Protein 6NYR (pdb70)

InterPro domains:
  IPR008615 FNIP [PF05725] (94-128)
  IPR008615 FNIP [PF05725] (130-173)
  IPR008615 FNIP [PF05725] (174-215)
  IPR008615 FNIP [PF05725] (218-260)
  IPR008615 FNIP [PF05725] (262-304)
  IPR008615 FNIP [PF05725] (306-349)
  IPR008615 FNIP [PF05725] (350-392)
  IPR008615 FNIP [PF05725] (394-437)
  IPR008615 FNIP [PF05725] (438-479)
  IPR008615 FNIP [PF05725] (482-524)
  IPR008615 FNIP [PF05725] (526-567)
  IPR008615 FNIP [PF05725] (570-611)
  IPR008615 FNIP [PF05725] (614-654)
  IPR032675 Leucine-rich repeat domain superfamily [G3DSA:3.80.10.10] (125-375)
  IPR032675 Leucine-rich repeat domain superfamily [G3DSA:3.80.10.10] (483-680)
  IPR051251 Ser/Thr-Protein Kinase & FNIP Repeat-Containing Protein [PTHR32134] (271-545)

Organism: NCBI:txid1513235

Structure (mmCIF, N/CA/C/O backbone):
data_6NYR
#
_entry.id   6NYR
#
_cell.length_a   65.403
_cell.length_b   172.620
_cell.length_c   92.333
_cell.angle_alpha   90.00
_cell.angle_beta   94.79
_cell.angle_gamma   90.00
#
_symmetry.space_group_name_H-M   'P 1 21 1'
#
loop_
_entity.id
_entity.type
_entity.pdbx_description
1 polymer Crov588
2 non-polymer GLYCEROL
3 water water
#
loop_
_atom_site.group_PDB
_atom_site.id
_atom_site.type_symbol
_atom_site.label_atom_id
_atom_site.label_alt_id
_atom_site.label_comp_id
_atom_site.label_asym_id
_atom_site.label_entity_id
_atom_site.label_seq_id
_atom_site.pdbx_PDB_ins_code
_atom_site.Cartn_x
_atom_site.Cartn_y
_atom_site.Cartn_z
_atom_site.occupancy
_atom_site.B_iso_or_equiv
_atom_site.auth_seq_id
_atom_site.auth_comp_id
_atom_site.auth_asym_id
_atom_site.auth_atom_id
_atom_site.pdbx_PDB_model_num
ATOM 1 N N . MET A 1 1 ? -1.170 -13.372 45.525 1.00 70.32 1 MET A N 1
ATOM 2 C CA . MET A 1 1 ? -2.660 -13.453 45.573 1.00 75.43 1 MET A CA 1
ATOM 3 C C . MET A 1 1 ? -3.151 -13.663 47.006 1.00 78.67 1 MET A C 1
ATOM 4 O O . MET A 1 1 ? -4.342 -13.520 47.283 1.00 79.08 1 MET A O 1
ATOM 20 N N . GLU A 1 2 ? -2.229 -14.016 47.919 1.00 79.61 2 GLU A N 1
ATOM 21 C CA . GLU A 1 2 ? -2.519 -14.038 49.360 1.00 80.98 2 GLU A CA 1
ATOM 22 C C . GLU A 1 2 ? -1.188 -13.769 50.074 1.00 88.26 2 GLU A C 1
ATOM 23 O O . GLU A 1 2 ? -0.496 -14.680 50.536 1.00 96.10 2 GLU A O 1
ATOM 35 N N . LYS A 1 3 ? -0.829 -12.485 50.170 1.00 87.49 3 LYS A N 1
ATOM 36 C CA . LYS A 1 3 ? 0.471 -12.083 50.706 1.00 89.62 3 LYS A CA 1
ATOM 37 C C . LYS A 1 3 ? 0.605 -10.570 50.810 1.00 88.42 3 LYS A C 1
ATOM 38 O O . LYS A 1 3 ? -0.325 -9.842 50.459 1.00 87.91 3 LYS A O 1
ATOM 57 N N . TYR A 1 4 ? 1.746 -10.084 51.301 1.00 88.66 4 TYR A N 1
ATOM 58 C CA . TYR A 1 4 ? 2.168 -8.700 51.097 1.00 86.09 4 TYR A CA 1
ATOM 59 C C . TYR A 1 4 ? 3.366 -8.744 50.143 1.00 86.99 4 TYR A C 1
ATOM 60 O O . TYR A 1 4 ? 3.997 -9.793 49.961 1.00 91.08 4 TYR A O 1
ATOM 78 N N . THR A 1 5 ? 3.696 -7.599 49.538 1.00 81.79 5 THR A N 1
ATOM 79 C CA . THR A 1 5 ? 4.797 -7.535 48.585 1.00 78.90 5 THR A CA 1
ATOM 80 C C . THR A 1 5 ? 5.623 -6.261 48.711 1.00 77.01 5 THR A C 1
ATOM 81 O O . THR A 1 5 ? 5.076 -5.175 48.901 1.00 74.20 5 THR A O 1
ATOM 92 N N . ILE A 1 6 ? 6.944 -6.406 48.577 1.00 77.37 6 ILE A N 1
ATOM 93 C CA . ILE A 1 6 ? 7.893 -5.297 48.692 1.00 76.07 6 ILE A CA 1
ATOM 94 C C . ILE A 1 6 ? 8.472 -5.000 47.312 1.00 79.44 6 ILE A C 1
ATOM 95 O O . ILE A 1 6 ? 8.925 -5.914 46.609 1.00 83.82 6 ILE A O 1
ATOM 111 N N . LYS A 1 7 ? 8.431 -3.720 46.916 1.00 80.42 7 LYS A N 1
ATOM 112 C CA . LYS A 1 7 ? 9.002 -3.258 45.642 1.00 85.06 7 LYS A CA 1
ATOM 113 C C . LYS A 1 7 ? 9.771 -1.967 45.884 1.00 90.56 7 LYS A C 1
ATOM 114 O O . LYS A 1 7 ? 9.161 -0.973 46.285 1.00 95.57 7 LYS A O 1
ATOM 133 N N . GLU A 1 8 ? 11.082 -1.949 45.598 1.00 88.70 8 GLU A N 1
ATOM 134 C CA . GLU A 1 8 ? 11.888 -0.753 45.858 1.00 85.28 8 GLU A CA 1
ATOM 135 C C . GLU A 1 8 ? 11.779 -0.334 47.314 1.00 81.75 8 GLU A C 1
ATOM 136 O O . GLU A 1 8 ? 12.257 -1.053 48.196 1.00 79.02 8 GLU A O 1
ATOM 148 N N . THR A 1 9 ? 11.200 0.822 47.572 1.00 81.35 9 THR A N 1
ATOM 149 C CA . THR A 1 9 ? 10.974 1.284 48.935 1.00 81.91 9 THR A CA 1
ATOM 150 C C . THR A 1 9 ? 9.559 1.051 49.449 1.00 79.40 9 THR A C 1
ATOM 151 O O . THR A 1 9 ? 9.312 1.170 50.655 1.00 78.58 9 THR A O 1
ATOM 162 N N . ILE A 1 10 ? 8.634 0.735 48.558 1.00 76.49 10 ILE A N 1
ATOM 163 C CA . ILE A 1 10 ? 7.217 0.655 48.884 1.00 72.69 10 ILE A CA 1
ATOM 164 C C . ILE A 1 10 ? 6.865 -0.782 49.253 1.00 73.76 10 ILE A C 1
ATOM 165 O O . ILE A 1 10 ? 7.048 -1.710 48.457 1.00 75.19 10 ILE A O 1
ATOM 181 N N . LEU A 1 11 ? 6.363 -0.964 50.468 1.00 71.12 11 LEU A N 1
ATOM 182 C CA . LEU A 1 11 ? 5.703 -2.194 50.885 1.00 70.16 11 LEU A CA 1
ATOM 183 C C . LEU A 1 11 ? 4.197 -2.048 50.685 1.00 73.10 11 LEU A C 1
ATOM 184 O O . LEU A 1 11 ? 3.592 -1.084 51.169 1.00 75.83 11 LEU A O 1
ATOM 200 N N . THR A 1 12 ? 3.594 -3.004 49.980 1.00 71.11 12 THR A N 1
ATOM 201 C CA . THR A 1 12 ? 2.165 -3.011 49.701 1.00 68.09 12 THR A CA 1
ATOM 202 C C . THR A 1 12 ? 1.558 -4.259 50.325 1.00 70.61 12 THR A C 1
ATOM 203 O O . THR A 1 12 ? 1.939 -5.378 49.967 1.00 73.18 12 THR A O 1
ATOM 214 N N . PHE A 1 13 ? 0.615 -4.073 51.245 1.00 71.17 13 PHE A N 1
ATOM 215 C CA . PHE A 1 13 ? -0.126 -5.203 51.778 1.00 72.37 13 PHE A CA 1
ATOM 216 C C . PHE A 1 13 ? -1.131 -5.712 50.741 1.00 72.96 13 PHE A C 1
ATOM 217 O O . PHE A 1 13 ? -1.391 -5.071 49.719 1.00 72.14 13 PHE A O 1
ATOM 234 N N . ASN A 1 14 ? -1.696 -6.887 51.012 1.00 76.69 14 ASN A N 1
ATOM 235 C CA . ASN A 1 14 ? -2.702 -7.455 50.123 1.00 77.55 14 ASN A CA 1
ATOM 236 C C . ASN A 1 14 ? -3.909 -6.532 50.070 1.00 80.22 14 ASN A C 1
ATOM 237 O O . ASN A 1 14 ? -4.181 -5.785 51.012 1.00 85.49 14 ASN A O 1
ATOM 248 N N . ASN A 1 15 ? -4.638 -6.579 48.956 1.00 77.39 15 ASN A N 1
ATOM 249 C CA . ASN A 1 15 ? -5.869 -5.804 48.886 1.00 74.89 15 ASN A CA 1
ATOM 250 C C . ASN A 1 15 ? -6.952 -6.403 49.766 1.00 74.97 15 ASN A C 1
ATOM 251 O O . ASN A 1 15 ? -7.968 -5.745 50.022 1.00 75.52 15 ASN A O 1
ATOM 262 N N . GLU A 1 16 ? -6.742 -7.630 50.245 1.00 75.24 16 GLU A N 1
ATOM 263 C CA . GLU A 1 16 ? -7.667 -8.301 51.147 1.00 74.21 16 GLU A CA 1
ATOM 264 C C . GLU A 1 16 ? -7.097 -8.397 52.557 1.00 71.48 16 GLU A C 1
ATOM 265 O O . GLU A 1 16 ? -7.725 -9.003 53.440 1.00 67.88 16 GLU A O 1
ATOM 277 N N . PHE A 1 17 ? -5.937 -7.778 52.794 1.00 73.43 17 PHE A N 1
ATOM 278 C CA . PHE A 1 17 ? -5.220 -7.931 54.053 1.00 76.77 17 PHE A CA 1
ATOM 279 C C . PHE A 1 17 ? -5.910 -7.102 55.129 1.00 79.74 17 PHE A C 1
ATOM 280 O O . PHE A 1 17 ? -6.041 -5.881 54.997 1.00 82.06 17 PHE A O 1
ATOM 297 N N . ASN A 1 18 ? -6.363 -7.768 56.187 1.00 78.15 18 ASN A N 1
ATOM 298 C CA . ASN A 1 18 ? -7.032 -7.130 57.312 1.00 77.12 18 ASN A CA 1
ATOM 299 C C . ASN A 1 18 ? -6.641 -7.931 58.558 1.00 77.34 18 ASN A C 1
ATOM 300 O O . ASN A 1 18 ? -7.439 -8.650 59.156 1.00 77.31 18 ASN A O 1
ATOM 311 N N . ASP A 1 19 ? -5.380 -7.802 58.962 1.00 77.24 19 ASP A N 1
ATOM 312 C CA . ASP A 1 19 ? -4.867 -8.454 60.154 1.00 76.61 19 ASP A CA 1
ATOM 313 C C . ASP A 1 19 ? -4.178 -7.442 61.057 1.00 74.37 19 ASP A C 1
ATOM 314 O O . ASP A 1 19 ? -3.535 -6.505 60.566 1.00 72.74 19 ASP A O 1
ATOM 323 N N . PRO A 1 20 ? -4.287 -7.606 62.376 1.00 74.17 20 PRO A N 1
ATOM 324 C CA . PRO A 1 20 ? -3.572 -6.701 63.286 1.00 74.87 20 PRO A CA 1
ATOM 325 C C . PRO A 1 20 ? -2.078 -6.696 63.003 1.00 78.87 20 PRO A C 1
ATOM 326 O O . PRO A 1 20 ? -1.501 -7.691 62.558 1.00 80.86 20 PRO A O 1
ATOM 337 N N . LEU A 1 21 ? -1.452 -5.553 63.271 1.00 80.41 21 LEU A N 1
ATOM 338 C CA . LEU A 1 21 ? -0.057 -5.333 62.917 1.00 82.52 21 LEU A CA 1
ATOM 339 C C . LEU A 1 21 ? 0.919 -5.655 64.041 1.00 85.30 21 LEU A C 1
ATOM 340 O O . LEU A 1 21 ? 2.127 -5.459 63.864 1.00 85.14 21 LEU A O 1
ATOM 356 N N . ASP A 1 22 ? 0.435 -6.150 65.182 1.00 87.25 22 AS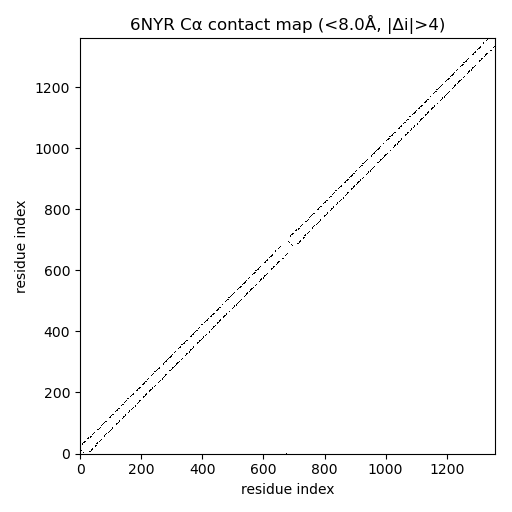P A N 1
ATOM 357 C CA . ASP A 1 22 ? 1.294 -6.294 66.352 1.00 88.69 22 ASP A CA 1
ATOM 358 C C . ASP A 1 22 ? 2.553 -7.095 66.049 1.00 91.95 22 ASP A C 1
ATOM 359 O O . ASP A 1 22 ? 3.605 -6.851 66.652 1.00 93.55 22 ASP A O 1
ATOM 368 N N . LYS A 1 23 ? 2.476 -8.042 65.120 1.00 92.87 23 LYS A N 1
ATOM 369 C CA . LYS A 1 23 ? 3.588 -8.941 64.844 1.00 96.30 23 LYS A CA 1
ATOM 370 C C . LYS A 1 23 ? 4.418 -8.526 63.636 1.00 96.49 23 LYS A C 1
ATOM 371 O O . LYS A 1 23 ? 5.407 -9.198 63.324 1.00 99.24 23 LYS A O 1
ATOM 390 N N . TYR A 1 24 ? 4.050 -7.444 62.954 1.00 90.72 24 TYR A N 1
ATOM 391 C CA . TYR A 1 24 ? 4.735 -7.017 61.742 1.00 86.01 24 TYR A CA 1
ATOM 392 C C . TYR A 1 24 ? 5.800 -5.958 61.993 1.00 85.34 24 TYR A C 1
ATOM 393 O O . TYR A 1 24 ? 6.456 -5.526 61.040 1.00 83.97 24 TYR A O 1
ATOM 411 N N . TYR A 1 25 ? 5.989 -5.534 63.245 1.00 85.90 25 TYR A N 1
ATOM 412 C CA . TYR A 1 25 ? 6.969 -4.493 63.540 1.00 86.95 25 TYR A CA 1
ATOM 413 C C . TYR A 1 25 ? 8.322 -4.821 62.921 1.00 87.58 25 TYR A C 1
ATOM 414 O O . TYR A 1 25 ? 8.954 -3.968 62.285 1.00 86.61 25 TYR A O 1
ATOM 432 N N . LYS A 1 26 ? 8.778 -6.064 63.092 1.00 89.13 26 LYS A N 1
ATOM 433 C CA . LYS A 1 26 ? 10.033 -6.488 62.483 1.00 90.70 26 LYS A CA 1
ATOM 434 C C . LYS A 1 26 ? 10.000 -6.295 60.972 1.00 88.44 26 LYS A C 1
ATOM 435 O O . LYS A 1 26 ? 10.919 -5.708 60.389 1.00 86.41 26 LYS A O 1
ATOM 454 N N . ILE A 1 27 ? 8.938 -6.773 60.318 1.00 88.85 27 ILE A N 1
ATOM 455 C CA . ILE A 1 27 ? 8.846 -6.647 58.867 1.00 88.11 27 ILE A CA 1
ATOM 456 C C . ILE A 1 27 ? 8.860 -5.179 58.462 1.00 88.28 27 ILE A C 1
ATOM 457 O O . ILE A 1 27 ? 9.504 -4.795 57.477 1.00 88.79 27 ILE A O 1
ATOM 473 N N . LEU A 1 28 ? 8.151 -4.336 59.213 1.00 88.26 28 LEU A N 1
ATOM 474 C CA . LEU A 1 28 ? 7.993 -2.938 58.839 1.00 88.54 28 LEU A CA 1
ATOM 475 C C . LEU A 1 28 ? 9.200 -2.083 59.197 1.00 92.74 28 LEU A C 1
ATOM 476 O O . LEU A 1 28 ? 9.278 -0.934 58.748 1.00 94.94 28 LEU A O 1
ATOM 492 N N . SER A 1 29 ? 10.137 -2.607 59.984 1.00 92.48 29 SER A N 1
ATOM 493 C CA . SER A 1 29 ? 11.344 -1.869 60.337 1.00 91.06 29 SER A CA 1
ATOM 494 C C . SER A 1 29 ? 12.471 -2.034 59.319 1.00 89.98 29 SER A C 1
ATOM 495 O O . SER A 1 29 ? 13.567 -1.509 59.542 1.00 92.26 29 SER A O 1
ATOM 503 N N . ASN A 1 30 ? 12.235 -2.736 58.215 1.00 87.74 30 ASN A N 1
ATOM 504 C CA . ASN A 1 30 ? 13.254 -2.941 57.187 1.00 89.66 30 ASN A CA 1
ATOM 505 C C . ASN A 1 30 ? 13.738 -1.594 56.664 1.00 91.30 30 ASN A C 1
ATOM 506 O O . ASN A 1 30 ? 12.943 -0.843 56.082 1.00 87.18 30 ASN A O 1
ATOM 517 N N . PRO A 1 31 ? 15.019 -1.252 56.834 1.00 97.95 31 PRO A N 1
ATOM 518 C CA . PRO A 1 31 ? 15.450 0.127 56.556 1.00 99.58 31 PRO A CA 1
ATOM 519 C C . PRO A 1 31 ? 15.402 0.565 55.099 1.00 102.69 31 PRO A C 1
ATOM 520 O O . PRO A 1 31 ? 15.735 1.726 54.828 1.00 103.90 31 PRO A O 1
ATOM 531 N N . LYS A 1 32 ? 15.032 -0.284 54.143 1.00 103.75 32 LYS A N 1
ATOM 532 C CA . LYS A 1 32 ? 14.970 0.147 52.750 1.00 102.50 32 LYS A CA 1
ATOM 533 C C . LYS A 1 32 ? 13.559 0.515 52.296 1.00 96.60 32 LYS A C 1
ATOM 534 O O . LYS A 1 32 ? 13.380 0.876 51.130 1.00 93.91 32 LYS A O 1
ATOM 553 N N . ILE A 1 33 ? 12.553 0.428 53.168 1.00 94.20 33 ILE A N 1
ATOM 554 C CA . ILE A 1 33 ? 11.181 0.772 52.800 1.00 92.49 33 ILE A CA 1
ATOM 555 C C . ILE A 1 33 ? 10.857 2.147 53.365 1.00 89.51 33 ILE A C 1
ATOM 556 O O . ILE A 1 33 ? 11.078 2.414 54.555 1.00 90.73 33 ILE A O 1
ATOM 572 N N . ASP A 1 34 ? 10.343 3.024 52.502 1.00 85.25 34 ASP A N 1
ATOM 573 C CA . ASP A 1 34 ? 9.931 4.363 52.890 1.00 81.38 34 ASP A CA 1
ATOM 574 C C . ASP A 1 34 ? 8.440 4.484 53.149 1.00 77.96 34 ASP A C 1
ATOM 575 O O . ASP A 1 34 ? 8.023 5.322 53.957 1.00 75.37 34 ASP A O 1
ATOM 584 N N . THR A 1 35 ? 7.635 3.668 52.479 1.00 76.81 35 THR A N 1
ATOM 585 C CA . THR A 1 35 ? 6.197 3.852 52.458 1.00 74.57 35 THR A CA 1
ATOM 586 C C . THR A 1 35 ? 5.490 2.543 52.768 1.00 70.57 35 THR A C 1
ATOM 587 O O . THR A 1 35 ? 6.030 1.453 52.565 1.00 69.55 35 THR A O 1
ATOM 598 N N . ILE A 1 36 ? 4.265 2.674 53.264 1.00 69.48 36 ILE A N 1
ATOM 599 C CA . ILE A 1 36 ? 3.344 1.555 53.402 1.00 68.70 36 ILE A CA 1
ATOM 600 C C . ILE A 1 36 ? 2.123 1.870 52.551 1.00 68.02 36 ILE A C 1
ATOM 601 O O . ILE A 1 36 ? 1.586 2.982 52.616 1.00 67.34 36 ILE A O 1
ATOM 617 N N . GLU A 1 37 ? 1.687 0.899 51.757 1.00 67.77 37 GLU A N 1
ATOM 618 C CA . GLU A 1 37 ? 0.447 1.001 50.999 1.00 65.90 37 GLU A CA 1
ATOM 619 C C . GLU A 1 37 ? -0.553 0.007 51.573 1.00 68.44 37 GLU A C 1
ATOM 620 O O . GLU A 1 37 ? -0.313 -1.205 51.548 1.00 71.96 37 GLU A O 1
ATOM 632 N N . PHE A 1 38 ? -1.652 0.521 52.106 1.00 66.98 38 PHE A N 1
ATOM 633 C CA . PHE A 1 38 ? -2.755 -0.302 52.573 1.00 66.05 38 PHE A CA 1
ATOM 634 C C . PHE A 1 38 ? -3.822 -0.397 51.488 1.00 63.79 38 PHE A C 1
ATOM 635 O O . PHE A 1 38 ? -3.883 0.421 50.565 1.00 64.77 38 PHE A O 1
ATOM 652 N N . GLY A 1 39 ? -4.663 -1.421 51.605 1.00 65.11 39 GLY A N 1
ATOM 653 C CA . GLY A 1 39 ? -5.631 -1.718 50.570 1.00 66.87 39 GLY A CA 1
ATOM 654 C C . GLY A 1 39 ? -7.073 -1.504 50.975 1.00 69.62 39 GLY A C 1
ATOM 655 O O . GLY A 1 39 ? -7.368 -0.713 51.876 1.00 70.96 39 GLY A O 1
ATOM 659 N N . GLU A 1 40 ? -7.984 -2.220 50.312 1.00 69.26 40 GLU A N 1
ATOM 660 C CA . GLU A 1 40 ? -9.406 -2.006 50.541 1.00 67.02 40 GLU A CA 1
ATOM 661 C C . GLU A 1 40 ? -9.817 -2.472 51.931 1.00 65.73 40 GLU A C 1
ATOM 662 O O . GLU A 1 40 ? -10.476 -1.738 52.675 1.00 64.90 40 GLU A O 1
ATOM 674 N N . LYS A 1 41 ? -9.420 -3.684 52.308 1.00 65.93 41 LYS A N 1
ATOM 675 C CA . LYS A 1 41 ? -10.011 -4.345 53.462 1.00 67.77 41 LYS A CA 1
ATOM 676 C C . LYS A 1 41 ? -9.351 -3.997 54.788 1.00 69.17 41 LYS A C 1
ATOM 677 O O . LYS A 1 41 ? -9.941 -4.276 55.839 1.00 71.82 41 LYS A O 1
ATOM 696 N N . PHE A 1 42 ? -8.154 -3.413 54.780 1.00 70.11 42 PHE A N 1
ATOM 697 C CA . PHE A 1 42 ? -7.456 -3.168 56.035 1.00 71.45 42 PHE A CA 1
ATOM 698 C C . PHE A 1 42 ? -8.238 -2.189 56.904 1.00 68.81 42 PHE A C 1
ATOM 699 O O . PHE A 1 42 ? -8.583 -1.085 56.474 1.00 68.56 42 PHE A O 1
ATOM 716 N N . ASN A 1 43 ? -8.509 -2.600 58.147 1.00 68.04 43 ASN A N 1
ATOM 717 C CA . ASN A 1 43 ? -9.221 -1.771 59.114 1.00 65.92 43 ASN A CA 1
ATOM 718 C C . ASN A 1 43 ? -8.784 -2.197 60.519 1.00 67.60 43 ASN A C 1
ATOM 719 O O . ASN A 1 43 ? -9.520 -2.828 61.277 1.00 68.46 43 ASN A O 1
ATOM 730 N N . GLN A 1 44 ? -7.554 -1.836 60.881 1.00 68.38 44 GLN A N 1
ATOM 731 C CA . GLN A 1 44 ? -6.993 -2.163 62.185 1.00 72.21 44 GLN A CA 1
ATOM 732 C C . GLN A 1 44 ? -6.232 -0.951 62.710 1.00 70.13 44 GLN A C 1
ATOM 733 O O . GLN A 1 44 ? -5.814 -0.078 61.943 1.00 69.86 44 GLN A O 1
ATOM 747 N N . GLU A 1 45 ? -6.054 -0.904 64.031 1.00 68.05 45 GLU A N 1
ATOM 748 C CA . GLU A 1 45 ? -5.293 0.172 64.653 1.00 70.20 45 GLU A CA 1
ATOM 749 C C . GLU A 1 45 ? -3.908 0.279 64.027 1.00 68.53 45 GLU A C 1
ATOM 750 O O . GLU A 1 45 ? -3.313 -0.719 63.610 1.00 69.83 45 GLU A O 1
ATOM 762 N N . ILE A 1 46 ? -3.400 1.507 63.943 1.00 67.09 46 ILE A N 1
ATOM 763 C CA . ILE A 1 46 ? -2.047 1.735 63.451 1.00 67.64 46 ILE A CA 1
ATOM 764 C C . ILE A 1 46 ? -1.314 2.738 64.332 1.00 69.92 46 ILE A C 1
ATOM 765 O O . ILE A 1 46 ? -0.215 3.196 63.991 1.00 70.35 46 ILE A O 1
ATOM 781 N N . ASP A 1 47 ? -1.902 3.067 65.481 1.00 72.22 47 ASP A N 1
ATOM 782 C CA . ASP A 1 47 ? -1.359 4.110 66.344 1.00 76.77 47 ASP A CA 1
ATOM 783 C C . ASP A 1 47 ? 0.101 3.856 66.707 1.00 80.61 47 ASP A C 1
ATOM 784 O O . ASP A 1 47 ? 0.998 4.529 66.189 1.00 85.64 47 ASP A O 1
ATOM 793 N N . HIS A 1 48 ? 0.354 2.893 67.592 1.00 78.61 48 HIS A N 1
ATOM 794 C CA . HIS A 1 48 ? 1.695 2.640 68.099 1.00 81.31 48 HIS A CA 1
ATOM 795 C C . HIS A 1 48 ? 2.379 1.473 67.401 1.00 86.08 48 HIS A C 1
ATOM 796 O O . HIS A 1 48 ? 3.325 0.897 67.950 1.00 93.64 48 HIS A O 1
ATOM 810 N N . LEU A 1 49 ? 1.932 1.124 66.197 1.00 82.67 49 LEU A N 1
ATOM 811 C CA . LEU A 1 49 ? 2.367 -0.096 65.529 1.00 81.08 49 LEU A CA 1
ATOM 812 C C . LEU A 1 49 ? 3.138 0.197 64.250 1.00 80.26 49 LEU A C 1
ATOM 813 O O . LEU A 1 49 ? 3.205 -0.657 63.359 1.00 79.80 49 LEU A O 1
ATOM 829 N N . ILE A 1 50 ? 3.725 1.384 64.146 1.00 80.88 50 ILE A N 1
ATOM 830 C CA . ILE A 1 50 ? 4.424 1.793 62.933 1.00 79.88 50 ILE A CA 1
ATOM 831 C C . ILE A 1 50 ? 5.827 2.272 63.284 1.00 79.37 50 ILE A C 1
ATOM 832 O O . ILE A 1 50 ? 5.971 3.299 63.966 1.00 78.06 50 ILE A O 1
ATOM 848 N N . PRO A 1 51 ? 6.883 1.571 62.873 1.00 80.81 51 PRO A N 1
ATOM 849 C CA . PRO A 1 51 ? 8.237 2.066 63.150 1.00 81.84 51 PRO A CA 1
ATOM 850 C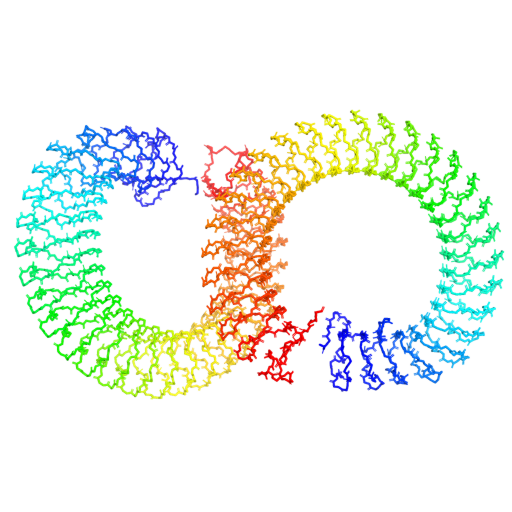 C . PRO A 1 51 ? 8.469 3.381 62.415 1.00 83.96 51 PRO A C 1
ATOM 851 O O . PRO A 1 51 ? 7.733 3.761 61.501 1.00 85.00 51 PRO A O 1
ATOM 862 N N . SER A 1 52 ? 9.528 4.075 62.819 1.00 83.44 52 SER A N 1
ATOM 863 C CA . SER A 1 52 ? 9.768 5.434 62.354 1.00 81.65 52 SER A CA 1
ATOM 864 C C . SER A 1 52 ? 10.571 5.495 61.064 1.00 81.81 52 SER A C 1
ATOM 865 O O . SER A 1 52 ? 10.905 6.595 60.614 1.00 81.69 52 SER A O 1
ATOM 873 N N . ASN A 1 53 ? 10.893 4.350 60.460 1.00 82.58 53 ASN A N 1
ATOM 874 C CA . ASN A 1 53 ? 11.545 4.372 59.157 1.00 82.91 53 ASN A CA 1
ATOM 875 C C . ASN A 1 53 ? 10.579 4.697 58.021 1.00 79.19 53 ASN A C 1
ATOM 876 O O . ASN A 1 53 ? 11.011 5.209 56.981 1.00 76.86 53 ASN A O 1
ATOM 887 N N . ILE A 1 54 ? 9.286 4.422 58.184 1.00 79.49 54 ILE A N 1
ATOM 888 C CA . ILE A 1 54 ? 8.316 4.655 57.116 1.00 79.99 54 ILE A CA 1
ATOM 889 C C . ILE A 1 54 ? 7.793 6.075 57.263 1.00 75.80 54 ILE A C 1
ATOM 890 O O . ILE A 1 54 ? 7.365 6.488 58.347 1.00 73.93 54 ILE A O 1
ATOM 906 N N . LYS A 1 55 ? 7.865 6.831 56.172 1.00 76.53 55 LYS A N 1
ATOM 907 C CA . LYS A 1 55 ? 7.512 8.243 56.150 1.00 79.09 55 LYS A CA 1
ATOM 908 C C . LYS A 1 55 ? 6.256 8.532 55.348 1.00 74.76 55 LYS A C 1
ATOM 909 O O . LYS A 1 55 ? 5.777 9.672 55.369 1.00 74.05 55 LYS A O 1
ATOM 928 N N . VAL A 1 56 ? 5.706 7.532 54.664 1.00 72.50 56 VAL A N 1
ATOM 929 C CA . VAL A 1 56 ? 4.554 7.694 53.789 1.00 69.11 56 VAL A CA 1
ATOM 930 C C . VAL A 1 56 ? 3.586 6.556 54.075 1.00 69.51 56 VAL A C 1
ATOM 931 O O . VAL A 1 56 ? 3.981 5.384 54.065 1.00 69.67 56 VAL A O 1
ATOM 944 N N . ILE A 1 57 ? 2.324 6.895 54.323 1.00 67.19 57 ILE A N 1
ATOM 945 C CA . ILE A 1 57 ? 1.267 5.909 54.535 1.00 66.83 57 ILE A CA 1
ATOM 946 C C . ILE A 1 57 ? 0.161 6.220 53.535 1.00 66.28 57 ILE A C 1
ATOM 947 O O . ILE A 1 57 ? -0.574 7.203 53.695 1.00 65.16 57 ILE A O 1
ATOM 963 N N . LYS A 1 58 ? 0.041 5.383 52.510 1.00 66.65 58 LYS A N 1
ATOM 964 C CA . LYS A 1 58 ? -0.943 5.544 51.447 1.00 67.69 58 LYS A CA 1
ATOM 965 C C . LYS A 1 58 ? -2.016 4.479 51.617 1.00 65.70 58 LYS A C 1
ATOM 966 O O . LYS A 1 58 ? -1.704 3.287 51.687 1.00 64.80 58 LYS A O 1
ATOM 985 N N . PHE A 1 59 ? -3.276 4.907 51.706 1.00 64.25 59 PHE A N 1
ATOM 986 C CA . PHE A 1 59 ? -4.358 3.988 52.042 1.00 63.91 59 PHE A CA 1
ATOM 987 C C . PHE A 1 59 ? -5.131 3.460 50.840 1.00 67.44 59 PHE A C 1
ATOM 988 O O . PHE A 1 59 ? -5.692 2.364 50.923 1.00 74.87 59 PHE A O 1
ATOM 1005 N N . GLY A 1 60 ? -5.182 4.183 49.729 1.00 63.41 60 GLY A N 1
ATOM 1006 C CA . GLY A 1 60 ? -5.953 3.708 48.594 1.00 65.12 60 GLY A CA 1
ATOM 1007 C C . GLY A 1 60 ? -7.413 4.092 48.699 1.00 65.22 60 GLY A C 1
ATOM 1008 O O . GLY A 1 60 ? -8.052 3.848 49.727 1.00 63.58 60 GLY A O 1
ATOM 1012 N N . TRP A 1 61 ? -7.960 4.657 47.620 1.00 67.10 61 TRP A N 1
ATOM 1013 C CA . TRP A 1 61 ? -9.163 5.472 47.742 1.00 70.42 61 TRP A CA 1
ATOM 1014 C C . TRP A 1 61 ? -10.390 4.701 48.215 1.00 66.36 61 TRP A C 1
ATOM 1015 O O . TRP A 1 61 ? -11.310 5.323 48.755 1.00 63.84 61 TRP A O 1
ATOM 1036 N N . THR A 1 62 ? -10.432 3.380 48.052 1.00 64.76 62 THR A N 1
ATOM 1037 C CA . THR A 1 62 ? -11.594 2.608 48.480 1.00 63.90 62 THR A CA 1
ATOM 1038 C C . THR A 1 62 ? -11.401 1.968 49.853 1.00 61.66 62 THR A C 1
ATOM 1039 O O . THR A 1 62 ? -12.223 1.139 50.261 1.00 63.74 62 THR A O 1
ATOM 1050 N N . SER A 1 63 ? -10.353 2.348 50.580 1.00 60.59 63 SER A N 1
ATOM 1051 C CA . SER A 1 63 ? -10.035 1.703 51.848 1.00 58.79 63 SER A CA 1
ATOM 1052 C C . SER A 1 63 ? -11.195 1.768 52.835 1.00 59.64 63 SER A C 1
ATOM 1053 O O . SER A 1 63 ? -11.903 2.774 52.931 1.00 62.64 63 SER A O 1
ATOM 1061 N N . GLU A 1 64 ? -11.372 0.680 53.583 1.00 61.30 64 GLU A N 1
ATOM 1062 C CA . GLU A 1 64 ? -12.409 0.562 54.603 1.00 60.76 64 GLU A CA 1
ATOM 1063 C C . GLU A 1 64 ? -11.925 0.991 55.988 1.00 61.86 64 GLU A C 1
ATOM 1064 O O . GLU A 1 64 ? -12.605 0.723 56.984 1.00 62.14 64 GLU A O 1
ATOM 1076 N N . PHE A 1 65 ? -10.779 1.662 56.065 1.00 61.67 65 PHE A N 1
ATOM 1077 C CA . PHE A 1 65 ? -10.203 2.080 57.336 1.00 62.09 65 PHE A CA 1
ATOM 1078 C C . PHE A 1 65 ? -10.977 3.249 57.934 1.00 63.17 65 PHE A C 1
ATOM 1079 O O . PHE A 1 65 ? -11.177 4.276 57.278 1.00 58.03 65 PHE A O 1
ATOM 1096 N N . ASN A 1 66 ? -11.420 3.084 59.190 1.00 67.50 66 ASN A N 1
ATOM 1097 C CA . ASN A 1 66 ? -11.927 4.204 59.986 1.00 71.44 66 ASN A CA 1
ATOM 1098 C C . ASN A 1 66 ? -11.634 3.923 61.464 1.00 69.70 66 ASN A C 1
ATOM 1099 O O . ASN A 1 66 ? -12.513 3.592 62.261 1.00 71.55 66 ASN A O 1
ATOM 1110 N N . LYS A 1 67 ? -10.366 4.053 61.839 1.00 66.69 67 LYS A N 1
ATOM 1111 C CA . LYS A 1 67 ? -9.949 3.984 63.230 1.00 67.72 67 LYS A CA 1
ATOM 1112 C C . LYS A 1 67 ? -9.476 5.359 63.687 1.00 66.94 67 LYS A C 1
ATOM 1113 O O . LYS A 1 67 ? -8.918 6.130 62.900 1.00 64.54 67 LYS A O 1
ATOM 1132 N N . ASP A 1 68 ? -9.696 5.666 64.965 1.00 67.19 68 ASP A N 1
ATOM 1133 C CA . ASP A 1 68 ? -9.112 6.874 65.536 1.00 67.92 68 ASP A CA 1
ATOM 1134 C C . ASP A 1 68 ? -7.594 6.779 65.464 1.00 69.49 68 ASP A C 1
ATOM 1135 O O . ASP A 1 68 ? -7.008 5.744 65.790 1.00 68.59 68 ASP A O 1
ATOM 1144 N N . VAL A 1 69 ? -6.963 7.854 65.004 1.00 71.23 69 VAL A N 1
ATOM 1145 C CA . VAL A 1 69 ? -5.527 7.894 64.756 1.00 71.42 69 VAL A CA 1
ATOM 1146 C C . VAL A 1 69 ? -4.989 9.157 65.413 1.00 68.73 69 VAL A C 1
ATOM 1147 O O . VAL A 1 69 ? -5.252 10.267 64.935 1.00 67.01 69 VAL A O 1
ATOM 1160 N N . ASN A 1 70 ? -4.247 8.996 66.508 1.00 71.31 70 ASN A N 1
ATOM 1161 C CA . ASN A 1 70 ? -3.754 10.142 67.253 1.00 73.64 70 ASN A CA 1
ATOM 1162 C C . ASN A 1 70 ? -2.270 10.102 67.588 1.00 78.24 70 ASN A C 1
ATOM 1163 O O . ASN A 1 70 ? -1.774 11.048 68.212 1.00 82.35 70 ASN A O 1
ATOM 1174 N N . PHE A 1 71 ? -1.547 9.049 67.209 1.00 77.59 71 PHE A N 1
ATOM 1175 C CA . PHE A 1 71 ? -0.145 8.916 67.579 1.00 76.56 71 PHE A CA 1
ATOM 1176 C C . PHE A 1 71 ? 0.695 8.463 66.387 1.00 78.63 71 PHE A C 1
ATOM 1177 O O . PHE A 1 71 ? 1.384 7.446 66.420 1.00 82.75 71 PHE A O 1
ATOM 1194 N N . LEU A 1 72 ? 0.655 9.244 65.311 1.00 74.77 72 LEU A N 1
ATOM 1195 C CA . LEU A 1 72 ? 1.533 8.962 64.190 1.00 73.52 72 LEU A CA 1
ATOM 1196 C C . LEU A 1 72 ? 2.981 9.265 64.562 1.00 74.13 72 LEU A C 1
ATOM 1197 O O . LEU A 1 72 ? 3.267 10.141 65.386 1.00 72.62 72 LEU A O 1
ATOM 1213 N N . THR A 1 73 ? 3.900 8.540 63.929 1.00 76.16 73 THR A N 1
ATOM 1214 C CA . THR A 1 73 ? 5.322 8.788 64.115 1.00 78.54 73 THR A CA 1
ATOM 1215 C C . THR A 1 73 ? 5.638 10.251 63.825 1.00 74.48 73 THR A C 1
ATOM 1216 O O . THR A 1 73 ? 5.052 10.866 62.928 1.00 72.50 73 THR A O 1
ATOM 1227 N N . GLU A 1 74 ? 6.562 10.811 64.596 1.00 74.51 74 GLU A N 1
ATOM 1228 C CA . GLU A 1 74 ? 7.000 12.183 64.377 1.00 74.70 74 GLU A CA 1
ATOM 1229 C C . GLU A 1 74 ? 8.058 12.256 63.266 1.00 73.33 74 GLU A C 1
ATOM 1230 O O . GLU A 1 74 ? 8.772 13.257 63.131 1.00 74.28 74 GLU A O 1
ATOM 1242 N N . SER A 1 75 ? 8.167 11.174 62.489 1.00 72.18 75 SER A N 1
ATOM 1243 C CA . SER A 1 75 ? 8.939 11.161 61.253 1.00 72.95 75 SER A CA 1
ATOM 1244 C C . SER A 1 75 ? 8.064 10.969 60.024 1.00 71.15 75 SER A C 1
ATOM 1245 O O . SER A 1 75 ? 8.576 11.011 58.899 1.00 69.42 75 SER A O 1
ATOM 1253 N N . LEU A 1 76 ? 6.758 10.758 60.202 1.00 70.42 76 LEU A N 1
ATOM 1254 C CA . LEU A 1 76 ? 5.845 10.767 59.063 1.00 68.49 76 LEU A CA 1
ATOM 1255 C C . LEU A 1 76 ? 5.903 12.115 58.353 1.00 66.76 76 LEU A C 1
ATOM 1256 O O . LEU A 1 76 ? 5.883 13.171 58.996 1.00 67.53 76 LEU A O 1
ATOM 1272 N N . THR A 1 77 ? 5.969 12.079 57.025 1.00 63.59 77 THR A N 1
ATOM 1273 C CA . THR A 1 77 ? 5.859 13.275 56.205 1.00 64.34 77 THR A CA 1
ATOM 1274 C C . THR A 1 77 ? 4.649 13.274 55.287 1.00 66.39 77 THR A C 1
ATOM 1275 O O . THR A 1 77 ? 4.265 14.345 54.803 1.00 69.61 77 THR A O 1
ATOM 1286 N N . GLU A 1 78 ? 4.037 12.119 55.041 1.00 62.08 78 GLU A N 1
ATOM 1287 C CA . GLU A 1 78 ? 2.920 12.015 54.116 1.00 58.30 78 GLU A CA 1
ATOM 1288 C C . GLU A 1 78 ? 1.944 10.971 54.626 1.00 58.02 78 GLU A C 1
ATOM 1289 O O . GLU A 1 78 ? 2.356 9.916 55.115 1.00 58.23 78 GLU A O 1
ATOM 1301 N N . ILE A 1 79 ? 0.653 11.272 54.527 1.00 58.57 79 ILE A N 1
ATOM 1302 C CA . ILE A 1 79 ? -0.379 10.273 54.772 1.00 58.61 79 ILE A CA 1
ATOM 1303 C C . ILE A 1 79 ? -1.612 10.647 53.963 1.00 57.57 79 ILE A C 1
ATOM 1304 O O . ILE A 1 79 ? -2.031 11.809 53.932 1.00 56.36 79 ILE A O 1
ATOM 1320 N N . TYR A 1 80 ? -2.197 9.643 53.313 1.00 58.98 80 TYR A N 1
ATOM 1321 C CA . TYR A 1 80 ? -3.346 9.822 52.434 1.00 56.94 80 TYR A CA 1
ATOM 1322 C C . TYR A 1 80 ? -4.441 8.861 52.868 1.00 56.23 80 TYR A C 1
ATOM 1323 O O . TYR A 1 80 ? -4.235 7.643 52.867 1.00 56.22 80 TYR A O 1
ATOM 1341 N N . TYR A 1 81 ? -5.594 9.406 53.245 1.00 56.19 81 TYR A N 1
ATOM 1342 C CA . TYR A 1 81 ? -6.701 8.607 53.746 1.00 55.88 81 TYR A CA 1
ATOM 1343 C C . TYR A 1 81 ? -7.733 8.354 52.648 1.00 55.94 81 TYR A C 1
ATOM 1344 O O . TYR A 1 81 ? -7.751 9.012 51.603 1.00 53.73 81 TYR A O 1
ATOM 1362 N N . GLY A 1 82 ? -8.627 7.397 52.924 1.00 54.72 82 GLY A N 1
ATOM 1363 C CA . GLY A 1 82 ? -9.536 6.869 51.943 1.00 55.48 82 GLY A CA 1
ATOM 1364 C C . GLY A 1 82 ? -10.981 7.257 52.179 1.00 54.51 82 GLY A C 1
ATOM 1365 O O . GLY A 1 82 ? -11.291 8.234 52.874 1.00 53.02 82 GLY A O 1
ATOM 1369 N N . ILE A 1 83 ? -11.885 6.447 51.625 1.00 57.29 83 ILE A N 1
ATOM 1370 C CA . ILE A 1 83 ? -13.272 6.862 51.454 1.00 59.15 83 ILE A CA 1
ATOM 1371 C C . ILE A 1 83 ? -14.065 6.807 52.750 1.00 57.77 83 ILE A C 1
ATOM 1372 O O . ILE A 1 83 ? -15.010 7.586 52.931 1.00 58.32 83 ILE A O 1
ATOM 1388 N N . TYR A 1 84 ? -13.723 5.904 53.660 1.00 59.79 84 TYR A N 1
ATOM 1389 C CA . TYR A 1 84 ? -14.517 5.691 54.861 1.00 62.35 84 TYR A CA 1
ATOM 1390 C C . TYR A 1 84 ? -13.938 6.372 56.097 1.00 60.16 84 TYR A C 1
ATOM 1391 O O . TYR A 1 84 ? -14.537 6.281 57.174 1.00 61.23 84 TYR A O 1
ATOM 1409 N N . LYS A 1 85 ? -12.811 7.068 55.969 1.00 58.06 85 LYS A N 1
ATOM 1410 C CA . LYS A 1 85 ? -12.136 7.645 57.124 1.00 57.12 85 LYS A CA 1
ATOM 1411 C C . LYS A 1 85 ? -12.730 9.000 57.490 1.00 55.93 85 LYS A C 1
ATOM 1412 O O . LYS A 1 85 ? -12.889 9.874 56.633 1.00 54.24 85 LYS A O 1
ATOM 1431 N N . ASN A 1 86 ? -13.055 9.165 58.768 1.00 54.66 86 ASN A N 1
ATOM 1432 C CA . ASN A 1 86 ? -13.487 10.430 59.343 1.00 54.00 86 ASN A CA 1
ATOM 1433 C C . ASN A 1 86 ? -12.365 11.011 60.196 1.00 53.79 86 ASN A C 1
ATOM 1434 O O . ASN A 1 86 ? -11.358 10.354 60.472 1.00 55.36 86 ASN A O 1
ATOM 1445 N N . HIS A 1 87 ? -12.545 12.263 60.614 1.00 55.38 87 HIS A N 1
ATOM 1446 C CA . HIS A 1 87 ? -11.622 12.888 61.546 1.00 58.77 87 HIS A CA 1
ATOM 1447 C C . HIS A 1 87 ? -12.395 13.740 62.545 1.00 58.27 87 HIS A C 1
ATOM 1448 O O . HIS A 1 87 ? -13.410 14.358 62.215 1.00 59.89 87 HIS A O 1
ATOM 1462 N N . SER A 1 88 ? -11.890 13.776 63.777 1.00 56.53 88 SER A N 1
ATOM 1463 C CA . SER A 1 88 ? -12.207 14.839 64.720 1.00 55.98 88 SER A CA 1
ATOM 1464 C C . SER A 1 88 ? -11.121 15.908 64.618 1.00 56.99 88 SER A C 1
ATOM 1465 O O . SER A 1 88 ? -10.009 15.645 64.150 1.00 58.05 88 SER A O 1
ATOM 1473 N N . LEU A 1 89 ? -11.455 17.130 65.039 1.00 55.45 89 LEU A N 1
ATOM 1474 C CA . LEU A 1 89 ? -10.456 18.193 65.014 1.00 58.43 89 LEU A CA 1
ATOM 1475 C C . LEU A 1 89 ? -9.300 17.900 65.959 1.00 63.06 89 LEU A C 1
ATOM 1476 O O . LEU A 1 89 ? -8.161 18.280 65.663 1.00 65.33 89 LEU A O 1
ATOM 1492 N N . GLU A 1 90 ? -9.573 17.255 67.095 1.00 63.14 90 GLU A N 1
ATOM 1493 C CA . GLU A 1 90 ? -8.501 16.750 67.942 1.00 64.00 90 GLU A CA 1
ATOM 1494 C C . GLU A 1 90 ? -7.528 15.891 67.144 1.00 57.66 90 GLU A C 1
ATOM 1495 O O . GLU A 1 90 ? -6.310 16.086 67.213 1.00 51.24 90 GLU A O 1
ATOM 1507 N N . GLU A 1 91 ? -8.049 14.920 66.389 1.00 57.82 91 GLU A N 1
ATOM 1508 C CA . GLU A 1 91 ? -7.187 14.071 65.573 1.00 60.53 91 GLU A CA 1
ATOM 1509 C C . GLU A 1 91 ? -6.261 14.904 64.692 1.00 58.78 91 GLU A C 1
ATOM 1510 O O . GLU A 1 91 ? -5.057 14.634 64.602 1.00 58.06 91 GLU A O 1
ATOM 1522 N N . LEU A 1 92 ? -6.811 15.917 64.017 1.00 56.61 92 LEU A N 1
ATOM 1523 C CA . LEU A 1 92 ? -5.997 16.727 63.117 1.00 58.44 92 LEU A CA 1
ATOM 1524 C C . LEU A 1 92 ? -4.955 17.522 63.893 1.00 56.69 92 LEU A C 1
ATOM 1525 O O . LEU A 1 92 ? -3.820 17.696 63.433 1.00 54.51 92 LEU A O 1
ATOM 1541 N N . GLN A 1 93 ? -5.334 18.019 65.070 1.00 59.94 93 GLN A N 1
ATOM 1542 C CA . GLN A 1 93 ? -4.406 18.741 65.929 1.00 63.00 93 GLN A CA 1
ATOM 1543 C C . GLN A 1 93 ? -3.300 17.830 66.442 1.00 64.14 93 GLN A C 1
ATOM 1544 O O . GLN A 1 93 ? -2.205 18.306 66.767 1.00 64.69 93 GLN A O 1
ATOM 1558 N N . ASN A 1 94 ? -3.557 16.527 66.501 1.00 64.04 94 ASN A N 1
ATOM 1559 C CA . ASN A 1 94 ? -2.564 15.556 66.933 1.00 66.38 94 ASN A CA 1
ATOM 1560 C C . ASN A 1 94 ? -1.711 15.017 65.794 1.00 66.21 94 ASN A C 1
ATOM 1561 O O . ASN A 1 94 ? -0.813 14.211 66.050 1.00 67.92 94 ASN A O 1
ATOM 1572 N N . LEU A 1 95 ? -1.962 15.432 64.554 1.00 65.36 95 LEU A N 1
ATOM 1573 C CA . LEU A 1 95 ? -1.067 15.077 63.463 1.00 66.08 95 LEU A CA 1
ATOM 1574 C C . LEU A 1 95 ? 0.348 15.567 63.775 1.00 66.26 95 LEU A C 1
ATOM 1575 O O . LEU A 1 95 ? 0.528 16.625 64.388 1.00 64.41 95 LEU A O 1
ATOM 1591 N N . PRO A 1 96 ? 1.369 14.811 63.378 1.00 67.03 96 PRO A N 1
ATOM 1592 C CA . PRO A 1 96 ? 2.742 15.201 63.716 1.00 66.57 96 PRO A CA 1
ATOM 1593 C C . PRO A 1 96 ? 3.202 16.420 62.931 1.00 65.34 96 PRO A C 1
ATOM 1594 O O . PRO A 1 96 ? 2.846 16.623 61.766 1.00 63.75 96 PRO A O 1
ATOM 1605 N N . LYS A 1 97 ? 4.017 17.243 63.599 1.00 66.20 97 LYS A N 1
ATOM 1606 C CA . LYS A 1 97 ? 4.526 18.469 62.996 1.00 65.08 97 LYS A CA 1
ATOM 1607 C C . LYS A 1 97 ? 5.518 18.204 61.868 1.00 62.33 97 LYS A C 1
ATOM 1608 O O . LYS A 1 97 ? 5.950 19.159 61.211 1.00 63.85 97 LYS A O 1
ATOM 1627 N N . SER A 1 98 ? 5.921 16.951 61.656 1.00 61.26 98 SER A N 1
ATOM 1628 C CA . SER A 1 98 ? 6.748 16.621 60.504 1.00 63.43 98 SER A CA 1
ATOM 1629 C C . SER A 1 98 ? 5.949 16.537 59.209 1.00 64.07 98 SER A C 1
ATOM 1630 O O . SER A 1 98 ? 6.551 16.515 58.130 1.00 63.05 98 SER A O 1
ATOM 1638 N N . LEU A 1 99 ? 4.620 16.502 59.286 1.00 64.20 99 LEU A N 1
ATOM 1639 C CA . LEU A 1 99 ? 3.815 16.187 58.114 1.00 62.20 99 LEU A CA 1
ATOM 1640 C C . LEU A 1 99 ? 3.941 17.276 57.059 1.00 61.02 99 LEU A C 1
ATOM 1641 O O . LEU A 1 99 ? 3.820 18.469 57.356 1.00 60.52 99 LEU A O 1
ATOM 1657 N N . LEU A 1 100 ? 4.172 16.854 55.818 1.00 61.64 100 LEU A N 1
ATOM 1658 C CA . LEU A 1 100 ? 4.255 17.753 54.678 1.00 61.72 100 LEU A CA 1
ATOM 1659 C C . LEU A 1 100 ? 3.114 17.586 53.688 1.00 62.23 100 LEU A C 1
ATOM 1660 O O . LEU A 1 100 ? 2.718 18.563 53.049 1.00 63.97 100 LEU A O 1
ATOM 1676 N N . LYS A 1 101 ? 2.575 16.377 53.554 1.00 58.38 101 LYS A N 1
ATOM 1677 C CA . LYS A 1 101 ? 1.579 16.061 52.541 1.00 58.06 101 LYS A CA 1
ATOM 1678 C C . LYS A 1 101 ? 0.446 15.289 53.194 1.00 58.47 101 LYS A C 1
ATOM 1679 O O . LYS A 1 101 ? 0.685 14.322 53.924 1.00 60.41 101 LYS A O 1
ATOM 1698 N N . LEU A 1 102 ? -0.782 15.719 52.929 1.00 54.03 102 LEU A N 1
ATOM 1699 C CA . LEU A 1 102 ? -1.937 15.167 53.618 1.00 54.78 102 LEU A CA 1
ATOM 1700 C C . LEU A 1 102 ? -3.141 15.158 52.698 1.00 50.86 102 LEU A C 1
ATOM 1701 O O . LEU A 1 102 ? -3.465 16.180 52.086 1.00 49.23 102 LEU A O 1
ATOM 1717 N N . LYS A 1 103 ? -3.796 14.006 52.609 1.00 49.05 103 LYS A N 1
ATOM 1718 C CA . LYS A 1 103 ? -5.151 13.920 52.085 1.00 51.14 103 LYS A CA 1
ATOM 1719 C C . LYS A 1 103 ? -6.071 13.485 53.221 1.00 51.45 103 LYS A C 1
ATOM 1720 O O . LYS A 1 103 ? -5.863 12.424 53.823 1.00 52.29 103 LYS A O 1
ATOM 1739 N N . LEU A 1 104 ? -7.073 14.306 53.515 1.00 51.85 104 LEU A N 1
ATOM 1740 C CA . LEU A 1 104 ? -8.041 13.993 54.552 1.00 52.74 104 LEU A CA 1
ATOM 1741 C C . LEU A 1 104 ? -8.988 12.886 54.095 1.00 48.66 104 LEU A C 1
ATOM 1742 O O . LEU A 1 104 ? -9.194 12.658 52.899 1.00 48.57 104 LEU A O 1
ATOM 1758 N N . GLY A 1 105 ? -9.551 12.179 55.073 1.00 48.84 105 GLY A N 1
ATOM 1759 C CA . GLY A 1 105 ? -10.586 11.210 54.769 1.00 51.50 105 GLY A CA 1
ATOM 1760 C C . GLY A 1 105 ? -11.800 11.864 54.135 1.00 49.45 105 GLY A C 1
ATOM 1761 O O . GLY A 1 105 ? -12.064 13.053 54.320 1.00 47.42 105 GLY A O 1
ATOM 1765 N N . ASP A 1 106 ? -12.549 11.069 53.374 1.00 49.85 106 ASP A N 1
ATOM 1766 C CA . ASP A 1 106 ? -13.662 11.604 52.603 1.00 51.93 106 ASP A CA 1
ATOM 1767 C C . ASP A 1 106 ? -14.906 11.863 53.440 1.00 49.58 106 ASP A C 1
ATOM 1768 O O . ASP A 1 106 ? -15.788 12.601 52.989 1.00 48.68 106 ASP A O 1
ATOM 1777 N N . VAL A 1 107 ? -15.007 11.280 54.634 1.00 52.77 107 VAL A N 1
ATOM 1778 C CA . VAL A 1 107 ? -16.150 11.585 55.485 1.00 56.05 107 VAL A CA 1
ATOM 1779 C C . VAL A 1 107 ? -15.999 12.956 56.143 1.00 54.09 107 VAL A C 1
ATOM 1780 O O . VAL A 1 107 ? -16.998 13.649 56.369 1.00 49.45 107 VAL A O 1
ATOM 1793 N N . PHE A 1 108 ? -14.771 13.365 56.451 1.00 52.31 108 PHE A N 1
ATOM 1794 C CA . PHE A 1 108 ? -14.559 14.572 57.232 1.00 51.75 108 PHE A CA 1
ATOM 1795 C C . PHE A 1 108 ? -15.297 15.752 56.618 1.00 51.37 108 PHE A C 1
ATOM 1796 O O . PHE A 1 108 ? -15.181 16.025 55.422 1.00 51.82 108 PHE A O 1
ATOM 1813 N N . ASN A 1 109 ? -16.040 16.466 57.455 1.00 50.40 109 ASN A N 1
ATOM 1814 C CA . ASN A 1 109 ? -16.837 17.590 56.990 1.00 50.24 109 ASN A CA 1
ATOM 1815 C C . ASN A 1 109 ? -17.167 18.504 58.162 1.00 46.61 109 ASN A C 1
ATOM 1816 O O . ASN A 1 109 ? -18.341 18.764 58.443 1.00 46.62 109 ASN A O 1
ATOM 1827 N N . GLN A 1 110 ? -16.134 18.991 58.844 1.00 47.39 110 GLN A N 1
ATOM 1828 C CA . GLN A 1 110 ? -16.282 19.931 59.945 1.00 49.28 110 GLN A CA 1
ATOM 1829 C C . GLN A 1 110 ? -15.383 21.131 59.690 1.00 44.35 110 GLN A C 1
ATOM 1830 O O . GLN A 1 110 ? -14.329 21.014 59.059 1.00 42.93 110 GLN A O 1
ATOM 1844 N N . GLU A 1 111 ? -15.797 22.285 60.199 1.00 45.19 111 GLU A N 1
ATOM 1845 C CA . GLU A 1 111 ? -15.056 23.517 59.963 1.00 46.31 111 GLU A CA 1
ATOM 1846 C C . GLU A 1 111 ? -13.691 23.437 60.635 1.00 45.67 111 GLU A C 1
ATOM 1847 O O . GLU A 1 111 ? -13.598 23.230 61.849 1.00 46.81 111 GLU A O 1
ATOM 1859 N N . ILE A 1 112 ? -12.635 23.573 59.840 1.00 45.57 112 ILE A N 1
ATOM 1860 C CA . ILE A 1 112 ? -11.271 23.639 60.356 1.00 47.55 112 ILE A CA 1
ATOM 1861 C C . ILE A 1 112 ? -10.965 25.095 60.688 1.00 46.48 112 ILE A C 1
ATOM 1862 O O . ILE A 1 112 ? -11.069 25.970 59.823 1.00 48.29 112 ILE A O 1
ATOM 1878 N N . VAL A 1 113 ? -10.563 25.352 61.931 1.00 49.92 113 VAL A N 1
ATOM 1879 C CA . VAL A 1 113 ? -10.227 26.704 62.357 1.00 52.01 113 VAL A CA 1
ATOM 1880 C C . VAL A 1 113 ? -8.719 26.879 62.481 1.00 53.30 113 VAL A C 1
ATOM 1881 O O . VAL A 1 113 ? -7.947 25.977 62.144 1.00 50.89 113 VAL A O 1
ATOM 1894 N N . GLU A 1 114 ? -8.300 28.055 62.943 1.00 56.42 114 GLU A N 1
ATOM 1895 C CA . GLU A 1 114 ? -6.887 28.395 63.018 1.00 59.59 114 GLU A CA 1
ATOM 1896 C C . GLU A 1 114 ? -6.123 27.423 63.908 1.00 59.26 114 GLU A C 1
ATOM 1897 O O . GLU A 1 114 ? -6.644 26.903 64.898 1.00 57.40 114 GLU A O 1
ATOM 1909 N N . ASN A 1 115 ? -4.868 27.178 63.530 1.00 61.73 115 ASN A N 1
ATOM 1910 C CA . ASN A 1 115 ? -3.931 26.398 64.337 1.00 64.77 115 ASN A CA 1
ATOM 1911 C C . ASN A 1 115 ? -4.417 24.969 64.554 1.00 65.63 115 ASN A C 1
ATOM 1912 O O . ASN A 1 115 ? -4.339 24.428 65.660 1.00 70.23 115 ASN A O 1
ATOM 1923 N N . VAL A 1 116 ? -4.918 24.347 63.494 1.00 61.86 116 VAL A N 1
ATOM 1924 C CA . VAL A 1 116 ? -5.290 22.935 63.514 1.00 58.89 116 VAL A CA 1
ATOM 1925 C C . VAL A 1 116 ? -4.409 22.120 62.567 1.00 59.67 116 VAL A C 1
ATOM 1926 O O . VAL A 1 116 ? -3.703 21.205 62.995 1.00 59.48 116 VAL A O 1
ATOM 1939 N N . LEU A 1 117 ? -4.424 22.449 61.274 1.00 60.06 117 LEU A N 1
ATOM 1940 C CA . LEU A 1 117 ? -3.610 21.721 60.310 1.00 60.07 117 LEU A CA 1
ATOM 1941 C C . LEU A 1 117 ? -2.123 21.925 60.612 1.00 61.58 117 LEU A C 1
ATOM 1942 O O . LEU A 1 117 ? -1.715 23.015 61.038 1.00 61.82 117 LEU A O 1
ATOM 1958 N N . PRO A 1 118 ? -1.291 20.909 60.384 1.00 60.30 118 PRO A N 1
ATOM 1959 C CA . PRO A 1 118 ? 0.153 21.062 60.621 1.00 58.47 118 PRO A CA 1
ATOM 1960 C C . PRO A 1 118 ? 0.718 22.293 59.929 1.00 58.24 118 PRO A C 1
ATOM 1961 O O . PRO A 1 118 ? 0.459 22.543 58.750 1.00 61.48 118 PRO A O 1
ATOM 1972 N N . GLY A 1 119 ? 1.512 23.063 60.676 1.00 57.60 119 GLY A N 1
ATOM 1973 C CA . GLY A 1 119 ? 1.980 24.343 60.177 1.00 57.65 119 GLY A CA 1
ATOM 1974 C C . GLY A 1 119 ? 2.934 24.241 59.007 1.00 60.76 119 GLY A C 1
ATOM 1975 O O . GLY A 1 119 ? 2.933 25.106 58.124 1.00 59.63 119 GLY A O 1
ATOM 1979 N N . GLY A 1 120 ? 3.750 23.195 58.972 1.00 62.19 120 GLY A N 1
ATOM 1980 C CA . GLY A 1 120 ? 4.716 23.026 57.911 1.00 64.11 120 GLY A CA 1
ATOM 1981 C C . GLY A 1 120 ? 4.207 22.335 56.672 1.00 63.48 120 GLY A C 1
ATOM 1982 O O . GLY A 1 120 ? 4.973 22.123 55.727 1.00 62.56 120 GLY A O 1
ATOM 1986 N N . LEU A 1 121 ? 2.921 22.000 56.645 1.00 62.28 121 LEU A N 1
ATOM 1987 C CA . LEU A 1 121 ? 2.344 21.260 55.532 1.00 59.10 121 LEU A CA 1
ATOM 1988 C C . LEU A 1 121 ? 2.519 22.002 54.216 1.00 58.25 121 LEU A C 1
ATOM 1989 O O . LEU A 1 121 ? 2.388 23.227 54.147 1.00 59.62 121 LEU A O 1
ATOM 2005 N N . THR A 1 122 ? 2.798 21.241 53.160 1.00 57.53 122 THR A N 1
ATOM 2006 C CA . THR A 1 122 ? 2.947 21.794 51.823 1.00 56.42 122 THR A CA 1
ATOM 2007 C C . THR A 1 122 ? 1.901 21.295 50.835 1.00 56.27 122 THR A C 1
ATOM 2008 O O . THR A 1 122 ? 1.607 21.995 49.863 1.00 55.12 122 THR A O 1
ATOM 2019 N N . HIS A 1 123 ? 1.335 20.110 51.057 1.00 57.37 123 HIS A N 1
ATOM 2020 C CA . HIS A 1 123 ? 0.386 19.499 50.137 1.00 56.03 123 HIS A CA 1
ATOM 2021 C C . HIS A 1 123 ? -0.856 19.099 50.911 1.00 53.03 123 HIS A C 1
ATOM 2022 O O . HIS A 1 123 ? -0.783 18.246 51.802 1.00 49.46 123 HIS A O 1
ATOM 2036 N N . LEU A 1 124 ? -1.985 19.723 50.584 1.00 56.33 124 LEU A N 1
ATOM 2037 C CA . LEU A 1 124 ? -3.260 19.440 51.230 1.00 55.33 124 LEU A CA 1
ATOM 2038 C C . LEU A 1 124 ? -4.298 19.069 50.182 1.00 53.31 124 LEU A C 1
ATOM 2039 O O . LEU A 1 124 ? -4.448 19.769 49.175 1.00 55.10 124 LEU A O 1
ATOM 2055 N N . THR A 1 125 ? -5.004 17.969 50.418 1.00 52.54 125 THR A N 1
ATOM 2056 C CA . THR A 1 125 ? -6.105 17.529 49.574 1.00 50.94 125 THR A CA 1
ATOM 2057 C C . THR A 1 125 ? -7.300 17.217 50.463 1.00 50.40 125 THR A C 1
ATOM 2058 O O . THR A 1 125 ? -7.188 16.414 51.395 1.00 51.35 125 THR A O 1
ATOM 2069 N N . PHE A 1 126 ? -8.435 17.853 50.178 1.00 48.94 126 PHE A N 1
ATOM 2070 C CA . PHE A 1 126 ? -9.639 17.627 50.964 1.00 46.96 126 PHE A CA 1
ATOM 2071 C C . PHE A 1 126 ? -10.383 16.384 50.484 1.00 45.57 126 PHE A C 1
ATOM 2072 O O . PHE A 1 126 ? -10.304 15.993 49.315 1.00 44.60 126 PHE A O 1
ATOM 2089 N N . GLY A 1 127 ? -11.112 15.767 51.408 1.00 49.20 127 GLY A N 1
ATOM 2090 C CA . GLY A 1 127 ? -11.913 14.603 51.090 1.00 50.03 127 GLY A CA 1
ATOM 2091 C C . GLY A 1 127 ? -13.152 14.946 50.288 1.00 47.32 127 GLY A C 1
ATOM 2092 O O . GLY A 1 127 ? -13.512 16.106 50.087 1.00 47.10 127 GLY A O 1
ATOM 2096 N N . GLU A 1 128 ? -13.822 13.888 49.825 1.00 49.15 128 GLU A N 1
ATOM 2097 C CA . GLU A 1 128 ? -14.974 14.056 48.948 1.00 51.03 128 GLU A CA 1
ATOM 2098 C C . GLU A 1 128 ? -16.034 14.953 49.577 1.00 46.09 128 GLU A C 1
ATOM 2099 O O . GLU A 1 128 ? -16.540 15.880 48.938 1.00 42.39 128 GLU A O 1
ATOM 2111 N N . GLU A 1 129 ? -16.382 14.694 50.835 1.00 44.20 129 GLU A N 1
ATOM 2112 C CA . GLU A 1 129 ? -17.555 15.320 51.431 1.00 47.71 129 GLU A CA 1
ATOM 2113 C C . GLU A 1 129 ? -17.268 16.657 52.098 1.00 45.29 129 GLU A C 1
ATOM 2114 O O . GLU A 1 129 ? -18.220 17.348 52.485 1.00 46.09 129 GLU A O 1
ATOM 2126 N N . PHE A 1 130 ? -16.004 17.057 52.222 1.00 42.96 130 PHE A N 1
ATOM 2127 C CA . PHE A 1 130 ? -15.708 18.317 52.886 1.00 45.32 130 PHE A CA 1
ATOM 2128 C C . PHE A 1 130 ? -16.350 19.477 52.138 1.00 44.79 130 PHE A C 1
ATOM 2129 O O . PHE A 1 130 ? -16.167 19.632 50.927 1.00 45.95 130 PHE A O 1
ATOM 2146 N N . ASN A 1 131 ? -17.078 20.312 52.875 1.00 44.59 131 ASN A N 1
ATOM 2147 C CA . ASN A 1 131 ? -17.746 21.471 52.302 1.00 45.32 131 ASN A CA 1
ATOM 2148 C C . ASN A 1 131 ? -18.028 22.479 53.411 1.00 43.36 131 ASN A C 1
ATOM 2149 O O . ASN A 1 131 ? -19.185 22.840 53.651 1.00 40.51 131 ASN A O 1
ATOM 2160 N N . GLN A 1 132 ? -16.973 22.917 54.096 1.00 44.29 132 GLN A N 1
ATOM 2161 C CA . GLN A 1 132 ? -17.068 23.874 55.187 1.00 48.55 132 GLN A CA 1
ATOM 2162 C C . GLN A 1 132 ? -16.242 25.114 54.862 1.00 51.50 132 GLN A C 1
ATOM 2163 O O . GLN A 1 132 ? -15.293 25.070 54.071 1.00 51.63 132 GLN A O 1
ATOM 2177 N N . LYS A 1 133 ? -16.600 26.221 55.504 1.00 47.95 133 LYS A N 1
ATOM 2178 C CA . LYS A 1 133 ? -15.966 27.497 55.206 1.00 48.83 133 LYS A CA 1
ATOM 2179 C C . LYS A 1 133 ? -14.523 27.516 55.694 1.00 44.85 133 LYS A C 1
ATOM 2180 O O . LYS A 1 133 ? -14.155 26.834 56.656 1.00 41.59 133 LYS A O 1
ATOM 2199 N N . ILE A 1 134 ? -13.697 28.283 54.985 1.00 41.59 134 ILE A N 1
ATOM 2200 C CA . ILE A 1 134 ? -12.285 28.442 55.306 1.00 42.00 134 ILE A CA 1
ATOM 2201 C C . ILE A 1 134 ? -11.991 29.933 55.384 1.00 46.48 134 ILE A C 1
ATOM 2202 O O . ILE A 1 134 ? -12.178 30.656 54.397 1.00 45.51 134 ILE A O 1
ATOM 2218 N N . VAL A 1 135 ? -11.527 30.393 56.545 1.00 48.45 135 VAL A N 1
ATOM 2219 C CA . VAL A 1 135 ? -11.215 31.805 56.718 1.00 50.27 135 VAL A CA 1
ATOM 2220 C C . VAL A 1 135 ? -9.712 32.013 56.843 1.00 54.75 135 VAL A C 1
ATOM 2221 O O . VAL A 1 135 ? -8.920 31.110 56.556 1.00 56.25 135 VAL A O 1
ATOM 2234 N N . GLU A 1 136 ? -9.319 33.212 57.269 1.00 56.78 136 GLU A N 1
ATOM 2235 C CA . GLU A 1 136 ? -7.925 33.629 57.198 1.00 60.03 136 GLU A CA 1
ATOM 2236 C C . GLU A 1 136 ? -7.078 32.872 58.213 1.00 58.84 136 GLU A C 1
ATOM 2237 O O . GLU A 1 136 ? -7.513 32.600 59.335 1.00 57.68 136 GLU A O 1
ATOM 2249 N N . ASN A 1 137 ? -5.857 32.536 57.806 1.00 59.66 137 ASN A N 1
ATOM 2250 C CA . ASN A 1 137 ? -4.899 31.832 58.655 1.00 61.63 137 ASN A CA 1
ATOM 2251 C C . ASN A 1 137 ? -5.424 30.480 59.124 1.00 57.07 137 ASN A C 1
ATOM 2252 O O . ASN A 1 137 ? -5.188 30.061 60.261 1.00 58.00 137 ASN A O 1
ATOM 2263 N N . VAL A 1 138 ? -6.117 29.779 58.237 1.00 54.46 138 VAL A N 1
ATOM 2264 C CA . VAL A 1 138 ? -6.505 28.395 58.465 1.00 52.59 138 VAL A CA 1
ATOM 2265 C C . VAL A 1 138 ? -5.551 27.445 57.761 1.00 51.06 138 VAL A C 1
ATOM 2266 O O . VAL A 1 138 ? -5.085 26.468 58.345 1.00 52.64 138 VAL A O 1
ATOM 2279 N N . LEU A 1 139 ? -5.266 27.725 56.495 1.00 53.38 139 LEU A N 1
ATOM 2280 C CA . LEU A 1 139 ? -4.360 26.903 55.714 1.00 54.27 139 LEU A CA 1
ATOM 2281 C C . LEU A 1 139 ? -2.920 27.151 56.151 1.00 54.33 139 LEU A C 1
ATOM 2282 O O . LEU A 1 139 ? -2.538 28.299 56.405 1.00 56.51 139 LEU A O 1
ATOM 2298 N N . PRO A 1 140 ? -2.108 26.101 56.259 1.00 52.87 140 PRO A N 1
ATOM 2299 C CA . PRO A 1 140 ? -0.695 26.296 56.612 1.00 54.57 140 PRO A CA 1
ATOM 2300 C C . PRO A 1 140 ? -0.048 27.370 55.749 1.00 55.48 140 PRO A C 1
ATOM 2301 O O . PRO A 1 140 ? -0.302 27.471 54.548 1.00 57.69 140 PRO A O 1
ATOM 2312 N N . GLY A 1 141 ? 0.809 28.175 56.381 1.00 55.13 141 GLY A N 1
ATOM 2313 C CA . GLY A 1 141 ? 1.342 29.365 55.744 1.00 55.86 141 GLY A CA 1
ATOM 2314 C C . GLY A 1 141 ? 2.263 29.102 54.576 1.00 53.68 141 GLY A C 1
ATOM 2315 O O . GLY A 1 141 ? 2.464 29.997 53.749 1.00 53.36 141 GLY A O 1
ATOM 2319 N N . GLY A 1 142 ? 2.839 27.909 54.498 1.00 52.71 142 GLY A N 1
ATOM 2320 C CA . GLY A 1 142 ? 3.714 27.561 53.400 1.00 57.14 142 GLY A CA 1
ATOM 2321 C C . GLY A 1 142 ? 3.127 26.533 52.451 1.00 57.97 142 GLY A C 1
ATOM 2322 O O . GLY A 1 142 ? 3.870 25.812 51.777 1.00 58.75 142 GLY A O 1
ATOM 2326 N N . LEU A 1 143 ? 1.798 26.443 52.395 1.00 57.05 143 LEU A N 1
ATOM 2327 C CA . LEU A 1 143 ? 1.151 25.508 51.486 1.00 59.02 143 LEU A CA 1
ATOM 2328 C C . LEU A 1 143 ? 1.497 25.846 50.039 1.00 55.83 143 LEU A C 1
ATOM 2329 O O . LEU A 1 143 ? 1.486 27.013 49.634 1.00 55.76 143 LEU A O 1
ATOM 2345 N N . THR A 1 144 ? 1.797 24.813 49.256 1.00 54.89 144 THR A N 1
ATOM 2346 C CA . THR A 1 144 ? 2.060 24.959 47.829 1.00 56.50 144 THR A CA 1
ATOM 2347 C C . THR A 1 144 ? 1.001 24.304 46.955 1.00 53.98 144 THR A C 1
ATOM 2348 O O . THR A 1 144 ? 0.678 24.830 45.889 1.00 49.78 144 THR A O 1
ATOM 2359 N N . HIS A 1 145 ? 0.456 23.162 47.371 1.00 53.90 145 HIS A N 1
ATOM 2360 C CA . HIS A 1 145 ? -0.505 22.411 46.574 1.00 55.30 145 HIS A CA 1
ATOM 2361 C C . HIS A 1 145 ? -1.791 22.247 47.371 1.00 53.83 145 HIS A C 1
ATOM 2362 O O . HIS A 1 145 ? -1.772 21.706 48.483 1.00 50.48 145 HIS A O 1
ATOM 2376 N N . LEU A 1 146 ? -2.902 22.715 46.802 1.00 50.23 146 LEU A N 1
ATOM 2377 C CA . LEU A 1 146 ? -4.210 22.605 47.430 1.00 50.28 146 LEU A CA 1
ATOM 2378 C C . LEU A 1 146 ? -5.218 22.053 46.432 1.00 45.32 146 LEU A C 1
ATOM 2379 O O . LEU A 1 146 ? -5.388 22.609 45.344 1.00 43.67 146 LEU A O 1
ATOM 2395 N N . THR A 1 147 ? -5.887 20.965 46.812 1.00 45.88 147 THR A N 1
ATOM 2396 C CA . THR A 1 147 ? -6.897 20.319 45.982 1.00 45.87 147 THR A CA 1
ATOM 2397 C C . THR A 1 147 ? -8.171 20.163 46.799 1.00 47.20 147 THR A C 1
ATOM 2398 O O . THR A 1 147 ? -8.132 19.631 47.912 1.00 49.77 147 THR A O 1
ATOM 2409 N N . PHE A 1 148 ? -9.292 20.632 46.256 1.00 45.13 148 PHE A N 1
ATOM 2410 C CA . PHE A 1 148 ? -10.584 20.454 46.903 1.00 44.31 148 PHE A CA 1
ATOM 2411 C C . PHE A 1 148 ? -11.258 19.182 46.396 1.00 47.05 148 PHE A C 1
ATOM 2412 O O . PHE A 1 148 ? -11.001 18.719 45.280 1.00 49.73 148 PHE A O 1
ATOM 2429 N N . GLY A 1 149 ? -12.145 18.634 47.229 1.00 47.39 149 GLY A N 1
ATOM 2430 C CA . GLY A 1 149 ? -12.911 17.456 46.884 1.00 47.30 149 GLY A CA 1
ATOM 2431 C C . GLY A 1 149 ? -14.186 17.788 46.132 1.00 46.78 149 GLY A C 1
ATOM 2432 O O . GLY A 1 149 ? -14.437 18.928 45.738 1.00 46.10 149 GLY A O 1
ATOM 2436 N N . GLU A 1 150 ? -15.021 16.759 45.957 1.00 46.41 150 GLU A N 1
ATOM 2437 C CA . GLU A 1 150 ? -16.185 16.898 45.090 1.00 48.46 150 GLU A CA 1
ATOM 2438 C C . GLU A 1 150 ? -17.154 17.953 45.606 1.00 41.64 150 GLU A C 1
ATOM 2439 O O . GLU A 1 150 ? -17.678 18.762 44.833 1.00 37.62 150 GLU A O 1
ATOM 2451 N N . GLU A 1 151 ? -17.421 17.945 46.908 1.00 41.80 151 GLU A N 1
ATOM 2452 C CA . GLU A 1 151 ? -18.566 18.654 47.457 1.00 45.12 151 GLU A CA 1
ATOM 2453 C C . GLU A 1 151 ? -18.258 20.086 47.859 1.00 41.98 151 GLU A C 1
ATOM 2454 O O . GLU A 1 151 ? -19.193 20.839 48.156 1.00 41.41 151 GLU A O 1
ATOM 2466 N N . PHE A 1 152 ? -16.991 20.484 47.872 1.00 38.73 152 PHE A N 1
ATOM 2467 C CA . PHE A 1 152 ? -16.653 21.808 48.358 1.00 39.06 152 PHE A CA 1
ATOM 2468 C C . PHE A 1 152 ? -17.272 22.880 47.472 1.00 43.01 152 PHE A C 1
ATOM 2469 O O . PHE A 1 152 ? -17.026 22.918 46.259 1.00 44.18 152 PHE A O 1
ATOM 2486 N N . ASN A 1 153 ? -18.064 23.756 48.077 1.00 45.83 153 ASN A N 1
ATOM 2487 C CA . ASN A 1 153 ? -18.630 24.893 47.371 1.00 45.03 153 ASN A CA 1
ATOM 2488 C C . ASN A 1 153 ? -18.838 26.035 48.366 1.00 43.21 153 ASN A C 1
ATOM 2489 O O . ASN A 1 153 ? -19.956 26.465 48.644 1.00 41.48 153 ASN A O 1
ATOM 2500 N N . GLN A 1 154 ? -17.742 26.546 48.925 1.00 44.26 154 GLN A N 1
ATOM 2501 C CA . GLN A 1 154 ? -17.783 27.670 49.849 1.00 47.95 154 GLN A CA 1
ATOM 2502 C C . GLN A 1 154 ? -16.953 28.817 49.289 1.00 47.11 154 GLN A C 1
ATOM 2503 O O . GLN A 1 154 ? -16.013 28.606 48.515 1.00 46.23 154 GLN A O 1
ATOM 2517 N N . LYS A 1 155 ? -17.306 30.037 49.684 1.00 49.70 155 LYS A N 1
ATOM 2518 C CA . LYS A 1 155 ? -16.607 31.206 49.172 1.00 51.10 155 LYS A CA 1
ATOM 2519 C C . LYS A 1 155 ? -15.148 31.196 49.620 1.00 48.24 155 LYS A C 1
ATOM 2520 O O . LYS A 1 155 ? -14.808 30.725 50.708 1.00 49.67 155 LYS A O 1
ATOM 2539 N N . ILE A 1 156 ? -14.282 31.713 48.752 1.00 46.41 156 ILE A N 1
ATOM 2540 C CA . ILE A 1 156 ? -12.873 31.955 49.055 1.00 48.54 156 ILE A CA 1
ATOM 2541 C C . ILE A 1 156 ? -12.633 33.448 48.882 1.00 50.18 156 ILE A C 1
ATOM 2542 O O . ILE A 1 156 ? -12.793 33.984 47.776 1.00 49.70 156 ILE A O 1
ATOM 2558 N N . VAL A 1 157 ? -12.254 34.116 49.970 1.00 47.77 157 VAL A N 1
ATOM 2559 C CA . VAL A 1 157 ? -12.035 35.557 49.945 1.00 49.39 157 VAL A CA 1
ATOM 2560 C C . VAL A 1 157 ? -10.554 35.883 50.092 1.00 52.45 157 VAL A C 1
ATOM 2561 O O . VAL A 1 157 ? -9.704 34.986 50.106 1.00 51.28 157 VAL A O 1
ATOM 2574 N N . GLU A 1 158 ? -10.243 37.175 50.181 1.00 55.52 158 GLU A N 1
ATOM 2575 C CA . GLU A 1 158 ? -8.863 37.638 50.176 1.00 58.09 158 GLU A CA 1
ATOM 2576 C C . GLU A 1 158 ? -8.099 37.123 51.391 1.00 56.37 158 GLU A C 1
ATOM 2577 O O . GLU A 1 158 ? -8.630 37.049 52.501 1.00 53.52 158 GLU A O 1
ATOM 2589 N N . ASN A 1 159 ? -6.837 36.770 51.161 1.00 58.46 159 ASN A N 1
ATOM 2590 C CA . ASN A 1 159 ? -5.872 36.400 52.193 1.00 62.82 159 ASN A CA 1
ATOM 2591 C C . ASN A 1 159 ? -6.212 35.097 52.913 1.00 60.20 159 ASN A C 1
ATOM 2592 O O . ASN A 1 159 ? -5.698 34.848 54.010 1.00 60.46 159 ASN A O 1
ATOM 2603 N N . VAL A 1 160 ? -7.062 34.252 52.341 1.00 57.10 160 VAL A N 1
ATOM 2604 C CA . VAL A 1 160 ? -7.246 32.914 52.892 1.00 58.34 160 VAL A CA 1
ATOM 2605 C C . VAL A 1 160 ? -6.276 31.922 52.258 1.00 56.72 160 VAL A C 1
ATOM 2606 O O . VAL A 1 160 ? -5.781 31.013 52.927 1.00 55.58 160 VAL A O 1
ATOM 2619 N N . LEU A 1 161 ? -5.994 32.078 50.971 1.00 54.80 161 LEU A N 1
ATOM 2620 C CA . LEU A 1 161 ? -5.031 31.219 50.296 1.00 55.55 161 LEU A CA 1
ATOM 2621 C C . LEU A 1 161 ? -3.614 31.688 50.603 1.00 56.39 161 LEU A C 1
ATOM 2622 O O . LEU A 1 161 ? -3.325 32.885 50.488 1.00 57.32 161 LEU A O 1
ATOM 2638 N N . PRO A 1 162 ? -2.719 30.792 51.015 1.00 55.42 162 PRO A N 1
ATOM 2639 C CA . PRO A 1 162 ? -1.348 31.225 51.314 1.00 57.82 162 PRO A CA 1
ATOM 2640 C C . PRO A 1 162 ? -0.710 31.901 50.110 1.00 60.10 162 PRO A C 1
ATOM 2641 O O . PRO A 1 162 ? -0.945 31.521 48.961 1.00 57.86 162 PRO A O 1
ATOM 2652 N N . ASN A 1 163 ? 0.104 32.919 50.383 1.00 61.84 163 ASN A N 1
ATOM 2653 C CA . ASN A 1 163 ? 0.826 33.585 49.295 1.00 64.00 163 ASN A CA 1
ATOM 2654 C C . ASN A 1 163 ? 1.982 32.730 48.757 1.00 58.88 163 ASN A C 1
ATOM 2655 O O . ASN A 1 163 ? 2.796 33.222 47.966 1.00 60.50 163 ASN A O 1
ATOM 2666 N N . SER A 1 164 ? 2.056 31.470 49.180 1.00 53.45 164 SER A N 1
ATOM 2667 C CA . SER A 1 164 ? 3.059 30.532 48.696 1.00 54.96 164 SER A CA 1
ATOM 2668 C C . SER A 1 164 ? 2.476 29.494 47.748 1.00 54.33 164 SER A C 1
ATOM 2669 O O . SER A 1 164 ? 3.227 28.679 47.198 1.00 56.08 164 SER A O 1
ATOM 2677 N N . LEU A 1 165 ? 1.166 29.513 47.531 1.00 54.43 165 LEU A N 1
ATOM 2678 C CA . LEU A 1 165 ? 0.500 28.460 46.777 1.00 55.39 165 LEU A CA 1
ATOM 2679 C C . LEU A 1 165 ? 0.868 28.525 45.300 1.00 53.57 165 LEU A C 1
ATOM 2680 O O . LEU A 1 165 ? 0.838 29.595 44.684 1.00 54.72 165 LEU A O 1
ATOM 2696 N N . THR A 1 166 ? 1.217 27.370 44.735 1.00 50.29 166 THR A N 1
ATOM 2697 C CA . THR A 1 166 ? 1.498 27.253 43.310 1.00 50.72 166 THR A CA 1
ATOM 2698 C C . THR A 1 166 ? 0.462 26.438 42.548 1.00 52.70 166 THR A C 1
ATOM 2699 O O . THR A 1 166 ? 0.275 26.667 41.350 1.00 52.91 166 THR A O 1
ATOM 2710 N N . HIS A 1 167 ? -0.214 25.498 43.207 1.00 50.68 167 HIS A N 1
ATOM 2711 C CA . HIS A 1 167 ? -1.128 24.575 42.543 1.00 49.16 167 HIS A CA 1
ATOM 2712 C C . HIS A 1 167 ? -2.461 24.580 43.272 1.00 49.31 167 HIS A C 1
ATOM 2713 O O . HIS A 1 167 ? -2.514 24.309 44.477 1.00 51.33 167 HIS A O 1
ATOM 2727 N N . LEU A 1 168 ? -3.530 24.890 42.542 1.00 48.74 168 LEU A N 1
ATOM 2728 C CA . LEU A 1 168 ? -4.878 24.936 43.089 1.00 48.59 168 LEU A CA 1
ATOM 2729 C C . LEU A 1 168 ? -5.826 24.198 42.157 1.00 46.06 168 LEU A C 1
ATOM 2730 O O . LEU A 1 168 ? -5.894 24.508 40.963 1.00 42.81 168 LEU A O 1
ATOM 2746 N N . SER A 1 169 ? -6.558 23.230 42.703 1.00 47.36 169 SER A N 1
ATOM 2747 C CA . SER A 1 169 ? -7.505 22.434 41.931 1.00 47.79 169 SER A CA 1
ATOM 2748 C C . SER A 1 169 ? -8.827 22.378 42.680 1.00 46.99 169 SER A C 1
ATOM 2749 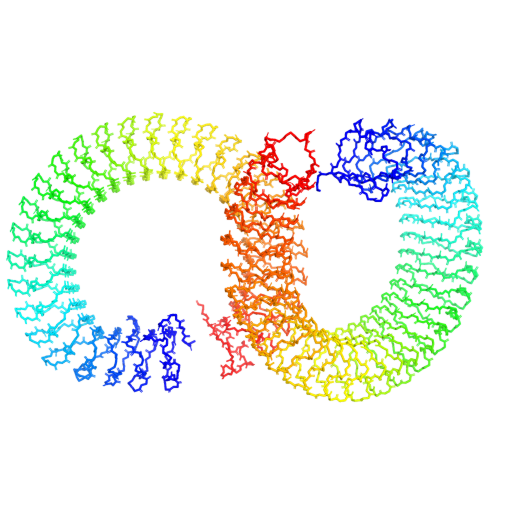O O . SER A 1 169 ? -8.881 21.890 43.815 1.00 46.68 169 SER A O 1
ATOM 2757 N N . PHE A 1 170 ? -9.886 22.866 42.044 1.00 45.41 170 PHE A N 1
ATOM 2758 C CA . PHE A 1 170 ? -11.226 22.793 42.600 1.00 45.67 170 PHE A CA 1
ATOM 2759 C C . PHE A 1 170 ? -11.916 21.507 42.163 1.00 46.33 170 PHE A C 1
ATOM 2760 O O . PHE A 1 170 ? -11.594 20.929 41.120 1.00 51.48 170 PHE A O 1
ATOM 2777 N N . GLY A 1 171 ? -12.880 21.069 42.970 1.00 44.74 171 GLY A N 1
ATOM 2778 C CA . GLY A 1 171 ? -13.644 19.876 42.681 1.00 44.44 171 GLY A CA 1
ATOM 2779 C C . GLY A 1 171 ? -14.931 20.174 41.936 1.00 43.26 171 GLY A C 1
ATOM 2780 O O . GLY A 1 171 ? -15.176 21.287 41.467 1.00 43.67 171 GLY A O 1
ATOM 2784 N N . ASP A 1 172 ? -15.787 19.150 41.867 1.00 43.72 172 ASP A N 1
ATOM 2785 C CA . ASP A 1 172 ? -16.934 19.189 40.965 1.00 44.53 172 ASP A CA 1
ATOM 2786 C C . ASP A 1 172 ? -17.910 20.303 41.321 1.00 43.96 172 ASP A C 1
ATOM 2787 O O . ASP A 1 172 ? -18.487 20.943 40.434 1.00 42.43 172 ASP A O 1
ATOM 2796 N N . CYS A 1 173 ? -18.138 20.527 42.610 1.00 43.56 173 CYS A N 1
ATOM 2797 C CA . CYS A 1 173 ? -19.234 21.379 43.040 1.00 40.10 173 CYS A CA 1
ATOM 2798 C C . CYS A 1 173 ? -18.830 22.834 43.205 1.00 38.47 173 CYS A C 1
ATOM 2799 O O . CYS A 1 173 ? -19.710 23.692 43.320 1.00 40.09 173 CYS A O 1
ATOM 2807 N N . PHE A 1 174 ? -17.539 23.139 43.242 1.00 39.76 174 PHE A N 1
ATOM 2808 C CA . PHE A 1 174 ? -17.138 24.520 43.448 1.00 40.70 174 PHE A CA 1
ATOM 2809 C C . PHE A 1 174 ? -17.701 25.404 42.341 1.00 47.29 174 PHE A C 1
ATOM 2810 O O . PHE A 1 174 ? -17.467 25.159 41.151 1.00 47.52 174 PHE A O 1
ATOM 2827 N N . ASN A 1 175 ? -18.439 26.439 42.736 1.00 48.65 175 ASN A N 1
ATOM 2828 C CA . ASN A 1 175 ? -18.982 27.409 41.795 1.00 45.64 175 ASN A CA 1
ATOM 2829 C C . ASN A 1 175 ? -19.243 28.721 42.528 1.00 42.03 175 ASN A C 1
ATOM 2830 O O . ASN A 1 175 ? -20.397 29.139 42.673 1.00 41.31 175 ASN A O 1
ATOM 2841 N N . GLN A 1 176 ? -18.181 29.360 43.018 1.00 42.99 176 GLN A N 1
ATOM 2842 C CA . GLN A 1 176 ? -18.281 30.665 43.651 1.00 47.70 176 GLN A CA 1
ATOM 2843 C C . GLN A 1 176 ? -17.415 31.667 42.900 1.00 47.26 176 GLN A C 1
ATOM 2844 O O . GLN A 1 176 ? -16.385 31.311 42.322 1.00 46.80 176 GLN A O 1
ATOM 2858 N N . LYS A 1 177 ? -17.834 32.931 42.936 1.00 48.41 177 LYS A N 1
ATOM 2859 C CA . LYS A 1 177 ? -17.088 33.992 42.274 1.00 47.56 177 LYS A CA 1
ATOM 2860 C C . LYS A 1 177 ? -15.689 34.096 42.866 1.00 44.58 177 LYS A C 1
ATOM 2861 O O . LYS A 1 177 ? -15.481 33.889 44.066 1.00 48.78 177 LYS A O 1
ATOM 2880 N N . ILE A 1 178 ? -14.725 34.405 42.004 1.00 43.55 178 ILE A N 1
ATOM 2881 C CA . ILE A 1 178 ? -13.349 34.684 42.398 1.00 48.08 178 ILE A CA 1
ATOM 2882 C C . ILE A 1 178 ? -13.050 36.129 42.034 1.00 50.91 178 ILE A C 1
ATOM 2883 O O . ILE A 1 178 ? -13.074 36.491 40.850 1.00 49.31 178 ILE A O 1
ATOM 2899 N N . THR A 1 179 ? -12.766 36.952 43.045 1.00 54.81 179 THR A N 1
ATOM 2900 C CA . THR A 1 179 ? -12.586 38.377 42.832 1.00 53.91 179 THR A CA 1
ATOM 2901 C C . THR A 1 179 ? -11.106 38.767 42.937 1.00 57.32 179 THR A C 1
ATOM 2902 O O . THR A 1 179 ? -10.215 37.918 43.059 1.00 54.95 179 THR A O 1
ATOM 2913 N N . GLU A 1 180 ? -10.860 40.076 42.909 1.00 61.77 180 GLU A N 1
ATOM 2914 C CA . GLU A 1 180 ? -9.513 40.630 42.848 1.00 67.20 180 GLU A CA 1
ATOM 2915 C C . GLU A 1 180 ? -8.719 40.296 44.103 1.00 67.82 180 GLU A C 1
ATOM 2916 O O . GLU A 1 180 ? -9.233 40.354 45.224 1.00 81.15 180 GLU A O 1
ATOM 2928 N N . ASN A 1 181 ? -7.454 39.926 43.896 1.00 71.22 181 ASN A N 1
ATOM 2929 C CA . ASN A 1 181 ? -6.490 39.675 44.962 1.00 73.10 181 ASN A CA 1
ATOM 2930 C C . ASN A 1 181 ? -6.842 38.459 45.813 1.00 68.57 181 ASN A C 1
ATOM 2931 O O . ASN A 1 181 ? -6.400 38.361 46.965 1.00 68.97 181 ASN A O 1
ATOM 2942 N N . VAL A 1 182 ? -7.634 37.534 45.280 1.00 60.82 182 VAL A N 1
ATOM 2943 C CA . VAL A 1 182 ? -7.928 36.290 45.981 1.00 53.79 182 VAL A CA 1
ATOM 2944 C C . VAL A 1 182 ? -6.902 35.217 45.646 1.00 52.05 182 VAL A C 1
ATOM 2945 O O . VAL A 1 182 ? -6.438 34.497 46.532 1.00 50.93 182 VAL A O 1
ATOM 2958 N N . LEU A 1 183 ? -6.542 35.102 44.376 1.00 53.34 183 LEU A N 1
ATOM 2959 C CA . LEU A 1 183 ? -5.558 34.126 43.927 1.00 54.36 183 LEU A CA 1
ATOM 2960 C C . LEU A 1 183 ? -4.153 34.639 44.214 1.00 57.21 183 LEU A C 1
ATOM 2961 O O . LEU A 1 183 ? -3.830 35.778 43.856 1.00 59.40 183 LEU A O 1
ATOM 2977 N N . PRO A 1 184 ? -3.297 33.839 44.852 1.00 54.37 184 PRO A N 1
ATOM 2978 C CA . PRO A 1 184 ? -1.962 34.340 45.200 1.00 54.99 184 PRO A CA 1
ATOM 2979 C C . PRO A 1 184 ? -1.121 34.677 43.975 1.00 57.11 184 PRO A C 1
ATOM 2980 O O . PRO A 1 184 ? -1.292 34.112 42.891 1.00 52.50 184 PRO A O 1
ATOM 2991 N N . ASN A 1 185 ? -0.198 35.622 44.174 1.00 63.10 185 ASN A N 1
ATOM 2992 C CA . ASN A 1 185 ? 0.715 36.068 43.133 1.00 67.70 185 ASN A CA 1
ATOM 2993 C C . ASN A 1 185 ? 1.711 34.995 42.725 1.00 63.12 185 ASN A C 1
ATOM 2994 O O . ASN A 1 185 ? 2.423 35.177 41.731 1.00 75.12 185 ASN A O 1
ATOM 3005 N N . SER A 1 186 ? 1.776 33.896 43.471 1.00 59.30 186 SER A N 1
ATOM 3006 C CA . SER A 1 186 ? 2.673 32.785 43.189 1.00 57.73 186 SER A CA 1
ATOM 3007 C C . SER A 1 186 ? 2.028 31.664 42.386 1.00 57.79 186 SER A C 1
ATOM 3008 O O . SER A 1 186 ? 2.736 30.737 41.975 1.00 58.19 186 SER A O 1
ATOM 3016 N N . LEU A 1 187 ? 0.724 31.731 42.140 1.00 57.32 187 LEU A N 1
ATOM 3017 C CA . LEU A 1 187 ? 0.007 30.608 41.551 1.00 57.94 187 LEU A CA 1
ATOM 3018 C C . LEU A 1 187 ? 0.420 30.404 40.098 1.00 55.53 187 LEU A C 1
ATOM 3019 O O . LEU A 1 187 ? 0.543 31.359 39.326 1.00 56.14 187 LEU A O 1
ATOM 3035 N N . THR A 1 188 ? 0.637 29.141 39.732 1.00 51.23 188 THR A N 1
ATOM 3036 C CA . THR A 1 188 ? 1.050 28.773 38.387 1.00 49.26 188 THR A CA 1
ATOM 3037 C C . THR A 1 188 ? 0.099 27.801 37.702 1.00 48.37 188 THR A C 1
ATOM 3038 O O . THR A 1 188 ? -0.066 27.879 36.482 1.00 46.20 188 THR A O 1
ATOM 3049 N N A TYR A 1 189 ? -0.510 26.881 38.449 0.50 49.52 189 TYR A N 1
ATOM 3050 N N B TYR A 1 189 ? -0.529 26.895 38.446 0.50 49.55 189 TYR A N 1
ATOM 3051 C CA A TYR A 1 189 ? -1.476 25.923 37.921 0.50 47.25 189 TYR A CA 1
ATOM 3052 C CA B TYR A 1 189 ? -1.481 25.936 37.898 0.50 46.49 189 TYR A CA 1
ATOM 3053 C C A TYR A 1 189 ? -2.827 26.190 38.576 0.50 48.37 189 TYR A C 1
ATOM 3054 C C B TYR A 1 189 ? -2.829 26.165 38.568 0.50 48.22 189 TYR A C 1
ATOM 3055 O O A TYR A 1 189 ? -2.936 26.162 39.807 0.50 47.08 189 TYR A O 1
ATOM 3056 O O B TYR A 1 189 ? -2.935 26.090 39.797 0.50 47.09 189 TYR A O 1
ATOM 3091 N N . LEU A 1 190 ? -3.851 26.440 37.762 1.00 45.15 190 LEU A N 1
ATOM 3092 C CA . LEU A 1 190 ? -5.214 26.628 38.254 1.00 45.54 190 LEU A CA 1
ATOM 3093 C C . LEU A 1 190 ? -6.136 25.709 37.471 1.00 44.77 190 LEU A C 1
ATOM 3094 O O . LEU A 1 190 ? -6.159 25.757 36.235 1.00 41.50 190 LEU A O 1
ATOM 3111 N N . GLU A 1 191 ? -6.878 24.864 38.183 1.00 47.11 191 GLU A N 1
ATOM 3112 C CA . GLU A 1 191 ? -7.850 23.974 37.562 1.00 49.87 191 GLU A CA 1
ATOM 3113 C C . GLU A 1 191 ? -9.206 24.139 38.231 1.00 46.80 191 GLU A C 1
ATOM 3114 O O . GLU A 1 191 ? -9.339 23.910 39.438 1.00 49.80 191 GLU A O 1
ATOM 3126 N N . PHE A 1 192 ? -10.206 24.526 37.447 1.00 45.04 192 PHE A N 1
ATOM 3127 C CA . PHE A 1 192 ? -11.589 24.541 37.896 1.00 46.22 192 PHE A CA 1
ATOM 3128 C C . PHE A 1 192 ? -12.263 23.209 37.586 1.00 44.39 192 PHE A C 1
ATOM 3129 O O . PHE A 1 192 ? -11.878 22.487 36.662 1.00 44.71 192 PHE A O 1
ATOM 3146 N N . GLY A 1 193 ? -13.295 22.899 38.371 1.00 46.96 193 GLY A N 1
ATOM 3147 C CA . GLY A 1 193 ? -13.998 21.643 38.262 1.00 46.43 193 GLY A CA 1
ATOM 3148 C C . GLY A 1 193 ? -15.289 21.761 37.471 1.00 46.45 193 GLY A C 1
ATOM 3149 O O . GLY A 1 193 ? -15.568 22.764 36.810 1.00 43.79 193 GLY A O 1
ATOM 3153 N N . ARG A 1 194 ? -16.101 20.706 37.572 1.00 47.35 194 ARG A N 1
ATOM 3154 C CA . ARG A 1 194 ? -17.287 20.567 36.736 1.00 47.30 194 ARG A CA 1
ATOM 3155 C C . ARG A 1 194 ? -18.131 21.837 36.710 1.00 44.64 194 ARG A C 1
ATOM 3156 O O . ARG A 1 194 ? -18.410 22.394 35.643 1.00 43.44 194 ARG A O 1
ATOM 3177 N N . ASN A 1 195 ? -18.554 22.305 37.880 1.00 45.09 195 ASN A N 1
ATOM 3178 C CA . ASN A 1 195 ? -19.650 23.260 37.968 1.00 47.01 195 ASN A CA 1
ATOM 3179 C C . ASN A 1 195 ? -19.213 24.716 37.982 1.00 45.23 195 ASN A C 1
ATOM 3180 O O . ASN A 1 195 ? -20.079 25.596 38.044 1.00 46.38 195 ASN A O 1
ATOM 3191 N N . PHE A 1 196 ? -17.918 25.006 37.951 1.00 41.32 196 PHE A N 1
ATOM 3192 C CA . PHE A 1 196 ? -17.505 26.398 37.969 1.00 43.90 196 PHE A CA 1
ATOM 3193 C C . PHE A 1 196 ? -17.945 27.080 36.675 1.00 45.43 196 PHE A C 1
ATOM 3194 O O . PHE A 1 196 ? -17.469 26.733 35.588 1.00 43.87 196 PHE A O 1
ATOM 3211 N N . ASN A 1 197 ? -18.845 28.063 36.796 1.00 47.24 197 ASN A N 1
ATOM 3212 C CA . ASN A 1 197 ? -19.352 28.827 35.656 1.00 47.60 197 ASN A CA 1
ATOM 3213 C C . ASN A 1 197 ? -19.571 30.261 36.149 1.00 46.34 197 ASN A C 1
ATOM 3214 O O . ASN A 1 197 ? -20.683 30.769 36.225 1.00 43.87 197 ASN A O 1
ATOM 3225 N N . GLN A 1 198 ? -18.471 30.920 36.495 1.00 49.18 198 GLN A N 1
ATOM 3226 C CA . GLN A 1 198 ? -18.472 32.249 37.092 1.00 50.15 198 GLN A CA 1
ATOM 3227 C C . GLN A 1 198 ? -17.609 33.169 36.239 1.00 52.47 198 GLN A C 1
ATOM 3228 O O . GLN A 1 198 ? -16.589 32.744 35.686 1.00 54.04 198 GLN A O 1
ATOM 3242 N N . LYS A 1 199 ? -18.030 34.425 36.117 1.00 54.24 199 LYS A N 1
ATOM 3243 C CA . LYS A 1 199 ? -17.258 35.393 35.353 1.00 54.82 199 LYS A CA 1
ATOM 3244 C C . LYS A 1 199 ? -15.857 35.543 35.934 1.00 53.19 199 LYS A C 1
ATOM 3245 O O . LYS A 1 199 ? -15.639 35.405 37.142 1.00 51.74 199 LYS A O 1
ATOM 3264 N N . ILE A 1 200 ? -14.897 35.793 35.048 1.00 52.04 200 ILE A N 1
ATOM 3265 C CA . ILE A 1 200 ? -13.525 36.110 35.428 1.00 54.34 200 ILE A CA 1
ATOM 3266 C C . ILE A 1 200 ? -13.190 37.466 34.829 1.00 55.25 200 ILE A C 1
ATOM 3267 O O . ILE A 1 200 ? -13.202 37.628 33.603 1.00 53.65 200 ILE A O 1
ATOM 3283 N N . THR A 1 201 ? -12.905 38.439 35.689 1.00 58.68 201 THR A N 1
ATOM 3284 C CA . THR A 1 201 ? -12.635 39.797 35.251 1.00 60.54 201 THR A CA 1
ATOM 3285 C C . THR A 1 201 ? -11.136 40.089 35.327 1.00 62.21 201 THR A C 1
ATOM 3286 O O . THR A 1 201 ? -10.318 39.230 35.662 1.00 59.15 201 THR A O 1
ATOM 3297 N N . GLU A 1 202 ? -10.780 41.331 35.011 1.00 66.49 202 GLU A N 1
ATOM 3298 C CA . GLU A 1 202 ? -9.389 41.758 35.025 1.00 69.38 202 GLU A CA 1
ATOM 3299 C C . GLU A 1 202 ? -8.835 41.754 36.444 1.00 64.44 202 GLU A C 1
ATOM 3300 O O . GLU A 1 202 ? -9.570 41.884 37.425 1.00 62.21 202 GLU A O 1
ATOM 3312 N N . ASN A 1 203 ? -7.516 41.609 36.541 1.00 64.80 203 ASN A N 1
ATOM 3313 C CA . ASN A 1 203 ? -6.802 41.650 37.813 1.00 67.17 203 ASN A CA 1
ATOM 3314 C C . ASN A 1 203 ? -7.262 40.559 38.772 1.00 63.78 203 ASN A C 1
ATOM 3315 O O . ASN A 1 203 ? -7.089 40.681 39.990 1.00 64.86 203 ASN A O 1
ATOM 3326 N N . VAL A 1 204 ? -7.850 39.494 38.240 1.00 59.65 204 VAL A N 1
ATOM 3327 C CA . VAL A 1 204 ? -8.221 38.330 39.029 1.00 56.36 204 VAL A CA 1
ATOM 3328 C C . VAL A 1 204 ? -7.207 37.205 38.875 1.00 56.05 204 VAL A C 1
ATOM 3329 O O . VAL A 1 204 ? -6.823 36.575 39.859 1.00 56.63 204 VAL A O 1
ATOM 3342 N N . LEU A 1 205 ? -6.775 36.933 37.653 1.00 56.88 205 LEU A N 1
ATOM 3343 C CA . LEU A 1 205 ? -5.747 35.924 37.416 1.00 57.82 205 LEU A CA 1
ATOM 3344 C C . LEU A 1 205 ? -4.367 36.527 37.654 1.00 60.30 205 LEU A C 1
ATOM 3345 O O . LEU A 1 205 ? -4.063 37.596 37.113 1.00 61.24 205 LEU A O 1
ATOM 3361 N N . PRO A 1 206 ? -3.520 35.887 38.458 1.00 60.95 206 PRO A N 1
ATOM 3362 C CA . PRO A 1 206 ? -2.237 36.502 38.814 1.00 61.87 206 PRO A CA 1
ATOM 3363 C C . PRO A 1 206 ? -1.249 36.496 37.658 1.00 59.64 206 PRO A C 1
ATOM 3364 O O . PRO A 1 206 ? -1.386 35.764 36.676 1.00 55.57 206 PRO A O 1
ATOM 3375 N N . ASN A 1 207 ? -0.216 37.327 37.816 1.00 65.39 207 ASN A N 1
ATOM 3376 C CA . ASN A 1 207 ? 0.795 37.547 36.792 1.00 67.69 207 ASN A CA 1
ATOM 3377 C C . ASN A 1 207 ? 1.730 36.368 36.600 1.00 62.30 207 ASN A C 1
ATOM 3378 O O . ASN A 1 207 ? 2.641 36.452 35.768 1.00 63.12 207 ASN A O 1
ATOM 3389 N N . SER A 1 208 ? 1.529 35.282 37.336 1.00 60.29 208 SER A N 1
ATOM 3390 C CA . SER A 1 208 ? 2.424 34.139 37.292 1.00 61.13 208 SER A CA 1
ATOM 3391 C C . SER A 1 208 ? 1.779 32.874 36.754 1.00 58.50 208 SER A C 1
ATOM 3392 O O . SER A 1 208 ? 2.461 31.847 36.652 1.00 60.74 208 SER A O 1
ATOM 3400 N N . LEU A 1 209 ? 0.503 32.916 36.389 1.00 54.00 209 LEU A N 1
ATOM 3401 C CA . LEU A 1 209 ? -0.206 31.706 35.996 1.00 53.45 209 LEU A CA 1
ATOM 3402 C C . LEU A 1 209 ? 0.286 31.221 34.637 1.00 49.60 209 LEU A C 1
ATOM 3403 O O . LEU A 1 209 ? 0.396 32.001 33.687 1.00 49.96 209 LEU A O 1
ATOM 3419 N N . THR A 1 210 ? 0.604 29.928 34.553 1.00 45.61 210 THR A N 1
ATOM 3420 C CA . THR A 1 210 ? 1.051 29.314 33.309 1.00 46.45 210 THR A CA 1
ATOM 3421 C C . THR A 1 210 ? 0.059 28.314 32.736 1.00 47.25 210 THR A C 1
ATOM 3422 O O . THR A 1 210 ? 0.002 28.157 31.516 1.00 47.07 210 THR A O 1
ATOM 3433 N N . HIS A 1 211 ? -0.719 27.636 33.580 1.00 50.22 211 HIS A N 1
ATOM 3434 C CA . HIS A 1 211 ? -1.628 26.581 33.143 1.00 49.94 211 HIS A CA 1
ATOM 3435 C C . HIS A 1 211 ? -3.019 26.888 33.680 1.00 49.87 211 HIS A C 1
ATOM 3436 O O . HIS A 1 211 ? -3.204 26.993 34.898 1.00 50.88 211 HIS A O 1
ATOM 3450 N N . LEU A 1 212 ? -3.996 27.010 32.783 1.00 45.92 212 LEU A N 1
ATOM 3451 C CA . LEU A 1 212 ? -5.375 27.297 33.161 1.00 45.80 212 LEU A CA 1
ATOM 3452 C C . LEU A 1 212 ? -6.279 26.269 32.500 1.00 44.93 212 LEU A C 1
ATOM 3453 O O . LEU A 1 212 ? -6.300 26.155 31.269 1.00 41.15 212 LEU A O 1
ATOM 3469 N N . THR A 1 213 ? -7.028 25.533 33.317 1.00 46.63 213 THR A N 1
ATOM 3470 C CA . THR A 1 213 ? -7.937 24.499 32.850 1.00 43.85 213 THR A CA 1
ATOM 3471 C C . THR A 1 213 ? -9.336 24.789 33.372 1.00 41.67 213 THR A C 1
ATOM 3472 O O . THR A 1 213 ? -9.522 24.963 34.581 1.00 41.38 213 THR A O 1
ATOM 3483 N N . PHE A 1 214 ? -10.309 24.852 32.463 1.00 44.64 214 PHE A N 1
ATOM 3484 C CA . PHE A 1 214 ? -11.711 24.968 32.837 1.00 43.79 214 PHE A CA 1
ATOM 3485 C C . PHE A 1 214 ? -12.385 23.603 32.772 1.00 43.40 214 PHE A C 1
ATOM 3486 O O . PHE A 1 214 ? -11.868 22.645 32.187 1.00 45.15 214 PHE A O 1
ATOM 3503 N N . GLY A 1 215 ? -13.574 23.537 33.361 1.00 44.71 215 GLY A N 1
ATOM 3504 C CA . GLY A 1 215 ? -14.332 22.308 33.417 1.00 45.20 215 GLY A CA 1
ATOM 3505 C C . GLY A 1 215 ? -15.650 22.347 32.671 1.00 42.11 215 GLY A C 1
ATOM 3506 O O . GLY A 1 215 ? -15.948 23.294 31.937 1.00 37.13 215 GLY A O 1
ATOM 3510 N N . TRP A 1 216 ? -16.467 21.320 32.913 1.00 41.48 216 TRP A N 1
ATOM 3511 C CA . TRP A 1 216 ? -17.667 21.048 32.133 1.00 41.24 216 TRP A CA 1
ATOM 3512 C C . TRP A 1 216 ? -18.511 22.281 31.851 1.00 44.39 216 TRP A C 1
ATOM 3513 O O . TRP A 1 216 ? -18.804 22.585 30.690 1.00 48.02 216 TRP A O 1
ATOM 3534 N N . TYR A 1 217 ? -18.921 22.999 32.894 1.00 43.96 217 TYR A N 1
ATOM 3535 C CA . TYR A 1 217 ? -19.965 24.002 32.731 1.00 44.28 217 TYR A CA 1
ATOM 3536 C C . TYR A 1 217 ? -19.446 25.414 32.481 1.00 43.86 217 TYR A C 1
ATOM 3537 O O . TYR A 1 217 ? -20.260 26.312 32.231 1.00 43.78 217 TYR A O 1
ATOM 3555 N N . PHE A 1 218 ? -18.138 25.649 32.532 1.00 39.64 218 PHE A N 1
ATOM 3556 C CA . PHE A 1 218 ? -17.656 27.009 32.343 1.00 41.74 218 PHE A CA 1
ATOM 3557 C C . PHE A 1 218 ? -18.043 27.522 30.961 1.00 42.83 218 PHE A C 1
ATOM 3558 O O . PHE A 1 218 ? -17.706 26.909 29.942 1.00 40.64 218 PHE A O 1
ATOM 3575 N N . ASN A 1 219 ? -18.742 28.656 30.925 1.00 46.01 219 ASN A N 1
ATOM 3576 C CA . ASN A 1 219 ? -19.143 29.245 29.653 1.00 46.23 219 ASN A CA 1
ATOM 3577 C C . ASN A 1 219 ? -19.370 30.745 29.798 1.00 46.57 219 ASN A C 1
ATOM 3578 O O . ASN A 1 219 ? -20.474 31.240 29.549 1.00 49.04 219 ASN A O 1
ATOM 3589 N N . GLN A 1 220 ? -18.328 31.471 30.193 1.00 46.79 220 GLN A N 1
ATOM 3590 C CA . GLN A 1 220 ? -18.365 32.921 30.295 1.00 50.36 220 GLN A CA 1
ATOM 3591 C C . GLN A 1 220 ? -17.361 33.507 29.316 1.00 51.68 220 GLN A C 1
ATOM 3592 O O . GLN A 1 220 ? -16.343 32.881 29.006 1.00 54.85 220 GLN A O 1
ATOM 3606 N N . GLN A 1 221 ? -17.644 34.712 28.831 1.00 55.45 221 GLN A N 1
ATOM 3607 C CA . GLN A 1 221 ? -16.706 35.349 27.921 1.00 59.88 221 GLN A CA 1
ATOM 3608 C C . GLN A 1 221 ? -15.378 35.649 28.603 1.00 53.58 221 GLN A C 1
ATOM 3609 O O . GLN A 1 221 ? -15.306 35.890 29.810 1.00 54.00 221 GLN A O 1
ATOM 3623 N N . ILE A 1 222 ? -14.319 35.640 27.800 1.00 51.81 222 ILE A N 1
ATOM 3624 C CA . ILE A 1 222 ? -12.988 36.055 28.226 1.00 55.40 222 ILE A CA 1
ATOM 3625 C C . ILE A 1 222 ? -12.659 37.358 27.509 1.00 53.84 222 ILE A C 1
ATOM 3626 O O . ILE A 1 222 ? -12.539 37.385 26.280 1.00 52.87 222 ILE A O 1
ATOM 3642 N N . THR A 1 223 ? -12.522 38.432 28.280 1.00 56.91 223 THR A N 1
ATOM 3643 C CA . THR A 1 223 ? -12.320 39.784 27.786 1.00 57.73 223 THR A CA 1
ATOM 3644 C C . THR A 1 223 ? -10.829 40.105 27.739 1.00 61.48 223 THR A C 1
ATOM 3645 O O . THR A 1 223 ? -9.989 39.363 28.251 1.00 61.20 223 THR A O 1
ATOM 3656 N N . GLU A 1 224 ? -10.506 41.222 27.092 1.00 64.01 224 GLU A N 1
ATOM 3657 C CA . GLU A 1 224 ? -9.128 41.676 27.008 1.00 64.90 224 GLU A CA 1
ATOM 3658 C C . GLU A 1 224 ? -8.524 41.813 28.398 1.00 61.93 224 GLU A C 1
ATOM 3659 O O . GLU A 1 224 ? -9.197 42.218 29.350 1.00 60.12 224 GLU A O 1
ATOM 3671 N N . ASN A 1 225 ? -7.239 41.487 28.504 1.00 64.56 225 ASN A N 1
ATOM 3672 C CA . ASN A 1 225 ? -6.454 41.728 29.711 1.00 68.19 225 ASN A CA 1
ATOM 3673 C C . ASN A 1 225 ? -6.977 40.959 30.918 1.00 68.23 225 ASN A C 1
ATOM 3674 O O . ASN A 1 225 ? -6.728 41.351 32.064 1.00 68.29 225 ASN A O 1
ATOM 3685 N N . VAL A 1 226 ? -7.701 39.870 30.681 1.00 68.33 226 VAL A N 1
ATOM 3686 C CA . VAL A 1 226 ? -8.087 38.964 31.756 1.00 64.19 226 VAL A CA 1
ATOM 3687 C C . VAL A 1 226 ? -7.069 37.842 31.907 1.00 59.22 226 VAL A C 1
ATOM 3688 O O . VAL A 1 226 ? -6.740 37.439 33.024 1.00 57.99 226 VAL A O 1
ATOM 3701 N N . LEU A 1 227 ? -6.560 37.331 30.793 1.00 56.44 227 LEU A N 1
ATOM 3702 C CA . LEU A 1 227 ? -5.579 36.252 30.784 1.00 57.05 227 LEU A CA 1
ATOM 3703 C C . LEU A 1 227 ? -4.178 36.831 30.922 1.00 58.29 227 LEU A C 1
ATOM 3704 O O . LEU A 1 227 ? -3.809 37.733 30.156 1.00 58.75 227 LEU A O 1
ATOM 3720 N N . PRO A 1 228 ? -3.386 36.362 31.883 1.00 58.17 228 PRO A N 1
ATOM 3721 C CA . PRO A 1 228 ? -2.067 36.969 32.098 1.00 59.20 228 PRO A CA 1
ATOM 3722 C C . PRO A 1 228 ? -1.091 36.633 30.982 1.00 60.31 228 PRO A C 1
ATOM 3723 O O . PRO A 1 228 ? -1.204 35.607 30.306 1.00 61.91 228 PRO A O 1
ATOM 3734 N N . ASN A 1 229 ? -0.110 37.523 30.803 1.00 63.21 229 ASN A N 1
ATOM 3735 C CA . ASN A 1 229 ? 0.909 37.349 29.774 1.00 64.89 229 ASN A CA 1
ATOM 3736 C C . ASN A 1 229 ? 1.896 36.233 30.091 1.00 62.29 229 ASN A C 1
ATOM 3737 O O . ASN A 1 229 ? 2.849 36.046 29.326 1.00 65.23 229 ASN A O 1
ATOM 3748 N N . SER A 1 230 ? 1.713 35.506 31.193 1.00 60.06 230 SER A N 1
ATOM 3749 C CA . SER A 1 230 ? 2.550 34.354 31.498 1.00 59.89 230 SER A CA 1
ATOM 3750 C C . SER A 1 230 ? 1.924 33.040 31.050 1.00 59.04 230 SER A C 1
ATOM 3751 O O . SER A 1 230 ? 2.626 32.023 30.994 1.00 63.33 230 SER A O 1
ATOM 3759 N N . LEU A 1 231 ? 0.634 33.039 30.716 1.00 54.94 231 LEU A N 1
ATOM 3760 C CA . LEU A 1 231 ? -0.063 31.803 30.391 1.00 53.11 231 LEU A CA 1
ATOM 3761 C C . LEU A 1 231 ? 0.554 31.133 29.170 1.00 54.06 231 LEU A C 1
ATOM 3762 O O . LEU A 1 231 ? 0.729 31.760 28.121 1.00 57.66 231 LEU A O 1
ATOM 3778 N N . THR A 1 232 ? 0.869 29.844 29.308 1.00 50.39 232 THR A N 1
ATOM 3779 C CA . THR A 1 232 ? 1.309 29.033 28.184 1.00 51.81 232 THR A CA 1
ATOM 3780 C C . THR A 1 232 ? 0.333 27.924 27.816 1.00 49.86 232 THR A C 1
ATOM 3781 O O . THR A 1 232 ? 0.343 27.475 26.666 1.00 47.18 232 THR A O 1
ATOM 3792 N N . TYR A 1 233 ? -0.500 27.479 28.754 1.00 50.63 233 TYR A N 1
ATOM 3793 C CA . TYR A 1 233 ? -1.401 26.351 28.569 1.00 49.52 233 TYR A CA 1
ATOM 3794 C C . TYR A 1 233 ? -2.813 26.800 28.912 1.00 50.17 233 TYR A C 1
ATOM 3795 O O . TYR A 1 233 ? -3.047 27.345 29.997 1.00 49.50 233 TYR A O 1
ATOM 3813 N N . LEU A 1 234 ? -3.746 26.588 27.981 1.00 48.81 234 LEU A N 1
ATOM 3814 C CA . LEU A 1 234 ? -5.149 26.944 28.185 1.00 48.90 234 LEU A CA 1
ATOM 3815 C C . LEU A 1 234 ? -6.027 25.820 27.656 1.00 47.45 234 LEU A C 1
ATOM 3816 O O . LEU A 1 234 ? -5.980 25.506 26.462 1.00 47.83 234 LEU A O 1
ATOM 3832 N N . GLU A 1 235 ? -6.828 25.226 28.540 1.00 44.43 235 GLU A N 1
ATOM 3833 C CA . GLU A 1 235 ? -7.731 24.137 28.182 1.00 46.05 235 GLU A CA 1
ATOM 3834 C C . GLU A 1 235 ? -9.143 24.484 28.627 1.00 45.17 235 GLU A C 1
ATOM 3835 O O . GLU A 1 235 ? -9.394 24.643 29.827 1.00 48.96 235 GLU A O 1
ATOM 3847 N N . PHE A 1 236 ? -10.061 24.586 27.668 1.00 40.55 236 PHE A N 1
ATOM 3848 C CA . PHE A 1 236 ? -11.457 24.841 27.983 1.00 43.38 236 PHE A CA 1
ATOM 3849 C C . PHE A 1 236 ? -12.205 23.535 28.246 1.00 43.12 236 PHE A C 1
ATOM 3850 O O . PHE A 1 236 ? -11.745 22.441 27.915 1.00 40.52 236 PHE A O 1
ATOM 3867 N N . GLY A 1 237 ? -13.395 23.669 28.833 1.00 44.39 237 GLY A N 1
ATOM 3868 C CA . GLY A 1 237 ? -14.226 22.536 29.165 1.00 46.57 237 GLY A CA 1
ATOM 3869 C C . GLY A 1 237 ? -15.320 22.287 28.141 1.00 47.00 237 GLY A C 1
ATOM 3870 O O . GLY A 1 237 ? -15.391 22.919 27.085 1.00 47.22 237 GLY A O 1
ATOM 3874 N N . ARG A 1 238 ? -16.192 21.335 28.479 1.00 45.50 238 ARG A N 1
ATOM 3875 C CA . ARG A 1 238 ? -17.191 20.860 27.530 1.00 46.62 238 ARG A CA 1
ATOM 3876 C C . ARG A 1 238 ? -18.003 22.012 26.951 1.00 47.33 238 ARG A C 1
ATOM 3877 O O . ARG A 1 238 ? -18.157 22.128 25.730 1.00 49.06 238 ARG A O 1
ATOM 3898 N N . ASN A 1 239 ? -18.544 22.868 27.817 1.00 45.12 239 ASN A N 1
ATOM 3899 C CA . ASN A 1 239 ? -19.587 23.802 27.424 1.00 43.75 239 ASN A CA 1
ATOM 3900 C C . ASN A 1 239 ? -19.081 25.163 26.963 1.00 43.49 239 ASN A C 1
ATOM 3901 O O . ASN A 1 239 ? -19.889 25.970 26.489 1.00 41.93 239 ASN A O 1
ATOM 3912 N N . PHE A 1 240 ? -17.791 25.460 27.101 1.00 43.61 240 PHE A N 1
ATOM 3913 C CA . PHE A 1 240 ? -17.321 26.781 26.706 1.00 44.88 240 PHE A CA 1
ATOM 3914 C C . PHE A 1 240 ? -17.581 27.012 25.221 1.00 48.38 240 PHE A C 1
ATOM 3915 O O . PHE A 1 240 ? -17.103 26.251 24.373 1.00 47.12 240 PHE A O 1
ATOM 3932 N N . ASN A 1 241 ? -18.319 28.073 24.906 1.00 51.45 241 ASN A N 1
ATOM 3933 C CA . ASN A 1 241 ? -18.662 28.391 23.527 1.00 50.73 241 ASN A CA 1
ATOM 3934 C C . ASN A 1 241 ? -18.906 29.896 23.397 1.00 50.62 241 ASN A C 1
ATOM 3935 O O . ASN A 1 241 ? -19.991 30.359 23.045 1.00 51.89 241 ASN A O 1
ATOM 3946 N N . GLN A 1 242 ? -17.884 30.692 23.693 1.00 50.01 242 GLN A N 1
ATOM 3947 C CA . GLN A 1 242 ? -17.955 32.139 23.555 1.00 54.59 242 GLN A CA 1
ATOM 3948 C C . GLN A 1 242 ? -16.951 32.604 22.510 1.00 55.13 242 GLN A C 1
ATOM 3949 O O . GLN A 1 242 ? -15.911 31.972 22.305 1.00 56.97 242 GLN A O 1
ATOM 3963 N N . GLN A 1 243 ? -17.266 33.715 21.849 1.00 57.22 243 GLN A N 1
ATOM 3964 C CA . GLN A 1 243 ? -16.339 34.270 20.874 1.00 62.06 243 GLN A CA 1
ATOM 3965 C C . GLN A 1 243 ? -15.077 34.805 21.537 1.00 60.34 243 GLN A C 1
ATOM 3966 O O . GLN A 1 243 ? -15.122 35.426 22.603 1.00 60.28 243 GLN A O 1
ATOM 3980 N N . ILE A 1 244 ? -13.950 34.567 20.876 1.00 58.64 244 ILE A N 1
ATOM 3981 C CA . ILE A 1 244 ? -12.644 35.050 21.301 1.00 57.22 244 ILE A CA 1
ATOM 3982 C C . ILE A 1 244 ? -12.209 36.095 20.286 1.00 55.11 244 ILE A C 1
ATOM 3983 O O . ILE A 1 244 ? -11.924 35.772 19.126 1.00 54.75 244 ILE A O 1
ATOM 3999 N N . THR A 1 245 ? -12.158 37.348 20.724 1.00 56.86 245 THR A N 1
ATOM 4000 C CA . THR A 1 245 ? -11.844 38.462 19.844 1.00 59.78 245 THR A CA 1
ATOM 4001 C C . THR A 1 245 ? -10.348 38.776 19.922 1.00 63.26 245 THR A C 1
ATOM 4002 O O . THR A 1 245 ? -9.555 38.012 20.474 1.00 64.13 245 THR A O 1
ATOM 4013 N N . GLU A 1 246 ? -9.941 39.894 19.332 1.00 65.20 246 GLU A N 1
ATOM 4014 C CA . GLU A 1 246 ? -8.539 40.280 19.298 1.00 67.63 246 GLU A CA 1
ATOM 4015 C C . GLU A 1 246 ? -8.022 40.594 20.695 1.00 64.50 246 GLU A C 1
ATOM 4016 O O . GLU A 1 246 ? -8.748 41.119 21.543 1.00 62.15 246 GLU A O 1
ATOM 4028 N N . ASN A 1 247 ? -6.758 40.243 20.933 1.00 65.81 247 ASN A N 1
ATOM 4029 C CA . ASN A 1 247 ? -6.009 40.695 22.101 1.00 70.72 247 ASN A CA 1
ATOM 4030 C C . ASN A 1 247 ? -6.570 40.166 23.419 1.00 67.84 247 ASN A C 1
ATOM 4031 O O . ASN A 1 247 ? -6.425 40.813 24.459 1.00 67.91 247 ASN A O 1
ATOM 4042 N N . VAL A 1 248 ? -7.194 38.991 23.424 1.00 64.36 248 VAL A N 1
ATOM 4043 C CA . VAL A 1 248 ? -7.627 38.345 24.657 1.00 60.98 248 VAL A CA 1
ATOM 4044 C C . VAL A 1 248 ? -6.743 37.140 24.986 1.00 58.45 248 VAL A C 1
ATOM 4045 O O . VAL A 1 248 ? -6.475 36.861 26.152 1.00 59.10 248 VAL A O 1
ATOM 4058 N N . LEU A 1 249 ? -6.296 36.406 23.972 1.00 56.02 249 LEU A N 1
ATOM 4059 C CA . LEU A 1 249 ? -5.335 35.329 24.226 1.00 55.85 249 LEU A CA 1
ATOM 4060 C C . LEU A 1 249 ? -3.936 35.919 24.353 1.00 55.91 249 LEU A C 1
ATOM 4061 O O . LEU A 1 249 ? -3.511 36.676 23.474 1.00 53.45 249 LEU A O 1
ATOM 4077 N N . PRO A 1 250 ? -3.200 35.618 25.423 1.00 58.13 250 PRO A N 1
ATOM 4078 C CA . PRO A 1 250 ? -1.883 36.243 25.597 1.00 57.83 250 PRO A CA 1
ATOM 4079 C C . PRO A 1 250 ? -0.879 35.738 24.572 1.00 58.92 250 PRO A C 1
ATOM 4080 O O . PRO A 1 250 ? -1.004 34.651 24.003 1.00 54.78 250 PRO A O 1
ATOM 4091 N N . ASN A 1 251 ? 0.141 36.562 24.351 1.00 63.37 251 ASN A N 1
ATOM 4092 C CA . ASN A 1 251 ? 1.176 36.333 23.351 1.00 65.04 251 ASN A CA 1
ATOM 4093 C C . ASN A 1 251 ? 2.217 35.315 23.784 1.00 60.90 251 ASN A C 1
ATOM 4094 O O . ASN A 1 251 ? 3.223 35.145 23.087 1.00 60.07 251 ASN A O 1
ATOM 4105 N N . SER A 1 252 ? 1.991 34.639 24.906 1.00 60.97 252 SER A N 1
ATOM 4106 C CA . SER A 1 252 ? 2.888 33.612 25.419 1.00 60.00 252 SER A CA 1
ATOM 4107 C C . SER A 1 252 ? 2.320 32.205 25.277 1.00 59.01 252 SER A C 1
ATOM 4108 O O . SER A 1 252 ? 3.012 31.231 25.594 1.00 57.28 252 SER A O 1
ATOM 4116 N N . LEU A 1 253 ? 1.081 32.075 24.806 1.00 57.62 253 LEU A N 1
ATOM 4117 C CA . LEU A 1 253 ? 0.390 30.790 24.796 1.00 55.34 253 LEU A CA 1
ATOM 4118 C C . LEU A 1 253 ? 1.026 29.825 23.801 1.00 52.56 253 LEU A C 1
ATOM 4119 O O . LEU A 1 253 ? 1.263 30.176 22.641 1.00 51.00 253 LEU A O 1
ATOM 4135 N N . THR A 1 254 ? 1.292 28.600 24.259 1.00 50.23 254 THR A N 1
ATOM 4136 C CA . THR A 1 254 ? 1.826 27.553 23.399 1.00 50.61 254 THR A CA 1
ATOM 4137 C C . THR A 1 254 ? 0.874 26.387 23.172 1.00 49.54 254 THR A C 1
ATOM 4138 O O . THR A 1 254 ? 0.950 25.752 22.120 1.00 50.73 254 THR A O 1
ATOM 4149 N N . TYR A 1 255 ? 0.002 26.077 24.130 1.00 48.05 255 TYR A N 1
ATOM 4150 C CA . TYR A 1 255 ? -0.967 24.995 24.002 1.00 50.28 255 TYR A CA 1
ATOM 4151 C C . TYR A 1 255 ? -2.375 25.551 24.182 1.00 51.80 255 TYR A C 1
ATOM 4152 O O . TYR A 1 255 ? -2.660 26.213 25.187 1.00 50.70 255 TYR A O 1
ATOM 4170 N N . LEU A 1 256 ? -3.258 25.263 23.224 1.00 50.09 256 LEU A N 1
ATOM 4171 C CA . LEU A 1 256 ? -4.652 25.695 23.276 1.00 48.50 256 LEU A CA 1
ATOM 4172 C C . LEU A 1 256 ? -5.547 24.506 22.962 1.00 46.58 256 LEU A C 1
ATOM 4173 O O . LEU A 1 256 ? -5.417 23.895 21.896 1.00 47.08 256 LEU A O 1
ATOM 4189 N N . GLU A 1 257 ? -6.445 24.172 23.884 1.00 45.99 257 GLU A N 1
ATOM 4190 C CA . GLU A 1 257 ? -7.386 23.081 23.670 1.00 48.77 257 GLU A CA 1
ATOM 4191 C C . GLU A 1 257 ? -8.804 23.567 23.934 1.00 47.55 257 GLU A C 1
ATOM 4192 O O . GLU A 1 257 ? -9.092 24.104 25.009 1.00 44.30 257 GLU A O 1
ATOM 4204 N N . PHE A 1 258 ? -9.683 23.376 22.955 1.00 46.47 258 PHE A N 1
ATOM 4205 C CA . PHE A 1 258 ? -11.100 23.640 23.134 1.00 45.14 258 PHE A CA 1
ATOM 4206 C C . PHE A 1 258 ? -11.820 22.361 23.550 1.00 44.32 258 PHE A C 1
ATOM 4207 O O . PHE A 1 258 ? -11.362 21.247 23.285 1.00 44.19 258 PHE A O 1
ATOM 4224 N N . GLY A 1 259 ? -12.974 22.539 24.189 1.00 46.12 259 GLY A N 1
ATOM 4225 C CA . GLY A 1 259 ? -13.815 21.432 24.585 1.00 45.60 259 GLY A CA 1
ATOM 4226 C C . GLY A 1 259 ? -14.890 21.136 23.556 1.00 44.43 259 GLY A C 1
ATOM 4227 O O . GLY A 1 259 ? -14.907 21.675 22.447 1.00 46.01 259 GLY A O 1
ATOM 4231 N N . ARG A 1 260 ? -15.825 20.275 23.956 1.00 43.09 260 ARG A N 1
ATOM 4232 C CA . ARG A 1 260 ? -16.813 19.749 23.020 1.00 45.69 260 ARG A CA 1
ATOM 4233 C C . ARG A 1 260 ? -17.521 20.853 22.241 1.00 45.62 260 ARG A C 1
ATOM 4234 O O . ARG A 1 260 ? -17.575 20.816 21.006 1.00 43.57 260 ARG A O 1
ATOM 4255 N N . ASN A 1 261 ? -18.064 21.848 22.942 1.00 45.66 261 ASN A N 1
ATOM 4256 C CA . ASN A 1 261 ? -19.095 22.696 22.362 1.00 44.94 261 ASN A CA 1
ATOM 4257 C C . ASN A 1 261 ? -18.576 23.942 21.653 1.00 45.47 261 ASN A C 1
ATOM 4258 O O . ASN A 1 261 ? -19.373 24.632 21.008 1.00 47.66 261 ASN A O 1
ATOM 4269 N N . PHE A 1 262 ? -17.292 24.268 21.752 1.00 45.09 262 PHE A N 1
ATOM 4270 C CA . PHE A 1 262 ? -16.821 25.486 21.106 1.00 45.84 262 PHE A CA 1
ATOM 4271 C C . PHE A 1 262 ? -17.021 25.393 19.597 1.00 48.64 262 PHE A C 1
ATOM 4272 O O . PHE A 1 262 ? -16.499 24.481 18.949 1.00 45.53 262 PHE A O 1
ATOM 4289 N N . ASN A 1 263 ? -17.750 26.350 19.033 1.00 51.63 263 ASN A N 1
ATOM 4290 C CA . ASN A 1 263 ? -18.060 26.355 17.612 1.00 49.80 263 ASN A CA 1
ATOM 4291 C C . ASN A 1 263 ? -18.247 27.800 17.147 1.00 50.34 263 ASN A C 1
ATOM 4292 O O . ASN A 1 263 ? -19.259 28.189 16.580 1.00 48.11 263 ASN A O 1
ATOM 4303 N N . GLN A 1 264 ? -17.234 28.628 17.390 1.00 53.59 264 GLN A N 1
ATOM 4304 C CA . GLN A 1 264 ? -17.257 30.034 17.017 1.00 54.30 264 GLN A CA 1
ATOM 4305 C C . GLN A 1 264 ? -16.248 30.307 15.908 1.00 52.66 264 GLN A C 1
ATOM 4306 O O . GLN A 1 264 ? -15.235 29.614 15.781 1.00 51.70 264 GLN A O 1
ATOM 4320 N N . GLN A 1 265 ? -16.548 31.312 15.091 1.00 55.10 265 GLN A N 1
ATOM 4321 C CA . GLN A 1 265 ? -15.606 31.755 14.076 1.00 59.44 265 GLN A CA 1
ATOM 4322 C C . GLN A 1 265 ? -14.367 32.346 14.739 1.00 57.62 265 GLN A C 1
ATOM 4323 O O . GLN A 1 265 ? -14.459 33.037 15.758 1.00 58.89 265 GLN A O 1
ATOM 4337 N N . ILE A 1 266 ? -13.205 32.082 14.151 1.00 55.19 266 ILE A N 1
ATOM 4338 C CA . ILE A 1 266 ? -11.943 32.657 14.600 1.00 56.33 266 ILE A CA 1
ATOM 4339 C C . ILE A 1 266 ? -11.406 33.519 13.466 1.00 58.19 266 ILE A C 1
ATOM 4340 O O . ILE A 1 266 ? -11.106 33.008 12.379 1.00 60.94 266 ILE A O 1
ATOM 4356 N N . THR A 1 267 ? -11.297 34.819 13.715 1.00 58.21 267 THR A N 1
ATOM 4357 C CA . THR A 1 267 ? -10.805 35.759 12.724 1.00 57.79 267 THR A CA 1
ATOM 4358 C C . THR A 1 267 ? -9.302 35.967 12.926 1.00 59.05 267 THR A C 1
ATOM 4359 O O . THR A 1 267 ? -8.644 35.227 13.663 1.00 56.77 267 THR A O 1
ATOM 4370 N N . GLU A 1 268 ? -8.744 36.980 12.267 1.00 62.03 268 GLU A N 1
ATOM 4371 C CA . GLU A 1 268 ? -7.314 37.234 12.304 1.00 64.55 268 GLU A CA 1
ATOM 4372 C C . GLU A 1 268 ? -6.926 37.927 13.607 1.00 62.58 268 GLU A C 1
ATOM 4373 O O . GLU A 1 268 ? -7.738 38.592 14.254 1.00 62.24 268 GLU A O 1
ATOM 4385 N N . ASN A 1 269 ? -5.659 37.759 13.989 1.00 64.06 269 ASN A N 1
ATOM 4386 C CA . ASN A 1 269 ? -5.105 38.396 15.183 1.00 67.59 269 ASN A CA 1
ATOM 4387 C C . ASN A 1 269 ? -5.802 37.930 16.457 1.00 64.40 269 ASN A C 1
ATOM 4388 O O . ASN A 1 269 ? -5.827 38.646 17.461 1.00 64.00 269 ASN A O 1
ATOM 4399 N N . VAL A 1 270 ? -6.368 36.729 16.435 1.00 62.43 270 VAL A N 1
ATOM 4400 C CA . VAL A 1 270 ? -6.959 36.125 17.626 1.00 58.74 270 VAL A CA 1
ATOM 4401 C C . VAL A 1 270 ? -6.067 35.033 18.202 1.00 55.54 270 VAL A C 1
ATOM 4402 O O . VAL A 1 270 ? -5.841 34.979 19.410 1.00 55.01 270 VAL A O 1
ATOM 4415 N N . LEU A 1 271 ? -5.550 34.167 17.355 1.00 53.51 271 LEU A N 1
ATOM 4416 C CA . LEU A 1 271 ? -4.640 33.111 17.774 1.00 52.58 271 LEU A CA 1
ATOM 4417 C C . LEU A 1 271 ? -3.221 33.658 17.838 1.00 53.99 271 LEU A C 1
ATOM 4418 O O . LEU A 1 271 ? -2.640 34.002 16.806 1.00 53.97 271 LEU A O 1
ATOM 4434 N N . PRO A 1 272 ? -2.626 33.759 19.026 1.00 57.33 272 PRO A N 1
ATOM 4435 C CA . PRO A 1 272 ? -1.273 34.333 19.109 1.00 57.78 272 PRO A CA 1
ATOM 4436 C C . PRO A 1 272 ? -0.268 33.485 18.346 1.00 59.36 272 PRO A C 1
ATOM 4437 O O . PRO A 1 272 ? -0.357 32.258 18.329 1.00 58.88 272 PRO A O 1
ATOM 4448 N N . ASN A 1 273 ? 0.695 34.156 17.710 1.00 63.98 273 ASN A N 1
ATOM 4449 C CA . ASN A 1 273 ? 1.676 33.465 16.884 1.00 64.96 273 ASN A CA 1
ATOM 4450 C C . ASN A 1 273 ? 2.562 32.515 17.677 1.00 61.02 273 ASN A C 1
ATOM 4451 O O . ASN A 1 273 ? 3.282 31.715 17.067 1.00 58.24 273 ASN A O 1
ATOM 4462 N N . SER A 1 274 ? 2.523 32.574 19.010 1.00 59.71 274 SER A N 1
ATOM 4463 C CA . SER A 1 274 ? 3.335 31.687 19.832 1.00 58.75 274 SER A CA 1
ATOM 4464 C C . SER A 1 274 ? 2.793 30.264 19.894 1.00 58.90 274 SER A C 1
ATOM 4465 O O . SER A 1 274 ? 3.534 29.351 20.278 1.00 60.67 274 SER A O 1
ATOM 4473 N N . LEU A 1 275 ? 1.532 30.050 19.529 1.00 55.89 275 LEU A N 1
ATOM 4474 C CA . LEU A 1 275 ? 0.919 28.740 19.706 1.00 53.80 275 LEU A CA 1
ATOM 4475 C C . LEU A 1 275 ? 1.615 27.685 18.854 1.00 52.04 275 LEU A C 1
ATOM 4476 O O . LEU A 1 275 ? 1.808 27.866 17.648 1.00 55.82 275 LEU A O 1
ATOM 4492 N N . THR A 1 276 ? 1.980 26.574 19.490 1.00 48.90 276 THR A N 1
ATOM 4493 C CA . THR A 1 276 ? 2.518 25.415 18.791 1.00 49.67 276 THR A CA 1
ATOM 4494 C C . THR A 1 276 ? 1.518 24.274 18.674 1.00 48.04 276 THR A C 1
ATOM 4495 O O . THR A 1 276 ? 1.555 23.533 17.685 1.00 48.84 276 THR A O 1
ATOM 4506 N N . HIS A 1 277 ? 0.631 24.114 19.655 1.00 46.87 277 HIS A N 1
ATOM 4507 C CA . HIS A 1 277 ? -0.343 23.031 19.670 1.00 44.04 277 HIS A CA 1
ATOM 4508 C C . HIS A 1 277 ? -1.756 23.589 19.764 1.00 45.38 277 HIS A C 1
ATOM 4509 O O . HIS A 1 277 ? -2.066 24.360 20.680 1.00 46.86 277 HIS A O 1
ATOM 4523 N N . ILE A 1 278 ? -2.609 23.196 18.821 1.00 46.90 278 ILE A N 1
ATOM 4524 C CA . ILE A 1 278 ? -4.030 23.524 18.851 1.00 48.11 278 ILE A CA 1
ATOM 4525 C C . ILE A 1 278 ? -4.831 22.237 18.731 1.00 46.70 278 ILE A C 1
ATOM 4526 O O . ILE A 1 278 ? -4.603 21.439 17.816 1.00 46.52 278 ILE A O 1
ATOM 4542 N N . THR A 1 279 ? -5.773 22.043 19.646 1.00 47.71 279 THR A N 1
ATOM 4543 C CA . THR A 1 279 ? -6.727 20.945 19.582 1.00 49.86 279 THR A CA 1
ATOM 4544 C C . THR A 1 279 ? -8.132 21.525 19.617 1.00 45.69 279 THR A C 1
ATOM 4545 O O . THR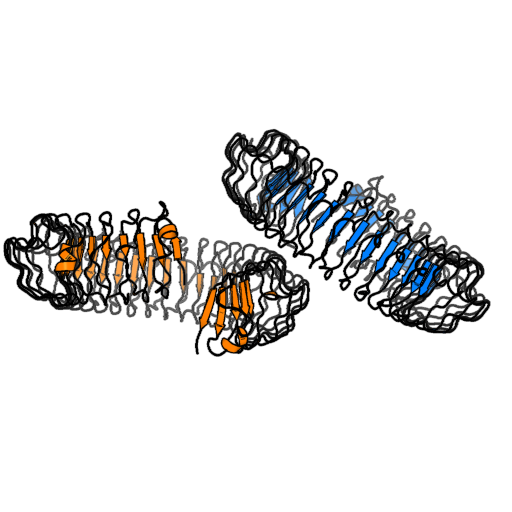 A 1 279 ? -8.439 22.365 20.470 1.00 47.81 279 THR A O 1
ATOM 4556 N N . PHE A 1 280 ? -8.970 21.101 18.680 1.00 45.52 280 PHE A N 1
ATOM 4557 C CA . PHE A 1 280 ? -10.374 21.483 18.662 1.00 46.42 280 PHE A CA 1
ATOM 4558 C C . PHE A 1 280 ? -11.212 20.379 19.297 1.00 44.68 280 PHE A C 1
ATOM 4559 O O . PHE A 1 280 ? -10.813 19.212 19.350 1.00 45.22 280 PHE A O 1
ATOM 4576 N N . GLY A 1 281 ? -12.396 20.768 19.774 1.00 43.73 281 GLY A N 1
ATOM 4577 C CA . GLY A 1 281 ? -13.332 19.831 20.351 1.00 41.20 281 GLY A CA 1
ATOM 4578 C C . GLY A 1 281 ? -14.259 19.248 19.302 1.00 42.56 281 GLY A C 1
ATOM 4579 O O . GLY A 1 281 ? -14.158 19.527 18.109 1.00 42.34 281 GLY A O 1
ATOM 4583 N N . ASN A 1 282 ? -15.193 18.425 19.780 1.00 46.29 282 ASN A N 1
ATOM 4584 C CA . ASN A 1 282 ? -16.029 17.643 18.876 1.00 46.20 282 ASN A CA 1
ATOM 4585 C C . ASN A 1 282 ? -16.794 18.527 17.896 1.00 45.04 282 ASN A C 1
ATOM 4586 O O . ASN A 1 282 ? -16.888 18.202 16.707 1.00 47.12 282 ASN A O 1
ATOM 4597 N N . ASN A 1 283 ? -17.333 19.655 18.367 1.00 42.29 283 ASN A N 1
ATOM 4598 C CA . ASN A 1 283 ? -18.322 20.383 17.588 1.00 41.61 283 ASN A CA 1
ATOM 4599 C C . ASN A 1 283 ? -17.757 21.479 16.699 1.00 41.86 283 ASN A C 1
ATOM 4600 O O . ASN A 1 283 ? -18.511 22.031 15.889 1.00 45.68 283 ASN A O 1
ATOM 4611 N N . PHE A 1 284 ? -16.485 21.840 16.834 1.00 40.75 284 PHE A N 1
ATOM 4612 C CA . PHE A 1 284 ? -15.973 22.944 16.036 1.00 40.73 284 PHE A CA 1
ATOM 4613 C C . PHE A 1 284 ? -16.094 22.620 14.552 1.00 43.20 284 PHE A C 1
ATOM 4614 O O . PHE A 1 284 ? -15.585 21.595 14.086 1.00 43.10 284 PHE A O 1
ATOM 4631 N N . ASN A 1 285 ? -16.749 23.506 13.809 1.00 45.19 285 ASN A N 1
ATOM 4632 C CA . ASN A 1 285 ? -16.998 23.277 12.391 1.00 49.09 285 ASN A CA 1
ATOM 4633 C C . ASN A 1 285 ? -17.139 24.622 11.677 1.00 49.35 285 ASN A C 1
ATOM 4634 O O . ASN A 1 285 ? -18.081 24.862 10.921 1.00 48.14 285 ASN A O 1
ATOM 4645 N N . GLN A 1 286 ? -16.191 25.519 11.920 1.00 50.64 286 GLN A N 1
ATOM 4646 C CA . GLN A 1 286 ? -16.156 26.833 11.298 1.00 49.17 286 GLN A CA 1
ATOM 4647 C C . GLN A 1 286 ? -15.012 26.910 10.295 1.00 50.41 286 GLN A C 1
ATOM 4648 O O . GLN A 1 286 ? -13.965 26.279 10.468 1.00 50.58 286 GLN A O 1
ATOM 4662 N N . ILE A 1 287 ? -15.227 27.681 9.230 1.00 52.25 287 ILE A N 1
ATOM 4663 C CA . ILE A 1 287 ? -14.202 27.841 8.209 1.00 57.16 287 ILE A CA 1
ATOM 4664 C C . ILE A 1 287 ? -13.009 28.579 8.799 1.00 53.85 287 ILE A C 1
ATOM 4665 O O . ILE A 1 287 ? -13.165 29.549 9.554 1.00 51.60 287 ILE A O 1
ATOM 4681 N N . ILE A 1 288 ? -11.808 28.105 8.474 1.00 52.96 288 ILE A N 1
ATOM 4682 C CA . ILE A 1 288 ? -10.558 28.777 8.820 1.00 53.89 288 ILE A CA 1
ATOM 4683 C C . ILE A 1 288 ? -9.968 29.355 7.541 1.00 54.44 288 ILE A C 1
ATOM 4684 O O . ILE A 1 288 ? -9.728 28.621 6.575 1.00 54.46 288 ILE A O 1
ATOM 4700 N N . THR A 1 289 ? -9.735 30.665 7.535 1.00 58.14 289 THR A N 1
ATOM 4701 C CA . THR A 1 289 ? -9.271 31.364 6.349 1.00 61.05 289 THR A CA 1
ATOM 4702 C C . THR A 1 289 ? -7.778 31.706 6.471 1.00 63.25 289 THR A C 1
ATOM 4703 O O . THR A 1 289 ? -7.048 31.091 7.259 1.00 60.80 289 THR A O 1
ATOM 4714 N N . GLU A 1 290 ? -7.327 32.714 5.716 1.00 67.55 290 GLU A N 1
ATOM 4715 C CA . GLU A 1 290 ? -5.941 32.741 5.256 1.00 69.79 290 GLU A CA 1
ATOM 4716 C C . GLU A 1 290 ? -4.942 32.978 6.383 1.00 67.26 290 GLU A C 1
ATOM 4717 O O . GLU A 1 290 ? -4.060 32.145 6.624 1.00 70.99 290 GLU A O 1
ATOM 4729 N N . ASN A 1 291 ? -5.031 34.120 7.059 1.00 62.80 291 ASN A N 1
ATOM 4730 C CA . ASN A 1 291 ? -3.999 34.485 8.024 1.00 65.00 291 ASN A CA 1
ATOM 4731 C C . ASN A 1 291 ? -4.522 34.389 9.450 1.00 64.31 291 ASN A C 1
ATOM 4732 O O . ASN A 1 291 ? -4.337 35.306 10.258 1.00 63.38 291 ASN A O 1
ATOM 4743 N N . VAL A 1 292 ? -5.154 33.264 9.763 1.00 62.94 292 VAL A N 1
ATOM 4744 C CA . VAL A 1 292 ? -5.782 33.042 11.059 1.00 61.85 292 VAL A CA 1
ATOM 4745 C C . VAL A 1 292 ? -4.916 32.169 11.955 1.00 58.71 292 VAL A C 1
ATOM 4746 O O . VAL A 1 292 ? -4.745 32.461 13.138 1.00 58.05 292 VAL A O 1
ATOM 4759 N N . LEU A 1 293 ? -4.380 31.082 11.412 1.00 56.11 293 LEU A N 1
ATOM 4760 C CA . LEU A 1 293 ? -3.600 30.154 12.213 1.00 54.94 293 LEU A CA 1
ATOM 4761 C C . LEU A 1 293 ? -2.234 30.752 12.532 1.00 54.86 293 LEU A C 1
ATOM 4762 O O . LEU A 1 293 ? -1.627 31.410 11.679 1.00 55.60 293 LEU A O 1
ATOM 4778 N N . PRO A 1 294 ? -1.723 30.542 13.744 1.00 55.94 294 PRO A N 1
ATOM 4779 C CA . PRO A 1 294 ? -0.415 31.109 14.093 1.00 56.49 294 PRO A CA 1
ATOM 4780 C C . PRO A 1 294 ? 0.691 30.513 13.234 1.00 55.72 294 PRO A C 1
ATOM 4781 O O . PRO A 1 294 ? 0.575 29.411 12.694 1.00 53.98 294 PRO A O 1
ATOM 4792 N N . ASN A 1 295 ? 1.781 31.267 13.115 1.00 57.64 295 ASN A N 1
ATOM 4793 C CA . ASN A 1 295 ? 2.904 30.876 12.274 1.00 61.50 295 ASN A CA 1
ATOM 4794 C C . ASN A 1 295 ? 3.892 29.960 12.984 1.00 58.46 295 ASN A C 1
ATOM 4795 O O . ASN A 1 295 ? 4.816 29.454 12.338 1.00 55.97 295 ASN A O 1
ATOM 4806 N N . SER A 1 296 ? 3.719 29.730 14.283 1.00 59.29 296 SER A N 1
ATOM 4807 C CA . SER A 1 296 ? 4.531 28.767 15.012 1.00 59.92 296 SER A CA 1
ATOM 4808 C C . SER A 1 296 ? 3.900 27.381 15.079 1.00 58.25 296 SER A C 1
ATOM 4809 O O . SER A 1 296 ? 4.570 26.433 15.504 1.00 59.61 296 SER A O 1
ATOM 4817 N N . LEU A 1 297 ? 2.641 27.244 14.669 1.00 52.77 297 LEU A N 1
ATOM 4818 C CA . LEU A 1 297 ? 1.889 26.013 14.874 1.00 52.27 297 LEU A CA 1
ATOM 4819 C C . LEU A 1 297 ? 2.621 24.806 14.313 1.00 53.27 297 LEU A C 1
ATOM 4820 O O . LEU A 1 297 ? 2.982 24.776 13.133 1.00 56.10 297 LEU A O 1
ATOM 4836 N N . THR A 1 298 ? 2.825 23.802 15.164 1.00 49.20 298 THR A N 1
ATOM 4837 C CA . THR A 1 298 ? 3.389 22.533 14.732 1.00 49.32 298 THR A CA 1
ATOM 4838 C C . THR A 1 298 ? 2.395 21.386 14.790 1.00 49.88 298 THR A C 1
ATOM 4839 O O . THR A 1 298 ? 2.507 20.446 14.001 1.00 49.22 298 THR A O 1
ATOM 4850 N N . HIS A 1 299 ? 1.438 21.432 15.714 1.00 50.57 299 HIS A N 1
ATOM 4851 C CA . HIS A 1 299 ? 0.487 20.349 15.923 1.00 46.96 299 HIS A CA 1
ATOM 4852 C C . HIS A 1 299 ? -0.928 20.895 15.846 1.00 45.86 299 HIS A C 1
ATOM 4853 O O . HIS A 1 299 ? -1.261 21.878 16.517 1.00 40.53 299 HIS A O 1
ATOM 4867 N N . LEU A 1 300 ? -1.746 20.263 15.005 1.00 47.80 300 LEU A N 1
ATOM 4868 C CA . LEU A 1 300 ? -3.122 20.688 14.784 1.00 46.08 300 LEU A CA 1
ATOM 4869 C C . LEU A 1 300 ? -4.030 19.471 14.775 1.00 44.70 300 LEU A C 1
ATOM 4870 O O . LEU A 1 300 ? -3.858 18.572 13.946 1.00 41.53 300 LEU A O 1
ATOM 4886 N N . THR A 1 301 ? -4.997 19.453 15.688 1.00 46.98 301 THR A N 1
ATOM 4887 C CA . THR A 1 301 ? -5.957 18.362 15.809 1.00 47.93 301 THR A CA 1
ATOM 4888 C C . THR A 1 301 ? -7.363 18.935 15.676 1.00 46.41 301 THR A C 1
ATOM 4889 O O . THR A 1 301 ? -7.756 19.807 16.459 1.00 43.85 301 THR A O 1
ATOM 4900 N N . PHE A 1 302 ? -8.109 18.456 14.681 1.00 44.58 302 PHE A N 1
ATOM 4901 C CA . PHE A 1 302 ? -9.504 18.830 14.524 1.00 44.18 302 PHE A CA 1
ATOM 4902 C C . PHE A 1 302 ? -10.398 17.841 15.273 1.00 45.75 302 PHE A C 1
ATOM 4903 O O . PHE A 1 302 ? -10.042 16.684 15.503 1.00 47.32 302 PHE A O 1
ATOM 4920 N N . GLY A 1 303 ? -11.599 18.315 15.629 1.00 47.87 303 GLY A N 1
ATOM 4921 C CA . GLY A 1 303 ? -12.601 17.480 16.255 1.00 45.89 303 GLY A CA 1
ATOM 4922 C C . GLY A 1 303 ? -13.450 16.734 15.236 1.00 45.46 303 GLY A C 1
ATOM 4923 O O . GLY A 1 303 ? -13.355 16.944 14.030 1.00 41.96 303 GLY A O 1
ATOM 4927 N N . ASN A 1 304 ? -14.336 15.880 15.755 1.00 47.34 304 ASN A N 1
ATOM 4928 C CA . ASN A 1 304 ? -15.021 14.917 14.898 1.00 47.60 304 ASN A CA 1
ATOM 4929 C C . ASN A 1 304 ? -15.955 15.593 13.902 1.00 46.65 304 ASN A C 1
ATOM 4930 O O . ASN A 1 304 ? -16.197 15.040 12.825 1.00 45.42 304 ASN A O 1
ATOM 4941 N N . ASN A 1 305 ? -16.489 16.773 14.224 1.00 45.91 305 ASN A N 1
ATOM 4942 C CA . ASN A 1 305 ? -17.446 17.421 13.336 1.00 44.99 305 ASN A CA 1
ATOM 4943 C C . ASN A 1 305 ? -16.815 18.364 12.316 1.00 45.92 305 ASN A C 1
ATOM 4944 O O . ASN A 1 305 ? -17.497 18.761 11.363 1.00 44.03 305 ASN A O 1
ATOM 4955 N N . PHE A 1 306 ? -15.547 18.736 12.474 1.00 47.58 306 PHE A N 1
ATOM 4956 C CA . PHE A 1 306 ? -14.958 19.701 11.554 1.00 46.11 306 PHE A CA 1
ATOM 4957 C C . PHE A 1 306 ? -14.989 19.171 10.126 1.00 48.25 306 PHE A C 1
ATOM 4958 O O . PHE A 1 306 ? -14.519 18.063 9.853 1.00 50.97 306 PHE A O 1
ATOM 4975 N N . ASN A 1 307 ? -15.528 19.973 9.208 1.00 45.16 307 ASN A N 1
ATOM 4976 C CA . ASN A 1 307 ? -15.627 19.554 7.816 1.00 46.72 307 ASN A CA 1
ATOM 4977 C C . ASN A 1 307 ? -15.720 20.764 6.895 1.00 46.10 307 ASN A C 1
ATOM 4978 O O . ASN A 1 307 ? -16.545 20.794 5.978 1.00 46.95 307 ASN A O 1
ATOM 4989 N N . GLN A 1 308 ? -14.875 21.762 7.128 1.00 47.58 308 GLN A N 1
ATOM 4990 C CA . GLN A 1 308 ? -14.809 22.951 6.289 1.00 47.68 308 GLN A CA 1
ATOM 4991 C C . GLN A 1 308 ? -13.563 22.888 5.417 1.00 48.18 308 GLN A C 1
ATOM 4992 O O . GLN A 1 308 ? -12.511 22.400 5.849 1.00 50.49 308 GLN A O 1
ATOM 5006 N N . ILE A 1 309 ? -13.701 23.367 4.179 1.00 48.48 309 ILE A N 1
ATOM 5007 C CA . ILE A 1 309 ? -12.622 23.259 3.212 1.00 49.60 309 ILE A CA 1
ATOM 5008 C C . ILE A 1 309 ? -11.425 24.096 3.661 1.00 48.34 309 ILE A C 1
ATOM 5009 O O . ILE A 1 309 ? -11.568 25.156 4.284 1.00 48.58 309 ILE A O 1
ATOM 5025 N N . ILE A 1 310 ? -10.231 23.601 3.345 1.00 47.53 310 ILE A N 1
ATOM 5026 C CA . ILE A 1 310 ? -8.974 24.279 3.645 1.00 45.43 310 ILE A CA 1
ATOM 5027 C C . ILE A 1 310 ? -8.315 24.619 2.317 1.00 49.08 310 ILE A C 1
ATOM 5028 O O . ILE A 1 310 ? -7.960 23.718 1.547 1.00 47.64 310 ILE A O 1
ATOM 5044 N N . THR A 1 311 ? -8.148 25.911 2.051 1.00 54.20 311 THR A N 1
ATOM 5045 C CA . THR A 1 311 ? -7.608 26.365 0.781 1.00 54.01 311 THR A CA 1
ATOM 5046 C C . THR A 1 311 ? -6.146 26.781 0.953 1.00 55.83 311 THR A C 1
ATOM 5047 O O . THR A 1 311 ? -5.529 26.558 2.001 1.00 55.33 311 THR A O 1
ATOM 5058 N N . GLU A 1 312 ? -5.588 27.404 -0.083 1.00 59.46 312 GLU A N 1
ATOM 5059 C CA . GLU A 1 312 ? -4.180 27.768 -0.075 1.00 59.54 312 GLU A CA 1
ATOM 5060 C C . GLU A 1 312 ? -3.866 28.766 1.032 1.00 56.06 312 GLU A C 1
ATOM 5061 O O . GLU A 1 312 ? -4.714 29.559 1.448 1.00 52.16 312 GLU A O 1
ATOM 5073 N N A ASN A 1 313 ? -2.625 28.697 1.519 0.50 59.25 313 ASN A N 1
ATOM 5074 N N B ASN A 1 313 ? -2.614 28.748 1.487 0.50 59.37 313 ASN A N 1
ATOM 5075 C CA A ASN A 1 313 ? -2.091 29.680 2.459 0.50 60.38 313 ASN A CA 1
ATOM 5076 C CA B ASN A 1 313 ? -2.112 29.733 2.447 0.50 59.64 313 ASN A CA 1
ATOM 5077 C C A ASN A 1 313 ? -2.990 29.816 3.681 0.50 60.74 313 ASN A C 1
ATOM 5078 C C B ASN A 1 313 ? -3.000 29.822 3.685 0.50 60.47 313 ASN A C 1
ATOM 5079 O O A ASN A 1 313 ? -3.151 30.899 4.250 0.50 60.82 313 ASN A O 1
ATOM 5080 O O B ASN A 1 313 ? -3.169 30.895 4.272 0.50 60.82 313 ASN A O 1
ATOM 5101 N N . VAL A 1 314 ? -3.570 28.694 4.090 1.00 57.19 314 VAL A N 1
ATOM 5102 C CA . VAL A 1 314 ? -4.310 28.598 5.339 1.00 54.62 314 VAL A CA 1
ATOM 5103 C C . VAL A 1 314 ? -3.499 27.859 6.395 1.00 52.03 314 VAL A C 1
ATOM 5104 O O . VAL A 1 314 ? -3.376 28.315 7.531 1.00 51.97 314 VAL A O 1
ATOM 5118 N N . LEU A 1 315 ? -2.937 26.710 6.030 1.00 51.46 315 LEU A N 1
ATOM 5119 C CA . LEU A 1 315 ? -2.050 25.970 6.919 1.00 52.12 315 LEU A CA 1
ATOM 5120 C C . LEU A 1 315 ? -0.665 26.601 6.902 1.00 54.32 315 LEU A C 1
ATOM 5121 O O . LEU A 1 315 ? -0.095 26.803 5.824 1.00 54.47 315 LEU A O 1
ATOM 5137 N N . PRO A 1 316 ? -0.099 26.931 8.060 1.00 57.36 316 PRO A N 1
ATOM 5138 C CA . PRO A 1 316 ? 1.215 27.583 8.074 1.00 58.57 316 PRO A CA 1
ATOM 5139 C C . PRO A 1 316 ? 2.326 26.614 7.699 1.00 60.35 316 PRO A C 1
ATOM 5140 O O . PRO A 1 316 ? 2.175 25.390 7.745 1.00 59.80 316 PRO A O 1
ATOM 5151 N N . ASN A 1 317 ? 3.463 27.189 7.315 1.00 61.62 317 ASN A N 1
ATOM 5152 C CA . ASN A 1 317 ? 4.608 26.401 6.883 1.00 62.18 317 ASN A CA 1
ATOM 5153 C C . ASN A 1 317 ? 5.377 25.788 8.042 1.00 60.79 317 ASN A C 1
ATOM 5154 O O . ASN A 1 317 ? 6.348 25.063 7.806 1.00 64.04 317 ASN A O 1
ATOM 5165 N N . SER A 1 318 ? 4.966 26.052 9.280 1.00 59.98 318 SER A N 1
ATOM 5166 C CA . SER A 1 318 ? 5.545 25.397 10.443 1.00 60.03 318 SER A CA 1
ATOM 5167 C C . SER A 1 318 ? 4.886 24.065 10.777 1.00 57.58 318 SER A C 1
ATOM 5168 O O . SER A 1 318 ? 5.476 23.269 11.514 1.00 60.40 318 SER A O 1
ATOM 5176 N N . LEU A 1 319 ? 3.702 23.791 10.237 1.00 53.71 319 LEU A N 1
ATOM 5177 C CA . LEU A 1 319 ? 2.927 22.641 10.682 1.00 51.53 319 LEU A CA 1
ATOM 5178 C C . LEU A 1 319 ? 3.623 21.335 10.327 1.00 49.13 319 LEU A C 1
ATOM 5179 O O . LEU A 1 319 ? 4.006 21.110 9.174 1.00 47.57 319 LEU A O 1
ATOM 5195 N N . THR A 1 320 ? 3.782 20.474 11.332 1.00 48.28 320 THR A N 1
ATOM 5196 C CA . THR A 1 320 ? 4.366 19.154 11.153 1.00 49.94 320 THR A CA 1
ATOM 5197 C C . THR A 1 320 ? 3.371 18.023 11.357 1.00 50.39 320 THR A C 1
ATOM 5198 O O . THR A 1 320 ? 3.518 16.967 10.738 1.00 54.19 320 THR A O 1
ATOM 5209 N N . HIS A 1 321 ? 2.366 18.220 12.208 1.00 46.47 321 HIS A N 1
ATOM 5210 C CA . HIS A 1 321 ? 1.407 17.177 12.550 1.00 46.07 321 HIS A CA 1
ATOM 5211 C C . HIS A 1 321 ? -0.002 17.696 12.310 1.00 46.38 321 HIS A C 1
ATOM 5212 O O . HIS A 1 321 ? -0.379 18.747 12.838 1.00 47.92 321 HIS A O 1
ATOM 5226 N N . LEU A 1 322 ? -0.762 16.974 11.489 1.00 42.79 322 LEU A N 1
ATOM 5227 C CA . LEU A 1 322 ? -2.151 17.305 11.198 1.00 44.12 322 LEU A CA 1
ATOM 5228 C C . LEU A 1 322 ? -3.012 16.065 11.381 1.00 41.41 322 LEU A C 1
ATOM 5229 O O . LEU A 1 322 ? -2.707 15.006 10.823 1.00 42.80 322 LEU A O 1
ATOM 5245 N N . THR A 1 323 ? -4.080 16.196 12.164 1.00 39.07 323 THR A N 1
ATOM 5246 C CA . THR A 1 323 ? -4.977 15.084 12.454 1.00 41.25 323 THR A CA 1
ATOM 5247 C C . THR A 1 323 ? -6.417 15.533 12.254 1.00 44.85 323 THR A C 1
ATOM 5248 O O . THR A 1 323 ? -6.867 16.490 12.894 1.00 41.39 323 THR A O 1
ATOM 5259 N N . PHE A 1 324 ? -7.137 14.835 11.381 1.00 46.77 324 PHE A N 1
ATOM 5260 C CA . PHE A 1 324 ? -8.532 15.133 11.098 1.00 42.91 324 PHE A CA 1
ATOM 5261 C C . PHE A 1 324 ? -9.436 14.255 11.952 1.00 42.35 324 PHE A C 1
ATOM 5262 O O . PHE A 1 324 ? -9.056 13.170 12.402 1.00 41.95 324 PHE A O 1
ATOM 5279 N N . GLY A 1 325 ? -10.657 14.741 12.160 1.00 44.51 325 GLY A N 1
ATOM 5280 C CA . GLY A 1 325 ? -11.661 14.012 12.898 1.00 38.86 325 GLY A CA 1
ATOM 5281 C C . GLY A 1 325 ? -12.543 13.184 11.990 1.00 39.43 325 GLY A C 1
ATOM 5282 O O . GLY A 1 325 ? -12.280 13.007 10.799 1.00 39.40 325 GLY A O 1
ATOM 5286 N N . ASP A 1 326 ? -13.622 12.670 12.584 1.00 42.07 326 ASP A N 1
ATOM 5287 C CA . ASP A 1 326 ? -14.491 11.722 11.897 1.00 41.88 326 ASP A CA 1
ATOM 5288 C C . ASP A 1 326 ? -15.060 12.299 10.605 1.00 39.31 326 ASP A C 1
ATOM 5289 O O . ASP A 1 326 ? -15.114 11.613 9.577 1.00 38.05 326 ASP A O 1
ATOM 5298 N N . ASP A 1 327 ? -15.533 13.544 10.649 1.00 41.07 327 ASP A N 1
ATOM 5299 C CA . ASP A 1 327 ? -16.405 14.058 9.600 1.00 45.50 327 ASP A CA 1
ATOM 5300 C C . ASP A 1 327 ? -15.680 14.679 8.411 1.00 46.22 327 ASP A C 1
ATOM 5301 O O . ASP A 1 327 ? -16.313 14.883 7.367 1.00 46.44 327 ASP A O 1
ATOM 5310 N N . PHE A 1 328 ? -14.388 14.982 8.523 1.00 43.14 328 PHE A N 1
ATOM 5311 C CA . PHE A 1 328 ? -13.732 15.738 7.466 1.00 44.85 328 PHE A CA 1
ATOM 5312 C C . PHE A 1 328 ? -13.708 14.949 6.161 1.00 45.27 328 PHE A C 1
ATOM 5313 O O . PHE A 1 328 ? -13.251 13.804 6.124 1.00 45.72 328 PHE A O 1
ATOM 5330 N N . ASN A 1 329 ? -14.188 15.573 5.082 1.00 44.45 329 ASN A N 1
ATOM 5331 C CA . ASN A 1 329 ? -14.216 14.926 3.777 1.00 45.84 329 ASN A CA 1
ATOM 5332 C C . ASN A 1 329 ? -14.228 15.977 2.677 1.00 48.53 329 ASN A C 1
ATOM 5333 O O . ASN A 1 329 ? -15.031 15.884 1.736 1.00 48.75 329 ASN A O 1
ATOM 5344 N N . GLN A 1 330 ? -13.361 16.976 2.798 1.00 50.44 330 GLN A N 1
ATOM 5345 C CA . GLN A 1 330 ? -13.262 18.042 1.815 1.00 46.88 330 GLN A CA 1
ATOM 5346 C C . GLN A 1 330 ? -12.123 17.756 0.846 1.00 47.15 330 GLN A C 1
ATOM 5347 O O . GLN A 1 330 ? -11.122 17.128 1.202 1.00 48.20 330 GLN A O 1
ATOM 5361 N N . ILE A 1 331 ? -12.289 18.226 -0.392 1.00 50.80 331 ILE A N 1
ATOM 5362 C CA . ILE A 1 331 ? -11.238 18.073 -1.387 1.00 53.34 331 ILE A CA 1
ATOM 5363 C C . ILE A 1 331 ? -10.002 18.823 -0.915 1.00 51.25 331 ILE A C 1
ATOM 5364 O O . ILE A 1 331 ? -10.094 19.918 -0.344 1.00 48.71 331 ILE A O 1
ATOM 5380 N N . ILE A 1 332 ? -8.836 18.231 -1.146 1.00 52.14 332 ILE A N 1
ATOM 5381 C CA . ILE A 1 332 ? -7.554 18.862 -0.852 1.00 52.20 332 ILE A CA 1
ATOM 5382 C C . ILE A 1 332 ? -6.808 18.942 -2.177 1.00 53.77 332 ILE A C 1
ATOM 5383 O O . ILE A 1 332 ? -6.438 17.908 -2.750 1.00 52.50 332 ILE A O 1
ATOM 5399 N N . THR A 1 333 ? -6.597 20.157 -2.670 1.00 55.99 333 THR A N 1
ATOM 5400 C CA . THR A 1 333 ? -5.885 20.355 -3.920 1.00 57.80 333 THR A CA 1
ATOM 5401 C C . THR A 1 333 ? -4.416 20.685 -3.633 1.00 59.25 333 THR A C 1
ATOM 5402 O O . THR A 1 333 ? -3.901 20.400 -2.544 1.00 57.71 333 THR A O 1
ATOM 5413 N N . GLU A 1 334 ? -3.747 21.328 -4.591 1.00 63.63 334 GLU A N 1
ATOM 5414 C CA . GLU A 1 334 ? -2.293 21.234 -4.693 1.00 66.59 334 GLU A CA 1
ATOM 5415 C C . GLU A 1 334 ? -1.574 21.941 -3.549 1.00 65.83 334 GLU A C 1
ATOM 5416 O O . GLU A 1 334 ? -0.851 21.306 -2.772 1.00 70.08 334 GLU A O 1
ATOM 5428 N N . ASN A 1 335 ? -1.728 23.253 -3.443 1.00 60.26 335 ASN A N 1
ATOM 5429 C CA . ASN A 1 335 ? -0.877 24.037 -2.545 1.00 60.06 335 ASN A CA 1
ATOM 5430 C C . ASN A 1 335 ? -1.571 24.320 -1.218 1.00 54.01 335 ASN A C 1
ATOM 5431 O O . ASN A 1 335 ? -1.604 25.456 -0.742 1.00 52.13 335 ASN A O 1
ATOM 5442 N N . VAL A 1 336 ? -2.113 23.277 -0.595 1.00 51.47 336 VAL A N 1
ATOM 5443 C CA . VAL A 1 336 ? -2.818 23.391 0.675 1.00 51.41 336 VAL A CA 1
ATOM 5444 C C . VAL A 1 336 ? -1.996 22.827 1.829 1.00 48.95 336 VAL A C 1
ATOM 5445 O O . VAL A 1 336 ? -1.810 23.490 2.850 1.00 45.88 336 VAL A O 1
ATOM 5458 N N . LEU A 1 337 ? -1.529 21.588 1.700 1.00 50.36 337 LEU A N 1
ATOM 5459 C CA . LEU A 1 337 ? -0.728 20.969 2.750 1.00 53.05 337 LEU A CA 1
ATOM 5460 C C . LEU A 1 337 ? 0.678 21.552 2.719 1.00 52.10 337 LEU A C 1
ATOM 5461 O O . LEU A 1 337 ? 1.348 21.463 1.683 1.00 56.42 337 LEU A O 1
ATOM 5477 N N . PRO A 1 338 ? 1.164 22.147 3.803 1.00 52.78 338 PRO A N 1
ATOM 5478 C CA . PRO A 1 338 ? 2.462 22.825 3.741 1.00 55.63 338 PRO A CA 1
ATOM 5479 C C . PRO A 1 338 ? 3.590 21.822 3.551 1.00 57.71 338 PRO A C 1
ATOM 5480 O O . PRO A 1 338 ? 3.455 20.627 3.824 1.00 56.04 338 PRO A O 1
ATOM 5491 N N . ASN A 1 339 ? 4.725 22.334 3.076 1.00 61.22 339 ASN A N 1
ATOM 5492 C CA . ASN A 1 339 ? 5.876 21.495 2.762 1.00 63.47 339 ASN A CA 1
ATOM 5493 C C . ASN A 1 339 ? 6.642 21.071 4.007 1.00 61.88 339 ASN A C 1
ATOM 5494 O O . ASN A 1 339 ? 7.675 20.404 3.890 1.00 63.98 339 ASN A O 1
ATOM 5505 N N . SER A 1 340 ? 6.164 21.454 5.187 1.00 60.93 340 SER A N 1
ATOM 5506 C CA . SER A 1 340 ? 6.742 21.030 6.453 1.00 60.82 340 SER A CA 1
ATOM 5507 C C . SER A 1 340 ? 6.068 19.789 7.023 1.00 55.89 340 SER A C 1
ATOM 5508 O O . SER A 1 340 ? 6.618 19.169 7.940 1.00 54.62 340 SER A O 1
ATOM 5516 N N . LEU A 1 341 ? 4.916 19.401 6.486 1.00 51.58 341 LEU A N 1
ATOM 5517 C CA . LEU A 1 341 ? 4.096 18.377 7.114 1.00 50.50 341 LEU A CA 1
ATOM 5518 C C . LEU A 1 341 ? 4.759 17.011 7.017 1.00 47.19 341 LEU A C 1
ATOM 5519 O O . LEU A 1 341 ? 5.094 16.547 5.923 1.00 45.40 341 LEU A O 1
ATOM 5535 N N . THR A 1 342 ? 4.919 16.354 8.166 1.00 46.26 342 THR A N 1
ATOM 5536 C CA . THR A 1 342 ? 5.456 15.001 8.210 1.00 47.55 342 THR A CA 1
ATOM 5537 C C . THR A 1 342 ? 4.427 13.953 8.603 1.00 45.44 342 THR A C 1
ATOM 5538 O O . THR A 1 342 ? 4.557 12.794 8.202 1.00 43.51 342 THR A O 1
ATOM 5549 N N . HIS A 1 343 ? 3.407 14.334 9.370 1.00 46.37 343 HIS A N 1
ATOM 5550 C CA . HIS A 1 343 ? 2.422 13.389 9.881 1.00 47.59 343 HIS A CA 1
ATOM 5551 C C . HIS A 1 343 ? 1.038 13.868 9.480 1.00 46.88 343 HIS A C 1
ATOM 5552 O O . HIS A 1 343 ? 0.642 14.990 9.819 1.00 45.33 343 HIS A O 1
ATOM 5566 N N . LEU A 1 344 ? 0.306 13.016 8.764 1.00 44.86 344 LEU A N 1
ATOM 5567 C CA . LEU A 1 344 ? -1.048 13.318 8.315 1.00 45.24 344 LEU A CA 1
ATOM 5568 C C . LEU A 1 344 ? -1.939 12.137 8.662 1.00 41.51 344 LEU A C 1
ATOM 5569 O O . LEU A 1 344 ? -1.679 11.011 8.227 1.00 41.23 344 LEU A O 1
ATOM 5585 N N . THR A 1 345 ? -3.005 12.400 9.406 1.00 39.71 345 THR A N 1
ATOM 5586 C CA . THR A 1 345 ? -3.928 11.363 9.839 1.00 43.56 345 THR A CA 1
ATOM 5587 C C . THR A 1 345 ? -5.332 11.801 9.461 1.00 40.93 345 THR A C 1
ATOM 5588 O O . THR A 1 345 ? -5.773 12.890 9.847 1.00 38.88 345 THR A O 1
ATOM 5599 N N . PHE A 1 346 ? -6.028 10.960 8.713 1.00 42.80 346 PHE A N 1
ATOM 5600 C CA . PHE A 1 346 ? -7.412 11.216 8.350 1.00 45.52 346 PHE A CA 1
ATOM 5601 C C . PHE A 1 346 ? -8.349 10.478 9.297 1.00 42.42 346 PHE A C 1
ATOM 5602 O O . PHE A 1 346 ? -7.953 9.553 10.010 1.00 42.51 346 PHE A O 1
ATOM 5619 N N . GLY A 1 347 ? -9.611 10.910 9.290 1.00 42.64 347 GLY A N 1
ATOM 5620 C CA . GLY A 1 347 ? -10.646 10.306 10.096 1.00 39.86 347 GLY A CA 1
ATOM 5621 C C . GLY A 1 347 ? -11.540 9.378 9.292 1.00 41.35 347 GLY A C 1
ATOM 5622 O O . GLY A 1 347 ? -11.254 9.012 8.150 1.00 41.27 347 GLY A O 1
ATOM 5626 N N . ASP A 1 348 ? -12.667 9.017 9.908 1.00 41.41 348 ASP A N 1
ATOM 5627 C CA . ASP A 1 348 ? -13.504 7.959 9.354 1.00 44.48 348 ASP A CA 1
ATOM 5628 C C . ASP A 1 348 ? -14.012 8.306 7.962 1.00 43.70 348 ASP A C 1
ATOM 5629 O O . ASP A 1 348 ? -13.985 7.462 7.057 1.00 42.67 348 ASP A O 1
ATOM 5638 N N . ASP A 1 349 ? -14.461 9.545 7.761 1.00 43.65 349 ASP A N 1
ATOM 5639 C CA . ASP A 1 349 ? -15.244 9.887 6.581 1.00 46.53 349 ASP A CA 1
ATOM 5640 C C . ASP A 1 349 ? -14.419 10.243 5.348 1.00 46.25 349 ASP A C 1
ATOM 5641 O O . ASP A 1 349 ? -14.955 10.186 4.230 1.00 44.39 349 ASP A O 1
ATOM 5650 N N . PHE A 1 350 ? -13.152 10.621 5.511 1.00 44.83 350 PHE A N 1
ATOM 5651 C CA . PHE A 1 350 ? -12.386 11.118 4.375 1.00 41.90 350 PHE A CA 1
ATOM 5652 C C . PHE A 1 350 ? -12.331 10.073 3.265 1.00 44.74 350 PHE A C 1
ATOM 5653 O O . PHE A 1 350 ? -11.889 8.939 3.485 1.00 40.31 350 PHE A O 1
ATOM 5670 N N . ASN A 1 351 ? -12.748 10.468 2.061 1.00 46.23 351 ASN A N 1
ATOM 5671 C CA . ASN A 1 351 ? -12.772 9.563 0.918 1.00 46.46 351 ASN A CA 1
ATOM 5672 C C . ASN A 1 351 ? -12.797 10.356 -0.383 1.00 43.55 351 ASN A C 1
ATOM 5673 O O . ASN A 1 351 ? -13.678 10.149 -1.224 1.00 43.61 351 ASN A O 1
ATOM 5684 N N . GLN A 1 352 ? -11.845 11.272 -0.546 1.00 42.75 352 GLN A N 1
ATOM 5685 C CA . GLN A 1 352 ? -11.696 12.051 -1.766 1.00 43.26 352 GLN A CA 1
ATOM 5686 C C . GLN A 1 352 ? -10.446 11.637 -2.534 1.00 45.19 352 GLN A C 1
ATOM 5687 O O . GLN A 1 352 ? -9.428 11.265 -1.943 1.00 46.08 352 GLN A O 1
ATOM 5701 N N . ILE A 1 353 ? -10.526 11.730 -3.865 1.00 46.92 353 ILE A N 1
ATOM 5702 C CA . ILE A 1 353 ? -9.363 11.457 -4.696 1.00 49.27 353 ILE A CA 1
ATOM 5703 C C . ILE A 1 353 ? -8.239 12.409 -4.293 1.00 49.62 353 ILE A C 1
ATOM 5704 O O . ILE A 1 353 ? -8.474 13.569 -3.930 1.00 46.99 353 ILE A O 1
ATOM 5720 N N . ILE A 1 354 ? -7.006 11.912 -4.356 1.00 52.93 354 ILE A N 1
ATOM 5721 C CA . ILE A 1 354 ? -5.817 12.704 -4.059 1.00 52.43 354 ILE A CA 1
ATOM 5722 C C . ILE A 1 354 ? -4.910 12.667 -5.283 1.00 54.05 354 ILE A C 1
ATOM 5723 O O . ILE A 1 354 ? -4.472 11.591 -5.709 1.00 53.09 354 ILE A O 1
ATOM 5739 N N . THR A 1 355 ? -4.630 13.838 -5.843 1.00 56.29 355 THR A N 1
ATOM 5740 C CA . THR A 1 355 ? -3.950 13.945 -7.118 1.00 56.06 355 THR A CA 1
ATOM 5741 C C . THR A 1 355 ? -2.456 14.209 -6.914 1.00 57.45 355 THR A C 1
ATOM 5742 O O . THR A 1 355 ? -1.915 14.001 -5.822 1.00 56.10 355 THR A O 1
ATOM 5753 N N . GLU A 1 356 ? -1.786 14.682 -7.964 1.00 59.93 356 GLU A N 1
ATOM 5754 C CA . GLU A 1 356 ? -0.342 14.547 -8.077 1.00 63.83 356 GLU A CA 1
ATOM 5755 C C . GLU A 1 356 ? 0.446 15.234 -6.975 1.00 64.77 356 GLU A C 1
ATOM 5756 O O . GLU A 1 356 ? 1.106 14.564 -6.174 1.00 71.18 356 GLU A O 1
ATOM 5768 N N . ASN A 1 357 ? 0.400 16.560 -6.933 1.00 60.51 357 ASN A N 1
ATOM 5769 C CA . ASN A 1 357 ? 1.257 17.305 -6.022 1.00 61.58 357 ASN A CA 1
ATOM 5770 C C . ASN A 1 357 ? 0.453 17.898 -4.878 1.00 60.38 357 ASN A C 1
ATOM 5771 O O . ASN A 1 357 ? 0.597 19.081 -4.552 1.00 63.10 357 ASN A O 1
ATOM 5782 N N . VAL A 1 358 ? -0.390 17.075 -4.264 1.00 56.96 358 VAL A N 1
ATOM 5783 C CA . VAL A 1 358 ? -1.141 17.482 -3.082 1.00 53.58 358 VAL A CA 1
ATOM 5784 C C . VAL A 1 358 ? -0.388 17.133 -1.806 1.00 50.32 358 VAL A C 1
ATOM 5785 O O . VAL A 1 358 ? -0.234 17.969 -0.913 1.00 48.26 358 VAL A O 1
ATOM 5798 N N . LEU A 1 359 ? 0.079 15.896 -1.704 1.00 48.69 359 LEU A N 1
ATOM 5799 C CA . LEU A 1 359 ? 0.812 15.449 -0.529 1.00 49.41 359 LEU A CA 1
ATOM 5800 C C . LEU A 1 359 ? 2.218 16.035 -0.566 1.00 49.97 359 LEU A C 1
ATOM 5801 O O . LEU A 1 359 ? 2.934 15.838 -1.554 1.00 51.40 359 LEU A O 1
ATOM 5817 N N . PRO A 1 360 ? 2.649 16.749 0.472 1.00 51.46 360 PRO A N 1
ATOM 5818 C CA . PRO A 1 360 ? 3.951 17.423 0.406 1.00 53.44 360 PRO A CA 1
ATOM 5819 C C . PRO A 1 360 ? 5.101 16.429 0.437 1.00 57.33 360 PRO A C 1
ATOM 5820 O O . PRO A 1 360 ? 4.977 15.297 0.912 1.00 57.07 360 PRO A O 1
ATOM 5831 N N . ASN A 1 361 ? 6.244 16.877 -0.083 1.00 61.76 361 ASN A N 1
ATOM 5832 C CA . ASN A 1 361 ? 7.412 16.013 -0.191 1.00 61.42 361 ASN A CA 1
ATOM 5833 C C . ASN A 1 361 ? 8.137 15.833 1.135 1.00 58.84 361 ASN A C 1
ATOM 5834 O O . ASN A 1 361 ? 9.181 15.173 1.166 1.00 62.34 361 ASN A O 1
ATOM 5845 N N . SER A 1 362 ? 7.612 16.390 2.222 1.00 57.67 362 SER A N 1
ATOM 5846 C CA . SER A 1 362 ? 8.152 16.146 3.550 1.00 57.89 362 SER A CA 1
ATOM 5847 C C . SER A 1 362 ? 7.401 15.048 4.290 1.00 57.10 362 SER A C 1
ATOM 5848 O O . SER A 1 362 ? 7.844 14.636 5.368 1.00 57.49 362 SER A O 1
ATOM 5856 N N . LEU A 1 363 ? 6.297 14.550 3.731 1.00 54.82 363 LEU A N 1
ATOM 5857 C CA . LEU A 1 363 ? 5.434 13.620 4.451 1.00 53.24 363 LEU A CA 1
ATOM 5858 C C . LEU A 1 363 ? 6.147 12.294 4.676 1.00 50.24 363 LEU A C 1
ATOM 5859 O O . LEU A 1 363 ? 6.588 11.643 3.722 1.00 47.76 363 LEU A O 1
ATOM 5875 N N . THR A 1 364 ? 6.230 11.880 5.939 1.00 50.10 364 THR A N 1
ATOM 5876 C CA . THR A 1 364 ? 6.788 10.585 6.304 1.00 50.86 364 THR A CA 1
ATOM 5877 C C . THR A 1 364 ? 5.745 9.592 6.787 1.00 48.53 364 THR A C 1
ATOM 5878 O O . THR A 1 364 ? 5.954 8.386 6.653 1.00 48.72 364 THR A O 1
ATOM 5889 N N . HIS A 1 365 ? 4.627 10.071 7.325 1.00 46.62 365 HIS A N 1
ATOM 5890 C CA . HIS A 1 365 ? 3.617 9.218 7.943 1.00 47.29 365 HIS A CA 1
ATOM 5891 C C . HIS A 1 365 ? 2.247 9.615 7.417 1.00 44.34 365 HIS A C 1
ATOM 5892 O O . HIS A 1 365 ? 1.817 10.760 7.596 1.00 42.08 365 HIS A O 1
ATOM 5906 N N . LEU A 1 366 ? 1.567 8.667 6.774 1.00 44.68 366 LEU A N 1
ATOM 5907 C CA . LEU A 1 366 ? 0.247 8.889 6.195 1.00 47.57 366 LEU A CA 1
ATOM 5908 C C . LEU A 1 366 ? -0.684 7.794 6.684 1.00 45.66 366 LEU A C 1
ATOM 5909 O O . LEU A 1 366 ? -0.477 6.616 6.372 1.00 46.84 366 LEU A O 1
ATOM 5925 N N . THR A 1 367 ? -1.706 8.181 7.441 1.00 42.53 367 THR A N 1
ATOM 5926 C CA . THR A 1 367 ? -2.686 7.250 7.985 1.00 43.09 367 THR A CA 1
ATOM 5927 C C . THR A 1 367 ? -4.063 7.628 7.461 1.00 42.79 367 THR A C 1
ATOM 5928 O O . THR A 1 367 ? -4.533 8.748 7.692 1.00 40.27 367 THR A O 1
ATOM 5939 N N . PHE A 1 368 ? -4.706 6.691 6.771 1.00 45.09 368 PHE A N 1
ATOM 5940 C CA . PHE A 1 368 ? -6.063 6.880 6.287 1.00 41.59 368 PHE A CA 1
ATOM 5941 C C . PHE A 1 368 ? -7.057 6.368 7.321 1.00 41.91 368 PHE A C 1
ATOM 5942 O O . PHE A 1 368 ? -6.720 5.582 8.210 1.00 41.46 368 PHE A O 1
ATOM 5959 N N . GLY A 1 369 ? -8.307 6.804 7.171 1.00 42.24 369 GLY A N 1
ATOM 5960 C CA . GLY A 1 369 ? -9.383 6.384 8.037 1.00 42.04 369 GLY A CA 1
ATOM 5961 C C . GLY A 1 369 ? -10.232 5.279 7.433 1.00 42.76 369 GLY A C 1
ATOM 5962 O O . GLY A 1 369 ? -9.884 4.655 6.430 1.00 43.88 369 GLY A O 1
ATOM 5966 N N . ASP A 1 370 ? -11.377 5.045 8.073 1.00 44.26 370 ASP A N 1
ATOM 5967 C CA . ASP A 1 370 ? -12.242 3.936 7.693 1.00 45.51 370 ASP A CA 1
ATOM 5968 C C . ASP A 1 370 ? -12.556 3.939 6.200 1.00 45.02 370 ASP A C 1
ATOM 5969 O O . ASP A 1 370 ? -12.392 2.923 5.516 1.00 48.41 370 ASP A O 1
ATOM 5978 N N . ASP A 1 371 ? -13.020 5.074 5.678 1.00 43.37 371 ASP A N 1
ATOM 5979 C CA . ASP A 1 371 ? -13.753 5.066 4.420 1.00 48.30 371 ASP A CA 1
ATOM 5980 C C . ASP A 1 371 ? -12.897 5.282 3.181 1.00 45.53 371 ASP A C 1
ATOM 5981 O O . ASP A 1 371 ? -13.380 5.027 2.070 1.00 43.46 371 ASP A O 1
ATOM 5990 N N . PHE A 1 372 ? -11.666 5.770 3.322 1.00 45.73 372 PHE A N 1
ATOM 5991 C CA . PHE A 1 372 ? -10.883 6.082 2.136 1.00 47.26 372 PHE A CA 1
ATOM 5992 C C . PHE A 1 372 ? -10.787 4.866 1.220 1.00 48.91 372 PHE A C 1
ATOM 5993 O O . PHE A 1 372 ? -10.361 3.786 1.638 1.00 45.51 372 PHE A O 1
ATOM 6010 N N . ASN A 1 373 ? -11.137 5.064 -0.050 1.00 49.66 373 ASN A N 1
ATOM 6011 C CA . ASN A 1 373 ? -11.205 3.968 -1.009 1.00 49.52 373 ASN A CA 1
ATOM 6012 C C . ASN A 1 373 ? -11.163 4.525 -2.424 1.00 48.83 373 ASN A C 1
ATOM 6013 O O . ASN A 1 373 ? -12.068 4.275 -3.224 1.00 50.25 373 ASN A O 1
ATOM 6024 N N . GLN A 1 374 ? -10.119 5.287 -2.735 1.00 48.68 374 GLN A N 1
ATOM 6025 C CA . GLN A 1 374 ? -9.912 5.838 -4.064 1.00 49.65 374 GLN A CA 1
ATOM 6026 C C . GLN A 1 374 ? -8.641 5.245 -4.655 1.00 52.96 374 GLN A C 1
ATOM 6027 O O . GLN A 1 374 ? -7.739 4.821 -3.924 1.00 53.23 374 GLN A O 1
ATOM 6041 N N . ILE A 1 375 ? -8.576 5.197 -5.985 1.00 52.64 375 ILE A N 1
ATOM 6042 C CA . ILE A 1 375 ? -7.361 4.730 -6.631 1.00 52.75 375 ILE A CA 1
ATOM 6043 C C . ILE A 1 375 ? -6.239 5.714 -6.319 1.00 50.75 375 ILE A C 1
ATOM 6044 O O . ILE A 1 375 ? -6.458 6.932 -6.249 1.00 49.21 375 ILE A O 1
ATOM 6060 N N . ILE A 1 376 ? -5.030 5.194 -6.141 1.00 52.91 376 ILE A N 1
ATOM 6061 C CA . ILE A 1 376 ? -3.832 6.007 -5.971 1.00 54.86 376 ILE A CA 1
ATOM 6062 C C . ILE A 1 376 ? -2.922 5.690 -7.146 1.00 56.69 376 ILE A C 1
ATOM 6063 O O . ILE A 1 376 ? -2.507 4.537 -7.323 1.00 57.53 376 ILE A O 1
ATOM 6079 N N . THR A 1 377 ? -2.628 6.702 -7.952 1.00 60.06 377 THR A N 1
ATOM 6080 C CA . THR A 1 377 ? -1.852 6.541 -9.165 1.00 59.79 377 THR A CA 1
ATOM 6081 C C . THR A 1 377 ? -0.389 6.893 -8.907 1.00 60.39 377 THR A C 1
ATOM 6082 O O . THR A 1 377 ? 0.046 7.035 -7.761 1.00 58.55 377 THR A O 1
ATOM 6093 N N . GLU A 1 378 ? 0.386 7.015 -9.982 1.00 62.90 378 GLU A N 1
ATOM 6094 C CA . GLU A 1 378 ? 1.795 7.356 -9.864 1.00 64.12 378 GLU A CA 1
ATOM 6095 C C . GLU A 1 378 ? 1.964 8.817 -9.455 1.00 60.26 378 GLU A C 1
ATOM 6096 O O . GLU A 1 378 ? 1.138 9.680 -9.773 1.00 58.04 378 GLU A O 1
ATOM 6108 N N . ASN A 1 379 ? 3.047 9.084 -8.725 1.00 61.94 379 ASN A N 1
ATOM 6109 C CA . ASN A 1 379 ? 3.445 10.431 -8.333 1.00 63.42 379 ASN A CA 1
ATOM 6110 C C . ASN A 1 379 ? 2.448 11.089 -7.393 1.00 61.00 379 ASN A C 1
ATOM 6111 O O . ASN A 1 379 ? 2.408 12.322 -7.291 1.00 60.32 379 ASN A O 1
ATOM 6122 N N . VAL A 1 380 ? 1.643 10.290 -6.697 1.00 60.41 380 VAL A N 1
ATOM 6123 C CA . VAL A 1 380 ? 0.708 10.811 -5.708 1.00 59.92 380 VAL A CA 1
ATOM 6124 C C . VAL A 1 380 ? 1.350 10.708 -4.330 1.00 56.76 380 VAL A C 1
ATOM 6125 O O . VAL A 1 380 ? 1.480 11.710 -3.617 1.00 54.94 380 VAL A O 1
ATOM 6138 N N . LEU A 1 381 ? 1.738 9.498 -3.942 1.00 55.02 381 LEU A N 1
ATOM 6139 C CA . LEU A 1 381 ? 2.439 9.304 -2.678 1.00 54.16 381 LEU A CA 1
ATOM 6140 C C . LEU A 1 381 ? 3.843 9.887 -2.803 1.00 57.76 381 LEU A C 1
ATOM 6141 O O . LEU A 1 381 ? 4.555 9.577 -3.767 1.00 58.80 381 LEU A O 1
ATOM 6157 N N . PRO A 1 382 ? 4.274 10.719 -1.861 1.00 55.99 382 PRO A N 1
ATOM 6158 C CA . PRO A 1 382 ? 5.568 11.391 -2.000 1.00 56.35 382 PRO A CA 1
ATOM 6159 C C . PRO A 1 382 ? 6.722 10.446 -1.706 1.00 56.03 382 PRO A C 1
ATOM 6160 O O . PRO A 1 382 ? 6.561 9.382 -1.104 1.00 53.70 382 PRO A O 1
ATOM 6171 N N . ASN A 1 383 ? 7.902 10.850 -2.168 1.00 61.29 383 ASN A N 1
ATOM 6172 C CA . ASN A 1 383 ? 9.090 10.009 -2.069 1.00 64.05 383 ASN A CA 1
ATOM 6173 C C . ASN A 1 383 ? 9.757 10.062 -0.702 1.00 62.45 383 ASN A C 1
ATOM 6174 O O . ASN A 1 383 ? 10.794 9.416 -0.516 1.00 66.77 383 ASN A O 1
ATOM 6185 N N . SER A 1 384 ? 9.197 10.804 0.249 1.00 60.18 384 SER A N 1
ATOM 6186 C CA . SER A 1 384 ? 9.666 10.803 1.625 1.00 58.03 384 SER A CA 1
ATOM 6187 C C . SER A 1 384 ? 8.900 9.839 2.522 1.00 54.61 384 SER A C 1
ATOM 6188 O O . SER A 1 384 ? 9.295 9.644 3.675 1.00 52.66 384 SER A O 1
ATOM 6196 N N . LEU A 1 385 ? 7.825 9.236 2.026 1.00 53.65 385 LEU A N 1
ATOM 6197 C CA . LEU A 1 385 ? 6.926 8.477 2.886 1.00 51.86 385 LEU A CA 1
ATOM 6198 C C . LEU A 1 385 ? 7.579 7.173 3.328 1.00 53.04 385 LEU A C 1
ATOM 6199 O O . LEU A 1 385 ? 8.054 6.388 2.501 1.00 50.57 385 LEU A O 1
ATOM 6215 N N . VAL A 1 386 ? 7.603 6.947 4.640 1.00 51.70 386 VAL A N 1
ATOM 6216 C CA . VAL A 1 386 ? 8.121 5.705 5.194 1.00 53.54 386 VAL A CA 1
ATOM 6217 C C . VAL A 1 386 ? 7.017 4.827 5.774 1.00 53.02 386 VAL A C 1
ATOM 6218 O O . VAL A 1 386 ? 7.193 3.600 5.833 1.00 51.89 386 VAL A O 1
ATOM 6231 N N . HIS A 1 387 ? 5.886 5.405 6.177 1.00 50.76 387 HIS A N 1
ATOM 6232 C CA . HIS A 1 387 ? 4.868 4.718 6.960 1.00 50.89 387 HIS A CA 1
ATOM 6233 C C . HIS A 1 387 ? 3.513 5.004 6.334 1.00 50.01 387 HIS A C 1
ATOM 6234 O O . HIS A 1 387 ? 3.084 6.161 6.281 1.00 49.13 387 HIS A O 1
ATOM 6248 N N . LEU A 1 388 ? 2.845 3.957 5.856 1.00 50.14 388 LEU A N 1
ATOM 6249 C CA . LEU A 1 388 ? 1.562 4.088 5.172 1.00 48.45 388 LEU A CA 1
ATOM 6250 C C . LEU A 1 388 ? 0.586 3.080 5.758 1.00 48.37 388 LEU A C 1
ATOM 6251 O O . LEU A 1 388 ? 0.841 1.871 5.724 1.00 45.50 388 LEU A O 1
ATOM 6267 N N . SER A 1 389 ? -0.525 3.581 6.297 1.00 50.71 389 SER A N 1
ATOM 6268 C CA . SER A 1 389 ? -1.563 2.759 6.908 1.00 50.91 389 SER A CA 1
ATOM 6269 C C . SER A 1 389 ? -2.895 3.044 6.230 1.00 46.13 389 SER A C 1
ATOM 6270 O O . SER A 1 389 ? -3.340 4.195 6.189 1.00 43.73 389 SER A O 1
ATOM 6278 N N . PHE A 1 390 ? -3.529 1.997 5.712 1.00 48.62 390 PHE A N 1
ATOM 6279 C CA . PHE A 1 390 ? -4.860 2.092 5.131 1.00 47.88 390 PHE A CA 1
ATOM 6280 C C . PHE A 1 390 ? -5.923 1.653 6.136 1.00 46.21 390 PHE A C 1
ATOM 6281 O O . PHE A 1 390 ? -5.664 0.848 7.034 1.00 48.46 390 PHE A O 1
ATOM 6298 N N . GLY A 1 391 ? -7.128 2.204 5.973 1.00 46.01 391 GLY A N 1
ATOM 6299 C CA . GLY A 1 391 ? -8.261 1.882 6.817 1.00 43.19 391 GLY A CA 1
ATOM 6300 C C . GLY A 1 391 ? -9.054 0.684 6.321 1.00 43.44 391 GLY A C 1
ATOM 6301 O O . GLY A 1 391 ? -8.625 -0.071 5.447 1.00 45.28 391 GLY A O 1
ATOM 6305 N N . CYS A 1 392 ? -10.257 0.527 6.891 1.00 45.59 392 CYS A N 1
ATOM 6306 C CA . CYS A 1 392 ? -10.998 -0.712 6.691 1.00 49.30 392 CYS A CA 1
ATOM 6307 C C . CYS A 1 392 ? -11.439 -0.885 5.246 1.00 48.72 392 CYS A C 1
ATOM 6308 O O . CYS A 1 392 ? -11.456 -2.006 4.725 1.00 49.62 392 CYS A O 1
ATOM 6316 N N . GLU A 1 393 ? -11.838 0.204 4.594 1.00 46.76 393 GLU A N 1
ATOM 6317 C CA . GLU A 1 393 ? -12.578 0.090 3.345 1.00 52.19 393 GLU A CA 1
ATOM 6318 C C . GLU A 1 393 ? -11.721 0.283 2.100 1.00 50.12 393 GLU A C 1
ATOM 6319 O O . GLU A 1 393 ? -12.223 0.061 0.990 1.00 52.77 393 GLU A O 1
ATOM 6331 N N . PHE A 1 394 ? -10.447 0.640 2.243 1.00 45.92 394 PHE A N 1
ATOM 6332 C CA . PHE A 1 394 ? -9.594 0.721 1.068 1.00 46.30 394 PHE A CA 1
ATOM 6333 C C . PHE A 1 394 ? -9.470 -0.658 0.426 1.00 47.78 394 PHE A C 1
ATOM 6334 O O . PHE A 1 394 ? -9.096 -1.635 1.082 1.00 43.06 394 PHE A O 1
ATOM 6351 N N . ASN A 1 395 ? -9.780 -0.732 -0.867 1.00 48.33 395 ASN A N 1
ATOM 6352 C CA . ASN A 1 395 ? -9.752 -1.993 -1.598 1.00 50.67 395 ASN A CA 1
ATOM 6353 C C . ASN A 1 395 ? -9.579 -1.706 -3.083 1.00 53.45 395 ASN A C 1
ATOM 6354 O O . ASN A 1 395 ? -10.334 -2.218 -3.915 1.00 54.93 395 ASN A O 1
ATOM 6365 N N . GLN A 1 396 ? -8.579 -0.896 -3.418 1.00 55.33 396 GLN A N 1
ATOM 6366 C CA . GLN A 1 396 ? -8.279 -0.531 -4.792 1.00 57.23 396 GLN A CA 1
ATOM 6367 C C . GLN A 1 396 ? -6.962 -1.164 -5.220 1.00 61.33 396 GLN A C 1
ATOM 6368 O O . GLN A 1 396 ? -6.106 -1.493 -4.394 1.00 60.98 396 GLN A O 1
ATOM 6382 N N . GLU A 1 397 ? -6.812 -1.340 -6.530 1.00 61.34 397 GLU A N 1
ATOM 6383 C CA . GLU A 1 397 ? -5.589 -1.916 -7.067 1.00 60.05 397 GLU A CA 1
ATOM 6384 C C . GLU A 1 397 ? -4.414 -0.974 -6.833 1.00 58.45 397 GLU A C 1
ATOM 6385 O O . GLU A 1 397 ? -4.546 0.249 -6.923 1.00 56.86 397 GLU A O 1
ATOM 6397 N N . ILE A 1 398 ? -3.254 -1.557 -6.547 1.00 61.45 398 ILE A N 1
ATOM 6398 C CA . ILE A 1 398 ? -2.014 -0.815 -6.339 1.00 58.86 398 ILE A CA 1
ATOM 6399 C C . ILE A 1 398 ? -1.070 -1.236 -7.455 1.00 58.82 398 ILE A C 1
ATOM 6400 O O . ILE A 1 398 ? -0.547 -2.357 -7.446 1.00 59.99 398 ILE A O 1
ATOM 6416 N N . ALA A 1 399 ? -0.844 -0.339 -8.408 1.00 60.99 399 ALA A N 1
ATOM 6417 C CA . ALA A 1 399 ? -0.070 -0.651 -9.598 1.00 62.67 399 ALA A CA 1
ATOM 6418 C C . ALA A 1 399 ? 1.415 -0.422 -9.320 1.00 64.86 399 ALA A C 1
ATOM 6419 O O . ALA A 1 399 ? 1.825 -0.137 -8.193 1.00 67.26 399 ALA A O 1
ATOM 6426 N N . GLU A 1 400 ? 2.237 -0.527 -10.361 1.00 63.72 400 GLU A N 1
ATOM 6427 C CA . GLU A 1 400 ? 3.675 -0.620 -10.178 1.00 67.02 400 GLU A CA 1
ATOM 6428 C C . GLU A 1 400 ? 4.296 0.571 -9.465 1.00 70.04 400 GLU A C 1
ATOM 6429 O O . GLU A 1 400 ? 4.784 0.436 -8.339 1.00 78.47 400 GLU A O 1
ATOM 6441 N N . LYS A 1 401 ? 4.298 1.738 -10.103 1.00 65.89 401 LYS A N 1
ATOM 6442 C CA . LYS A 1 401 ? 5.040 2.885 -9.590 1.00 66.78 401 LYS A CA 1
ATOM 6443 C C . LYS A 1 401 ? 4.230 3.726 -8.614 1.00 63.65 401 LYS A C 1
ATOM 6444 O O . LYS A 1 401 ? 4.405 4.954 -8.556 1.00 64.37 401 LYS A O 1
ATOM 6463 N N . VAL A 1 402 ? 3.375 3.097 -7.816 1.00 61.61 402 VAL A N 1
ATOM 6464 C CA . VAL A 1 402 ? 2.517 3.833 -6.894 1.00 58.87 402 VAL A CA 1
ATOM 6465 C C . VAL A 1 402 ? 3.189 4.020 -5.540 1.00 58.51 402 VAL A C 1
ATOM 6466 O O . VAL A 1 402 ? 3.271 5.139 -5.027 1.00 56.44 402 VAL A O 1
ATOM 6479 N N . LEU A 1 403 ? 3.667 2.939 -4.935 1.00 59.25 403 LEU A N 1
ATOM 6480 C CA . LEU A 1 403 ? 4.295 3.030 -3.620 1.00 60.21 403 LEU A CA 1
ATOM 6481 C C . LEU A 1 403 ? 5.717 3.566 -3.757 1.00 61.85 403 LEU A C 1
ATOM 6482 O O . LEU A 1 403 ? 6.466 3.107 -4.626 1.00 60.19 403 LEU A O 1
ATOM 6498 N N . PRO A 1 404 ? 6.112 4.541 -2.941 1.00 63.26 404 PRO A N 1
ATOM 6499 C CA . PRO A 1 404 ? 7.460 5.113 -3.071 1.00 63.07 404 PRO A CA 1
ATOM 6500 C C . PRO A 1 404 ? 8.546 4.159 -2.595 1.00 62.53 404 PRO A C 1
ATOM 6501 O O . PRO A 1 404 ? 8.332 3.318 -1.717 1.00 57.00 404 PRO A O 1
ATOM 6512 N N . ASN A 1 405 ? 9.736 4.312 -3.187 1.00 64.99 405 ASN A N 1
ATOM 6513 C CA . ASN A 1 405 ? 10.881 3.514 -2.780 1.00 66.02 405 ASN A CA 1
ATOM 6514 C C . ASN A 1 405 ? 11.248 3.712 -1.318 1.00 62.86 405 ASN A C 1
ATOM 6515 O O . ASN A 1 405 ? 11.864 2.816 -0.731 1.00 66.77 405 ASN A O 1
ATOM 6526 N N . SER A 1 406 ? 10.877 4.837 -0.714 1.00 58.48 406 SER A N 1
ATOM 6527 C CA . SER A 1 406 ? 11.267 5.102 0.661 1.00 58.12 406 SER A CA 1
ATOM 6528 C C . SER A 1 406 ? 10.427 4.343 1.679 1.00 56.87 406 SER A C 1
ATOM 6529 O O . SER A 1 406 ? 10.771 4.354 2.866 1.00 54.03 406 SER A O 1
ATOM 6537 N N . LEU A 1 407 ? 9.356 3.679 1.251 1.00 58.99 407 LEU A N 1
ATOM 6538 C CA . LEU A 1 407 ? 8.434 3.054 2.189 1.00 57.92 407 LEU A CA 1
ATOM 6539 C C . LEU A 1 407 ? 9.098 1.896 2.922 1.00 54.62 407 LEU A C 1
ATOM 6540 O O . LEU A 1 407 ? 9.662 0.992 2.299 1.00 54.24 407 LEU A O 1
ATOM 6556 N N . THR A 1 408 ? 9.016 1.917 4.252 1.00 54.33 408 THR A N 1
ATOM 6557 C CA . THR A 1 408 ? 9.471 0.802 5.068 1.00 55.32 408 THR A CA 1
ATOM 6558 C C . THR A 1 408 ? 8.336 0.062 5.767 1.00 56.48 408 THR A C 1
ATOM 6559 O O . THR A 1 408 ? 8.518 -1.102 6.140 1.00 56.53 408 THR A O 1
ATOM 6570 N N . TYR A 1 409 ? 7.177 0.695 5.937 1.00 50.96 409 TYR A N 1
ATOM 6571 C CA . TYR A 1 409 ? 6.075 0.124 6.703 1.00 54.32 409 TYR A CA 1
ATOM 6572 C C . TYR A 1 409 ? 4.784 0.282 5.914 1.00 53.36 409 TYR A C 1
ATOM 6573 O O . TYR A 1 409 ? 4.334 1.407 5.674 1.00 50.82 409 TYR A O 1
ATOM 6591 N N . LEU A 1 410 ? 4.179 -0.837 5.533 1.00 50.77 410 LEU A N 1
ATOM 6592 C CA . LEU A 1 410 ? 2.899 -0.834 4.840 1.00 51.40 410 LEU A CA 1
ATOM 6593 C C . LEU A 1 410 ? 1.917 -1.701 5.616 1.00 51.72 410 LEU A C 1
ATOM 6594 O O . LEU A 1 410 ? 2.179 -2.885 5.856 1.00 51.71 410 LEU A O 1
ATOM 6610 N N . GLU A 1 411 ? 0.797 -1.105 6.011 1.00 54.25 411 GLU A N 1
ATOM 6611 C CA . GLU A 1 411 ? -0.298 -1.807 6.667 1.00 55.80 411 GLU A CA 1
ATOM 6612 C C . GLU A 1 411 ? -1.541 -1.684 5.796 1.00 51.93 411 GLU A C 1
ATOM 6613 O O . GLU A 1 411 ? -2.024 -0.572 5.555 1.00 52.22 411 GLU A O 1
ATOM 6625 N N . LEU A 1 412 ? -2.047 -2.818 5.321 1.00 50.44 412 LEU A N 1
ATOM 6626 C CA . LEU A 1 412 ? -3.288 -2.862 4.565 1.00 48.75 412 LEU A CA 1
ATOM 6627 C C . LEU A 1 412 ? -4.442 -3.220 5.502 1.00 47.38 412 LEU A C 1
ATOM 6628 O O . LEU A 1 412 ? -4.282 -3.978 6.461 1.00 52.19 412 LEU A O 1
ATOM 6644 N N . GLY A 1 413 ? -5.617 -2.663 5.211 1.00 48.73 413 GLY A N 1
ATOM 6645 C CA . GLY A 1 413 ? -6.742 -2.699 6.124 1.00 47.88 413 GLY A CA 1
ATOM 6646 C C . GLY A 1 413 ? -7.681 -3.874 5.907 1.00 43.17 413 GLY A C 1
ATOM 6647 O O . GLY A 1 413 ? -7.436 -4.776 5.105 1.00 44.34 413 GLY A O 1
ATOM 6651 N N . HIS A 1 414 ? -8.797 -3.835 6.643 1.00 42.70 414 HIS A N 1
ATOM 6652 C CA . HIS A 1 414 ? -9.723 -4.962 6.714 1.00 44.58 414 HIS A CA 1
ATOM 6653 C C . HIS A 1 414 ? -10.100 -5.504 5.341 1.00 45.79 414 HIS A C 1
ATOM 6654 O O . HIS A 1 414 ? -10.045 -6.716 5.105 1.00 45.91 414 HIS A O 1
ATOM 6668 N N . ASN A 1 415 ? -10.519 -4.628 4.430 1.00 45.92 415 ASN A N 1
ATOM 6669 C CA . ASN A 1 415 ? -11.149 -5.093 3.203 1.00 48.85 415 ASN A CA 1
ATOM 6670 C C . ASN A 1 415 ? -10.187 -5.299 2.042 1.00 50.89 415 ASN A C 1
ATOM 6671 O O . ASN A 1 415 ? -10.613 -5.803 0.997 1.00 50.04 415 ASN A O 1
ATOM 6682 N N . PHE A 1 416 ? -8.918 -4.922 2.173 1.00 52.22 416 PHE A N 1
ATOM 6683 C CA . PHE A 1 416 ? -8.031 -5.013 1.023 1.00 50.64 416 PHE A CA 1
ATOM 6684 C C . PHE A 1 416 ? -7.888 -6.469 0.591 1.00 51.79 416 PHE A C 1
ATOM 6685 O O . PHE A 1 416 ? -7.487 -7.326 1.384 1.00 50.86 416 PHE A O 1
ATOM 6702 N N . ASN A 1 417 ? -8.202 -6.741 -0.672 1.00 53.73 417 ASN A N 1
ATOM 6703 C CA . ASN A 1 417 ? -8.082 -8.085 -1.222 1.00 52.65 417 ASN A CA 1
ATOM 6704 C C . ASN A 1 417 ? -7.879 -8.000 -2.733 1.00 55.08 417 ASN A C 1
ATOM 6705 O O . ASN A 1 417 ? -8.570 -8.655 -3.515 1.00 57.36 417 ASN A O 1
ATOM 6716 N N . GLN A 1 418 ? -6.917 -7.193 -3.159 1.00 54.01 418 GLN A N 1
ATOM 6717 C CA . GLN A 1 418 ? -6.542 -7.100 -4.561 1.00 53.51 418 GLN A CA 1
ATOM 6718 C C . GLN A 1 418 ? -5.248 -7.871 -4.787 1.00 53.82 418 GLN A C 1
ATOM 6719 O O . GLN A 1 418 ? -4.477 -8.125 -3.857 1.00 48.72 418 GLN A O 1
ATOM 6733 N N . LYS A 1 419 ? -5.009 -8.239 -6.042 1.00 57.06 419 LYS A N 1
ATOM 6734 C CA . LYS A 1 419 ? -3.798 -8.973 -6.364 1.00 58.19 419 LYS A CA 1
ATOM 6735 C C . LYS A 1 419 ? -2.595 -8.050 -6.182 1.00 57.28 419 LYS A C 1
ATOM 6736 O O . LYS A 1 419 ? -2.681 -6.836 -6.388 1.00 58.66 419 LYS A O 1
ATOM 6755 N N . ILE A 1 420 ? -1.464 -8.631 -5.800 1.00 55.71 420 ILE A N 1
ATOM 6756 C CA . ILE A 1 420 ? -0.210 -7.895 -5.653 1.00 54.39 420 ILE A CA 1
ATOM 6757 C C . ILE A 1 420 ? 0.816 -8.595 -6.530 1.00 55.41 420 ILE A C 1
ATOM 6758 O O . ILE A 1 420 ? 1.189 -9.746 -6.265 1.00 54.68 420 ILE A O 1
ATOM 6774 N N . ILE A 1 421 ? 1.282 -7.908 -7.571 1.00 58.56 421 ILE A N 1
ATOM 6775 C CA . ILE A 1 421 ? 2.219 -8.524 -8.500 1.00 64.20 421 ILE A CA 1
ATOM 6776 C C . ILE A 1 421 ? 3.593 -7.889 -8.332 1.00 67.13 421 ILE A C 1
ATOM 6777 O O . ILE A 1 421 ? 3.799 -7.059 -7.441 1.00 66.58 421 ILE A O 1
ATOM 6793 N N . GLU A 1 422 ? 4.544 -8.280 -9.178 1.00 70.50 422 GLU A N 1
ATOM 6794 C CA . GLU A 1 422 ? 5.921 -7.862 -8.981 1.00 71.02 422 GLU A CA 1
ATOM 6795 C C . GLU A 1 422 ? 6.072 -6.372 -9.283 1.00 66.18 422 GLU A C 1
ATOM 6796 O O . GLU A 1 422 ? 5.312 -5.773 -10.049 1.00 64.73 422 GLU A O 1
ATOM 6808 N N . ASN A 1 423 ? 7.087 -5.780 -8.664 1.00 64.67 423 ASN A N 1
ATOM 6809 C CA . ASN A 1 423 ? 7.360 -4.345 -8.746 1.00 66.50 423 ASN A CA 1
ATOM 6810 C C . ASN A 1 423 ? 6.180 -3.476 -8.317 1.00 64.25 423 ASN A C 1
ATOM 6811 O O . ASN A 1 423 ? 6.005 -2.358 -8.812 1.00 64.68 423 ASN A O 1
ATOM 6822 N N . VAL A 1 424 ? 5.376 -3.963 -7.384 1.00 61.43 424 VAL A N 1
ATOM 6823 C CA . VAL A 1 424 ? 4.434 -3.121 -6.663 1.00 60.33 424 VAL A CA 1
ATOM 6824 C C . VAL A 1 424 ? 5.020 -2.706 -5.318 1.00 59.49 424 VAL A C 1
ATOM 6825 O O . VAL A 1 424 ? 5.066 -1.523 -4.980 1.00 59.33 424 VAL A O 1
ATOM 6838 N N . LEU A 1 425 ? 5.479 -3.687 -4.541 1.00 59.13 425 LEU A N 1
ATOM 6839 C CA . LEU A 1 425 ? 6.052 -3.426 -3.227 1.00 59.71 425 LEU A CA 1
ATOM 6840 C C . LEU A 1 425 ? 7.496 -2.967 -3.386 1.00 61.54 425 LEU A C 1
ATOM 6841 O O . LEU A 1 425 ? 8.287 -3.648 -4.049 1.00 61.96 425 LEU A O 1
ATOM 6857 N N . PRO A 1 426 ? 7.877 -1.842 -2.785 1.00 59.95 426 PRO A N 1
ATOM 6858 C CA . PRO A 1 426 ? 9.219 -1.300 -3.029 1.00 60.73 426 PRO A CA 1
ATOM 6859 C C . PRO A 1 426 ? 10.306 -2.103 -2.336 1.00 61.20 426 PRO A C 1
ATOM 6860 O O . PRO A 1 426 ? 10.127 -2.591 -1.218 1.00 58.21 426 PRO A O 1
ATOM 6871 N N . ASN A 1 427 ? 11.434 -2.257 -3.030 1.00 64.25 427 ASN A N 1
ATOM 6872 C CA . ASN A 1 427 ? 12.651 -2.721 -2.378 1.00 64.56 427 ASN A CA 1
ATOM 6873 C C . ASN A 1 427 ? 13.018 -1.736 -1.277 1.00 62.98 427 ASN A C 1
ATOM 6874 O O . ASN A 1 427 ? 13.163 -0.535 -1.529 1.00 66.11 427 ASN A O 1
ATOM 6885 N N . GLY A 1 428 ? 13.144 -2.239 -0.054 1.00 60.56 428 GLY A N 1
ATOM 6886 C CA . GLY A 1 428 ? 13.298 -1.412 1.127 1.00 58.43 428 GLY A CA 1
ATOM 6887 C C . GLY A 1 428 ? 12.197 -1.583 2.149 1.00 57.12 428 GLY A C 1
ATOM 6888 O O . GLY A 1 428 ? 12.385 -1.213 3.317 1.00 54.20 428 GLY A O 1
ATOM 6892 N N . LEU A 1 429 ? 11.055 -2.144 1.754 1.00 55.86 429 LEU A N 1
ATOM 6893 C CA . LEU A 1 429 ? 9.983 -2.404 2.701 1.00 53.69 429 LEU A CA 1
ATOM 6894 C C . LEU A 1 429 ? 10.458 -3.372 3.776 1.00 52.29 429 LEU A C 1
ATOM 6895 O O . LEU A 1 429 ? 11.029 -4.425 3.476 1.00 51.45 429 LEU A O 1
ATOM 6911 N N . VAL A 1 430 ? 10.224 -3.009 5.032 1.00 53.89 430 VAL A N 1
ATOM 6912 C CA . VAL A 1 430 ? 10.647 -3.798 6.175 1.00 51.10 430 VAL A CA 1
ATOM 6913 C C . VAL A 1 430 ? 9.467 -4.494 6.844 1.00 52.43 430 VAL A C 1
ATOM 6914 O O . VAL A 1 430 ? 9.572 -5.661 7.233 1.00 48.61 430 VAL A O 1
ATOM 6927 N N . HIS A 1 431 ? 8.339 -3.799 6.982 1.00 49.15 431 HIS A N 1
ATOM 6928 C CA . HIS A 1 431 ? 7.162 -4.332 7.653 1.00 50.67 431 HIS A CA 1
ATOM 6929 C C . HIS A 1 431 ? 5.986 -4.348 6.688 1.00 47.91 431 HIS A C 1
ATOM 6930 O O . HIS A 1 431 ? 5.631 -3.310 6.116 1.00 44.96 431 HIS A O 1
ATOM 6944 N N . LEU A 1 432 ? 5.382 -5.519 6.516 1.00 45.13 432 LEU A N 1
ATOM 6945 C CA . LEU A 1 432 ? 4.208 -5.675 5.669 1.00 48.22 432 LEU A CA 1
ATOM 6946 C C . LEU A 1 432 ? 3.139 -6.421 6.451 1.00 44.76 432 LEU A C 1
ATOM 6947 O O . LEU A 1 432 ? 3.396 -7.504 6.986 1.00 45.35 432 LEU A O 1
ATOM 6963 N N . SER A 1 433 ? 1.943 -5.848 6.506 1.00 44.44 433 SER A N 1
ATOM 6964 C CA . SER A 1 433 ? 0.857 -6.382 7.318 1.00 44.86 433 SER A CA 1
ATOM 6965 C C . SER A 1 433 ? -0.413 -6.396 6.485 1.00 41.72 433 SER A C 1
ATOM 6966 O O . SER A 1 433 ? -0.843 -5.349 5.986 1.00 40.25 433 SER A O 1
ATOM 6974 N N . PHE A 1 434 ? -1.002 -7.579 6.329 1.00 41.50 434 PHE A N 1
ATOM 6975 C CA . PHE A 1 434 ? -2.256 -7.744 5.608 1.00 45.04 434 PHE A CA 1
ATOM 6976 C C . PHE A 1 434 ? -3.420 -7.841 6.586 1.00 46.80 434 PHE A C 1
ATOM 6977 O O . PHE A 1 434 ? -3.298 -8.447 7.654 1.00 45.92 434 PHE A O 1
ATOM 6994 N N . GLY A 1 435 ? -4.553 -7.260 6.199 1.00 49.15 435 GLY A N 1
ATOM 6995 C CA . GLY A 1 435 ? -5.729 -7.231 7.037 1.00 46.19 435 GLY A CA 1
ATOM 6996 C C . GLY A 1 435 ? -6.576 -8.484 6.905 1.00 44.69 435 GLY A C 1
ATOM 6997 O O . GLY A 1 435 ? -6.161 -9.514 6.369 1.00 41.76 435 GLY A O 1
ATOM 7001 N N . CYS A 1 436 ? -7.806 -8.376 7.412 1.00 45.09 436 CYS A N 1
ATOM 7002 C CA . CYS A 1 436 ? -8.690 -9.534 7.517 1.00 44.74 436 CYS A CA 1
ATOM 7003 C C . CYS A 1 436 ? -8.842 -10.251 6.181 1.00 45.21 436 CYS A C 1
ATOM 7004 O O . CYS A 1 436 ? -8.594 -11.459 6.082 1.00 44.16 436 CYS A O 1
ATOM 7012 N N . LYS A 1 437 ? -9.237 -9.522 5.141 1.00 45.09 437 LYS A N 1
ATOM 7013 C CA . LYS A 1 437 ? -9.774 -10.142 3.941 1.00 46.32 437 LYS A CA 1
ATOM 7014 C C . LYS A 1 437 ? -8.738 -10.545 2.897 1.00 46.31 437 LYS A C 1
ATOM 7015 O O . LYS A 1 437 ? -9.098 -11.244 1.942 1.00 46.96 437 LYS A O 1
ATOM 7034 N N . PHE A 1 438 ? -7.480 -10.134 3.024 1.00 46.33 438 PHE A N 1
ATOM 7035 C CA . PHE A 1 438 ? -6.526 -10.429 1.963 1.00 44.75 438 PHE A CA 1
ATOM 7036 C C . PHE A 1 438 ? -6.364 -11.935 1.793 1.00 42.95 438 PHE A C 1
ATOM 7037 O O . PHE A 1 438 ? -6.100 -12.659 2.759 1.00 39.59 438 PHE A O 1
ATOM 7054 N N . ASN A 1 439 ? -6.513 -12.402 0.554 1.00 46.58 439 ASN A N 1
ATOM 7055 C CA . ASN A 1 439 ? -6.443 -13.825 0.245 1.00 47.86 439 ASN A CA 1
ATOM 7056 C C . ASN A 1 439 ? -6.176 -14.029 -1.242 1.00 51.53 439 ASN A C 1
ATOM 7057 O O . ASN A 1 439 ? -6.931 -14.728 -1.924 1.00 51.42 439 ASN A O 1
ATOM 7068 N N . GLN A 1 440 ? -5.113 -13.414 -1.750 1.00 55.81 440 GLN A N 1
ATOM 7069 C CA . GLN A 1 440 ? -4.672 -13.579 -3.126 1.00 56.44 440 GLN A CA 1
ATOM 7070 C C . GLN A 1 440 ? -3.328 -14.298 -3.142 1.00 56.06 440 GLN A C 1
ATOM 7071 O O . GLN A 1 440 ? -2.564 -14.267 -2.175 1.00 54.47 440 GLN A O 1
ATOM 7085 N N . GLU A 1 441 ? -3.043 -14.950 -4.266 1.00 58.70 441 GLU A N 1
ATOM 7086 C CA . GLU A 1 441 ? -1.792 -15.684 -4.399 1.00 59.60 441 GLU A CA 1
ATOM 7087 C C . GLU A 1 441 ? -0.607 -14.731 -4.307 1.00 57.71 441 GLU A C 1
ATOM 7088 O O . GLU A 1 441 ? -0.662 -13.594 -4.787 1.00 57.96 441 GLU A O 1
ATOM 7100 N N . ILE A 1 442 ? 0.471 -15.196 -3.685 1.00 57.19 442 ILE A N 1
ATOM 7101 C CA . ILE A 1 442 ? 1.739 -14.467 -3.647 1.00 58.04 442 ILE A CA 1
ATOM 7102 C C . ILE A 1 442 ? 2.776 -15.359 -4.322 1.00 57.45 442 ILE A C 1
ATOM 7103 O O . ILE A 1 442 ? 3.252 -16.340 -3.741 1.00 57.57 442 ILE A O 1
ATOM 7119 N N . VAL A 1 443 ? 3.132 -15.018 -5.560 1.00 59.19 443 VAL A N 1
ATOM 7120 C CA . VAL A 1 443 ? 4.141 -15.739 -6.331 1.00 61.30 443 VAL A CA 1
ATOM 7121 C C . VAL A 1 443 ? 5.507 -15.159 -5.990 1.00 63.35 443 VAL A C 1
ATOM 7122 O O . VAL A 1 443 ? 5.617 -14.296 -5.112 1.00 63.21 443 VAL A O 1
ATOM 7135 N N . GLU A 1 444 ? 6.555 -15.620 -6.666 1.00 67.26 444 GLU A N 1
ATOM 7136 C CA . GLU A 1 444 ? 7.888 -15.190 -6.274 1.00 68.21 444 GLU A CA 1
ATOM 7137 C C . GLU A 1 444 ? 8.233 -13.837 -6.894 1.00 65.76 444 GLU A C 1
ATOM 7138 O O . GLU A 1 444 ? 7.578 -13.355 -7.823 1.00 63.51 444 GLU A O 1
ATOM 7150 N N . ASN A 1 445 ? 9.282 -13.222 -6.347 1.00 67.62 445 ASN A N 1
ATOM 7151 C CA . ASN A 1 445 ? 9.731 -11.884 -6.725 1.00 69.02 445 ASN A CA 1
ATOM 7152 C C . ASN A 1 445 ? 8.653 -10.828 -6.507 1.00 66.80 445 ASN A C 1
ATOM 7153 O O . ASN A 1 445 ? 8.685 -9.760 -7.131 1.00 66.96 445 ASN A O 1
ATOM 7164 N N . VAL A 1 446 ? 7.697 -11.115 -5.632 1.00 63.67 446 VAL A N 1
ATOM 7165 C CA . VAL A 1 446 ? 6.688 -10.148 -5.213 1.00 60.49 446 VAL A CA 1
ATOM 7166 C C . VAL A 1 446 ? 7.079 -9.483 -3.902 1.00 55.57 446 VAL A C 1
ATOM 7167 O O . VAL A 1 446 ? 7.070 -8.258 -3.788 1.00 55.70 446 VAL A O 1
ATOM 7180 N N . LEU A 1 447 ? 7.419 -10.286 -2.899 1.00 54.78 447 LEU A N 1
ATOM 7181 C CA . LEU A 1 447 ? 7.836 -9.756 -1.611 1.00 53.84 447 LEU A CA 1
ATOM 7182 C C . LEU A 1 447 ? 9.282 -9.289 -1.696 1.00 58.26 447 LEU A C 1
ATOM 7183 O O . LEU A 1 447 ? 10.154 -10.079 -2.069 1.00 62.52 447 LEU A O 1
ATOM 7199 N N . PRO A 1 448 ? 9.577 -8.028 -1.370 1.00 58.77 448 PRO A N 1
ATOM 7200 C CA . PRO A 1 448 ? 10.969 -7.563 -1.461 1.00 58.64 448 PRO A CA 1
ATOM 7201 C C . PRO A 1 448 ? 11.864 -8.276 -0.461 1.00 58.07 448 PRO A C 1
ATOM 7202 O O . PRO A 1 448 ? 11.485 -8.506 0.689 1.00 57.34 448 PRO A O 1
ATOM 7213 N N . ASP A 1 449 ? 13.070 -8.626 -0.916 1.00 61.65 449 ASP A N 1
ATOM 7214 C CA . ASP A 1 449 ? 14.007 -9.346 -0.063 1.00 62.51 449 ASP A CA 1
ATOM 7215 C C . ASP A 1 449 ? 14.401 -8.544 1.170 1.00 61.08 449 ASP A C 1
ATOM 7216 O O . ASP A 1 449 ? 14.890 -9.130 2.141 1.00 61.26 449 ASP A O 1
ATOM 7225 N N . SER A 1 450 ? 14.187 -7.225 1.164 1.00 59.10 450 SER A N 1
ATOM 7226 C CA . SER A 1 450 ? 14.492 -6.408 2.334 1.00 55.89 450 SER A CA 1
ATOM 7227 C C . SER A 1 450 ? 13.535 -6.675 3.490 1.00 53.56 450 SER A C 1
ATOM 7228 O O . SER A 1 450 ? 13.883 -6.408 4.645 1.00 54.86 450 SER A O 1
ATOM 7236 N N . LEU A 1 451 ? 12.344 -7.189 3.200 1.00 50.26 451 LEU A N 1
ATOM 7237 C CA . LEU A 1 451 ? 11.314 -7.366 4.214 1.00 50.59 451 LEU A CA 1
ATOM 7238 C C . LEU A 1 451 ? 11.780 -8.292 5.330 1.00 51.55 451 LEU A C 1
ATOM 7239 O O . LEU A 1 451 ? 12.376 -9.343 5.087 1.00 52.15 451 LEU A O 1
ATOM 7255 N N . THR A 1 452 ? 11.504 -7.885 6.570 1.00 48.98 452 THR A N 1
ATOM 7256 C CA . THR A 1 452 ? 11.793 -8.702 7.740 1.00 48.99 452 THR A CA 1
ATOM 7257 C C . THR A 1 452 ? 10.551 -9.179 8.480 1.00 49.37 452 THR A C 1
ATOM 7258 O O . THR A 1 452 ? 10.578 -10.267 9.058 1.00 49.97 452 THR A O 1
ATOM 7269 N N . HIS A 1 453 ? 9.468 -8.406 8.480 1.00 47.38 453 HIS A N 1
ATOM 7270 C CA . HIS A 1 453 ? 8.257 -8.771 9.201 1.00 48.54 453 HIS A CA 1
ATOM 7271 C C . HIS A 1 453 ? 7.096 -8.917 8.231 1.00 42.78 453 HIS A C 1
ATOM 7272 O O . HIS A 1 453 ? 6.795 -7.991 7.471 1.00 43.39 453 HIS A O 1
ATOM 7286 N N . LEU A 1 454 ? 6.437 -10.072 8.277 1.00 42.09 454 LEU A N 1
ATOM 7287 C CA . LEU A 1 454 ? 5.272 -10.346 7.444 1.00 41.63 454 LEU A CA 1
ATOM 7288 C C . LEU A 1 454 ? 4.206 -11.008 8.300 1.00 42.39 454 LEU A C 1
ATOM 7289 O O . LEU A 1 454 ? 4.482 -11.997 8.985 1.00 42.68 454 LEU A O 1
ATOM 7305 N N . SER A 1 455 ? 2.991 -10.469 8.255 1.00 45.23 455 SER A N 1
ATOM 7306 C CA . SER A 1 455 ? 1.872 -11.027 8.999 1.00 46.07 455 SER A CA 1
ATOM 7307 C C . SER A 1 455 ? 0.632 -10.997 8.121 1.00 44.47 455 SER A C 1
ATOM 7308 O O . SER A 1 455 ? 0.401 -10.027 7.393 1.00 43.07 455 SER A O 1
ATOM 7316 N N . PHE A 1 456 ? -0.168 -12.056 8.211 1.00 43.37 456 PHE A N 1
ATOM 7317 C CA . PHE A 1 456 ? -1.391 -12.196 7.440 1.00 45.48 456 PHE A CA 1
ATOM 7318 C C . PHE A 1 456 ? -2.601 -12.168 8.363 1.00 45.22 456 PHE A C 1
ATOM 7319 O O . PHE A 1 456 ? -2.514 -12.484 9.553 1.00 42.75 456 PHE A O 1
ATOM 7336 N N . GLY A 1 457 ? -3.742 -11.792 7.791 1.00 46.22 457 GLY A N 1
ATOM 7337 C CA . GLY A 1 457 ? -4.982 -11.682 8.526 1.00 43.87 457 GLY A CA 1
ATOM 7338 C C . GLY A 1 457 ? -5.816 -12.947 8.486 1.00 40.26 457 GLY A C 1
ATOM 7339 O O . GLY A 1 457 ? -5.344 -14.029 8.128 1.00 37.33 457 GLY A O 1
ATOM 7343 N N . HIS A 1 458 ? -7.096 -12.791 8.835 1.00 44.78 458 HIS A N 1
ATOM 7344 C CA . HIS A 1 458 ? -7.960 -13.946 9.057 1.00 41.26 458 HIS A CA 1
ATOM 7345 C C . HIS A 1 458 ? -8.052 -14.834 7.826 1.00 42.10 458 HIS A C 1
ATOM 7346 O O . HIS A 1 458 ? -8.002 -16.065 7.943 1.00 45.54 458 HIS A O 1
ATOM 7360 N N . CYS A 1 459 ? -8.159 -14.239 6.637 1.00 40.18 459 CYS A N 1
ATOM 7361 C CA . CYS A 1 459 ? -8.617 -14.989 5.478 1.00 42.57 459 CYS A CA 1
ATOM 7362 C C . CYS A 1 459 ? -7.503 -15.634 4.663 1.00 42.73 459 CYS A C 1
ATOM 7363 O O . CYS A 1 459 ? -7.774 -16.595 3.932 1.00 44.36 459 CYS A O 1
ATOM 7371 N N . PHE A 1 460 ? -6.274 -15.137 4.748 1.00 41.20 460 PHE A N 1
ATOM 7372 C CA . PHE A 1 460 ? -5.227 -15.646 3.873 1.00 44.79 460 PHE A CA 1
ATOM 7373 C C . PHE A 1 460 ? -5.091 -17.158 4.010 1.00 46.42 460 PHE A C 1
ATOM 7374 O O . PHE A 1 460 ? -4.870 -17.677 5.109 1.00 45.22 460 PHE A O 1
ATOM 7391 N N . ASN A 1 461 ? -5.210 -17.862 2.887 1.00 50.82 461 ASN A N 1
ATOM 7392 C CA . ASN A 1 461 ? -5.130 -19.319 2.881 1.00 50.36 461 ASN A CA 1
ATOM 7393 C C . ASN A 1 461 ? -4.653 -19.798 1.510 1.00 51.54 461 ASN A C 1
ATOM 7394 O O . ASN A 1 461 ? -5.231 -20.703 0.904 1.00 50.28 461 ASN A O 1
ATOM 7405 N N . GLN A 1 462 ? -3.571 -19.202 1.017 1.00 55.30 462 GLN A N 1
ATOM 7406 C CA . GLN A 1 462 ? -2.973 -19.579 -0.253 1.00 55.50 462 GLN A CA 1
ATOM 7407 C C . GLN A 1 462 ? -1.658 -20.311 -0.016 1.00 57.73 462 GLN A C 1
ATOM 7408 O O . GLN A 1 462 ? -1.003 -20.135 1.017 1.00 56.20 462 GLN A O 1
ATOM 7422 N N . LYS A 1 463 ? -1.281 -21.140 -0.986 1.00 59.59 463 LYS A N 1
ATOM 7423 C CA . LYS A 1 463 ? -0.017 -21.852 -0.908 1.00 60.50 463 LYS A CA 1
ATOM 7424 C C . LYS A 1 463 ? 1.151 -20.870 -0.903 1.00 56.15 463 LYS A C 1
ATOM 7425 O O . LYS A 1 463 ? 1.092 -19.792 -1.501 1.00 53.55 463 LYS A O 1
ATOM 7444 N N . ILE A 1 464 ? 2.225 -21.265 -0.227 1.00 55.66 464 ILE A N 1
ATOM 7445 C CA . ILE A 1 464 ? 3.487 -20.533 -0.231 1.00 56.18 464 ILE A CA 1
ATOM 7446 C C . ILE A 1 464 ? 4.537 -21.500 -0.762 1.00 57.76 464 ILE A C 1
ATOM 7447 O O . ILE A 1 464 ? 4.921 -22.449 -0.068 1.00 60.77 464 ILE A O 1
ATOM 7463 N N . THR A 1 465 ? 5.007 -21.262 -1.982 1.00 59.82 465 THR A N 1
ATOM 7464 C CA . THR A 1 465 ? 5.957 -22.140 -2.643 1.00 63.83 465 THR A CA 1
ATOM 7465 C C . THR A 1 465 ? 7.369 -21.574 -2.496 1.00 62.30 465 THR A C 1
ATOM 7466 O O . THR A 1 465 ? 7.636 -20.692 -1.677 1.00 60.76 465 THR A O 1
ATOM 7477 N N . GLU A 1 466 ? 8.298 -22.100 -3.292 1.00 67.03 466 GLU A N 1
ATOM 7478 C CA . GLU A 1 466 ? 9.713 -21.816 -3.086 1.00 69.47 466 GLU A CA 1
ATOM 7479 C C . GLU A 1 466 ? 10.082 -20.388 -3.477 1.00 66.11 466 GLU A C 1
ATOM 7480 O O . GLU A 1 466 ? 9.456 -19.768 -4.340 1.00 65.64 466 GLU A O 1
ATOM 7492 N N . ASN A 1 467 ? 11.138 -19.882 -2.830 1.00 67.12 467 ASN A N 1
ATOM 7493 C CA . ASN A 1 467 ? 11.709 -18.560 -3.106 1.00 70.67 467 ASN A CA 1
ATOM 7494 C C . ASN A 1 467 ? 10.634 -17.483 -3.214 1.00 71.83 467 ASN A C 1
ATOM 7495 O O . ASN A 1 467 ? 10.806 -16.481 -3.913 1.00 77.20 467 ASN A O 1
ATOM 7506 N N . VAL A 1 468 ? 9.518 -17.680 -2.521 1.00 64.56 468 VAL A N 1
ATOM 7507 C CA . VAL A 1 468 ? 8.503 -16.640 -2.412 1.00 60.24 468 VAL A CA 1
ATOM 7508 C C . VAL A 1 468 ? 8.809 -15.699 -1.257 1.00 56.35 468 VAL A C 1
ATOM 7509 O O . VAL A 1 468 ? 8.739 -14.475 -1.395 1.00 53.49 468 VAL A O 1
ATOM 7522 N N . LEU A 1 469 ? 9.153 -16.254 -0.106 1.00 54.45 469 LEU A N 1
ATOM 7523 C CA . LEU A 1 469 ? 9.403 -15.448 1.080 1.00 52.93 469 LEU A CA 1
ATOM 7524 C C . LEU A 1 469 ? 10.760 -14.760 0.973 1.00 53.26 469 LEU A C 1
ATOM 7525 O O . LEU A 1 469 ? 11.725 -15.355 0.482 1.00 53.91 469 LEU A O 1
ATOM 7541 N N . PRO A 1 470 ? 10.849 -13.501 1.395 1.00 51.99 470 PRO A N 1
ATOM 7542 C CA . PRO A 1 470 ? 12.105 -12.759 1.232 1.00 54.39 470 PRO A CA 1
ATOM 7543 C C . PRO A 1 470 ? 13.226 -13.333 2.087 1.00 57.62 470 PRO A C 1
ATOM 7544 O O . PRO A 1 470 ? 13.009 -14.001 3.102 1.00 56.43 470 PRO A O 1
ATOM 7555 N N . ASN A 1 471 ? 14.457 -13.049 1.648 1.00 60.23 471 ASN A N 1
ATOM 7556 C CA . ASN A 1 471 ? 15.637 -13.618 2.287 1.00 59.16 471 ASN A CA 1
ATOM 7557 C C . ASN A 1 471 ? 15.835 -13.103 3.704 1.00 55.54 471 ASN A C 1
ATOM 7558 O O . ASN A 1 471 ? 16.325 -13.848 4.560 1.00 53.98 471 ASN A O 1
ATOM 7569 N N . SER A 1 472 ? 15.466 -11.856 3.973 1.00 54.53 472 SER A N 1
ATOM 7570 C CA . SER A 1 472 ? 15.730 -11.234 5.261 1.00 53.92 472 SER A CA 1
ATOM 7571 C C . SER A 1 472 ? 14.635 -11.476 6.288 1.00 51.59 472 SER A C 1
ATOM 7572 O O . SER A 1 472 ? 14.731 -10.952 7.401 1.00 53.72 472 SER A O 1
ATOM 7580 N N . LEU A 1 473 ? 13.614 -12.261 5.955 1.00 49.93 473 LEU A N 1
ATOM 7581 C CA . LEU A 1 473 ? 12.467 -12.424 6.839 1.00 46.26 473 LEU A CA 1
ATOM 7582 C C . LEU A 1 473 ? 12.879 -13.032 8.172 1.00 44.38 473 LEU A C 1
ATOM 7583 O O . LEU A 1 473 ? 13.487 -14.106 8.215 1.00 46.26 473 LEU A O 1
ATOM 7599 N N . THR A 1 474 ? 12.553 -12.338 9.264 1.00 43.94 474 THR A N 1
ATOM 7600 C CA . THR A 1 474 ? 12.752 -12.878 10.602 1.00 44.99 474 THR A CA 1
ATOM 7601 C C . THR A 1 474 ? 11.457 -13.268 11.303 1.00 43.80 474 THR A C 1
ATOM 7602 O O . THR A 1 474 ? 11.501 -14.067 12.245 1.00 43.23 474 THR A O 1
ATOM 7613 N N . TYR A 1 475 ? 10.316 -12.747 10.853 1.00 44.71 475 TYR A N 1
ATOM 7614 C CA . TYR A 1 475 ? 9.051 -12.861 11.570 1.00 42.94 475 TYR A CA 1
ATOM 7615 C C . TYR A 1 475 ? 7.949 -13.189 10.575 1.00 47.69 475 TYR A C 1
ATOM 7616 O O . TYR A 1 475 ? 7.715 -12.427 9.631 1.00 47.82 475 TYR A O 1
ATOM 7634 N N . LEU A 1 476 ? 7.261 -14.305 10.800 1.00 43.65 476 LEU A N 1
ATOM 7635 C CA . LEU A 1 476 ? 6.163 -14.737 9.945 1.00 40.88 476 LEU A CA 1
ATOM 7636 C C . LEU A 1 476 ? 4.991 -15.118 10.832 1.00 40.72 476 LEU A C 1
ATOM 7637 O O . LEU A 1 476 ? 5.086 -16.062 11.623 1.00 36.68 476 LEU A O 1
ATOM 7653 N N . GLU A 1 477 ? 3.890 -14.385 10.699 1.00 45.29 477 GLU A N 1
ATOM 7654 C CA . GLU A 1 477 ? 2.660 -14.672 11.422 1.00 44.27 477 GLU A CA 1
ATOM 7655 C C . GLU A 1 477 ? 1.574 -15.009 10.413 1.00 44.22 477 GLU A C 1
ATOM 7656 O O . GLU A 1 477 ? 1.228 -14.178 9.567 1.00 44.42 477 GLU A O 1
ATOM 7668 N N . LEU A 1 478 ? 1.037 -16.218 10.506 1.00 45.39 478 LEU A N 1
ATOM 7669 C CA . LEU A 1 478 ? -0.061 -16.655 9.658 1.00 44.80 478 LEU A CA 1
ATOM 7670 C C . LEU A 1 478 ? -1.360 -16.586 10.449 1.00 45.57 478 LEU A C 1
ATOM 7671 O O . LEU A 1 478 ? -1.372 -16.698 11.679 1.00 47.61 478 LEU A O 1
ATOM 7687 N N . GLY A 1 479 ? -2.461 -16.399 9.725 1.00 45.70 479 GLY A N 1
ATOM 7688 C CA . GLY A 1 479 ? -3.719 -16.017 10.322 1.00 45.05 479 GLY A CA 1
ATOM 7689 C C . GLY A 1 479 ? -4.661 -17.182 10.552 1.00 40.58 479 GLY A C 1
ATOM 7690 O O . GLY A 1 479 ? -4.315 -18.352 10.391 1.00 41.27 479 GLY A O 1
ATOM 7694 N N . HIS A 1 480 ? -5.891 -16.828 10.934 1.00 41.33 480 HIS A N 1
ATOM 7695 C CA . HIS A 1 480 ? -6.874 -17.811 11.374 1.00 43.02 480 HIS A CA 1
ATOM 7696 C C . HIS A 1 480 ? -7.039 -18.940 10.367 1.00 41.84 480 HIS A C 1
ATOM 7697 O O . HIS A 1 480 ? -7.031 -20.121 10.733 1.00 40.30 480 HIS A O 1
ATOM 7711 N N . ASN A 1 481 ? -7.205 -18.597 9.092 1.00 42.43 481 ASN A N 1
ATOM 7712 C CA . ASN A 1 481 ? -7.644 -19.571 8.107 1.00 41.10 481 ASN A CA 1
ATOM 7713 C C . ASN A 1 481 ? -6.512 -20.269 7.376 1.00 42.01 481 ASN A C 1
ATOM 7714 O O . ASN A 1 481 ? -6.786 -21.188 6.595 1.00 43.40 481 ASN A O 1
ATOM 7725 N N . PHE A 1 482 ? -5.263 -19.875 7.593 1.00 42.85 482 PHE A N 1
ATOM 7726 C CA . PHE A 1 482 ? -4.181 -20.504 6.851 1.00 46.17 482 PHE A CA 1
ATOM 7727 C C . PHE A 1 482 ? -4.085 -21.982 7.203 1.00 44.77 482 PHE A C 1
ATOM 7728 O O . PHE A 1 482 ? -3.933 -22.341 8.376 1.00 40.59 482 PHE A O 1
ATOM 7745 N N . ASN A 1 483 ? -4.162 -22.837 6.187 1.00 48.37 483 ASN A N 1
ATOM 7746 C CA . ASN A 1 483 ? -4.091 -24.279 6.387 1.00 51.93 483 ASN A CA 1
ATOM 7747 C C . ASN A 1 483 ? -3.564 -24.946 5.115 1.00 56.19 483 ASN A C 1
ATOM 7748 O O . ASN A 1 483 ? -4.193 -25.823 4.522 1.00 56.05 483 ASN A O 1
ATOM 7759 N N . GLN A 1 484 ? -2.375 -24.529 4.681 1.00 57.90 484 GLN A N 1
ATOM 7760 C CA . GLN A 1 484 ? -1.709 -25.119 3.529 1.00 57.86 484 GLN A CA 1
ATOM 7761 C C . GLN A 1 484 ? -0.411 -25.783 3.971 1.00 55.59 484 GLN A C 1
ATOM 7762 O O . GLN A 1 484 ? 0.210 -25.377 4.960 1.00 52.98 484 GLN A O 1
ATOM 7776 N N . LYS A 1 485 ? -0.023 -26.825 3.238 1.00 56.28 485 LYS A N 1
ATOM 7777 C CA . LYS A 1 485 ? 1.239 -27.505 3.493 1.00 58.91 485 LYS A CA 1
ATOM 7778 C C . LYS A 1 485 ? 2.411 -26.536 3.363 1.00 59.41 485 LYS A C 1
ATOM 7779 O O . LYS A 1 485 ? 2.461 -25.719 2.441 1.00 57.84 485 LYS A O 1
ATOM 7798 N N . ILE A 1 486 ? 3.354 -26.628 4.300 1.00 58.27 486 ILE A N 1
ATOM 7799 C CA . ILE A 1 486 ? 4.621 -25.898 4.238 1.00 58.49 486 ILE A CA 1
ATOM 7800 C C . ILE A 1 486 ? 5.728 -26.896 3.918 1.00 58.31 486 ILE A C 1
ATOM 7801 O O . ILE A 1 486 ? 5.942 -27.863 4.659 1.00 55.59 486 ILE A O 1
ATOM 7817 N N . ILE A 1 487 ? 6.427 -26.656 2.814 1.00 61.90 487 ILE A N 1
ATOM 7818 C CA . ILE A 1 487 ? 7.317 -27.635 2.210 1.00 64.99 487 ILE A CA 1
ATOM 7819 C C . ILE A 1 487 ? 8.772 -27.205 2.397 1.00 63.05 487 ILE A C 1
ATOM 7820 O O . ILE A 1 487 ? 9.071 -26.106 2.864 1.00 59.51 487 ILE A O 1
ATOM 7836 N N . GLU A 1 488 ? 9.680 -28.117 2.048 1.00 64.43 488 GLU A N 1
ATOM 7837 C CA . GLU A 1 488 ? 11.105 -27.824 1.981 1.00 66.56 488 GLU A CA 1
ATOM 7838 C C . GLU A 1 488 ? 11.375 -26.588 1.135 1.00 62.75 488 GLU A C 1
ATOM 7839 O O . GLU A 1 488 ? 10.746 -26.377 0.096 1.00 60.41 488 GLU A O 1
ATOM 7851 N N . ASN A 1 489 ? 12.320 -25.769 1.595 1.00 63.26 489 ASN A N 1
ATOM 7852 C CA . ASN A 1 489 ? 12.821 -24.630 0.827 1.00 64.97 489 ASN A CA 1
ATOM 7853 C C . ASN A 1 489 ? 11.736 -23.581 0.607 1.00 62.14 489 ASN A C 1
ATOM 7854 O O . ASN A 1 489 ? 11.676 -22.940 -0.445 1.00 65.20 489 ASN A O 1
ATOM 7865 N N . VAL A 1 490 ? 10.877 -23.390 1.601 1.00 57.87 490 VAL A N 1
ATOM 7866 C CA . VAL A 1 490 ? 9.907 -22.302 1.600 1.00 56.37 490 VAL A CA 1
ATOM 7867 C C . VAL A 1 490 ? 10.251 -21.252 2.650 1.00 53.30 490 VAL A C 1
ATOM 7868 O O . VAL A 1 490 ? 10.316 -20.061 2.350 1.00 54.97 490 VAL A O 1
ATOM 7881 N N . LEU A 1 491 ? 10.509 -21.682 3.879 1.00 51.55 491 LEU A N 1
ATOM 7882 C CA . LEU A 1 491 ? 10.865 -20.755 4.950 1.00 52.07 491 LEU A CA 1
ATOM 7883 C C . LEU A 1 491 ? 12.320 -20.327 4.800 1.00 55.05 491 LEU A C 1
ATOM 7884 O O . LEU A 1 491 ? 13.207 -21.183 4.710 1.00 55.22 491 LEU A O 1
ATOM 7900 N N . PRO A 1 492 ? 12.605 -19.026 4.764 1.00 56.48 492 PRO A N 1
ATOM 7901 C CA . PRO A 1 492 ? 13.980 -18.574 4.511 1.00 56.45 492 PRO A CA 1
ATOM 7902 C C . PRO A 1 492 ? 14.893 -18.817 5.706 1.00 54.74 492 PRO A C 1
ATOM 7903 O O . PRO A 1 492 ? 14.465 -19.177 6.805 1.00 51.22 492 PRO A O 1
ATOM 7914 N N . ASP A 1 493 ? 16.189 -18.598 5.461 1.00 54.39 493 ASP A N 1
ATOM 7915 C CA . ASP A 1 493 ? 17.244 -19.039 6.363 1.00 54.77 493 ASP A CA 1
ATOM 7916 C C . ASP A 1 493 ? 17.474 -18.120 7.555 1.00 53.18 493 ASP A C 1
ATOM 7917 O O . ASP A 1 493 ? 18.254 -18.484 8.442 1.00 53.48 493 ASP A O 1
ATOM 7926 N N . ARG A 1 494 ? 16.858 -16.941 7.597 1.00 51.85 494 ARG A N 1
ATOM 7927 C CA . ARG A 1 494 ? 17.008 -16.057 8.747 1.00 51.34 494 ARG A CA 1
ATOM 7928 C C . ARG A 1 494 ? 15.752 -15.990 9.608 1.00 48.26 494 ARG A C 1
ATOM 7929 O O . ARG A 1 494 ? 15.696 -15.186 10.545 1.00 47.40 494 ARG A O 1
ATOM 7950 N N . LEU A 1 495 ? 14.754 -16.822 9.325 1.00 47.17 495 LEU A N 1
ATOM 7951 C CA . LEU A 1 495 ? 13.511 -16.811 10.088 1.00 45.77 495 LEU A CA 1
ATOM 7952 C C . LEU A 1 495 ? 13.758 -17.277 11.515 1.00 45.95 495 LEU A C 1
ATOM 7953 O O . LEU A 1 495 ? 14.234 -18.394 11.738 1.00 45.93 495 LEU A O 1
ATOM 7969 N N . THR A 1 496 ? 13.441 -16.415 12.481 1.00 49.05 496 THR A N 1
ATOM 7970 C CA . THR A 1 496 ? 13.519 -16.770 13.891 1.00 45.75 496 THR A CA 1
ATOM 7971 C C . THR A 1 496 ? 12.159 -16.974 14.540 1.00 42.08 496 THR A C 1
ATOM 7972 O O . THR A 1 496 ? 12.063 -17.724 15.510 1.00 42.16 496 THR A O 1
ATOM 7983 N N . TYR A 1 497 ? 11.107 -16.338 14.029 1.00 44.79 497 TYR A N 1
ATOM 7984 C CA . TYR A 1 497 ? 9.789 -16.386 14.653 1.00 46.74 497 TYR A CA 1
ATOM 7985 C C . TYR A 1 497 ? 8.767 -16.834 13.623 1.00 46.31 497 TYR A C 1
ATOM 7986 O O . TYR A 1 497 ? 8.654 -16.231 12.549 1.00 46.88 497 TYR A O 1
ATOM 8004 N N . LEU A 1 498 ? 8.035 -17.899 13.946 1.00 44.33 498 LEU A N 1
ATOM 8005 C CA . LEU A 1 498 ? 6.980 -18.416 13.082 1.00 42.29 498 LEU A CA 1
ATOM 8006 C C . LEU A 1 498 ? 5.765 -18.705 13.948 1.00 41.10 498 LEU A C 1
ATOM 8007 O O . LEU A 1 498 ? 5.822 -19.572 14.826 1.00 44.17 498 LEU A O 1
ATOM 8023 N N . GLU A 1 499 ? 4.671 -18.000 13.689 1.00 41.35 499 GLU A N 1
ATOM 8024 C CA . GLU A 1 499 ? 3.419 -18.195 14.406 1.00 41.04 499 GLU A CA 1
ATOM 8025 C C . GLU A 1 499 ? 2.378 -18.724 13.427 1.00 42.69 499 GLU A C 1
ATOM 8026 O O . GLU A 1 499 ? 2.057 -18.062 12.434 1.00 40.93 499 GLU A O 1
ATOM 8038 N N . LEU A 1 500 ? 1.864 -19.914 13.708 1.00 44.87 500 LEU A N 1
ATOM 8039 C CA . LEU A 1 500 ? 0.808 -20.535 12.927 1.00 42.66 500 LEU A CA 1
ATOM 8040 C C . LEU A 1 500 ? -0.538 -20.194 13.548 1.00 43.75 500 LEU A C 1
ATOM 8041 O O . LEU A 1 500 ? -0.643 -19.968 14.757 1.00 48.08 500 LEU A O 1
ATOM 8057 N N . GLY A 1 501 ? -1.569 -20.149 12.707 1.00 42.50 501 GLY A N 1
ATOM 8058 C CA . GLY A 1 501 ? -2.864 -19.645 13.102 1.00 44.29 501 GLY A CA 1
ATOM 8059 C C . GLY A 1 501 ? -3.835 -20.725 13.547 1.00 42.87 501 GLY A C 1
ATOM 8060 O O . GLY A 1 501 ? -3.495 -21.899 13.701 1.00 40.35 501 GLY A O 1
ATOM 8064 N N . HIS A 1 502 ? -5.079 -20.292 13.762 1.00 43.47 502 HIS A N 1
ATOM 8065 C CA . HIS A 1 502 ? -6.094 -21.163 14.339 1.00 44.21 502 HIS A CA 1
ATOM 8066 C C . HIS A 1 502 ? -6.220 -22.468 13.567 1.00 42.66 502 HIS A C 1
ATOM 8067 O O . HIS A 1 502 ? -6.188 -23.557 14.152 1.00 42.12 502 HIS A O 1
ATOM 8081 N N . ASP A 1 503 ? -6.362 -22.376 12.244 1.00 44.70 503 ASP A N 1
ATOM 8082 C CA . ASP A 1 503 ? -6.766 -23.530 11.458 1.00 45.23 503 ASP A CA 1
ATOM 8083 C C . ASP A 1 503 ? -5.607 -24.426 11.042 1.00 45.19 503 ASP A C 1
ATOM 8084 O O . ASP A 1 503 ? -5.852 -25.562 10.622 1.00 46.56 503 ASP A O 1
ATOM 8093 N N . PHE A 1 504 ? -4.364 -23.957 11.127 1.00 45.16 504 PHE A N 1
ATOM 8094 C CA . PHE A 1 504 ? -3.268 -24.742 10.575 1.00 46.87 504 PHE A CA 1
ATOM 8095 C C . PHE A 1 504 ? -3.204 -26.112 11.233 1.00 44.79 504 PHE A C 1
ATOM 8096 O O . PHE A 1 504 ? -3.089 -26.214 12.459 1.00 43.81 504 PHE A O 1
ATOM 8113 N N . ASN A 1 505 ? -3.242 -27.160 10.415 1.00 46.98 505 ASN A N 1
ATOM 8114 C CA . ASN A 1 505 ? -3.178 -28.523 10.925 1.00 52.70 505 ASN A CA 1
ATOM 8115 C C . ASN A 1 505 ? -2.628 -29.464 9.857 1.00 56.52 505 ASN A C 1
ATOM 8116 O O . ASN A 1 505 ? -3.279 -30.451 9.492 1.00 60.07 505 ASN A O 1
ATOM 8127 N N . GLN A 1 506 ? -1.441 -29.153 9.341 1.00 57.56 506 GLN A N 1
ATOM 8128 C CA . GLN A 1 506 ? -0.784 -29.973 8.335 1.00 59.25 506 GLN A CA 1
ATOM 8129 C C . GLN A 1 506 ? 0.478 -30.591 8.926 1.00 57.91 506 GLN A C 1
ATOM 8130 O O . GLN A 1 506 ? 1.100 -30.023 9.827 1.00 56.71 506 GLN A O 1
ATOM 8144 N N . LYS A 1 507 ? 0.855 -31.757 8.409 1.00 61.13 507 LYS A N 1
ATOM 8145 C CA . LYS A 1 507 ? 2.093 -32.396 8.834 1.00 62.07 507 LYS A CA 1
ATOM 8146 C C . LYS A 1 507 ? 3.297 -31.561 8.417 1.00 55.98 507 LYS A C 1
ATOM 8147 O O . LYS A 1 507 ? 3.290 -30.910 7.366 1.00 51.75 507 LYS A O 1
ATOM 8166 N N . ILE A 1 508 ? 4.322 -31.571 9.267 1.00 55.77 508 ILE A N 1
ATOM 8167 C CA . ILE A 1 508 ? 5.589 -30.895 9.022 1.00 56.45 508 ILE A CA 1
ATOM 8168 C C . ILE A 1 508 ? 6.674 -31.957 8.901 1.00 56.74 508 ILE A C 1
ATOM 8169 O O . ILE A 1 508 ? 6.921 -32.709 9.852 1.00 54.93 508 ILE A O 1
ATOM 8185 N N . MET A 1 509 ? 7.321 -32.023 7.739 1.00 61.47 509 MET A N 1
ATOM 8186 C CA . MET A 1 509 ? 8.361 -33.015 7.507 1.00 65.74 509 MET A CA 1
ATOM 8187 C C . MET A 1 509 ? 9.716 -32.428 7.917 1.00 63.72 509 MET A C 1
ATOM 8188 O O . MET A 1 509 ? 9.792 -31.379 8.563 1.00 59.03 509 MET A O 1
ATOM 8202 N N . GLU A 1 510 ? 10.807 -33.090 7.534 1.00 65.49 510 GLU A N 1
ATOM 8203 C CA . GLU A 1 510 ? 12.068 -32.915 8.253 1.00 68.27 510 GLU A CA 1
ATOM 8204 C C . GLU A 1 510 ? 12.789 -31.602 7.956 1.00 68.49 510 GLU A C 1
ATOM 8205 O O . GLU A 1 510 ? 13.125 -30.852 8.879 1.00 72.38 510 GLU A O 1
ATOM 8217 N N . ASN A 1 511 ? 13.079 -31.322 6.693 1.00 63.40 511 ASN A N 1
ATOM 8218 C CA . ASN A 1 511 ? 13.838 -30.115 6.343 1.00 63.56 511 ASN A CA 1
ATOM 8219 C C . ASN A 1 511 ? 12.921 -28.992 5.863 1.00 62.10 511 ASN A C 1
ATOM 8220 O O . ASN A 1 511 ? 13.060 -28.452 4.765 1.00 62.25 511 ASN A O 1
ATOM 8231 N N . VAL A 1 512 ? 11.984 -28.626 6.730 1.00 60.18 512 VAL A N 1
ATOM 8232 C CA . VAL A 1 512 ? 11.045 -27.544 6.473 1.00 56.87 512 VAL A CA 1
ATOM 8233 C C . VAL A 1 512 ? 11.337 -26.332 7.354 1.00 51.51 512 VAL A C 1
ATOM 8234 O O . VAL A 1 512 ? 11.402 -25.201 6.867 1.00 51.75 512 VAL A O 1
ATOM 8247 N N . LEU A 1 513 ? 11.543 -26.554 8.649 1.00 48.04 513 LEU A N 1
ATOM 8248 C CA . LEU A 1 513 ? 11.763 -25.465 9.594 1.00 47.82 513 LEU A CA 1
ATOM 8249 C C . LEU A 1 513 ? 13.239 -25.097 9.633 1.00 48.56 513 LEU A C 1
ATOM 8250 O O . LEU A 1 513 ? 14.072 -25.953 9.964 1.00 48.16 513 LEU A O 1
ATOM 8266 N N . PRO A 1 514 ? 13.606 -23.856 9.324 1.00 49.99 514 PRO A N 1
ATOM 8267 C CA . PRO A 1 514 ? 15.029 -23.536 9.151 1.00 50.69 514 PRO A CA 1
ATOM 8268 C C . PRO A 1 514 ? 15.796 -23.593 10.461 1.00 53.96 514 PRO A C 1
ATOM 8269 O O . PRO A 1 514 ? 15.242 -23.404 11.547 1.00 54.92 514 PRO A O 1
ATOM 8280 N N . ASN A 1 515 ? 17.100 -23.843 10.344 1.00 56.51 515 ASN A N 1
ATOM 8281 C CA . ASN A 1 515 ? 17.976 -23.912 11.508 1.00 57.18 515 ASN A CA 1
ATOM 8282 C C . ASN A 1 515 ? 18.292 -22.541 12.089 1.00 55.72 515 ASN A C 1
ATOM 8283 O O . ASN A 1 515 ? 19.245 -22.394 12.861 1.00 56.20 515 ASN A O 1
ATOM 8294 N N . SER A 1 516 ? 17.519 -21.530 11.702 1.00 55.22 516 SER A N 1
ATOM 8295 C CA . SER A 1 516 ? 17.570 -20.223 12.344 1.00 53.52 516 SER A CA 1
ATOM 8296 C C . SER A 1 516 ? 16.388 -19.977 13.273 1.00 49.51 516 SER A C 1
ATOM 8297 O O . SER A 1 516 ? 16.406 -18.999 14.031 1.00 48.93 516 SER A O 1
ATOM 8305 N N . LEU A 1 517 ? 15.374 -20.840 13.240 1.00 46.79 517 LEU A N 1
ATOM 8306 C CA . LEU A 1 517 ? 14.145 -20.622 13.993 1.00 44.40 517 LEU A CA 1
ATOM 8307 C C . LEU A 1 517 ? 14.372 -20.862 15.479 1.00 45.94 517 LEU A C 1
ATOM 8308 O O . LEU A 1 517 ? 14.790 -21.952 15.886 1.00 43.46 517 LEU A O 1
ATOM 8324 N N . THR A 1 518 ? 14.074 -19.847 16.289 1.00 46.89 518 THR A N 1
ATOM 8325 C CA . THR A 1 518 ? 14.163 -19.955 17.738 1.00 46.34 518 THR A CA 1
ATOM 8326 C C . THR A 1 518 ? 12.801 -20.081 18.405 1.00 46.31 518 THR A C 1
ATOM 8327 O O . THR A 1 518 ? 12.701 -20.700 19.469 1.00 49.32 518 THR A O 1
ATOM 8338 N N . HIS A 1 519 ? 11.758 -19.494 17.817 1.00 44.57 519 HIS A N 1
ATOM 8339 C CA . HIS A 1 519 ? 10.431 -19.439 18.421 1.00 44.35 519 HIS A CA 1
ATOM 8340 C C . HIS A 1 519 ? 9.410 -20.075 17.486 1.00 41.78 519 HIS A C 1
ATOM 8341 O O . HIS A 1 519 ? 9.304 -19.682 16.322 1.00 43.64 519 HIS A O 1
ATOM 8355 N N . LEU A 1 520 ? 8.655 -21.046 17.997 1.00 43.50 520 LEU A N 1
ATOM 8356 C CA . LEU A 1 520 ? 7.604 -21.701 17.225 1.00 45.69 520 LEU A CA 1
ATOM 8357 C C . LEU A 1 520 ? 6.320 -21.690 18.040 1.00 43.35 520 LEU A C 1
ATOM 8358 O O . LEU A 1 520 ? 6.317 -22.093 19.208 1.00 43.60 520 LEU A O 1
ATOM 8374 N N . ILE A 1 521 ? 5.235 -21.239 17.417 1.00 43.24 521 ILE A N 1
ATOM 8375 C CA . ILE A 1 521 ? 3.942 -21.092 18.071 1.00 39.53 521 ILE A CA 1
ATOM 8376 C C . ILE A 1 521 ? 2.908 -21.827 17.233 1.00 41.23 521 ILE A C 1
ATOM 8377 O O . ILE A 1 521 ? 2.668 -21.452 16.079 1.00 43.92 521 ILE A O 1
ATOM 8393 N N . PHE A 1 522 ? 2.304 -22.866 17.799 1.00 40.15 522 PHE A N 1
ATOM 8394 C CA . PHE A 1 522 ? 1.219 -23.567 17.131 1.00 40.85 522 PHE A CA 1
ATOM 8395 C C . PHE A 1 522 ? -0.121 -22.961 17.518 1.00 43.15 522 PHE A C 1
ATOM 8396 O O . PHE A 1 522 ? -0.321 -22.532 18.659 1.00 49.09 522 PHE A O 1
ATOM 8413 N N . GLY A 1 523 ? -1.036 -22.924 16.559 1.00 42.61 523 GLY A N 1
ATOM 8414 C CA . GLY A 1 523 ? -2.364 -22.406 16.790 1.00 45.20 523 GLY A CA 1
ATOM 8415 C C . GLY A 1 523 ? -3.304 -23.434 17.399 1.00 47.32 523 GLY A C 1
ATOM 8416 O O . GLY A 1 523 ? -2.928 -24.550 17.761 1.00 42.87 523 GLY A O 1
ATOM 8420 N N . THR A 1 524 ? -4.572 -23.029 17.492 1.00 46.21 524 THR A N 1
ATOM 8421 C CA . THR A 1 524 ? -5.587 -23.843 18.150 1.00 46.63 524 THR A CA 1
ATOM 8422 C C . THR A 1 524 ? -5.599 -25.272 17.627 1.00 45.24 524 THR A C 1
ATOM 8423 O O . THR A 1 524 ? -5.592 -26.234 18.404 1.00 42.42 524 THR A O 1
ATOM 8434 N N . SER A 1 525 ? -5.608 -25.431 16.307 1.00 42.65 525 SER A N 1
ATOM 8435 C CA . SER A 1 525 ? -6.015 -26.693 15.710 1.00 43.83 525 SER A CA 1
ATOM 8436 C C . SER A 1 525 ? -4.879 -27.680 15.493 1.00 47.02 525 SER A C 1
ATOM 8437 O O . SER A 1 525 ? -5.153 -28.867 15.280 1.00 50.66 525 SER A O 1
ATOM 8445 N N . PHE A 1 526 ? -3.625 -27.242 15.539 1.00 44.67 526 PHE A N 1
ATOM 8446 C CA . PHE A 1 526 ? -2.538 -28.145 15.196 1.00 46.91 526 PHE A CA 1
ATOM 8447 C C . PHE A 1 526 ? -2.563 -29.371 16.103 1.00 46.67 526 PHE A C 1
ATOM 8448 O O . PHE A 1 526 ? -2.523 -29.249 17.332 1.00 47.11 526 PHE A O 1
ATOM 8465 N N . ASN A 1 527 ? -2.627 -30.553 15.500 1.00 48.51 527 ASN A N 1
ATOM 8466 C CA . ASN A 1 527 ? -2.615 -31.793 16.265 1.00 55.55 527 ASN A CA 1
ATOM 8467 C C . ASN A 1 527 ? -2.023 -32.916 15.415 1.00 56.90 527 ASN A C 1
ATOM 8468 O O . ASN A 1 527 ? -2.598 -33.997 15.280 1.00 57.17 527 ASN A O 1
ATOM 8479 N N . GLN A 1 528 ? -0.849 -32.674 14.841 1.00 56.31 528 GLN A N 1
ATOM 8480 C CA . GLN A 1 528 ? -0.145 -33.675 14.052 1.00 57.16 528 GLN A CA 1
ATOM 8481 C C . GLN A 1 528 ? 1.090 -34.149 14.804 1.00 55.33 528 GLN A C 1
ATOM 8482 O O . GLN A 1 528 ? 1.773 -33.357 15.461 1.00 55.24 528 GLN A O 1
ATOM 8496 N N . ASN A 1 529 ? 1.365 -35.447 14.713 1.00 58.76 529 ASN A N 1
ATOM 8497 C CA . ASN A 1 529 ? 2.515 -36.015 15.399 1.00 57.96 529 ASN A CA 1
ATOM 8498 C C . ASN A 1 529 ? 3.808 -35.424 14.853 1.00 54.63 529 ASN A C 1
ATOM 8499 O O . ASN A 1 529 ? 3.985 -35.284 13.640 1.00 54.25 529 ASN A O 1
ATOM 8510 N N . LEU A 1 530 ? 4.716 -35.081 15.758 1.00 53.75 530 LEU A N 1
ATOM 8511 C CA . LEU A 1 530 ? 6.028 -34.563 15.394 1.00 57.19 530 LEU A CA 1
ATOM 8512 C C . LEU A 1 530 ? 7.044 -35.695 15.502 1.00 57.31 530 LEU A C 1
ATOM 8513 O O . LEU A 1 530 ? 7.114 -36.378 16.530 1.00 55.47 530 LEU A O 1
ATOM 8529 N N . THR A 1 531 ? 7.815 -35.896 14.440 1.00 58.22 531 THR A N 1
ATOM 8530 C CA . THR A 1 531 ? 8.766 -36.992 14.358 1.00 58.93 531 THR A CA 1
ATOM 8531 C C . THR A 1 531 ? 10.193 -36.463 14.505 1.00 60.57 531 THR A C 1
ATOM 8532 O O . THR A 1 531 ? 10.414 -35.291 14.835 1.00 62.22 531 THR A O 1
ATOM 8543 N N . GLU A 1 532 ? 11.169 -37.333 14.249 1.00 62.52 532 GLU A N 1
ATOM 8544 C CA . GLU A 1 532 ? 12.558 -37.016 14.543 1.00 64.72 532 GLU A CA 1
ATOM 8545 C C . GLU A 1 532 ? 13.132 -36.048 13.515 1.00 62.93 532 GLU A C 1
ATOM 8546 O O . GLU A 1 532 ? 12.778 -36.074 12.333 1.00 60.75 532 GLU A O 1
ATOM 8558 N N . ASN A 1 533 ? 14.041 -35.192 13.986 1.00 63.90 533 ASN A N 1
ATOM 8559 C CA . ASN A 1 533 ? 14.736 -34.227 13.135 1.00 65.99 533 ASN A CA 1
ATOM 8560 C C . ASN A 1 533 ? 13.760 -33.384 12.320 1.00 62.81 533 ASN A C 1
ATOM 8561 O O . ASN A 1 533 ? 14.044 -32.998 11.183 1.00 65.65 533 ASN A O 1
ATOM 8572 N N . VAL A 1 534 ? 12.601 -33.098 12.901 1.00 56.66 534 VAL A N 1
ATOM 8573 C CA . VAL A 1 534 ? 11.649 -32.151 12.333 1.00 54.05 534 VAL A CA 1
ATOM 8574 C C . VAL A 1 534 ? 11.821 -30.764 12.938 1.00 52.17 534 VAL A C 1
ATOM 8575 O O . VAL A 1 534 ? 11.873 -29.765 12.222 1.00 49.00 534 VAL A O 1
ATOM 8588 N N . LEU A 1 535 ? 11.895 -30.687 14.259 1.00 53.13 535 LEU A N 1
ATOM 8589 C CA . LEU A 1 535 ? 12.101 -29.423 14.964 1.00 51.45 535 LEU A CA 1
ATOM 8590 C C . LEU A 1 535 ? 13.578 -29.047 14.913 1.00 54.09 535 LEU A C 1
ATOM 8591 O O . LEU A 1 535 ? 14.433 -29.874 15.246 1.00 54.87 535 LEU A O 1
ATOM 8607 N N . PRO A 1 536 ? 13.914 -27.828 14.495 1.00 52.43 536 PRO A N 1
ATOM 8608 C CA . PRO A 1 536 ? 15.320 -27.504 14.232 1.00 50.43 536 PRO A CA 1
ATOM 8609 C C . PRO A 1 536 ? 16.120 -27.360 15.517 1.00 49.66 536 PRO A C 1
ATOM 8610 O O . PRO A 1 536 ? 15.584 -27.113 16.600 1.00 49.47 536 PRO A O 1
ATOM 8621 N N . ASN A 1 537 ? 17.440 -27.515 15.377 1.00 55.82 537 ASN A N 1
ATOM 8622 C CA . ASN A 1 537 ? 18.344 -27.529 16.525 1.00 59.35 537 ASN A CA 1
ATOM 8623 C C . ASN A 1 537 ? 18.652 -26.140 17.064 1.00 54.09 537 ASN A C 1
ATOM 8624 O O . ASN A 1 537 ? 19.473 -26.020 17.979 1.00 52.90 537 ASN A O 1
ATOM 8635 N N . SER A 1 538 ? 18.037 -25.096 16.515 1.00 53.58 538 SER A N 1
ATOM 8636 C CA . SER A 1 538 ? 18.169 -23.746 17.039 1.00 50.74 538 SER A CA 1
ATOM 8637 C C . SER A 1 538 ? 17.010 -23.341 17.935 1.00 48.29 538 SER A C 1
ATOM 8638 O O . SER A 1 538 ? 17.053 -22.259 18.528 1.00 52.17 538 SER A O 1
ATOM 8646 N N . LEU A 1 539 ? 15.986 -24.178 18.048 1.00 46.36 539 LEU A N 1
ATOM 8647 C CA . LEU A 1 539 ? 14.727 -23.768 18.651 1.00 45.28 539 LEU A CA 1
ATOM 8648 C C . LEU A 1 539 ? 14.836 -23.727 20.166 1.00 43.54 539 LEU A C 1
ATOM 8649 O O . LEU A 1 539 ? 15.222 -24.713 20.802 1.00 42.85 539 LEU A O 1
ATOM 8665 N N . THR A 1 540 ? 14.489 -22.575 20.738 1.00 41.08 540 THR A N 1
ATOM 8666 C CA . THR A 1 540 ? 14.494 -22.375 22.179 1.00 41.52 540 THR A CA 1
ATOM 8667 C C . THR A 1 540 ? 13.103 -22.283 22.789 1.00 43.13 540 THR A C 1
ATOM 8668 O O . THR A 1 540 ? 12.940 -22.600 23.970 1.00 45.14 540 THR A O 1
ATOM 8679 N N . HIS A 1 541 ? 12.100 -21.864 22.020 1.00 40.17 541 HIS A N 1
ATOM 8680 C CA . HIS A 1 541 ? 10.760 -21.622 22.539 1.00 41.49 541 HIS A CA 1
ATOM 8681 C C . HIS A 1 541 ? 9.763 -22.403 21.698 1.00 42.16 541 HIS A C 1
ATOM 8682 O O . HIS A 1 541 ? 9.712 -22.235 20.473 1.00 43.63 541 HIS A O 1
ATOM 8696 N N . LEU A 1 542 ? 8.984 -23.265 22.351 1.00 39.02 542 LEU A N 1
ATOM 8697 C CA . LEU A 1 542 ? 7.982 -24.082 21.676 1.00 41.23 542 LEU A CA 1
ATOM 8698 C C . LEU A 1 542 ? 6.681 -23.987 22.459 1.00 39.26 542 LEU A C 1
ATOM 8699 O O . LEU A 1 542 ? 6.642 -24.327 23.646 1.00 39.71 542 LEU A O 1
ATOM 8715 N N . THR A 1 543 ? 5.625 -23.526 21.799 1.00 37.95 543 THR A N 1
ATOM 8716 C CA . THR A 1 543 ? 4.316 -23.370 22.419 1.00 42.21 543 THR A CA 1
ATOM 8717 C C . THR A 1 543 ? 3.289 -24.156 21.616 1.00 40.61 543 THR A C 1
ATOM 8718 O O . THR A 1 543 ? 3.089 -23.888 20.425 1.00 41.96 543 THR A O 1
ATOM 8729 N N . PHE A 1 544 ? 2.631 -25.110 22.270 1.00 41.46 544 PHE A N 1
ATOM 8730 C CA . PHE A 1 544 ? 1.570 -25.874 21.630 1.00 44.94 544 PHE A CA 1
ATOM 8731 C C . PHE A 1 544 ? 0.222 -25.202 21.867 1.00 43.34 544 PHE A C 1
ATOM 8732 O O . PHE A 1 544 ? -0.016 -24.585 22.908 1.00 44.12 544 PHE A O 1
ATOM 8749 N N . GLY A 1 545 ? -0.667 -25.348 20.886 1.00 41.94 545 GLY A N 1
ATOM 8750 C CA . GLY A 1 545 ? -1.977 -24.740 20.933 1.00 42.13 545 GLY A CA 1
ATOM 8751 C C . GLY A 1 545 ? -3.007 -25.602 21.637 1.00 40.11 545 GLY A C 1
ATOM 8752 O O . GLY A 1 545 ? -2.699 -26.619 22.260 1.00 36.90 545 GLY A O 1
ATOM 8756 N N . THR A 1 546 ? -4.268 -25.191 21.495 1.00 42.76 546 THR A N 1
ATOM 8757 C CA . THR A 1 546 ? -5.360 -25.844 22.206 1.00 42.05 546 THR A CA 1
ATOM 8758 C C . THR A 1 546 ? -5.348 -27.354 22.002 1.00 42.97 546 THR A C 1
ATOM 8759 O O . THR A 1 546 ? -5.369 -28.122 22.970 1.00 42.70 546 THR A O 1
ATOM 8770 N N . CYS A 1 547 ? -5.300 -27.799 20.747 1.00 41.55 547 CYS A N 1
ATOM 8771 C CA . CYS A 1 547 ? -5.662 -29.174 20.439 1.00 44.61 547 CYS A CA 1
ATOM 8772 C C . CYS A 1 547 ? -4.505 -30.165 20.435 1.00 42.07 547 CYS A C 1
ATOM 8773 O O . CYS A 1 547 ? -4.762 -31.374 20.435 1.00 45.92 547 CYS A O 1
ATOM 8781 N N . PHE A 1 548 ? -3.254 -29.717 20.417 1.00 42.01 548 PHE A N 1
ATOM 8782 C CA . PHE A 1 548 ? -2.162 -30.668 20.257 1.00 42.54 548 PHE A CA 1
ATOM 8783 C C . PHE A 1 548 ? -2.190 -31.706 21.373 1.00 44.33 548 PHE A C 1
ATOM 8784 O O . PHE A 1 548 ? -2.006 -31.370 22.549 1.00 44.26 548 PHE A O 1
ATOM 8801 N N . ASN A 1 549 ? -2.409 -32.971 21.008 1.00 47.44 549 ASN A N 1
ATOM 8802 C CA . ASN A 1 549 ? -2.401 -34.059 21.976 1.00 51.44 549 ASN A CA 1
ATOM 8803 C C . ASN A 1 549 ? -1.823 -35.330 21.347 1.00 53.20 549 ASN A C 1
ATOM 8804 O O . ASN A 1 549 ? -2.455 -36.381 21.291 1.00 54.45 549 ASN A O 1
ATOM 8815 N N . GLN A 1 550 ? -0.593 -35.236 20.855 1.00 54.55 550 GLN A N 1
ATOM 8816 C CA . GLN A 1 550 ? 0.122 -36.382 20.315 1.00 56.51 550 GLN A CA 1
ATOM 8817 C C . GLN A 1 550 ? 1.252 -36.768 21.261 1.00 53.48 550 GLN A C 1
ATOM 8818 O O . GLN A 1 550 ? 1.805 -35.923 21.972 1.00 51.19 550 GLN A O 1
ATOM 8832 N N . LYS A 1 551 ? 1.592 -38.052 21.271 1.00 55.58 551 LYS A N 1
ATOM 8833 C CA . LYS A 1 551 ? 2.701 -38.499 22.098 1.00 57.17 551 LYS A CA 1
ATOM 8834 C C . LYS A 1 551 ? 4.014 -38.032 21.485 1.00 54.36 551 LYS A C 1
ATOM 8835 O O . LYS A 1 551 ? 4.208 -38.091 20.266 1.00 56.35 551 LYS A O 1
ATOM 8854 N N . ILE A 1 552 ? 4.915 -37.559 22.339 1.00 51.72 552 ILE A N 1
ATOM 8855 C CA . ILE A 1 552 ? 6.251 -37.140 21.930 1.00 51.15 552 ILE A CA 1
ATOM 8856 C C . ILE A 1 552 ? 7.227 -38.212 22.391 1.00 51.23 552 ILE A C 1
ATOM 8857 O O . ILE A 1 552 ? 7.274 -38.551 23.580 1.00 47.38 552 ILE A O 1
ATOM 8873 N N . ILE A 1 553 ? 7.981 -38.768 21.445 1.00 54.31 553 ILE A N 1
ATOM 8874 C CA . ILE A 1 553 ? 8.959 -39.799 21.766 1.00 58.88 553 ILE A CA 1
ATOM 8875 C C . ILE A 1 553 ? 10.354 -39.184 21.760 1.00 58.91 553 ILE A C 1
ATOM 8876 O O . ILE A 1 553 ? 10.513 -37.968 21.597 1.00 57.00 553 ILE A O 1
ATOM 8892 N N . GLU A 1 554 ? 11.370 -40.023 21.927 1.00 58.91 554 GLU A N 1
ATOM 8893 C CA . GLU A 1 554 ? 12.734 -39.544 22.054 1.00 59.53 554 GLU A CA 1
ATOM 8894 C C . GLU A 1 554 ? 13.233 -38.899 20.767 1.00 58.43 554 GLU A C 1
ATOM 8895 O O . GLU A 1 554 ? 12.830 -39.260 19.657 1.00 56.77 554 GLU A O 1
ATOM 8907 N N . ASN A 1 555 ? 14.140 -37.935 20.939 1.00 59.20 555 ASN A N 1
ATOM 8908 C CA . ASN A 1 555 ? 14.842 -37.292 19.832 1.00 58.85 555 ASN A CA 1
ATOM 8909 C C . ASN A 1 555 ? 13.883 -36.544 18.920 1.00 53.91 555 ASN A C 1
ATOM 8910 O O . ASN A 1 555 ? 14.126 -36.414 17.720 1.00 53.71 555 ASN A O 1
ATOM 8921 N N . VAL A 1 556 ? 12.793 -36.048 19.491 1.00 51.31 556 VAL A N 1
ATOM 8922 C CA . VAL A 1 556 ? 11.873 -35.163 18.792 1.00 51.29 556 VAL A CA 1
ATOM 8923 C C . VAL A 1 556 ? 12.074 -33.714 19.212 1.00 48.64 556 VAL A C 1
ATOM 8924 O O . VAL A 1 556 ? 12.226 -32.831 18.369 1.00 46.25 556 VAL A O 1
ATOM 8937 N N . LEU A 1 557 ? 12.096 -33.458 20.520 1.00 48.95 557 LEU A N 1
ATOM 8938 C CA . LEU A 1 557 ? 12.349 -32.119 21.047 1.00 47.91 557 LEU A CA 1
ATOM 8939 C C . LEU A 1 557 ? 13.836 -31.798 20.939 1.00 49.59 557 LEU A C 1
ATOM 8940 O O . LEU A 1 557 ? 14.670 -32.588 21.397 1.00 46.96 557 LEU A O 1
ATOM 8956 N N . PRO A 1 558 ? 14.206 -30.667 20.344 1.00 48.56 558 PRO A N 1
ATOM 8957 C CA . PRO A 1 558 ? 15.624 -30.423 20.062 1.00 49.19 558 PRO A CA 1
ATOM 8958 C C . PRO A 1 558 ? 16.422 -30.122 21.322 1.00 49.75 558 PRO A C 1
ATOM 8959 O O . PRO A 1 558 ? 15.892 -29.719 22.361 1.00 46.55 558 PRO A O 1
ATOM 8970 N N . ASN A 1 559 ? 17.734 -30.320 21.207 1.00 55.09 559 ASN A N 1
ATOM 8971 C CA . ASN A 1 559 ? 18.644 -30.167 22.334 1.00 55.04 559 ASN A CA 1
ATOM 8972 C C . ASN A 1 559 ? 18.955 -28.717 22.665 1.00 52.86 559 ASN A C 1
ATOM 8973 O O . ASN A 1 559 ? 19.739 -28.466 23.585 1.00 52.79 559 ASN A O 1
ATOM 8984 N N . SER A 1 560 ? 18.371 -27.767 21.937 1.00 53.42 560 SER A N 1
ATOM 8985 C CA . SER A 1 560 ? 18.492 -26.349 22.235 1.00 53.17 560 SER A CA 1
ATOM 8986 C C . SER A 1 560 ? 17.318 -25.799 23.036 1.00 48.84 560 SER A C 1
ATOM 8987 O O . SER A 1 560 ? 17.387 -24.658 23.507 1.00 49.88 560 SER A O 1
ATOM 8995 N N . LEU A 1 561 ? 16.253 -26.576 23.205 1.00 43.63 561 LEU A N 1
ATOM 8996 C CA . LEU A 1 561 ? 15.003 -26.038 23.720 1.00 40.53 561 LEU A CA 1
ATOM 8997 C C . LEU A 1 561 ? 15.128 -25.666 25.191 1.00 43.39 561 LEU A C 1
ATOM 8998 O O . LEU A 1 561 ? 15.621 -26.451 26.006 1.00 43.48 561 LEU A O 1
ATOM 9014 N N . THR A 1 562 ? 14.683 -24.457 25.525 1.00 41.92 562 THR A N 1
ATOM 9015 C CA . THR A 1 562 ? 14.686 -23.980 26.898 1.00 39.98 562 THR A CA 1
ATOM 9016 C C . THR A 1 562 ? 13.288 -23.762 27.464 1.00 43.10 562 THR A C 1
ATOM 9017 O O . THR A 1 562 ? 13.083 -23.951 28.667 1.00 42.86 562 THR A O 1
ATOM 9028 N N . HIS A 1 563 ? 12.322 -23.384 26.626 1.00 39.28 563 HIS A N 1
ATOM 9029 C CA . HIS A 1 563 ? 10.984 -23.011 27.076 1.00 39.44 563 HIS A CA 1
ATOM 9030 C C . HIS A 1 563 ? 9.953 -23.846 26.332 1.00 39.17 563 HIS A C 1
ATOM 9031 O O . HIS A 1 563 ? 9.833 -23.744 25.106 1.00 41.19 563 HIS A O 1
ATOM 9045 N N . LEU A 1 564 ? 9.206 -24.664 27.072 1.00 35.54 564 LEU A N 1
ATOM 9046 C CA . LEU A 1 564 ? 8.190 -25.533 26.491 1.00 38.23 564 LEU A CA 1
ATOM 9047 C C . LEU A 1 564 ? 6.856 -25.309 27.184 1.00 36.61 564 LEU A C 1
ATOM 9048 O O . LEU A 1 564 ? 6.762 -25.414 28.410 1.00 36.72 564 LEU A O 1
ATOM 9064 N N . GLU A 1 565 ? 5.829 -25.013 26.392 1.00 40.37 565 GLU A N 1
ATOM 9065 C CA . GLU A 1 565 ? 4.475 -24.809 26.903 1.00 43.53 565 GLU A CA 1
ATOM 9066 C C . GLU A 1 565 ? 3.523 -25.727 26.148 1.00 42.82 565 GLU A C 1
ATOM 9067 O O . GLU A 1 565 ? 3.347 -25.580 24.932 1.00 40.92 565 GLU A O 1
ATOM 9079 N N . PHE A 1 566 ? 2.935 -26.684 26.864 1.00 41.02 566 PHE A N 1
ATOM 9080 C CA . PHE A 1 566 ? 1.856 -27.501 26.328 1.00 41.92 566 PHE A CA 1
ATOM 9081 C C . PHE A 1 566 ? 0.519 -26.784 26.480 1.00 42.74 566 PHE A C 1
ATOM 9082 O O . PHE A 1 566 ? 0.325 -25.968 27.386 1.00 43.49 566 PHE A O 1
ATOM 9099 N N . GLY A 1 567 ? -0.414 -27.110 25.591 1.00 46.24 567 GLY A N 1
ATOM 9100 C CA . GLY A 1 567 ? -1.711 -26.477 25.585 1.00 46.50 567 GLY A CA 1
ATOM 9101 C C . GLY A 1 567 ? -2.763 -27.210 26.390 1.00 44.89 567 GLY A C 1
ATOM 9102 O O . GLY A 1 567 ? -2.517 -28.266 26.976 1.00 42.59 567 GLY A O 1
ATOM 9106 N N . PRO A 1 568 ? -3.978 -26.652 26.412 1.00 43.79 568 PRO A N 1
ATOM 9107 C CA . PRO A 1 568 ? -5.064 -27.241 27.209 1.00 45.38 568 PRO A CA 1
ATOM 9108 C C . PRO A 1 568 ? -5.221 -28.752 27.109 1.00 44.56 568 PRO A C 1
ATOM 9109 O O . PRO A 1 568 ? -5.336 -29.424 28.139 1.00 43.55 568 PRO A O 1
ATOM 9120 N N . LYS A 1 569 ? -5.242 -29.295 25.894 1.00 41.90 569 LYS A N 1
ATOM 9121 C CA . LYS A 1 569 ? -5.650 -30.678 25.683 1.00 47.16 569 LYS A CA 1
ATOM 9122 C C . LYS A 1 569 ? -4.506 -31.690 25.705 1.00 47.52 569 LYS A C 1
ATOM 9123 O O . LYS A 1 569 ? -4.771 -32.892 25.593 1.00 50.63 569 LYS A O 1
ATOM 9142 N N . PHE A 1 570 ? -3.255 -31.260 25.832 1.00 44.69 570 PHE A N 1
ATOM 9143 C CA . PHE A 1 570 ? -2.156 -32.218 25.836 1.00 46.06 570 PHE A CA 1
ATOM 9144 C C . PHE A 1 570 ? -2.231 -33.085 27.093 1.00 48.89 570 PHE A C 1
ATOM 9145 O O . PHE A 1 570 ? -2.242 -32.564 28.215 1.00 47.86 570 PHE A O 1
ATOM 9162 N N . ASN A 1 571 ? -2.286 -34.402 26.913 1.00 51.39 571 ASN A N 1
ATOM 9163 C CA . ASN A 1 571 ? -2.375 -35.323 28.041 1.00 51.61 571 ASN A CA 1
ATOM 9164 C C . ASN A 1 571 ? -1.765 -36.674 27.668 1.00 53.21 571 ASN A C 1
ATOM 9165 O O . ASN A 1 571 ? -2.419 -37.715 27.672 1.00 52.37 571 ASN A O 1
ATOM 9176 N N . GLN A 1 572 ? -0.473 -36.670 27.351 1.00 54.81 572 GLN A N 1
ATOM 9177 C CA . GLN A 1 572 ? 0.241 -37.879 26.975 1.00 54.33 572 GLN A CA 1
ATOM 9178 C C . GLN A 1 572 ? 1.369 -38.173 27.953 1.00 52.23 572 GLN A C 1
ATOM 9179 O O . GLN A 1 572 ? 1.949 -37.263 28.553 1.00 48.54 572 GLN A O 1
ATOM 9193 N N . LYS A 1 573 ? 1.678 -39.460 28.094 1.00 56.98 573 LYS A N 1
ATOM 9194 C CA . LYS A 1 573 ? 2.786 -39.883 28.937 1.00 58.46 573 LYS A CA 1
ATOM 9195 C C . LYS A 1 573 ? 4.087 -39.260 28.445 1.00 53.82 573 LYS A C 1
ATOM 9196 O O . LYS A 1 573 ? 4.322 -39.135 27.239 1.00 51.97 573 LYS A O 1
ATOM 9215 N N . ILE A 1 574 ? 4.929 -38.848 29.388 1.00 52.09 574 ILE A N 1
ATOM 9216 C CA . ILE A 1 574 ? 6.283 -38.387 29.095 1.00 49.82 574 ILE A CA 1
ATOM 9217 C C . ILE A 1 574 ? 7.240 -39.302 29.847 1.00 50.14 574 ILE A C 1
ATOM 9218 O O . ILE A 1 574 ? 7.167 -39.408 31.079 1.00 47.25 574 ILE A O 1
ATOM 9234 N N . THR A 1 575 ? 8.124 -39.978 29.106 1.00 53.84 575 THR A N 1
ATOM 9235 C CA . THR A 1 575 ? 9.034 -40.948 29.693 1.00 58.93 575 THR A CA 1
ATOM 9236 C C . THR A 1 575 ? 10.477 -40.432 29.649 1.00 58.62 575 THR A C 1
ATOM 9237 O O . THR A 1 575 ? 10.735 -39.281 29.261 1.00 56.39 575 THR A O 1
ATOM 9248 N N . GLU A 1 576 ? 11.425 -41.298 30.015 1.00 58.61 576 GLU A N 1
ATOM 9249 C CA . GLU A 1 576 ? 12.818 -40.893 30.090 1.00 60.37 576 GLU A CA 1
ATOM 9250 C C . GLU A 1 576 ? 13.318 -40.385 28.742 1.00 56.07 576 GLU A C 1
ATOM 9251 O O . GLU A 1 576 ? 12.934 -40.881 27.679 1.00 53.94 576 GLU A O 1
ATOM 9263 N N . ASN A 1 577 ? 14.204 -39.386 28.809 1.00 55.21 577 ASN A N 1
ATOM 9264 C CA . ASN A 1 577 ? 15.003 -38.956 27.655 1.00 55.88 577 ASN A CA 1
ATOM 9265 C C . ASN A 1 577 ? 14.137 -38.364 26.544 1.00 53.51 577 ASN A C 1
ATOM 9266 O O . ASN A 1 577 ? 14.518 -38.369 25.372 1.00 52.95 577 ASN A O 1
ATOM 9277 N N . VAL A 1 578 ? 12.975 -37.832 26.906 1.00 50.82 578 VAL A N 1
ATOM 9278 C CA . VAL A 1 578 ? 12.091 -37.163 25.950 1.00 50.14 578 VAL A CA 1
ATOM 9279 C C . VAL A 1 578 ? 12.215 -35.648 26.039 1.00 47.90 578 VAL A C 1
ATOM 9280 O O . VAL A 1 578 ? 12.313 -34.962 25.020 1.00 41.16 578 VAL A O 1
ATOM 9293 N N . LEU A 1 579 ? 12.205 -35.113 27.253 1.00 47.13 579 LEU A N 1
ATOM 9294 C CA . LEU A 1 579 ? 12.475 -33.698 27.471 1.00 48.58 579 LEU A CA 1
ATOM 9295 C C . LEU A 1 579 ? 13.973 -33.445 27.361 1.00 47.75 579 LEU A C 1
ATOM 9296 O O . LEU A 1 579 ? 14.757 -34.121 28.035 1.00 47.83 579 LEU A O 1
ATOM 9312 N N . PRO A 1 580 ? 14.406 -32.490 26.540 1.00 48.18 580 PRO A N 1
ATOM 9313 C CA . PRO A 1 580 ? 15.847 -32.253 26.397 1.00 45.25 580 PRO A CA 1
ATOM 9314 C C . PRO A 1 580 ? 16.440 -31.687 27.677 1.00 45.44 580 PRO A C 1
ATOM 9315 O O . PRO A 1 580 ? 15.765 -31.019 28.464 1.00 43.78 580 PRO A O 1
ATOM 9326 N N . ASN A 1 581 ? 17.727 -31.974 27.882 1.00 48.70 581 ASN A N 1
ATOM 9327 C CA . ASN A 1 581 ? 18.415 -31.530 29.089 1.00 51.78 581 ASN A CA 1
ATOM 9328 C C . ASN A 1 581 ? 18.603 -30.020 29.126 1.00 46.37 581 ASN A C 1
ATOM 9329 O O . ASN A 1 581 ? 18.874 -29.466 30.199 1.00 45.96 581 ASN A O 1
ATOM 9340 N N . SER A 1 582 ? 18.466 -29.346 27.982 1.00 42.42 582 SER A N 1
ATOM 9341 C CA . SER A 1 582 ? 18.584 -27.896 27.933 1.00 45.82 582 SER A CA 1
ATOM 9342 C C . SER A 1 582 ? 17.404 -27.180 28.573 1.00 49.56 582 SER A C 1
ATOM 9343 O O . SER A 1 582 ? 17.518 -25.990 28.889 1.00 49.82 582 SER A O 1
ATOM 9351 N N . LEU A 1 583 ? 16.281 -27.868 28.769 1.00 44.39 583 LEU A N 1
ATOM 9352 C CA . LEU A 1 583 ? 15.050 -27.198 29.171 1.00 42.95 583 LEU A CA 1
ATOM 9353 C C . LEU A 1 583 ? 15.208 -26.516 30.523 1.00 41.23 583 LEU A C 1
ATOM 9354 O O . LEU A 1 583 ? 15.742 -27.104 31.468 1.00 42.69 583 LEU A O 1
ATOM 9370 N N . THR A 1 584 ? 14.739 -25.275 30.612 1.00 42.41 584 THR A N 1
ATOM 9371 C CA . THR A 1 584 ? 14.714 -24.536 31.866 1.00 43.84 584 THR A CA 1
ATOM 9372 C C . THR A 1 584 ? 13.308 -24.156 32.309 1.00 41.27 584 THR A C 1
ATOM 9373 O O . THR A 1 584 ? 13.065 -24.045 33.514 1.00 42.12 584 THR A O 1
ATOM 9384 N N . HIS A 1 585 ? 12.374 -23.976 31.373 1.00 43.06 585 HIS A N 1
ATOM 9385 C CA . HIS A 1 585 ? 11.005 -23.578 31.686 1.00 44.04 585 HIS A CA 1
ATOM 9386 C C . HIS A 1 585 ? 10.032 -24.555 31.042 1.00 39.36 585 HIS A C 1
ATOM 9387 O O . HIS A 1 585 ? 10.034 -24.720 29.818 1.00 40.75 585 HIS A O 1
ATOM 9401 N N . LEU A 1 586 ? 9.201 -25.197 31.863 1.00 36.86 586 LEU A N 1
ATOM 9402 C CA . LEU A 1 586 ? 8.206 -26.147 31.382 1.00 41.32 586 LEU A CA 1
ATOM 9403 C C . LEU A 1 586 ? 6.846 -25.814 31.975 1.00 40.14 586 LEU A C 1
ATOM 9404 O O . LEU A 1 586 ? 6.713 -25.672 33.195 1.00 41.26 586 LEU A O 1
ATOM 9420 N N . THR A 1 587 ? 5.837 -25.701 31.111 1.00 38.88 587 THR A N 1
ATOM 9421 C CA . THR A 1 587 ? 4.472 -25.413 31.538 1.00 42.37 587 THR A CA 1
ATOM 9422 C C . THR A 1 587 ? 3.523 -26.413 30.893 1.00 38.74 587 THR A C 1
ATOM 9423 O O . THR A 1 587 ? 3.443 -26.491 29.662 1.00 41.13 587 THR A O 1
ATOM 9434 N N . PHE A 1 588 ? 2.785 -27.148 31.719 1.00 38.62 588 PHE A N 1
ATOM 9435 C CA . PHE A 1 588 ? 1.734 -28.030 31.233 1.00 43.10 588 PHE A CA 1
ATOM 9436 C C . PHE A 1 588 ? 0.406 -27.287 31.165 1.00 43.22 588 PHE A C 1
ATOM 9437 O O . PHE A 1 588 ? 0.146 -26.363 31.941 1.00 42.77 588 PHE A O 1
ATOM 9454 N N . GLY A 1 589 ? -0.446 -27.720 30.237 1.00 47.31 589 GLY A N 1
ATOM 9455 C CA . GLY A 1 589 ? -1.746 -27.115 30.060 1.00 48.03 589 GLY A CA 1
ATOM 9456 C C . GLY A 1 589 ? -2.790 -27.670 31.009 1.00 48.43 589 GLY A C 1
ATOM 9457 O O . GLY A 1 589 ? -2.521 -28.503 31.875 1.00 42.65 589 GLY A O 1
ATOM 9461 N N . THR A 1 590 ? -4.027 -27.211 30.805 1.00 53.21 590 THR A N 1
ATOM 9462 C CA . THR A 1 590 ? -5.091 -27.452 31.774 1.00 54.88 590 THR A CA 1
ATOM 9463 C C . THR A 1 590 ? -5.281 -28.937 32.075 1.00 52.84 590 THR A C 1
ATOM 9464 O O . THR A 1 590 ? -5.457 -29.323 33.238 1.00 50.13 590 THR A O 1
ATOM 9475 N N . SER A 1 591 ? -5.258 -29.786 31.050 1.00 49.81 591 SER A N 1
ATOM 9476 C CA . SER A 1 591 ? -5.758 -31.147 31.186 1.00 50.38 591 SER A CA 1
ATOM 9477 C C . SER A 1 591 ? -4.673 -32.203 31.386 1.00 49.72 591 SER A C 1
ATOM 9478 O O . SER A 1 591 ? -5.006 -33.386 31.507 1.00 49.49 591 SER A O 1
ATOM 9486 N N . PHE A 1 592 ? -3.397 -31.823 31.425 1.00 48.35 592 PHE A N 1
ATOM 9487 C CA . PHE A 1 592 ? -2.344 -32.809 31.642 1.00 46.85 592 PHE A CA 1
ATOM 9488 C C . PHE A 1 592 ? -2.466 -33.431 33.031 1.00 49.83 592 PHE A C 1
ATOM 9489 O O . PHE A 1 592 ? -2.477 -32.724 34.043 1.00 47.10 592 PHE A O 1
ATOM 9506 N N . ASN A 1 593 ? -2.539 -34.759 33.078 1.00 56.61 593 ASN A N 1
ATOM 9507 C CA . ASN A 1 593 ? -2.672 -35.468 34.344 1.00 58.98 593 ASN A CA 1
ATOM 9508 C C . ASN A 1 593 ? -2.061 -36.864 34.216 1.00 59.72 593 ASN A C 1
ATOM 9509 O O . ASN A 1 593 ? -2.731 -37.890 34.357 1.00 60.33 593 ASN A O 1
ATOM 9520 N N . GLN A 1 594 ? -0.762 -36.917 33.941 1.00 59.02 594 GLN A N 1
ATOM 9521 C CA . GLN A 1 594 ? -0.040 -38.172 33.801 1.00 59.58 594 GLN A CA 1
ATOM 9522 C C . GLN A 1 594 ? 0.995 -38.320 34.909 1.00 59.98 594 GLN A C 1
ATOM 9523 O O . GLN A 1 594 ? 1.511 -37.333 35.439 1.00 60.90 594 GLN A O 1
ATOM 9537 N N . LYS A 1 595 ? 1.289 -39.569 35.254 1.00 62.60 595 LYS A N 1
ATOM 9538 C CA . LYS A 1 595 ? 2.281 -39.866 36.279 1.00 63.71 595 LYS A CA 1
ATOM 9539 C C . LYS A 1 595 ? 3.675 -39.529 35.769 1.00 60.49 595 LYS A C 1
ATOM 9540 O O . LYS A 1 595 ? 4.019 -39.802 34.615 1.00 59.07 595 LYS A O 1
ATOM 9559 N N . ILE A 1 596 ? 4.473 -38.914 36.636 1.00 57.87 596 ILE A N 1
ATOM 9560 C CA . ILE A 1 596 ? 5.835 -38.515 36.307 1.00 56.91 596 ILE A CA 1
ATOM 9561 C C . ILE A 1 596 ? 6.777 -39.313 37.195 1.00 53.30 596 ILE A C 1
ATOM 9562 O O . ILE A 1 596 ? 6.758 -39.157 38.422 1.00 50.88 596 ILE A O 1
ATOM 9578 N N . THR A 1 597 ? 7.600 -40.153 36.579 1.00 56.18 597 THR A N 1
ATOM 9579 C CA . THR A 1 597 ? 8.545 -40.986 37.301 1.00 57.97 597 THR A CA 1
ATOM 9580 C C . THR A 1 597 ? 9.908 -40.294 37.342 1.00 55.49 597 THR A C 1
ATOM 9581 O O . THR A 1 597 ? 10.083 -39.179 36.844 1.00 50.41 597 THR A O 1
ATOM 9592 N N . GLU A 1 598 ? 10.888 -40.977 37.933 1.00 56.35 598 GLU A N 1
ATOM 9593 C CA . GLU A 1 598 ? 12.205 -40.381 38.099 1.00 59.62 598 GLU A CA 1
ATOM 9594 C C . GLU A 1 598 ? 12.946 -40.317 36.765 1.00 58.53 598 GLU A C 1
ATOM 9595 O O . GLU A 1 598 ? 12.691 -41.097 35.844 1.00 58.54 598 GLU A O 1
ATOM 9607 N N . ASN A 1 599 ? 13.868 -39.357 36.669 1.00 57.73 599 ASN A N 1
ATOM 9608 C CA . ASN A 1 599 ? 14.748 -39.208 35.512 1.00 59.44 599 ASN A CA 1
ATOM 9609 C C . ASN A 1 599 ? 13.986 -38.796 34.253 1.00 54.70 599 ASN A C 1
ATOM 9610 O O . ASN A 1 599 ? 14.416 -39.087 33.133 1.00 52.66 599 ASN A O 1
ATOM 9621 N N . VAL A 1 600 ? 12.862 -38.108 34.425 1.00 52.20 600 VAL A N 1
ATOM 9622 C CA . VAL A 1 600 ? 12.046 -37.623 33.318 1.00 50.15 600 VAL A CA 1
ATOM 9623 C C . VAL A 1 600 ? 12.179 -36.114 33.145 1.00 48.34 600 VAL A C 1
ATOM 9624 O O . VAL A 1 600 ? 12.380 -35.623 32.034 1.00 48.98 600 VAL A O 1
ATOM 9637 N N . LEU A 1 601 ? 12.049 -35.365 34.231 1.00 46.55 601 LEU A N 1
ATOM 9638 C CA . LEU A 1 601 ? 12.188 -33.913 34.180 1.00 47.85 601 LEU A CA 1
ATOM 9639 C C . LEU A 1 601 ? 13.666 -33.545 34.170 1.00 47.77 601 LEU A C 1
ATOM 9640 O O . LEU A 1 601 ? 14.403 -33.969 35.069 1.00 50.77 601 LEU A O 1
ATOM 9656 N N . PRO A 1 602 ? 14.143 -32.787 33.183 1.00 47.18 602 PRO A N 1
ATOM 9657 C CA . PRO A 1 602 ? 15.559 -32.394 33.174 1.00 46.81 602 PRO A CA 1
ATOM 9658 C C . PRO A 1 602 ? 15.972 -31.738 34.483 1.00 46.98 602 PRO A C 1
ATOM 9659 O O . PRO A 1 602 ? 15.283 -30.854 34.998 1.00 45.18 602 PRO A O 1
ATOM 9670 N N . ASN A 1 603 ? 17.112 -32.179 35.025 1.00 46.97 603 ASN A N 1
ATOM 9671 C CA . ASN A 1 603 ? 17.558 -31.682 36.322 1.00 46.95 603 ASN A CA 1
ATOM 9672 C C . ASN A 1 603 ? 17.878 -30.192 36.287 1.00 45.78 603 ASN A C 1
ATOM 9673 O O . ASN A 1 603 ? 17.787 -29.520 37.321 1.00 44.82 603 ASN A O 1
ATOM 9684 N N . GLY A 1 604 ? 18.250 -29.659 35.126 1.00 42.62 604 GLY A N 1
ATOM 9685 C CA . GLY A 1 604 ? 18.541 -28.245 35.010 1.00 43.82 604 GLY A CA 1
ATOM 9686 C C . GLY A 1 604 ? 17.333 -27.350 34.908 1.00 46.63 604 GLY A C 1
ATOM 9687 O O . GLY A 1 604 ? 17.472 -26.125 34.824 1.00 43.19 604 GLY A O 1
ATOM 9691 N N . LEU A 1 605 ? 16.139 -27.938 34.925 1.00 47.00 605 LEU A N 1
ATOM 9692 C CA . LEU A 1 605 ? 14.902 -27.171 34.870 1.00 43.44 605 LEU A CA 1
ATOM 9693 C C . LEU A 1 605 ? 14.787 -26.289 36.101 1.00 42.84 605 LEU A C 1
ATOM 9694 O O . LEU A 1 605 ? 14.989 -26.746 37.227 1.00 44.78 605 LEU A O 1
ATOM 9710 N N . THR A 1 606 ? 14.468 -25.017 35.883 1.00 44.18 606 THR A N 1
ATOM 9711 C CA . THR A 1 606 ? 14.309 -24.074 36.980 1.00 48.26 606 THR A CA 1
ATOM 9712 C C . THR A 1 606 ? 12.863 -23.704 37.259 1.00 45.52 606 THR A C 1
ATOM 9713 O O . THR A 1 606 ? 12.520 -23.431 38.411 1.00 43.04 606 THR A O 1
ATOM 9724 N N . TYR A 1 607 ? 12.010 -23.693 36.240 1.00 46.52 607 TYR A N 1
ATOM 9725 C CA . TYR A 1 607 ? 10.615 -23.285 36.373 1.00 45.95 607 TYR A CA 1
ATOM 9726 C C . TYR A 1 607 ? 9.724 -24.419 35.892 1.00 43.30 607 TYR A C 1
ATOM 9727 O O . TYR A 1 607 ? 9.837 -24.860 34.743 1.00 41.53 607 TYR A O 1
ATOM 9745 N N . LEU A 1 608 ? 8.858 -24.903 36.776 1.00 43.65 608 LEU A N 1
ATOM 9746 C CA . LEU A 1 608 ? 7.933 -25.982 36.466 1.00 44.66 608 LEU A CA 1
ATOM 9747 C C . LEU A 1 608 ? 6.528 -25.563 36.863 1.00 43.92 608 LEU A C 1
ATOM 9748 O O . LEU A 1 608 ? 6.294 -25.170 38.012 1.00 46.78 608 LEU A O 1
ATOM 9764 N N . THR A 1 609 ? 5.600 -25.630 35.914 1.00 41.16 609 THR A N 1
ATOM 9765 C CA . THR A 1 609 ? 4.211 -25.276 36.172 1.00 44.11 609 THR A CA 1
ATOM 9766 C C . THR A 1 609 ? 3.306 -26.394 35.677 1.00 44.74 609 THR A C 1
ATOM 9767 O O . THR A 1 609 ? 3.271 -26.685 34.477 1.00 41.97 609 THR A O 1
ATOM 9778 N N . PHE A 1 610 ? 2.577 -27.013 36.602 1.00 47.24 610 PHE A N 1
ATOM 9779 C CA . PHE A 1 610 ? 1.515 -27.949 36.270 1.00 47.95 610 PHE A CA 1
ATOM 9780 C C . PHE A 1 610 ? 0.207 -27.187 36.083 1.00 48.41 610 PHE A C 1
ATOM 9781 O O . PHE A 1 610 ? 0.015 -26.098 36.632 1.00 48.88 610 PHE A O 1
ATOM 9798 N N . GLY A 1 611 ? -0.687 -27.764 35.290 1.00 49.41 611 GLY A N 1
ATOM 9799 C CA . GLY A 1 611 ? -1.949 -27.139 34.955 1.00 51.42 611 GLY A CA 1
ATOM 9800 C C . GLY A 1 611 ? -3.074 -27.485 35.910 1.00 50.94 611 GLY A C 1
ATOM 9801 O O . GLY A 1 611 ? -2.864 -28.020 37.000 1.00 66.42 611 GLY A O 1
ATOM 9805 N N . LEU A 1 612 ? -4.301 -27.201 35.464 1.00 56.58 612 LEU A N 1
ATOM 9806 C CA . LEU A 1 612 ? -5.456 -27.228 36.358 1.00 55.47 612 LEU A CA 1
ATOM 9807 C C . LEU A 1 612 ? -5.694 -28.621 36.926 1.00 52.25 612 LEU A C 1
ATOM 9808 O O . LEU A 1 612 ? -5.914 -28.780 38.132 1.00 51.54 612 LEU A O 1
ATOM 9824 N N . ARG A 1 613 ? -5.659 -29.641 36.076 1.00 50.88 613 ARG A N 1
ATOM 9825 C CA . ARG A 1 613 ? -6.145 -30.963 36.449 1.00 52.91 613 ARG A CA 1
ATOM 9826 C C . ARG A 1 613 ? -5.063 -31.905 36.969 1.00 51.97 613 ARG A C 1
ATOM 9827 O O . ARG A 1 613 ? -5.390 -33.027 37.370 1.00 54.09 613 ARG A O 1
ATOM 9848 N N . PHE A 1 614 ? -3.799 -31.486 37.001 1.00 50.12 614 PHE A N 1
ATOM 9849 C CA . PHE A 1 614 ? -2.737 -32.385 37.439 1.00 49.63 614 PHE A CA 1
ATOM 9850 C C . PHE A 1 614 ? -2.903 -32.731 38.916 1.00 49.47 614 PHE A C 1
ATOM 9851 O O . PHE A 1 614 ? -3.121 -31.850 39.752 1.00 48.77 614 PHE A O 1
ATOM 9868 N N . ASN A 1 615 ? -2.787 -34.019 39.237 1.00 51.65 615 ASN A N 1
ATOM 9869 C CA . ASN A 1 615 ? -3.032 -34.501 40.592 1.00 53.42 615 ASN A CA 1
ATOM 9870 C C . ASN A 1 615 ? -2.429 -35.889 40.775 1.00 53.78 615 ASN A C 1
ATOM 9871 O O . ASN A 1 615 ? -3.133 -36.841 41.127 1.00 54.38 615 ASN A O 1
ATOM 9882 N N . GLN A 1 616 ? -1.125 -36.008 40.528 1.00 55.12 616 GLN A N 1
ATOM 9883 C CA . GLN A 1 616 ? -0.387 -37.254 40.695 1.00 53.71 616 GLN A CA 1
ATOM 9884 C C . GLN A 1 616 ? 0.666 -37.075 41.781 1.00 55.34 616 GLN A C 1
ATOM 9885 O O . GLN A 1 616 ? 1.238 -35.993 41.941 1.00 52.94 616 GLN A O 1
ATOM 9899 N N . LYS A 1 617 ? 0.921 -38.148 42.527 1.00 58.15 617 LYS A N 1
ATOM 9900 C CA . LYS A 1 617 ? 1.872 -38.080 43.628 1.00 60.00 617 LYS A CA 1
ATOM 9901 C C . LYS A 1 617 ? 3.266 -37.739 43.111 1.00 53.74 617 LYS A C 1
ATOM 9902 O O . LYS A 1 617 ? 3.658 -38.147 42.014 1.00 50.47 617 LYS A O 1
ATOM 9921 N N . ILE A 1 618 ? 4.012 -36.977 43.905 1.00 52.65 618 ILE A N 1
ATOM 9922 C CA . ILE A 1 618 ? 5.400 -36.641 43.606 1.00 51.38 618 ILE A CA 1
ATOM 9923 C C . ILE A 1 618 ? 6.290 -37.385 44.592 1.00 48.80 618 ILE A C 1
ATOM 9924 O O . ILE A 1 618 ? 6.238 -37.133 45.803 1.00 49.48 618 ILE A O 1
ATOM 9940 N N . THR A 1 619 ? 7.118 -38.281 44.073 1.00 50.49 619 THR A N 1
ATOM 9941 C CA . THR A 1 619 ? 8.025 -39.074 44.884 1.00 56.23 619 THR A CA 1
ATOM 9942 C C . THR A 1 619 ? 9.451 -38.535 44.750 1.00 56.91 619 THR A C 1
ATOM 9943 O O . THR A 1 619 ? 9.713 -37.549 44.059 1.00 57.34 619 THR A O 1
ATOM 9954 N N . GLU A 1 620 ? 10.382 -39.196 45.432 1.00 58.16 620 GLU A N 1
ATOM 9955 C CA . GLU A 1 620 ? 11.751 -38.711 45.503 1.00 61.23 620 GLU A CA 1
ATOM 9956 C C . GLU A 1 620 ? 12.440 -38.800 44.146 1.00 60.00 620 GLU A C 1
ATOM 9957 O O . GLU A 1 620 ? 12.112 -39.643 43.307 1.00 60.95 620 GLU A O 1
ATOM 9969 N N . ASN A 1 621 ? 13.404 -37.904 43.937 1.00 59.08 621 ASN A N 1
ATOM 9970 C CA . ASN A 1 621 ? 14.230 -37.876 42.733 1.00 59.58 621 ASN A CA 1
ATOM 9971 C C . ASN A 1 621 ? 13.401 -37.721 41.464 1.00 58.09 621 ASN A C 1
ATOM 9972 O O . ASN A 1 621 ? 13.839 -38.115 40.375 1.00 61.39 621 ASN A O 1
ATOM 9983 N N . VAL A 1 622 ? 12.210 -37.151 41.592 1.00 52.09 622 VAL A N 1
ATOM 9984 C CA . VAL A 1 622 ? 11.358 -36.838 40.455 1.00 49.19 622 VAL A CA 1
ATOM 9985 C C . VAL A 1 622 ? 11.515 -35.384 40.031 1.00 50.93 622 VAL A C 1
ATOM 9986 O O . VAL A 1 622 ? 11.629 -35.082 38.843 1.00 49.72 622 VAL A O 1
ATOM 9999 N N . LEU A 1 623 ? 11.526 -34.469 40.990 1.00 50.81 623 LEU A N 1
ATOM 10000 C CA . LEU A 1 623 ? 11.621 -33.046 40.682 1.00 53.46 623 LEU A CA 1
ATOM 10001 C C . LEU A 1 623 ? 13.061 -32.675 40.331 1.00 52.86 623 LEU A C 1
ATOM 10002 O O . LEU A 1 623 ? 14.004 -33.228 40.905 1.00 55.59 623 LEU A O 1
ATOM 10018 N N . PRO A 1 624 ? 13.256 -31.755 39.388 1.00 53.92 624 PRO A N 1
ATOM 10019 C CA . PRO A 1 624 ? 14.623 -31.405 38.970 1.00 55.22 624 PRO A CA 1
ATOM 10020 C C . PRO A 1 624 ? 15.461 -30.837 40.108 1.00 51.96 624 PRO A C 1
ATOM 10021 O O . PRO A 1 624 ? 14.969 -30.087 40.956 1.00 50.69 624 PRO A O 1
ATOM 10032 N N . CYS A 1 625 ? 16.756 -31.178 40.091 1.00 51.58 625 CYS A N 1
ATOM 10033 C CA . CYS A 1 625 ? 17.683 -30.756 41.132 1.00 50.30 625 CYS A CA 1
ATOM 10034 C C . CYS A 1 625 ? 18.035 -29.274 41.081 1.00 46.97 625 CYS A C 1
ATOM 10035 O O . CYS A 1 625 ? 18.635 -28.771 42.038 1.00 46.44 625 CYS A O 1
ATOM 10043 N N . SER A 1 626 ? 17.718 -28.574 39.996 1.00 46.64 626 SER A N 1
ATOM 10044 C CA . SER A 1 626 ? 17.964 -27.140 39.915 1.00 47.84 626 SER A CA 1
ATOM 10045 C C . SER A 1 626 ? 16.708 -26.317 40.123 1.00 47.10 626 SER A C 1
ATOM 10046 O O . SER A 1 626 ? 16.769 -25.084 40.057 1.00 51.21 626 SER A O 1
ATOM 10054 N N . LEU A 1 627 ? 15.580 -26.961 40.378 1.00 47.06 627 LEU A N 1
ATOM 10055 C CA . LEU A 1 627 ? 14.304 -26.270 40.321 1.00 46.79 627 LEU A CA 1
ATOM 10056 C C . LEU A 1 627 ? 14.212 -25.206 41.402 1.00 46.65 627 LEU A C 1
ATOM 10057 O O . LEU A 1 627 ? 14.537 -25.459 42.568 1.00 47.16 627 LEU A O 1
ATOM 10073 N N . THR A 1 628 ? 13.747 -24.016 41.008 1.00 46.02 628 THR A N 1
ATOM 10074 C CA . THR A 1 628 ? 13.591 -22.900 41.920 1.00 49.58 628 THR A CA 1
ATOM 10075 C C . THR A 1 628 ? 12.150 -22.454 42.098 1.00 49.86 628 THR A C 1
ATOM 10076 O O . THR A 1 628 ? 11.839 -21.847 43.133 1.00 45.44 628 THR A O 1
ATOM 10087 N N . HIS A 1 629 ? 11.273 -22.724 41.132 1.00 51.15 629 HIS A N 1
ATOM 10088 C CA . HIS A 1 629 ? 9.906 -22.214 41.150 1.00 51.28 629 HIS A CA 1
ATOM 10089 C C . HIS A 1 629 ? 8.966 -23.322 40.697 1.00 51.76 629 HIS A C 1
ATOM 10090 O O . HIS A 1 629 ? 8.953 -23.693 39.518 1.00 50.41 629 HIS A O 1
ATOM 10104 N N . LEU A 1 630 ? 8.168 -23.831 41.633 1.00 47.09 630 LEU A N 1
ATOM 10105 C CA . LEU A 1 630 ? 7.264 -24.948 41.391 1.00 47.59 630 LEU A CA 1
ATOM 10106 C C . LEU A 1 630 ? 5.836 -24.476 41.601 1.00 46.26 630 LEU A C 1
ATOM 10107 O O . LEU A 1 630 ? 5.496 -23.984 42.682 1.00 46.20 630 LEU A O 1
ATOM 10123 N N . THR A 1 631 ? 5.005 -24.623 40.574 1.00 47.55 631 THR A N 1
ATOM 10124 C CA . THR A 1 631 ? 3.621 -24.179 40.622 1.00 51.14 631 THR A CA 1
ATOM 10125 C C . THR A 1 631 ? 2.689 -25.336 40.292 1.00 48.67 631 THR A C 1
ATOM 10126 O O . THR A 1 631 ? 2.843 -25.991 39.254 1.00 43.95 631 THR A O 1
ATOM 10137 N N . PHE A 1 632 ? 1.731 -25.579 41.178 1.00 50.72 632 PHE A N 1
ATOM 10138 C CA . PHE A 1 632 ? 0.693 -26.575 40.978 1.00 49.92 632 PHE A CA 1
ATOM 10139 C C . PHE A 1 632 ? -0.630 -25.887 40.669 1.00 51.61 632 PHE A C 1
ATOM 10140 O O . PHE A 1 632 ? -0.810 -24.690 40.910 1.00 50.17 632 PHE A O 1
ATOM 10157 N N . GLY A 1 633 ? -1.568 -26.673 40.146 1.00 53.08 633 GLY A N 1
ATOM 10158 C CA . GLY A 1 633 ? -2.844 -26.163 39.699 1.00 51.87 633 GLY A CA 1
ATOM 10159 C C . GLY A 1 633 ? -3.942 -26.321 40.742 1.00 51.13 633 GLY A C 1
ATOM 10160 O O . GLY A 1 633 ? -3.724 -26.756 41.868 1.00 52.50 633 GLY A O 1
ATOM 10164 N N . TRP A 1 634 ? -5.156 -25.954 40.313 1.00 51.93 634 TRP A N 1
ATOM 10165 C CA . TRP A 1 634 ? -6.320 -25.952 41.197 1.00 53.08 634 TRP A CA 1
ATOM 10166 C C . TRP A 1 634 ? -6.538 -27.317 41.831 1.00 52.56 634 TRP A C 1
ATOM 10167 O O . TRP A 1 634 ? -6.691 -27.428 43.052 1.00 53.19 634 TRP A O 1
ATOM 10188 N N . TYR A 1 635 ? -6.527 -28.371 41.023 1.00 52.27 635 TYR A N 1
ATOM 10189 C CA . TYR A 1 635 ? -6.974 -29.682 41.473 1.00 54.73 635 TYR A CA 1
ATOM 10190 C C . TYR A 1 635 ? -5.873 -30.516 42.126 1.00 55.56 635 TYR A C 1
ATOM 10191 O O . TYR A 1 635 ? -6.141 -31.650 42.538 1.00 51.40 635 TYR A O 1
ATOM 10209 N N . PHE A 1 636 ? -4.655 -29.989 42.256 1.00 58.02 636 PHE A N 1
ATOM 10210 C CA . PHE A 1 636 ? -3.578 -30.772 42.846 1.00 58.85 636 PHE A CA 1
ATOM 10211 C C . PHE A 1 636 ? -3.831 -30.982 44.335 1.00 61.77 636 PHE A C 1
ATOM 10212 O O . PHE A 1 636 ? -4.007 -30.020 45.090 1.00 60.08 636 PHE A O 1
ATOM 10229 N N . ASN A 1 637 ? -3.839 -32.243 44.753 1.00 64.55 637 ASN A N 1
ATOM 10230 C CA . ASN A 1 637 ? -4.294 -32.626 46.086 1.00 64.15 637 ASN A CA 1
ATOM 10231 C C . ASN A 1 637 ? -3.467 -33.804 46.594 1.00 65.09 637 ASN A C 1
ATOM 10232 O O . ASN A 1 637 ? -3.977 -34.888 46.880 1.00 66.46 637 ASN A O 1
ATOM 10243 N N . GLN A 1 638 ? -2.155 -33.613 46.720 1.00 64.35 638 GLN A N 1
ATOM 10244 C CA . GLN A 1 638 ? -1.253 -34.665 47.163 1.00 65.66 638 GLN A CA 1
ATOM 10245 C C . GLN A 1 638 ? -0.336 -34.142 48.260 1.00 68.20 638 GLN A C 1
ATOM 10246 O O . GLN A 1 638 ? 0.048 -32.970 48.265 1.00 66.47 638 GLN A O 1
ATOM 10260 N N . GLU A 1 639 ? 0.008 -35.026 49.194 1.00 71.47 639 GLU A N 1
ATOM 10261 C CA . GLU A 1 639 ? 0.928 -34.669 50.261 1.00 73.31 639 GLU A CA 1
ATOM 10262 C C . GLU A 1 639 ? 2.334 -34.471 49.706 1.00 66.03 639 GLU A C 1
ATOM 10263 O O . GLU A 1 639 ? 2.878 -35.346 49.025 1.00 62.40 639 GLU A O 1
ATOM 10275 N N . LEU A 1 640 ? 2.923 -33.317 49.989 1.00 63.66 640 LEU A N 1
ATOM 10276 C CA . LEU A 1 640 ? 4.337 -33.094 49.730 1.00 64.32 640 LEU A CA 1
ATOM 10277 C C . LEU A 1 640 ? 5.124 -33.342 51.011 1.00 66.64 640 LEU A C 1
ATOM 10278 O O . LEU A 1 640 ? 4.698 -32.948 52.101 1.00 68.83 640 LEU A O 1
ATOM 10294 N N . THR A 1 641 ? 6.269 -33.997 50.873 1.00 67.52 641 THR A N 1
ATOM 10295 C CA . THR A 1 641 ? 7.194 -34.213 51.974 1.00 68.84 641 THR A CA 1
ATOM 10296 C C . THR A 1 641 ? 8.464 -33.418 51.704 1.00 66.17 641 THR A C 1
ATOM 10297 O O . THR A 1 641 ? 8.764 -33.054 50.564 1.00 64.13 641 THR A O 1
ATOM 10308 N N . GLU A 1 642 ? 9.212 -33.142 52.773 1.00 69.20 642 GLU A N 1
ATOM 10309 C CA . GLU A 1 642 ? 10.403 -32.310 52.635 1.00 69.06 642 GLU A CA 1
ATOM 10310 C C . GLU A 1 642 ? 11.489 -33.026 51.839 1.00 64.44 642 GLU A C 1
ATOM 10311 O O . GLU A 1 642 ? 12.285 -32.373 51.153 1.00 60.39 642 GLU A O 1
ATOM 10323 N N . ASN A 1 643 ? 11.534 -34.358 51.908 1.00 64.37 643 ASN A N 1
ATOM 10324 C CA . ASN A 1 643 ? 12.530 -35.138 51.185 1.00 66.04 643 ASN A CA 1
ATOM 10325 C C . ASN A 1 643 ? 12.228 -35.265 49.697 1.00 60.82 643 ASN A C 1
ATOM 10326 O O . ASN A 1 643 ? 13.013 -35.889 48.974 1.00 59.54 643 ASN A O 1
ATOM 10337 N N . VAL A 1 644 ? 11.123 -34.688 49.227 1.00 57.32 644 VAL A N 1
ATOM 10338 C CA . VAL A 1 644 ? 10.705 -34.782 47.833 1.00 56.51 644 VAL A CA 1
ATOM 10339 C C . VAL A 1 644 ? 11.029 -33.478 47.120 1.00 52.52 644 VAL A C 1
ATOM 10340 O O . VAL A 1 644 ? 11.212 -33.456 45.898 1.00 50.27 644 VAL A O 1
ATOM 10353 N N . LEU A 1 645 ? 11.081 -32.396 47.860 1.00 50.79 645 LEU A N 1
ATOM 10354 C CA . LEU A 1 645 ? 11.350 -31.075 47.293 1.00 51.98 645 LEU A CA 1
ATOM 10355 C C . LEU A 1 645 ? 12.851 -30.844 47.192 1.00 53.90 645 LEU A C 1
ATOM 10356 O O . LEU A 1 645 ? 13.586 -31.150 48.142 1.00 56.96 645 LEU A O 1
ATOM 10372 N N . PRO A 1 646 ? 13.356 -30.348 46.062 1.00 53.70 646 PRO A N 1
ATOM 10373 C CA . PRO A 1 646 ? 14.796 -30.075 45.964 1.00 53.92 646 PRO A CA 1
ATOM 10374 C C . PRO A 1 646 ? 15.210 -28.897 46.836 1.00 54.86 646 PRO A C 1
ATOM 10375 O O . PRO A 1 646 ? 14.440 -27.966 47.092 1.00 53.16 646 PRO A O 1
ATOM 10386 N N . ASP A 1 647 ? 16.462 -28.953 47.293 1.00 56.51 647 ASP A N 1
ATOM 10387 C CA . ASP A 1 647 ? 16.993 -27.937 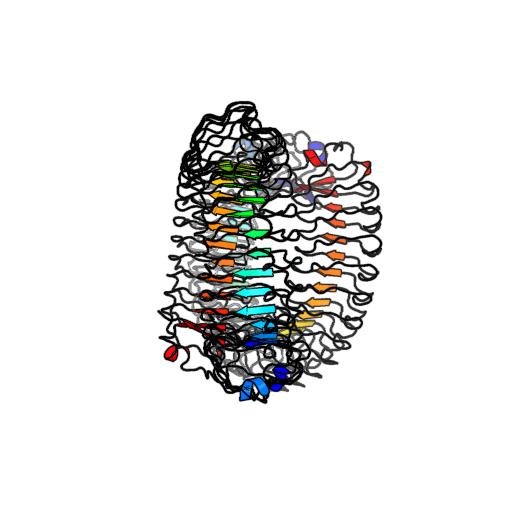48.193 1.00 59.94 647 ASP A CA 1
ATOM 10388 C C . ASP A 1 647 ? 17.083 -26.568 47.535 1.00 55.53 647 ASP A C 1
ATOM 10389 O O . ASP A 1 647 ? 17.118 -25.555 48.244 1.00 55.96 647 ASP A O 1
ATOM 10398 N N . THR A 1 648 ? 17.121 -26.511 46.204 1.00 50.87 648 THR A N 1
ATOM 10399 C CA . THR A 1 648 ? 17.197 -25.230 45.518 1.00 52.02 648 THR A CA 1
ATOM 10400 C C . THR A 1 648 ? 15.886 -24.456 45.568 1.00 54.15 648 THR A C 1
ATOM 10401 O O . THR A 1 648 ? 15.890 -23.260 45.260 1.00 55.67 648 THR A O 1
ATOM 10412 N N . LEU A 1 649 ? 14.779 -25.094 45.952 1.00 54.19 649 LEU A N 1
ATOM 10413 C CA . LEU A 1 649 ? 13.476 -24.464 45.798 1.00 53.01 649 LEU A CA 1
ATOM 10414 C C . LEU A 1 649 ? 13.422 -23.123 46.520 1.00 51.30 649 LEU A C 1
ATOM 10415 O O . LEU A 1 649 ? 13.848 -22.994 47.670 1.00 53.21 649 LEU A O 1
ATOM 10431 N N . LYS A 1 650 ? 12.869 -22.130 45.831 1.00 52.10 650 LYS A N 1
ATOM 10432 C CA . LYS A 1 650 ? 12.662 -20.791 46.369 1.00 55.91 650 LYS A CA 1
ATOM 10433 C C . LYS A 1 650 ? 11.198 -20.442 46.567 1.00 57.59 650 LYS A C 1
ATOM 10434 O O . LYS A 1 650 ? 10.857 -19.792 47.558 1.00 58.80 650 LYS A O 1
ATOM 10453 N N . VAL A 1 651 ? 10.319 -20.859 45.659 1.00 57.51 651 VAL A N 1
ATOM 10454 C CA . VAL A 1 651 ? 8.911 -20.486 45.717 1.00 55.98 651 VAL A CA 1
ATOM 10455 C C . VAL A 1 651 ? 8.050 -21.687 45.358 1.00 53.95 651 VAL A C 1
ATOM 10456 O O . VAL A 1 651 ? 8.237 -22.301 44.303 1.00 52.40 651 VAL A O 1
ATOM 10469 N N . LEU A 1 652 ? 7.095 -22.005 46.230 1.00 54.93 652 LEU A N 1
ATOM 10470 C CA . LEU A 1 652 ? 6.088 -23.029 45.976 1.00 55.75 652 LEU A CA 1
ATOM 10471 C C . LEU A 1 652 ? 4.732 -22.342 45.860 1.00 53.92 652 LEU A C 1
ATOM 10472 O O . LEU A 1 652 ? 4.296 -21.665 46.797 1.00 53.20 652 LEU A O 1
ATOM 10488 N N . LYS A 1 653 ? 4.076 -22.514 44.715 1.00 54.07 653 LYS A N 1
ATOM 10489 C CA . LYS A 1 653 ? 2.773 -21.913 44.446 1.00 58.20 653 LYS A CA 1
ATOM 10490 C C . LYS A 1 653 ? 1.687 -22.976 44.573 1.00 58.46 653 LYS A C 1
ATOM 10491 O O . LYS A 1 653 ? 1.739 -24.008 43.894 1.00 55.80 653 LYS A O 1
ATOM 10510 N N . ILE A 1 654 ? 0.683 -22.696 45.404 1.00 61.19 654 ILE A N 1
ATOM 10511 C CA . ILE A 1 654 ? -0.268 -23.702 45.861 1.00 60.83 654 ILE A CA 1
ATOM 10512 C C . ILE A 1 654 ? -1.660 -23.093 45.948 1.00 57.65 654 ILE A C 1
ATOM 10513 O O . ILE A 1 654 ? -1.824 -21.900 46.218 1.00 56.86 654 ILE A O 1
ATOM 10529 N N . TYR A 1 655 ? -2.671 -23.927 45.717 1.00 57.73 655 TYR A N 1
ATOM 10530 C CA . TYR A 1 655 ? -4.055 -23.525 45.938 1.00 57.43 655 TYR A CA 1
ATOM 10531 C C . TYR A 1 655 ? -4.322 -23.516 47.438 1.00 61.36 655 TYR A C 1
ATOM 10532 O O . TYR A 1 655 ? -4.116 -24.531 48.114 1.00 63.18 655 TYR A O 1
ATOM 10550 N N . TYR A 1 656 ? -4.758 -22.369 47.961 1.00 62.84 656 TYR A N 1
ATOM 10551 C CA . TYR A 1 656 ? -5.013 -22.258 49.392 1.00 65.63 656 TYR A CA 1
ATOM 10552 C C . TYR A 1 656 ? -5.930 -23.367 49.887 1.00 66.04 656 TYR A C 1
ATOM 10553 O O . TYR A 1 656 ? -5.675 -23.967 50.938 1.00 65.32 656 TYR A O 1
ATOM 10571 N N . GLY A 1 657 ? -6.997 -23.658 49.141 1.00 64.65 657 GLY A N 1
ATOM 10572 C CA . GLY A 1 657 ? -8.003 -24.590 49.613 1.00 65.72 657 GLY A CA 1
ATOM 10573 C C . GLY A 1 657 ? -7.459 -25.941 50.027 1.00 68.61 657 GLY A C 1
ATOM 10574 O O . GLY A 1 657 ? -8.043 -26.610 50.885 1.00 70.03 657 GLY A O 1
ATOM 10578 N N . ASN A 1 658 ? -6.341 -26.363 49.435 1.00 69.25 658 ASN A N 1
ATOM 10579 C CA . ASN A 1 658 ? -5.777 -27.677 49.711 1.00 68.99 658 ASN A CA 1
ATOM 10580 C C . ASN A 1 658 ? -4.512 -27.617 50.557 1.00 67.11 658 ASN A C 1
ATOM 10581 O O . ASN A 1 658 ? -3.856 -28.648 50.743 1.00 65.35 658 ASN A O 1
ATOM 10592 N N . LYS A 1 659 ? -4.150 -26.442 51.074 1.00 68.91 659 LYS A N 1
ATOM 10593 C CA . LYS A 1 659 ? -2.886 -26.312 51.794 1.00 72.46 659 LYS A CA 1
ATOM 10594 C C . LYS A 1 659 ? -2.792 -27.346 52.913 1.00 73.74 659 LYS A C 1
ATOM 10595 O O . LYS A 1 659 ? -1.782 -28.048 53.051 1.00 73.33 659 LYS A O 1
ATOM 10614 N N . ASP A 1 660 ? -3.867 -27.487 53.696 1.00 75.89 660 ASP A N 1
ATOM 10615 C CA . ASP A 1 660 ? -3.833 -28.379 54.850 1.00 78.42 660 ASP A CA 1
ATOM 10616 C C . ASP A 1 660 ? -3.505 -29.810 54.449 1.00 77.48 660 ASP A C 1
ATOM 10617 O O . ASP A 1 660 ? -2.952 -30.567 55.256 1.00 79.13 660 ASP A O 1
ATOM 10626 N N . ILE A 1 661 ? -3.835 -30.201 53.220 1.00 74.46 661 ILE A N 1
ATOM 10627 C CA . ILE A 1 661 ? -3.516 -31.545 52.754 1.00 72.42 661 ILE A CA 1
ATOM 10628 C C . ILE A 1 661 ? -2.110 -31.604 52.172 1.00 69.47 661 ILE A C 1
ATOM 10629 O O . ILE A 1 661 ? -1.402 -32.601 52.337 1.00 67.55 661 ILE A O 1
ATOM 10645 N N . ILE A 1 662 ? -1.689 -30.543 51.481 1.00 70.24 662 ILE A N 1
ATOM 10646 C CA . ILE A 1 662 ? -0.396 -30.563 50.808 1.00 69.50 662 ILE A CA 1
ATOM 10647 C C . ILE A 1 662 ? 0.734 -30.393 51.810 1.00 64.46 662 ILE A C 1
ATOM 10648 O O . ILE A 1 662 ? 1.806 -30.990 51.662 1.00 62.53 662 ILE A O 1
ATOM 10664 N N . LEU A 1 663 ? 0.513 -29.580 52.839 1.00 65.39 663 LEU A N 1
ATOM 10665 C CA . LEU A 1 663 ? 1.538 -29.245 53.816 1.00 68.13 663 LEU A CA 1
ATOM 10666 C C . LEU A 1 663 ? 1.359 -30.000 55.126 1.00 68.38 663 LEU A C 1
ATOM 10667 O O . LEU A 1 663 ? 1.954 -29.620 56.142 1.00 66.58 663 LEU A O 1
ATOM 10683 N N . LYS A 1 664 ? 0.553 -31.064 55.116 1.00 72.40 664 LYS A N 1
ATOM 10684 C CA . LYS A 1 664 ? 0.368 -31.893 56.302 1.00 77.38 664 LYS A CA 1
ATOM 10685 C C . LYS A 1 664 ? 1.700 -32.224 56.960 1.00 77.54 664 LYS A C 1
ATOM 10686 O O . LYS A 1 664 ? 1.877 -32.035 58.169 1.00 77.49 664 LYS A O 1
ATOM 10705 N N . ASN A 1 665 ? 2.655 -32.709 56.169 1.00 78.16 665 ASN A N 1
ATOM 10706 C CA . ASN A 1 665 ? 3.935 -33.202 56.672 1.00 79.45 665 ASN A CA 1
ATOM 10707 C C . ASN A 1 665 ? 5.059 -32.205 56.435 1.00 79.02 665 ASN A C 1
ATOM 10708 O O . ASN A 1 665 ? 6.180 -32.595 56.095 1.00 80.40 665 ASN A O 1
ATOM 10719 N N . ILE A 1 666 ? 4.792 -30.910 56.593 1.00 76.11 666 ILE A N 1
ATOM 10720 C CA . ILE A 1 666 ? 5.791 -29.879 56.330 1.00 76.73 666 ILE A CA 1
ATOM 10721 C C . ILE A 1 666 ? 5.662 -28.806 57.402 1.00 80.71 666 ILE A C 1
ATOM 10722 O O . ILE A 1 666 ? 4.642 -28.112 57.469 1.00 81.54 666 ILE A O 1
ATOM 10738 N N . ASP A 1 667 ? 6.693 -28.663 58.231 1.00 83.36 667 ASP A N 1
ATOM 10739 C CA . ASP A 1 667 ? 6.754 -27.573 59.201 1.00 85.93 667 ASP A CA 1
ATOM 10740 C C . ASP A 1 667 ? 7.004 -26.282 58.431 1.00 83.05 667 ASP A C 1
ATOM 10741 O O . ASP A 1 667 ? 8.139 -25.978 58.055 1.00 82.29 667 ASP A O 1
ATOM 10750 N N . THR A 1 668 ? 5.938 -25.514 58.186 1.00 81.63 668 THR A N 1
ATOM 10751 C CA . THR A 1 668 ? 6.079 -24.245 57.482 1.00 82.12 668 THR A CA 1
ATOM 10752 C C . THR A 1 668 ? 7.026 -23.291 58.200 1.00 81.68 668 THR A C 1
ATOM 10753 O O . THR A 1 668 ? 7.469 -22.305 57.599 1.00 80.17 668 THR A O 1
ATOM 10764 N N . SER A 1 669 ? 7.339 -23.559 59.465 1.00 83.46 669 SER A N 1
ATOM 10765 C CA . SER A 1 669 ? 8.182 -22.685 60.268 1.00 85.12 669 SER A CA 1
ATOM 10766 C C . SER A 1 669 ? 9.652 -23.080 60.226 1.00 86.74 669 SER A C 1
ATOM 10767 O O . SER A 1 669 ? 10.454 -22.515 60.978 1.00 86.89 669 SER A O 1
ATOM 10775 N N . LYS A 1 670 ? 10.020 -24.042 59.376 1.00 86.52 670 LYS A N 1
ATOM 10776 C CA . LYS A 1 670 ? 11.404 -24.490 59.284 1.00 87.05 670 LYS A CA 1
ATOM 10777 C C . LYS A 1 670 ? 11.870 -24.651 57.842 1.00 80.36 670 LYS A C 1
ATOM 10778 O O . LYS A 1 670 ? 12.987 -25.142 57.621 1.00 80.00 670 LYS A O 1
ATOM 10797 N N . ILE A 1 671 ? 11.049 -24.262 56.857 1.00 76.05 671 ILE A N 1
ATOM 10798 C CA . ILE A 1 671 ? 11.437 -24.425 55.461 1.00 72.41 671 ILE A CA 1
ATOM 10799 C C . ILE A 1 671 ? 12.305 -23.252 55.014 1.00 70.13 671 ILE A C 1
ATOM 10800 O O . ILE A 1 671 ? 12.289 -22.167 55.602 1.00 70.16 671 ILE A O 1
ATOM 10816 N N . LYS A 1 672 ? 13.077 -23.488 53.955 1.00 70.06 672 LYS A N 1
ATOM 10817 C CA . LYS A 1 672 ? 13.926 -22.460 53.370 1.00 69.14 672 LYS A CA 1
ATOM 10818 C C . LYS A 1 672 ? 13.263 -21.730 52.209 1.00 64.07 672 LYS A C 1
ATOM 10819 O O . LYS A 1 672 ? 13.793 -20.709 51.755 1.00 63.24 672 LYS A O 1
ATOM 10838 N N . PHE A 1 673 ? 12.124 -22.215 51.728 1.00 62.57 673 PHE A N 1
ATOM 10839 C CA . PHE A 1 673 ? 11.444 -21.624 50.586 1.00 62.41 673 PHE A CA 1
ATOM 10840 C C . PHE A 1 673 ? 10.200 -20.867 51.039 1.00 62.25 673 PHE A C 1
ATOM 10841 O O . PHE A 1 673 ? 9.774 -20.940 52.193 1.00 64.46 673 PHE A O 1
ATOM 10858 N N . LYS A 1 674 ? 9.629 -20.126 50.097 1.00 59.92 674 LYS A N 1
ATOM 10859 C CA . LYS A 1 674 ? 8.469 -19.274 50.317 1.00 62.29 674 LYS A CA 1
ATOM 10860 C C . LYS A 1 674 ? 7.256 -19.889 49.636 1.00 62.44 674 LYS A C 1
ATOM 10861 O O . LYS A 1 674 ? 7.353 -20.404 48.519 1.00 58.84 674 LYS A O 1
ATOM 10880 N N . ILE A 1 675 ? 6.116 -19.847 50.320 1.00 65.09 675 ILE A N 1
ATOM 10881 C CA . ILE A 1 675 ? 4.885 -20.457 49.830 1.00 63.93 675 ILE A CA 1
ATOM 10882 C C . ILE A 1 675 ? 3.940 -19.350 49.383 1.00 62.12 675 ILE A C 1
ATOM 10883 O O . ILE A 1 675 ? 3.607 -18.451 50.165 1.00 63.15 675 ILE A O 1
ATOM 10899 N N . GLU A 1 676 ? 3.514 -19.420 48.125 1.00 61.28 676 GLU A N 1
ATOM 10900 C CA . GLU A 1 676 ? 2.539 -18.498 47.557 1.00 63.02 676 GLU A CA 1
ATOM 10901 C C . GLU A 1 676 ? 1.217 -19.229 47.359 1.00 62.76 676 GLU A C 1
ATOM 10902 O O . GLU A 1 676 ? 1.182 -20.294 46.735 1.00 62.67 676 GLU A O 1
ATOM 10914 N N . TYR A 1 677 ? 0.136 -18.655 47.875 1.00 64.93 677 TYR A N 1
ATOM 10915 C CA . TYR A 1 677 ? -1.189 -19.241 47.723 1.00 66.17 677 TYR A CA 1
ATOM 10916 C C . TYR A 1 677 ? -1.965 -18.493 46.644 1.00 65.78 677 TYR A C 1
ATOM 10917 O O . TYR A 1 677 ? -1.745 -17.303 46.406 1.00 68.17 677 TYR A O 1
ATOM 10935 N N . PHE A 1 678 ? -2.869 -19.209 45.980 1.00 64.52 678 PHE A N 1
ATOM 10936 C CA . PHE A 1 678 ? -3.814 -18.587 45.063 1.00 65.48 678 PHE A CA 1
ATOM 10937 C C . PHE A 1 678 ? -5.226 -19.061 45.381 1.00 67.94 678 PHE A C 1
ATOM 10938 O O . PHE A 1 678 ? -5.435 -20.060 46.077 1.00 65.57 678 PHE A O 1
ATOM 10955 N N . ASN A 1 679 ? -6.196 -18.301 44.877 1.00 73.54 679 ASN A N 1
ATOM 10956 C CA . ASN A 1 679 ? -7.613 -18.541 45.097 1.00 75.73 679 ASN A CA 1
ATOM 10957 C C . ASN A 1 679 ? -8.287 -18.948 43.785 1.00 76.27 679 ASN A C 1
ATOM 10958 O O . ASN A 1 679 ? -7.677 -18.947 42.709 1.00 72.01 679 ASN A O 1
ATOM 10969 N N . LYS A 1 680 ? -9.579 -19.276 43.882 1.00 82.66 680 LYS A N 1
ATOM 10970 C CA . LYS A 1 680 ? -10.429 -19.421 42.709 1.00 88.87 680 LYS A CA 1
ATOM 10971 C C . LYS A 1 680 ? -11.114 -18.112 42.344 1.00 97.04 680 LYS A C 1
ATOM 10972 O O . LYS A 1 680 ? -11.493 -17.933 41.181 1.00 94.76 680 LYS A O 1
ATOM 10991 N N . ASN A 1 681 ? -11.270 -17.200 43.305 1.00 103.86 681 ASN A N 1
ATOM 10992 C CA . ASN A 1 681 ? -11.622 -15.813 43.024 1.00 105.24 681 ASN A CA 1
ATOM 10993 C C . ASN A 1 681 ? -11.633 -15.007 44.325 1.00 102.91 681 ASN A C 1
ATOM 10994 O O . ASN A 1 681 ? -12.305 -15.378 45.291 1.00 101.32 681 ASN A O 1
ATOM 11005 N N . GLU B 1 2 ? -25.909 -32.831 -3.244 1.00 129.59 2 GLU B N 1
ATOM 11006 C CA . GLU B 1 2 ? -25.858 -34.042 -4.054 1.00 127.86 2 GLU B CA 1
ATOM 11007 C C . GLU B 1 2 ? -24.462 -34.296 -4.614 1.00 126.10 2 GLU B C 1
ATOM 11008 O O . GLU B 1 2 ? -24.107 -33.815 -5.694 1.00 127.49 2 GLU B O 1
ATOM 11019 N N . LYS B 1 3 ? -23.685 -35.074 -3.872 1.00 120.56 3 LYS B N 1
ATOM 11020 C CA . LYS B 1 3 ? -22.296 -35.359 -4.196 1.00 112.22 3 LYS B CA 1
ATOM 11021 C C . LYS B 1 3 ? -21.936 -36.621 -3.418 1.00 106.39 3 LYS B C 1
ATOM 11022 O O . LYS B 1 3 ? -22.797 -37.244 -2.785 1.00 103.74 3 LYS B O 1
ATOM 11041 N N . TYR B 1 4 ? -20.668 -36.993 -3.447 1.00 104.29 4 TYR B N 1
ATOM 11042 C CA . TYR B 1 4 ? -20.199 -38.171 -2.736 1.00 100.27 4 TYR B CA 1
ATOM 11043 C C . TYR B 1 4 ? -19.545 -37.823 -1.407 1.00 99.39 4 TYR B C 1
ATOM 11044 O O . TYR B 1 4 ? -19.140 -36.687 -1.157 1.00 102.01 4 TYR B O 1
ATOM 11062 N N . THR B 1 5 ? -19.449 -38.840 -0.550 1.00 95.58 5 THR B N 1
ATOM 11063 C CA . THR B 1 5 ? -18.776 -38.736 0.739 1.00 94.06 5 THR B CA 1
ATOM 11064 C C . THR B 1 5 ? -17.983 -40.024 0.894 1.00 91.61 5 THR B C 1
ATOM 11065 O O . THR B 1 5 ? -18.522 -41.110 0.671 1.00 88.42 5 THR B O 1
ATOM 11076 N N . ILE B 1 6 ? -16.719 -39.918 1.283 1.00 92.43 6 ILE B N 1
ATOM 11077 C CA . ILE B 1 6 ? -15.836 -41.074 1.375 1.00 91.25 6 ILE B CA 1
ATOM 11078 C C . ILE B 1 6 ? -15.481 -41.300 2.836 1.00 91.70 6 ILE B C 1
ATOM 11079 O O . ILE B 1 6 ? -15.032 -40.374 3.523 1.00 91.66 6 ILE B O 1
ATOM 11095 N N . LYS B 1 7 ? -15.646 -42.538 3.300 1.00 93.12 7 LYS B N 1
ATOM 11096 C CA . LYS B 1 7 ? -15.221 -42.922 4.640 1.00 95.86 7 LYS B CA 1
ATOM 11097 C C . LYS B 1 7 ? -14.447 -44.223 4.504 1.00 93.69 7 LYS B C 1
ATOM 11098 O O . LYS B 1 7 ? -15.011 -45.244 4.095 1.00 89.22 7 LYS B O 1
ATOM 11117 N N . GLU B 1 8 ? -13.153 -44.176 4.828 1.00 97.32 8 GLU B N 1
ATOM 11118 C CA . GLU B 1 8 ? -12.265 -45.322 4.684 1.00 96.93 8 GLU B CA 1
ATOM 11119 C C . GLU B 1 8 ? -12.346 -45.793 3.231 1.00 93.00 8 GLU B C 1
ATOM 11120 O O . GLU B 1 8 ? -11.924 -45.076 2.317 1.00 91.11 8 GLU B O 1
ATOM 11132 N N . THR B 1 9 ? -12.960 -46.952 2.989 1.00 91.66 9 THR B N 1
ATOM 11133 C CA . THR B 1 9 ? -13.028 -47.480 1.632 1.00 90.38 9 THR B CA 1
ATOM 11134 C C . THR B 1 9 ? -14.383 -47.270 0.969 1.00 87.29 9 THR B C 1
ATOM 11135 O O . THR B 1 9 ? -14.492 -47.435 -0.250 1.00 87.63 9 THR B O 1
ATOM 11146 N N . ILE B 1 10 ? -15.404 -46.873 1.719 1.00 84.70 10 ILE B N 1
ATOM 11147 C CA . ILE B 1 10 ? -16.755 -46.788 1.175 1.00 81.92 10 ILE B CA 1
ATOM 11148 C C . ILE B 1 10 ? -16.998 -45.373 0.666 1.00 84.36 10 ILE B C 1
ATOM 11149 O O . ILE B 1 10 ? -16.936 -44.403 1.433 1.00 85.71 10 ILE B O 1
ATOM 11165 N N . LEU B 1 11 ? -17.281 -45.253 -0.631 1.00 84.16 11 LEU B N 1
ATOM 11166 C CA . LEU B 1 11 ? -17.802 -44.019 -1.204 1.00 85.44 11 LEU B CA 1
ATOM 11167 C C . LEU B 1 11 ? -19.321 -44.144 -1.225 1.00 86.71 11 LEU B C 1
ATOM 11168 O O . LEU B 1 11 ? -19.862 -45.103 -1.792 1.00 88.07 11 LEU B O 1
ATOM 11184 N N . THR B 1 12 ? -20.002 -43.179 -0.617 1.00 85.89 12 THR B N 1
ATOM 11185 C CA . THR B 1 12 ? -21.454 -43.160 -0.518 1.00 83.31 12 THR B CA 1
ATOM 11186 C C . THR B 1 12 ? -21.965 -41.912 -1.220 1.00 86.87 12 THR B C 1
ATOM 11187 O O . THR B 1 12 ? -21.590 -40.794 -0.849 1.00 91.05 12 THR B O 1
ATOM 11198 N N . PHE B 1 13 ? -22.789 -42.099 -2.245 1.00 86.02 13 PHE B N 1
ATOM 11199 C CA . PHE B 1 13 ? -23.463 -40.966 -2.857 1.00 88.76 13 PHE B CA 1
ATOM 11200 C C . PHE B 1 13 ? -24.580 -40.483 -1.935 1.00 91.21 13 PHE B C 1
ATOM 11201 O O . PHE B 1 13 ? -25.007 -41.186 -1.014 1.00 87.84 13 PHE B O 1
ATOM 11218 N N . ASN B 1 14 ? -25.046 -39.263 -2.183 1.00 96.90 14 ASN B N 1
ATOM 11219 C CA . ASN B 1 14 ? -26.141 -38.714 -1.394 1.00 98.11 14 ASN B CA 1
ATOM 11220 C C . ASN B 1 14 ? -27.421 -39.518 -1.621 1.00 94.81 14 ASN B C 1
ATOM 11221 O O . ASN B 1 14 ? -27.573 -40.242 -2.610 1.00 94.26 14 ASN B O 1
ATOM 11232 N N . ASN B 1 15 ? -28.340 -39.406 -0.663 1.00 92.67 15 ASN B N 1
ATOM 11233 C CA . ASN B 1 15 ? -29.644 -40.045 -0.783 1.00 91.27 15 ASN B CA 1
ATOM 11234 C C . ASN B 1 15 ? -30.506 -39.408 -1.862 1.00 92.04 15 ASN B C 1
ATOM 11235 O O . ASN B 1 15 ? -31.531 -39.992 -2.235 1.00 91.49 15 ASN B O 1
ATOM 11246 N N . GLU B 1 16 ? -30.114 -38.237 -2.366 1.00 93.37 16 GLU B N 1
ATOM 11247 C CA . GLU B 1 16 ? -30.821 -37.536 -3.431 1.00 93.15 16 GLU B CA 1
ATOM 11248 C C . GLU B 1 16 ? -30.054 -37.503 -4.749 1.00 91.45 16 GLU B C 1
ATOM 11249 O O . GLU B 1 16 ? -30.447 -36.768 -5.663 1.00 92.45 16 GLU B O 1
ATOM 11261 N N . PHE B 1 17 ? -28.991 -38.290 -4.886 1.00 90.78 17 PHE B N 1
ATOM 11262 C CA . PHE B 1 17 ? -28.033 -38.073 -5.964 1.00 93.43 17 PHE B CA 1
ATOM 11263 C C . PHE B 1 17 ? -28.642 -38.106 -7.358 1.00 95.50 17 PHE B C 1
ATOM 11264 O O . PHE B 1 17 ? -28.882 -37.049 -7.948 1.00 103.64 17 PHE B O 1
ATOM 11281 N N . ASN B 1 18 ? -28.853 -39.298 -7.903 1.00 88.08 18 ASN B N 1
ATOM 11282 C CA . ASN B 1 18 ? -29.419 -39.484 -9.233 1.00 87.13 18 ASN B CA 1
ATOM 11283 C C . ASN B 1 18 ? -28.853 -38.530 -10.283 1.00 87.73 18 ASN B C 1
ATOM 11284 O O . ASN B 1 18 ? -29.563 -37.654 -10.786 1.00 87.30 18 ASN B O 1
ATOM 11295 N N . ASP B 1 19 ? -27.575 -38.703 -10.622 1.00 89.08 19 ASP B N 1
ATOM 11296 C CA . ASP B 1 19 ? -26.918 -38.025 -11.731 1.00 90.62 19 ASP B CA 1
ATOM 11297 C C . ASP B 1 19 ? -26.165 -39.073 -12.542 1.00 89.30 19 ASP B C 1
ATOM 11298 O O . ASP B 1 19 ? -25.605 -40.013 -11.960 1.00 88.03 19 ASP B O 1
ATOM 11307 N N . PRO B 1 20 ? -26.126 -38.953 -13.870 1.00 88.43 20 PRO B N 1
ATOM 11308 C CA . PRO B 1 20 ? -25.326 -39.906 -14.655 1.00 86.12 20 PRO B CA 1
ATOM 11309 C C . PRO B 1 20 ? -23.868 -39.902 -14.213 1.00 86.93 20 PRO B C 1
ATOM 11310 O O . PRO B 1 20 ? -23.332 -38.888 -13.761 1.00 88.91 20 PRO B O 1
ATOM 11321 N N . LEU B 1 21 ? -23.228 -41.060 -14.354 1.00 86.46 21 LEU B N 1
ATOM 11322 C CA . LEU B 1 21 ? -21.881 -41.278 -13.844 1.00 88.73 21 LEU B CA 1
ATOM 11323 C C . LEU B 1 21 ? -20.795 -41.005 -14.874 1.00 92.67 21 LEU B C 1
ATOM 11324 O O . LEU B 1 21 ? -19.614 -41.215 -14.577 1.00 94.36 21 LEU B O 1
ATOM 11340 N N . ASP B 1 22 ? -21.163 -40.534 -16.067 1.00 95.38 22 ASP B N 1
ATOM 11341 C CA . ASP B 1 22 ? -20.212 -40.449 -17.169 1.00 98.93 22 ASP B CA 1
ATOM 11342 C C . ASP B 1 22 ? -18.951 -39.678 -16.806 1.00 103.28 22 ASP B C 1
ATOM 11343 O O . ASP B 1 22 ? -17.872 -39.983 -17.326 1.00 105.72 22 ASP B O 1
ATOM 11352 N N . LYS B 1 23 ? -19.055 -38.688 -15.925 1.00 104.73 23 LYS B N 1
ATOM 11353 C CA . LYS B 1 23 ? -17.916 -37.842 -15.591 1.00 105.75 23 LYS B CA 1
ATOM 11354 C C . LYS B 1 23 ? -17.234 -38.240 -14.287 1.00 102.24 23 LYS B C 1
ATOM 11355 O O . LYS B 1 23 ? -16.245 -37.605 -13.904 1.00 102.35 23 LYS B O 1
ATOM 11374 N N . TYR B 1 24 ? -17.730 -39.266 -13.600 1.00 98.21 24 TYR B N 1
ATOM 11375 C CA . TYR B 1 24 ? -17.205 -39.640 -12.294 1.00 95.00 24 TYR B CA 1
ATOM 11376 C C . TYR B 1 24 ? -16.143 -40.731 -12.348 1.00 95.91 24 TYR B C 1
ATOM 11377 O O . TYR B 1 24 ? -15.625 -41.114 -11.293 1.00 95.81 24 TYR B O 1
ATOM 11395 N N . TYR B 1 25 ? -15.807 -41.242 -13.534 1.00 97.31 25 TYR B N 1
ATOM 11396 C CA . TYR B 1 25 ? -14.821 -42.314 -13.629 1.00 98.74 25 TYR B CA 1
ATOM 11397 C C . TYR B 1 25 ? -13.554 -41.963 -12.857 1.00 100.98 25 TYR B C 1
ATOM 11398 O O . TYR B 1 25 ? -13.017 -42.791 -12.109 1.00 99.01 25 TYR B O 1
ATOM 11416 N N . LYS B 1 26 ? -13.066 -40.729 -13.023 1.00 104.26 26 LYS B N 1
ATOM 11417 C CA . LYS B 1 26 ? -11.885 -40.295 -12.286 1.00 108.07 26 LYS B CA 1
ATOM 11418 C C . LYS B 1 26 ? -12.100 -40.429 -10.782 1.00 102.32 26 LYS B C 1
ATOM 11419 O O . LYS B 1 26 ? -11.274 -41.016 -10.074 1.00 100.79 26 LYS B O 1
ATOM 11438 N N . ILE B 1 27 ? -13.217 -39.899 -10.278 1.00 99.27 27 ILE B N 1
ATOM 11439 C CA . ILE B 1 27 ? -13.484 -39.940 -8.844 1.00 97.86 27 ILE B CA 1
ATOM 11440 C C . ILE B 1 27 ? -13.574 -41.381 -8.359 1.00 97.70 27 ILE B C 1
ATOM 11441 O O . ILE B 1 27 ? -13.060 -41.727 -7.288 1.00 98.84 27 ILE B O 1
ATOM 11457 N N . LEU B 1 28 ? -14.224 -42.242 -9.139 1.00 95.94 28 LEU B N 1
ATOM 11458 C CA . LEU B 1 28 ? -14.488 -43.611 -8.718 1.00 93.84 28 LEU B CA 1
ATOM 11459 C C . LEU B 1 28 ? -13.295 -44.541 -8.899 1.00 92.50 28 LEU B C 1
ATOM 11460 O O . LEU B 1 28 ? -13.332 -45.667 -8.391 1.00 89.14 28 LEU B O 1
ATOM 11476 N N . SER B 1 29 ? -12.249 -44.110 -9.600 1.00 92.99 29 SER B N 1
ATOM 11477 C CA . SER B 1 29 ? -11.062 -44.937 -9.789 1.00 93.76 29 SER B CA 1
ATOM 11478 C C . SER B 1 29 ? -10.038 -44.797 -8.665 1.00 98.17 29 SER B C 1
ATOM 11479 O O . SER B 1 29 ? -8.962 -45.400 -8.747 1.00 97.87 29 SER B O 1
ATOM 11487 N N . ASN B 1 30 ? -10.341 -44.027 -7.631 1.00 101.63 30 ASN B N 1
ATOM 11488 C CA . ASN B 1 30 ? -9.438 -43.830 -6.502 1.00 106.14 30 ASN B CA 1
ATOM 11489 C C . ASN B 1 30 ? -9.120 -45.146 -5.808 1.00 108.78 30 ASN B C 1
ATOM 11490 O O . ASN B 1 30 ? -10.036 -45.799 -5.290 1.00 107.75 30 ASN B O 1
ATOM 11501 N N . PRO B 1 31 ? -7.851 -45.565 -5.756 1.00 110.48 31 PRO B N 1
ATOM 11502 C CA . PRO B 1 31 ? -7.541 -46.891 -5.199 1.00 106.93 31 PRO B CA 1
ATOM 11503 C C . PRO B 1 31 ? -7.850 -47.032 -3.718 1.00 101.27 31 PRO B C 1
ATOM 11504 O O . PRO B 1 31 ? -7.591 -48.105 -3.157 1.00 94.48 31 PRO B O 1
ATOM 11515 N N . LYS B 1 32 ? -8.383 -46.000 -3.062 1.00 103.78 32 LYS B N 1
ATOM 11516 C CA . LYS B 1 32 ? -8.715 -46.122 -1.652 1.00 105.85 32 LYS B CA 1
ATOM 11517 C C . LYS B 1 32 ? -10.160 -46.539 -1.420 1.00 104.58 32 LYS B C 1
ATOM 11518 O O . LYS B 1 32 ? -10.535 -46.808 -0.274 1.00 106.23 32 LYS B O 1
ATOM 11537 N N . ILE B 1 33 ? -10.979 -46.599 -2.466 1.00 101.01 33 ILE B N 1
ATOM 11538 C CA . ILE B 1 33 ? -12.371 -47.019 -2.353 1.00 95.15 33 ILE B CA 1
ATOM 11539 C C . ILE B 1 33 ? -12.539 -48.368 -3.036 1.00 90.49 33 ILE B C 1
ATOM 11540 O O . ILE B 1 33 ? -12.143 -48.542 -4.196 1.00 90.72 33 ILE B O 1
ATOM 11556 N N . ASP B 1 34 ? -13.109 -49.330 -2.307 1.00 85.17 34 ASP B N 1
ATOM 11557 C CA . ASP B 1 34 ? -13.459 -50.627 -2.867 1.00 80.88 34 ASP B CA 1
ATOM 11558 C C . ASP B 1 34 ? -14.946 -50.754 -3.170 1.00 79.61 34 ASP B C 1
ATOM 11559 O O . ASP B 1 34 ? -15.319 -51.566 -4.024 1.00 77.62 34 ASP B O 1
ATOM 11568 N N . THR B 1 35 ? -15.799 -49.980 -2.494 1.00 81.28 35 THR B N 1
ATOM 11569 C CA . THR B 1 35 ? -17.239 -50.171 -2.569 1.00 80.08 35 THR B CA 1
ATOM 11570 C C . THR B 1 35 ? -17.928 -48.865 -2.945 1.00 77.74 35 THR B C 1
ATOM 11571 O O . THR B 1 35 ? -17.405 -47.774 -2.703 1.00 78.51 35 THR B O 1
ATOM 11582 N N . ILE B 1 36 ? -19.108 -48.993 -3.549 1.00 75.89 36 ILE B N 1
ATOM 11583 C CA . ILE B 1 36 ? -19.994 -47.868 -3.823 1.00 74.35 36 ILE B CA 1
ATOM 11584 C C . ILE B 1 36 ? -21.319 -48.111 -3.116 1.00 72.79 36 ILE B C 1
ATOM 11585 O O . ILE B 1 36 ? -21.870 -49.216 -3.181 1.00 72.14 36 ILE B O 1
ATOM 11601 N N . GLU B 1 37 ? -21.825 -47.083 -2.443 1.00 73.64 37 GLU B N 1
ATOM 11602 C CA . GLU B 1 37 ? -23.156 -47.107 -1.853 1.00 73.14 37 GLU B CA 1
ATOM 11603 C C . GLU B 1 37 ? -24.041 -46.118 -2.600 1.00 74.14 37 GLU B C 1
ATOM 11604 O O . GLU B 1 37 ? -23.765 -44.913 -2.603 1.00 77.95 37 GLU B O 1
ATOM 11616 N N . PHE B 1 38 ? -25.083 -46.626 -3.245 1.00 70.87 38 PHE B N 1
ATOM 11617 C CA . PHE B 1 38 ? -26.091 -45.788 -3.875 1.00 71.41 38 PHE B CA 1
ATOM 11618 C C . PHE B 1 38 ? -27.278 -45.624 -2.931 1.00 71.62 38 PHE B C 1
ATOM 11619 O O . PHE B 1 38 ? -27.470 -46.403 -1.993 1.00 72.60 38 PHE B O 1
ATOM 11636 N N . GLY B 1 39 ? -28.077 -44.588 -3.189 1.00 73.14 39 GLY B N 1
ATOM 11637 C CA . GLY B 1 39 ? -29.152 -44.204 -2.312 1.00 71.57 39 GLY B CA 1
ATOM 11638 C C . GLY B 1 39 ? -30.526 -44.432 -2.913 1.00 69.88 39 GLY B C 1
ATOM 11639 O O . GLY B 1 39 ? -30.721 -45.249 -3.817 1.00 67.27 39 GLY B O 1
ATOM 11643 N N . GLU B 1 40 ? -31.499 -43.675 -2.395 1.00 73.56 40 GLU B N 1
ATOM 11644 C CA . GLU B 1 40 ? -32.893 -43.885 -2.774 1.00 78.11 40 GLU B CA 1
ATOM 11645 C C . GLU B 1 40 ? -33.155 -43.427 -4.202 1.00 80.95 40 GLU B C 1
ATOM 11646 O O . GLU B 1 40 ? -33.768 -44.154 -4.992 1.00 81.94 40 GLU B O 1
ATOM 11658 N N . LYS B 1 41 ? -32.691 -42.229 -4.558 1.00 82.77 41 LYS B N 1
ATOM 11659 C CA . LYS B 1 41 ? -33.127 -41.585 -5.789 1.00 82.29 41 LYS B CA 1
ATOM 11660 C C . LYS B 1 41 ? -32.328 -41.997 -7.019 1.00 75.59 41 LYS B C 1
ATOM 11661 O O . LYS B 1 41 ? -32.797 -41.778 -8.142 1.00 74.70 41 LYS B O 1
ATOM 11680 N N . PHE B 1 42 ? -31.151 -42.593 -6.844 1.00 72.97 42 PHE B N 1
ATOM 11681 C CA . PHE B 1 42 ? -30.305 -42.907 -7.987 1.00 72.83 42 PHE B CA 1
ATOM 11682 C C . PHE B 1 42 ? -30.984 -43.918 -8.908 1.00 73.03 42 PHE B C 1
ATOM 11683 O O . PHE B 1 42 ? -31.399 -44.996 -8.477 1.00 74.87 42 PHE B O 1
ATOM 11700 N N . ASN B 1 43 ? -31.081 -43.563 -10.194 1.00 73.45 43 ASN B N 1
ATOM 11701 C CA . ASN B 1 43 ? -31.653 -44.428 -11.224 1.00 70.79 43 ASN B CA 1
ATOM 11702 C C . ASN B 1 43 ? -30.995 -44.041 -12.553 1.00 73.23 43 ASN B C 1
ATOM 11703 O O . ASN B 1 43 ? -31.589 -43.412 -13.431 1.00 71.12 43 ASN B O 1
ATOM 11714 N N . GLN B 1 44 ? -29.729 -44.432 -12.698 1.00 76.60 44 GLN B N 1
ATOM 11715 C CA . GLN B 1 44 ? -28.957 -44.140 -13.897 1.00 78.11 44 GLN B CA 1
ATOM 11716 C C . GLN B 1 44 ? -28.161 -45.380 -14.283 1.00 76.95 44 GLN B C 1
ATOM 11717 O O . GLN B 1 44 ? -27.868 -46.240 -13.447 1.00 75.07 44 GLN B O 1
ATOM 11731 N N . GLU B 1 45 ? -27.804 -45.456 -15.565 1.00 78.19 45 GLU B N 1
ATOM 11732 C CA . GLU B 1 45 ? -27.001 -46.566 -16.054 1.00 77.59 45 GLU B CA 1
ATOM 11733 C C . GLU B 1 45 ? -25.708 -46.678 -15.256 1.00 77.56 45 GLU B C 1
ATOM 11734 O O . GLU B 1 45 ? -25.126 -45.674 -14.834 1.00 80.19 45 GLU B O 1
ATOM 11746 N N . ILE B 1 46 ? -25.247 -47.914 -15.058 1.00 74.83 46 ILE B N 1
ATOM 11747 C CA . ILE B 1 46 ? -23.968 -48.161 -14.400 1.00 74.01 46 ILE B CA 1
ATOM 11748 C C . ILE B 1 46 ? -23.193 -49.201 -15.200 1.00 75.28 46 ILE B C 1
ATOM 11749 O O . ILE B 1 46 ? -22.163 -49.710 -14.746 1.00 75.25 46 ILE B O 1
ATOM 11765 N N . ASP B 1 47 ? -23.680 -49.515 -16.400 1.00 78.81 47 ASP B N 1
ATOM 11766 C CA . ASP B 1 47 ? -23.115 -50.595 -17.202 1.00 84.06 47 ASP B CA 1
ATOM 11767 C C . ASP B 1 47 ? -21.609 -50.452 -17.389 1.00 91.51 47 ASP B C 1
ATOM 11768 O O . ASP B 1 47 ? -20.833 -51.179 -16.762 1.00 97.41 47 ASP B O 1
ATOM 11777 N N . HIS B 1 48 ? -21.186 -49.523 -18.245 1.00 89.89 48 HIS B N 1
ATOM 11778 C CA . HIS B 1 48 ? -19.783 -49.379 -18.600 1.00 88.71 48 HIS B CA 1
ATOM 11779 C C . HIS B 1 48 ? -19.100 -48.245 -17.848 1.00 90.69 48 HIS B C 1
ATOM 11780 O O . HIS B 1 48 ? -18.036 -47.780 -18.272 1.00 92.28 48 HIS B O 1
ATOM 11794 N N . LEU B 1 49 ? -19.680 -47.804 -16.733 1.00 90.21 49 LEU B N 1
ATOM 11795 C CA . LEU B 1 49 ? -19.247 -46.586 -16.058 1.00 90.28 49 LEU B CA 1
ATOM 11796 C C . LEU B 1 49 ? -18.733 -46.854 -14.649 1.00 87.94 49 LEU B C 1
ATOM 11797 O O . LEU B 1 49 ? -18.736 -45.947 -13.809 1.00 85.28 49 LEU B O 1
ATOM 11813 N N . ILE B 1 50 ? -18.280 -48.073 -14.379 1.00 88.53 50 ILE B N 1
ATOM 11814 C CA . ILE B 1 50 ? -17.856 -48.475 -13.039 1.00 87.49 50 ILE B CA 1
ATOM 11815 C C . ILE B 1 50 ? -16.453 -49.067 -13.134 1.00 83.75 50 ILE B C 1
ATOM 11816 O O . ILE B 1 50 ? -16.279 -50.153 -13.706 1.00 82.93 50 ILE B O 1
ATOM 11832 N N . PRO B 1 51 ? -15.436 -48.405 -12.583 1.00 82.13 51 PRO B N 1
ATOM 11833 C CA . PRO B 1 51 ? -14.064 -48.924 -12.693 1.00 83.21 51 PRO B CA 1
ATOM 11834 C C . PRO B 1 51 ? -13.874 -50.234 -11.939 1.00 82.69 51 PRO B C 1
ATOM 11835 O O . PRO B 1 51 ? -14.699 -50.658 -11.127 1.00 81.99 51 PRO B O 1
ATOM 11846 N N . SER B 1 52 ? -12.744 -50.882 -12.228 1.00 85.63 52 SER B N 1
ATOM 11847 C CA . SER B 1 52 ? -12.468 -52.232 -11.746 1.00 85.76 52 SER B CA 1
ATOM 11848 C C . SER B 1 52 ? -11.768 -52.263 -10.389 1.00 84.57 52 SER B C 1
ATOM 11849 O O . SER B 1 52 ? -11.432 -53.351 -9.908 1.00 83.30 52 SER B O 1
ATOM 11857 N N . ASN B 1 53 ? -11.533 -51.107 -9.764 1.00 86.17 53 ASN B N 1
ATOM 11858 C CA . ASN B 1 53 ? -11.082 -51.092 -8.379 1.00 87.25 53 ASN B CA 1
ATOM 11859 C C . ASN B 1 53 ? -12.229 -51.429 -7.436 1.00 82.28 53 ASN B C 1
ATOM 11860 O O . ASN B 1 53 ? -11.989 -51.833 -6.294 1.00 81.22 53 ASN B O 1
ATOM 11871 N N . ILE B 1 54 ? -13.464 -51.275 -7.899 1.00 80.40 54 ILE B N 1
ATOM 11872 C CA . ILE B 1 54 ? -14.652 -51.430 -7.071 1.00 80.99 54 ILE B CA 1
ATOM 11873 C C . ILE B 1 54 ? -15.084 -52.891 -7.071 1.00 76.67 54 ILE B C 1
ATOM 11874 O O . ILE B 1 54 ? -15.251 -53.503 -8.135 1.00 74.92 54 ILE B O 1
ATOM 11890 N N . LYS B 1 55 ? -15.241 -53.461 -5.873 1.00 75.42 55 LYS B N 1
ATOM 11891 C CA . LYS B 1 55 ? -15.642 -54.851 -5.742 1.00 76.16 55 LYS B CA 1
ATOM 11892 C C . LYS B 1 55 ? -17.020 -55.027 -5.117 1.00 70.48 55 LYS B C 1
ATOM 11893 O O . LYS B 1 55 ? -17.550 -56.144 -5.134 1.00 69.33 55 LYS B O 1
ATOM 11912 N N . VAL B 1 56 ? -17.618 -53.963 -4.584 1.00 66.68 56 VAL B N 1
ATOM 11913 C CA . VAL B 1 56 ? -18.883 -54.050 -3.862 1.00 64.90 56 VAL B CA 1
ATOM 11914 C C . VAL B 1 56 ? -19.775 -52.897 -4.296 1.00 63.61 56 VAL B C 1
ATOM 11915 O O . VAL B 1 56 ? -19.350 -51.737 -4.275 1.00 63.48 56 VAL B O 1
ATOM 11928 N N . ILE B 1 57 ? -21.010 -53.212 -4.681 1.00 63.06 57 ILE B N 1
ATOM 11929 C CA . ILE B 1 57 ? -22.000 -52.203 -5.048 1.00 64.44 57 ILE B CA 1
ATOM 11930 C C . ILE B 1 57 ? -23.247 -52.439 -4.201 1.00 63.07 57 ILE B C 1
ATOM 11931 O O . ILE B 1 57 ? -23.974 -53.417 -4.415 1.00 61.99 57 ILE B O 1
ATOM 11947 N N . LYS B 1 58 ? -23.489 -51.547 -3.243 1.00 67.51 58 LYS B N 1
ATOM 11948 C CA . LYS B 1 58 ? -24.611 -51.619 -2.315 1.00 69.06 58 LYS B CA 1
ATOM 11949 C C . LYS B 1 58 ? -25.628 -50.554 -2.701 1.00 67.38 58 LYS B C 1
ATOM 11950 O O . LYS B 1 58 ? -25.288 -49.369 -2.783 1.00 67.50 58 LYS B O 1
ATOM 11969 N N . PHE B 1 59 ? -26.867 -50.975 -2.944 1.00 65.21 59 PHE B N 1
ATOM 11970 C CA . PHE B 1 59 ? -27.889 -50.068 -3.451 1.00 65.58 59 PHE B CA 1
ATOM 11971 C C . PHE B 1 59 ? -28.809 -49.517 -2.371 1.00 70.08 59 PHE B C 1
ATOM 11972 O O . PHE B 1 59 ? -29.369 -48.432 -2.552 1.00 77.15 59 PHE B O 1
ATOM 11989 N N . GLY B 1 60 ? -28.989 -50.220 -1.259 1.00 66.11 60 GLY B N 1
ATOM 11990 C CA . GLY B 1 60 ? -29.876 -49.730 -0.222 1.00 68.40 60 GLY B CA 1
ATOM 11991 C C . GLY B 1 60 ? -31.316 -50.089 -0.515 1.00 70.30 60 GLY B C 1
ATOM 11992 O O . GLY B 1 60 ? -31.805 -49.843 -1.623 1.00 69.61 60 GLY B O 1
ATOM 11996 N N . TRP B 1 61 ? -32.017 -50.639 0.478 1.00 73.01 61 TRP B N 1
ATOM 11997 C CA . TRP B 1 61 ? -33.222 -51.409 0.192 1.00 76.18 61 TRP B CA 1
ATOM 11998 C C . TRP B 1 61 ? -34.319 -50.580 -0.462 1.00 74.96 61 TRP B C 1
ATOM 11999 O O . TRP B 1 61 ? -35.188 -51.154 -1.126 1.00 72.36 61 TRP B O 1
ATOM 12020 N N . THR B 1 62 ? -34.293 -49.256 -0.320 1.00 73.29 62 THR B N 1
ATOM 12021 C CA . THR B 1 62 ? -35.330 -48.403 -0.885 1.00 71.50 62 THR B CA 1
ATOM 12022 C C . THR B 1 62 ? -34.944 -47.781 -2.226 1.00 71.56 62 THR B C 1
ATOM 12023 O O . THR B 1 62 ? -35.664 -46.904 -2.720 1.00 72.45 62 THR B O 1
ATOM 12034 N N . SER B 1 63 ? -33.834 -48.205 -2.822 1.00 69.87 63 SER B N 1
ATOM 12035 C CA . SER B 1 63 ? -33.381 -47.621 -4.078 1.00 70.01 63 SER B CA 1
ATOM 12036 C C . SER B 1 63 ? -34.435 -47.710 -5.173 1.00 67.41 63 SER B C 1
ATOM 12037 O O . SER B 1 63 ? -35.134 -48.716 -5.309 1.00 67.62 63 SER B O 1
ATOM 12045 N N . GLU B 1 64 ? -34.534 -46.648 -5.971 1.00 66.51 64 GLU B N 1
ATOM 12046 C CA . GLU B 1 64 ? -35.461 -46.606 -7.097 1.00 67.01 64 GLU B CA 1
ATOM 12047 C C . GLU B 1 64 ? -34.815 -47.078 -8.399 1.00 63.15 64 GLU B C 1
ATOM 12048 O O . GLU B 1 64 ? -35.380 -46.863 -9.477 1.00 61.66 64 GLU B O 1
ATOM 12060 N N . PHE B 1 65 ? -33.658 -47.727 -8.314 1.00 62.94 65 PHE B N 1
ATOM 12061 C CA . PHE B 1 65 ? -32.928 -48.174 -9.492 1.00 64.77 65 PHE B CA 1
ATOM 12062 C C . PHE B 1 65 ? -33.633 -49.339 -10.172 1.00 67.97 65 PHE B C 1
ATOM 12063 O O . PHE B 1 65 ? -33.942 -50.352 -9.539 1.00 69.24 65 PHE B O 1
ATOM 12080 N N . ASN B 1 66 ? -33.908 -49.180 -11.476 1.00 68.55 66 ASN B N 1
ATOM 12081 C CA . ASN B 1 66 ? -34.345 -50.295 -12.315 1.00 67.99 66 ASN B CA 1
ATOM 12082 C C . ASN B 1 66 ? -33.844 -50.048 -13.743 1.00 68.68 66 ASN B C 1
ATOM 12083 O O . ASN B 1 66 ? -34.595 -49.731 -14.664 1.00 71.24 66 ASN B O 1
ATOM 12094 N N . LYS B 1 67 ? -32.537 -50.200 -13.925 1.00 68.05 67 LYS B N 1
ATOM 12095 C CA . LYS B 1 67 ? -31.906 -50.187 -15.234 1.00 69.21 67 LYS B CA 1
ATOM 12096 C C . LYS B 1 67 ? -31.417 -51.596 -15.545 1.00 65.74 67 LYS B C 1
ATOM 12097 O O . LYS B 1 67 ? -31.030 -52.346 -14.644 1.00 63.46 67 LYS B O 1
ATOM 12116 N N . ASP B 1 68 ? -31.454 -51.962 -16.822 1.00 65.29 68 ASP B N 1
ATOM 12117 C CA . ASP B 1 68 ? -30.843 -53.214 -17.249 1.00 63.09 68 ASP B CA 1
ATOM 12118 C C . ASP B 1 68 ? -29.345 -53.158 -16.974 1.00 63.41 68 ASP B C 1
ATOM 12119 O O . ASP B 1 68 ? -28.685 -52.162 -17.283 1.00 64.55 68 ASP B O 1
ATOM 12128 N N . VAL B 1 69 ? -28.810 -54.222 -16.379 1.00 60.94 69 VAL B N 1
ATOM 12129 C CA . VAL B 1 69 ? -27.413 -54.267 -15.958 1.00 62.44 69 VAL B CA 1
ATOM 12130 C C . VAL B 1 69 ? -26.812 -55.555 -16.501 1.00 63.89 69 VAL B C 1
ATOM 12131 O O . VAL B 1 69 ? -27.077 -56.639 -15.970 1.00 63.19 69 VAL B O 1
ATOM 12144 N N . ASN B 1 70 ? -25.971 -55.436 -17.529 1.00 70.33 70 ASN B N 1
ATOM 12145 C CA . ASN B 1 70 ? -25.395 -56.600 -18.182 1.00 73.51 70 ASN B CA 1
ATOM 12146 C C . ASN B 1 70 ? -23.882 -56.540 -18.327 1.00 76.66 70 ASN B C 1
ATOM 12147 O O . ASN B 1 70 ? -23.288 -57.506 -18.824 1.00 76.99 70 ASN B O 1
ATOM 12158 N N . PHE B 1 71 ? -23.239 -55.454 -17.903 1.00 77.19 71 PHE B N 1
ATOM 12159 C CA . PHE B 1 71 ? -21.806 -55.274 -18.107 1.00 77.29 71 PHE B CA 1
ATOM 12160 C C . PHE B 1 71 ? -21.153 -54.778 -16.821 1.00 76.38 71 PHE B C 1
ATOM 12161 O O . PHE B 1 71 ? -20.499 -53.737 -16.782 1.00 76.89 71 PHE B O 1
ATOM 12178 N N . LEU B 1 72 ? -21.322 -55.551 -15.756 1.00 74.14 72 LEU B N 1
ATOM 12179 C CA . LEU B 1 72 ? -20.631 -55.269 -14.510 1.00 74.29 72 LEU B CA 1
ATOM 12180 C C . LEU B 1 72 ? -19.128 -55.473 -14.685 1.00 77.57 72 LEU B C 1
ATOM 12181 O O . LEU B 1 72 ? -18.653 -56.129 -15.618 1.00 78.52 72 LEU B O 1
ATOM 12197 N N . THR B 1 73 ? -18.382 -54.887 -13.755 1.00 77.27 73 THR B N 1
ATOM 12198 C CA . THR B 1 73 ? -16.933 -54.846 -13.823 1.00 81.40 73 THR B CA 1
ATOM 12199 C C . THR B 1 73 ? -16.248 -56.152 -14.207 1.00 80.87 73 THR B C 1
ATOM 12200 O O . THR B 1 73 ? -15.354 -56.150 -15.061 1.00 82.59 73 THR B O 1
ATOM 12211 N N . GLU B 1 74 ? -16.640 -57.267 -13.583 1.00 79.01 74 GLU B N 1
ATOM 12212 C CA . GLU B 1 74 ? -15.995 -58.594 -13.702 1.00 80.37 74 GLU B CA 1
ATOM 12213 C C . GLU B 1 74 ? -14.823 -58.644 -12.717 1.00 80.90 74 GLU B C 1
ATOM 12214 O O . GLU B 1 74 ? -13.999 -59.558 -12.755 1.00 79.87 74 GLU B O 1
ATOM 12226 N N . SER B 1 75 ? -14.701 -57.630 -11.860 1.00 83.11 75 SER B N 1
ATOM 12227 C CA . SER B 1 75 ? -13.916 -57.685 -10.632 1.00 84.31 75 SER B CA 1
ATOM 12228 C C . SER B 1 75 ? -14.836 -57.531 -9.428 1.00 83.23 75 SER B C 1
ATOM 12229 O O . SER B 1 75 ? -14.378 -57.611 -8.279 1.00 83.55 75 SER B O 1
ATOM 12237 N N . LEU B 1 76 ? -16.124 -57.286 -9.678 1.00 78.98 76 LEU B N 1
ATOM 12238 C CA . LEU B 1 76 ? -17.135 -57.280 -8.632 1.00 70.43 76 LEU B CA 1
ATOM 12239 C C . LEU B 1 76 ? -17.179 -58.630 -7.933 1.00 64.24 76 LEU B C 1
ATOM 12240 O O . LEU B 1 76 ? -17.178 -59.682 -8.578 1.00 59.58 76 LEU B O 1
ATOM 12256 N N . THR B 1 77 ? -17.243 -58.591 -6.608 1.00 64.69 77 THR B N 1
ATOM 12257 C CA . THR B 1 77 ? -17.460 -59.776 -5.798 1.00 66.07 77 THR B CA 1
ATOM 12258 C C . THR B 1 77 ? -18.774 -59.725 -5.041 1.00 64.20 77 THR B C 1
ATOM 12259 O O . THR B 1 77 ? -19.241 -60.767 -4.575 1.00 62.89 77 THR B O 1
ATOM 12270 N N . GLU B 1 78 ? -19.378 -58.546 -4.920 1.00 63.13 78 GLU B N 1
ATOM 12271 C CA . GLU B 1 78 ? -20.607 -58.368 -4.168 1.00 62.85 78 GLU B CA 1
ATOM 12272 C C . GLU B 1 78 ? -21.465 -57.317 -4.848 1.00 59.90 78 GLU B C 1
ATOM 12273 O O . GLU B 1 78 ? -20.958 -56.283 -5.293 1.00 62.32 78 GLU B O 1
ATOM 12285 N N . ILE B 1 79 ? -22.764 -57.587 -4.931 1.00 55.45 79 ILE B N 1
ATOM 12286 C CA . ILE B 1 79 ? -23.724 -56.580 -5.376 1.00 57.79 79 ILE B CA 1
ATOM 12287 C C . ILE B 1 79 ? -25.082 -56.901 -4.762 1.00 55.35 79 ILE B C 1
ATOM 12288 O O . ILE B 1 79 ? -25.529 -58.052 -4.783 1.00 51.42 79 ILE B O 1
ATOM 12304 N N . TYR B 1 80 ? -25.736 -55.877 -4.216 1.00 54.43 80 TYR B N 1
ATOM 12305 C CA . TYR B 1 80 ? -27.011 -56.020 -3.523 1.00 56.09 80 TYR B CA 1
ATOM 12306 C C . TYR B 1 80 ? -27.997 -55.038 -4.138 1.00 56.21 80 TYR B C 1
ATOM 12307 O O . TYR B 1 80 ? -27.745 -53.829 -4.148 1.00 57.05 80 TYR B O 1
ATOM 12325 N N . TYR B 1 81 ? -29.099 -55.556 -4.671 1.00 54.58 81 TYR B N 1
ATOM 12326 C CA . TYR B 1 81 ? -30.098 -54.731 -5.333 1.00 54.96 81 TYR B CA 1
ATOM 12327 C C . TYR B 1 81 ? -31.265 -54.445 -4.388 1.00 54.58 81 TYR B C 1
ATOM 12328 O O . TYR B 1 81 ? -31.422 -55.075 -3.338 1.00 53.84 81 TYR B O 1
ATOM 12346 N N . GLY B 1 82 ? -32.102 -53.483 -4.792 1.00 55.39 82 GLY B N 1
ATOM 12347 C CA . GLY B 1 82 ? -33.115 -52.922 -3.938 1.00 54.10 82 GLY B CA 1
ATOM 12348 C C . GLY B 1 82 ? -34.531 -53.294 -4.333 1.00 53.87 82 GLY B C 1
ATOM 12349 O O . GLY B 1 82 ? -34.781 -54.301 -5.008 1.00 56.14 82 GLY B O 1
ATOM 12353 N N . ILE B 1 83 ? -35.477 -52.454 -3.908 1.00 53.93 83 ILE B N 1
ATOM 12354 C CA . ILE B 1 83 ? -36.886 -52.831 -3.911 1.00 56.82 83 ILE B CA 1
ATOM 12355 C C . ILE B 1 83 ? -37.489 -52.781 -5.308 1.00 58.17 83 ILE B C 1
ATOM 12356 O O . ILE B 1 83 ? -38.424 -53.534 -5.604 1.00 58.06 83 ILE B O 1
ATOM 12372 N N . TYR B 1 84 ? -36.987 -51.907 -6.179 1.00 59.52 84 TYR B N 1
ATOM 12373 C CA . TYR B 1 84 ? -37.575 -51.694 -7.493 1.00 58.48 84 TYR B CA 1
ATOM 12374 C C . TYR B 1 84 ? -36.819 -52.405 -8.609 1.00 57.57 84 TYR B C 1
ATOM 12375 O O . TYR B 1 84 ? -37.215 -52.294 -9.772 1.00 56.74 84 TYR B O 1
ATOM 12393 N N . LYS B 1 85 ? -35.751 -53.133 -8.292 1.00 58.07 85 LYS B N 1
ATOM 12394 C CA . LYS B 1 85 ? -34.922 -53.735 -9.328 1.00 58.23 85 LYS B CA 1
ATOM 12395 C C . LYS B 1 85 ? -35.508 -55.063 -9.795 1.00 54.80 85 LYS B C 1
ATOM 12396 O O . LYS B 1 85 ? -35.823 -55.937 -8.982 1.00 50.36 85 LYS B O 1
ATOM 12415 N N . ASN B 1 86 ? -35.642 -55.210 -11.109 1.00 54.53 86 ASN B N 1
ATOM 12416 C CA . ASN B 1 86 ? -36.025 -56.463 -11.742 1.00 51.26 86 ASN B CA 1
ATOM 12417 C C . ASN B 1 86 ? -34.801 -57.073 -12.414 1.00 51.66 86 ASN B C 1
ATOM 12418 O O . ASN B 1 86 ? -33.745 -56.442 -12.525 1.00 54.75 86 ASN B O 1
ATOM 12429 N N . HIS B 1 87 ? -34.948 -58.319 -12.853 1.00 50.62 87 HIS B N 1
ATOM 12430 C CA . HIS B 1 87 ? -33.916 -58.970 -13.639 1.00 55.72 87 HIS B CA 1
ATOM 12431 C C . HIS B 1 87 ? -34.558 -59.799 -14.744 1.00 59.12 87 HIS B C 1
ATOM 12432 O O . HIS B 1 87 ? -35.656 -60.340 -14.580 1.00 58.77 87 HIS B O 1
ATOM 12446 N N . SER B 1 88 ? -33.866 -59.882 -15.874 1.00 60.45 88 SER B N 1
ATOM 12447 C CA . SER B 1 88 ? -34.070 -60.960 -16.829 1.00 62.21 88 SER B CA 1
ATOM 12448 C C . SER B 1 88 ? -33.042 -62.056 -16.552 1.00 57.60 88 SER B C 1
ATOM 12449 O O . SER B 1 88 ? -31.994 -61.813 -15.949 1.00 55.17 88 SER B O 1
ATOM 12457 N N . LEU B 1 89 ? -33.353 -63.274 -16.999 1.00 55.17 89 LEU B N 1
ATOM 12458 C CA . LEU B 1 89 ? -32.424 -64.385 -16.807 1.00 53.02 89 LEU B CA 1
ATOM 12459 C C . LEU B 1 89 ? -31.125 -64.122 -17.562 1.00 55.93 89 LEU B C 1
ATOM 12460 O O . LEU B 1 89 ? -30.030 -64.471 -17.097 1.00 55.80 89 LEU B O 1
ATOM 12476 N N . GLU B 1 90 ? -31.230 -63.487 -18.733 1.00 59.59 90 GLU B N 1
ATOM 12477 C CA . GLU B 1 90 ? -30.058 -62.995 -19.454 1.00 64.22 90 GLU B CA 1
ATOM 12478 C C . GLU B 1 90 ? -29.162 -62.173 -18.537 1.00 64.36 90 GLU B C 1
ATOM 12479 O O . GLU B 1 90 ? -27.948 -62.404 -18.462 1.00 64.32 90 GLU B O 1
ATOM 12491 N N . GLU B 1 91 ? -29.747 -61.202 -17.832 1.00 61.75 91 GLU B N 1
ATOM 12492 C CA . GLU B 1 91 ? -28.980 -60.402 -16.889 1.00 59.90 91 GLU B CA 1
ATOM 12493 C C . GLU B 1 91 ? -28.204 -61.286 -15.923 1.00 57.91 91 GLU B C 1
ATOM 12494 O O . GLU B 1 91 ? -27.012 -61.067 -15.679 1.00 58.40 91 GLU B O 1
ATOM 12506 N N . LEU B 1 92 ? -28.871 -62.296 -15.358 1.00 58.00 92 LEU B N 1
ATOM 12507 C CA . LEU B 1 92 ? -28.224 -63.125 -14.349 1.00 60.83 92 LEU B CA 1
ATOM 12508 C C . LEU B 1 92 ? -27.078 -63.933 -14.940 1.00 63.94 92 LEU B C 1
ATOM 12509 O O . LEU B 1 92 ? -26.020 -64.062 -14.313 1.00 64.40 92 LEU B O 1
ATOM 12525 N N . GLN B 1 93 ? -27.258 -64.482 -16.144 1.00 68.51 93 GLN B N 1
ATOM 12526 C CA . GLN B 1 93 ? -26.148 -65.187 -16.779 1.00 69.94 93 GLN B CA 1
ATOM 12527 C C . GLN B 1 93 ? -25.021 -64.236 -17.168 1.00 67.68 93 GLN B C 1
ATOM 12528 O O . GLN B 1 93 ? -23.872 -64.674 -17.305 1.00 63.03 93 GLN B O 1
ATOM 12542 N N . ASN B 1 94 ? -25.321 -62.950 -17.348 1.00 67.57 94 ASN B N 1
ATOM 12543 C CA . ASN B 1 94 ? -24.298 -61.953 -17.634 1.00 66.50 94 ASN B CA 1
ATOM 12544 C C . ASN B 1 94 ? -23.680 -61.368 -16.372 1.00 64.74 94 ASN B C 1
ATOM 12545 O O . ASN B 1 94 ? -22.804 -60.504 -16.471 1.00 63.07 94 ASN B O 1
ATOM 12556 N N . LEU B 1 95 ? -24.128 -61.789 -15.195 1.00 64.19 95 LEU B N 1
ATOM 12557 C CA . LEU B 1 95 ? -23.412 -61.442 -13.979 1.00 65.37 95 LEU B CA 1
ATOM 12558 C C . LEU B 1 95 ? -21.980 -61.957 -14.091 1.00 68.05 95 LEU B C 1
ATOM 12559 O O . LEU B 1 95 ? -21.751 -63.033 -14.659 1.00 70.01 95 LEU B O 1
ATOM 12575 N N . PRO B 1 96 ? -20.994 -61.224 -13.580 1.00 69.20 96 PRO B N 1
ATOM 12576 C CA . PRO B 1 96 ? -19.604 -61.682 -13.718 1.00 71.67 96 PRO B CA 1
ATOM 12577 C C . PRO B 1 96 ? -19.334 -62.890 -12.832 1.00 71.93 96 PRO B C 1
ATOM 12578 O O . PRO B 1 96 ? -19.864 -63.001 -11.723 1.00 68.74 96 PRO B O 1
ATOM 12589 N N . LYS B 1 97 ? -18.493 -63.800 -13.330 1.00 74.73 97 LYS B N 1
ATOM 12590 C CA . LYS B 1 97 ? -18.196 -65.020 -12.587 1.00 78.66 97 LYS B CA 1
ATOM 12591 C C . LYS B 1 97 ? -17.384 -64.757 -11.326 1.00 72.62 97 LYS B C 1
ATOM 12592 O O . LYS B 1 97 ? -17.245 -65.663 -10.499 1.00 70.44 97 LYS B O 1
ATOM 12611 N N . SER B 1 98 ? -16.890 -63.534 -11.132 1.00 70.37 98 SER B N 1
ATOM 12612 C CA . SER B 1 98 ? -16.178 -63.200 -9.907 1.00 71.47 98 SER B CA 1
ATOM 12613 C C . SER B 1 98 ? -17.102 -63.038 -8.709 1.00 68.92 98 SER B C 1
ATOM 12614 O O . SER B 1 98 ? -16.611 -62.962 -7.577 1.00 66.09 98 SER B O 1
ATOM 12622 N N . LEU B 1 99 ? -18.414 -62.998 -8.927 1.00 68.89 99 LEU B N 1
ATOM 12623 C CA . LEU B 1 99 ? -19.341 -62.642 -7.862 1.00 66.62 99 LEU B CA 1
ATOM 12624 C C . LEU B 1 99 ? -19.332 -63.684 -6.751 1.00 64.11 99 LEU B C 1
ATOM 12625 O O . LEU B 1 99 ? -19.386 -64.891 -7.008 1.00 65.72 99 LEU B O 1
ATOM 12641 N N . LEU B 1 100 ? -19.263 -63.208 -5.510 1.00 61.16 100 LEU B N 1
ATOM 12642 C CA . LEU B 1 100 ? -19.354 -64.056 -4.332 1.00 57.92 100 LEU B CA 1
ATOM 12643 C C . LEU B 1 100 ? -20.620 -63.812 -3.527 1.00 54.29 100 LEU B C 1
ATOM 12644 O O . LEU B 1 100 ? -21.126 -64.740 -2.894 1.00 54.61 100 LEU B O 1
ATOM 12660 N N . LYS B 1 101 ? -21.143 -62.588 -3.545 1.00 52.31 101 LYS B N 1
ATOM 12661 C CA . LYS B 1 101 ? -22.287 -62.202 -2.730 1.00 54.39 101 LYS B CA 1
ATOM 12662 C C . LYS B 1 101 ? -23.282 -61.463 -3.609 1.00 54.64 101 LYS B C 1
ATOM 12663 O O . LYS B 1 101 ? -22.911 -60.544 -4.346 1.00 52.43 101 LYS B O 1
ATOM 12682 N N . LEU B 1 102 ? -24.544 -61.867 -3.531 1.00 52.46 102 LEU B N 1
ATOM 12683 C CA . LEU B 1 102 ? -25.571 -61.342 -4.418 1.00 53.91 102 LEU B CA 1
ATOM 12684 C C . LEU B 1 102 ? -26.883 -61.285 -3.659 1.00 54.28 102 LEU B C 1
ATOM 12685 O O . LEU B 1 102 ? -27.288 -62.274 -3.040 1.00 54.96 102 LEU B O 1
ATOM 12701 N N . LYS B 1 103 ? -27.524 -60.124 -3.683 1.00 54.43 103 LYS B N 1
ATOM 12702 C CA . LYS B 1 103 ? -28.929 -60.006 -3.324 1.00 54.37 103 LYS B CA 1
ATOM 12703 C C . LYS B 1 103 ? -29.682 -59.597 -4.586 1.00 53.50 103 LYS B C 1
ATOM 12704 O O . LYS B 1 103 ? -29.403 -58.540 -5.165 1.00 53.01 103 LYS B O 1
ATOM 12723 N N . LEU B 1 104 ? -30.626 -60.429 -5.011 1.00 50.27 104 LEU B N 1
ATOM 12724 C CA . LEU B 1 104 ? -31.415 -60.127 -6.195 1.00 47.77 104 LEU B CA 1
ATOM 12725 C C . LEU B 1 104 ? -32.402 -59.003 -5.902 1.00 46.11 104 LEU B C 1
ATOM 12726 O O . LEU B 1 104 ? -32.799 -58.776 -4.755 1.00 45.98 104 LEU B O 1
ATOM 12742 N N . GLY B 1 105 ? -32.784 -58.288 -6.959 1.00 47.42 105 GLY B N 1
ATOM 12743 C CA . GLY B 1 105 ? -33.817 -57.280 -6.817 1.00 49.24 105 GLY B CA 1
ATOM 12744 C C . GLY B 1 105 ? -35.128 -57.885 -6.357 1.00 47.31 105 GLY B C 1
ATOM 12745 O O . GLY B 1 105 ? -35.415 -59.062 -6.587 1.00 48.63 105 GLY B O 1
ATOM 12749 N N . ASP B 1 106 ? -35.939 -57.057 -5.701 1.00 47.60 106 ASP B N 1
ATOM 12750 C CA . ASP B 1 106 ? -37.158 -57.550 -5.074 1.00 48.52 106 ASP B CA 1
ATOM 12751 C C . ASP B 1 106 ? -38.281 -57.802 -6.070 1.00 49.98 106 ASP B C 1
ATOM 12752 O O . ASP B 1 106 ? -39.217 -58.543 -5.747 1.00 49.04 106 ASP B O 1
ATOM 12761 N N . VAL B 1 107 ? -38.201 -57.229 -7.272 1.00 51.08 107 VAL B N 1
ATOM 12762 C CA . VAL B 1 107 ? -39.206 -57.504 -8.293 1.00 50.58 107 VAL B CA 1
ATOM 12763 C C . VAL B 1 107 ? -38.982 -58.868 -8.940 1.00 49.41 107 VAL B C 1
ATOM 12764 O O . VAL B 1 107 ? -39.942 -59.522 -9.363 1.00 47.37 107 VAL B O 1
ATOM 12777 N N . PHE B 1 108 ? -37.730 -59.307 -9.053 1.00 47.54 108 PHE B N 1
ATOM 12778 C CA . PHE B 1 108 ? -37.430 -60.519 -9.799 1.00 48.56 108 PHE B CA 1
ATOM 12779 C C . PHE B 1 108 ? -38.271 -61.693 -9.319 1.00 49.52 108 PHE B C 1
ATOM 12780 O O . PHE B 1 108 ? -38.388 -61.941 -8.115 1.00 50.95 108 PHE B O 1
ATOM 12797 N N . ASN B 1 109 ? -38.848 -62.420 -10.272 1.00 48.44 109 ASN B N 1
ATOM 12798 C CA . ASN B 1 109 ? -39.716 -63.544 -9.949 1.00 48.76 109 ASN B CA 1
ATOM 12799 C C . ASN B 1 109 ? -39.851 -64.490 -11.135 1.00 49.61 109 ASN B C 1
ATOM 12800 O O . ASN B 1 109 ? -40.962 -64.737 -11.614 1.00 48.01 109 ASN B O 1
ATOM 12811 N N . GLN B 1 110 ? -38.726 -65.022 -11.615 1.00 50.19 110 GLN B N 1
ATOM 12812 C CA . GLN B 1 110 ? -38.718 -65.979 -12.711 1.00 53.18 110 GLN B CA 1
ATOM 12813 C C . GLN B 1 110 ? -37.900 -67.202 -12.330 1.00 53.49 110 GLN B C 1
ATOM 12814 O O . GLN B 1 110 ? -36.961 -67.118 -11.535 1.00 50.32 110 GLN B O 1
ATOM 12828 N N . GLU B 1 111 ? -38.275 -68.346 -12.894 1.00 54.32 111 GLU B N 1
ATOM 12829 C CA . GLU B 1 111 ? -37.602 -69.593 -12.569 1.00 55.44 111 GLU B CA 1
ATOM 12830 C C . GLU B 1 111 ? -36.166 -69.559 -13.078 1.00 55.10 111 GLU B C 1
ATOM 12831 O O . GLU B 1 111 ? -35.926 -69.431 -14.284 1.00 55.07 111 GLU B O 1
ATOM 12843 N N . ILE B 1 112 ? -35.216 -69.691 -12.166 1.00 54.28 112 ILE B N 1
ATOM 12844 C CA . ILE B 1 112 ? -33.808 -69.805 -12.522 1.00 56.07 112 ILE B CA 1
ATOM 12845 C C . ILE B 1 112 ? -33.505 -71.271 -12.787 1.00 58.80 112 ILE B C 1
ATOM 12846 O O . ILE B 1 112 ? -33.804 -72.136 -11.953 1.00 58.47 112 ILE B O 1
ATOM 12862 N N . VAL B 1 113 ? -32.926 -71.556 -13.953 1.00 56.42 113 VAL B N 1
ATOM 12863 C CA . VAL B 1 113 ? -32.575 -72.928 -14.297 1.00 57.95 113 VAL B CA 1
ATOM 12864 C C . VAL B 1 113 ? -31.074 -73.122 -14.113 1.00 59.58 113 VAL B C 1
ATOM 12865 O O . VAL B 1 113 ? -30.359 -72.203 -13.699 1.00 55.45 113 VAL B O 1
ATOM 12878 N N . GLU B 1 114 ? -30.592 -74.317 -14.444 1.00 65.56 114 GLU B N 1
ATOM 12879 C CA . GLU B 1 114 ? -29.196 -74.682 -14.248 1.00 71.17 114 GLU B CA 1
ATOM 12880 C C . GLU B 1 114 ? -28.268 -73.764 -15.029 1.00 69.23 114 GLU B C 1
ATOM 12881 O O . GLU B 1 114 ? -28.602 -73.277 -16.110 1.00 70.33 114 GLU B O 1
ATOM 12893 N N . ASN B 1 115 ? -27.091 -73.517 -14.450 1.00 68.74 115 ASN B N 1
ATOM 12894 C CA . ASN B 1 115 ? -26.021 -72.772 -15.115 1.00 69.19 115 ASN B CA 1
ATOM 12895 C C . ASN B 1 115 ? -26.450 -71.348 -15.459 1.00 67.83 115 ASN B C 1
ATOM 12896 O O . ASN B 1 115 ? -26.173 -70.843 -16.551 1.00 68.34 115 ASN B O 1
ATOM 12907 N N . VAL B 1 116 ? -27.117 -70.688 -14.519 1.00 64.59 116 VAL B N 1
ATOM 12908 C CA . VAL B 1 116 ? -27.479 -69.277 -14.645 1.00 61.49 116 VAL B CA 1
ATOM 12909 C C . VAL B 1 116 ? -26.741 -68.433 -13.607 1.00 60.47 116 VAL B C 1
ATOM 12910 O O . VAL B 1 116 ? -25.997 -67.515 -13.957 1.00 61.00 116 VAL B O 1
ATOM 12923 N N . LEU B 1 117 ? -26.939 -68.729 -12.321 1.00 59.06 117 LEU B N 1
ATOM 12924 C CA . LEU B 1 117 ? -26.252 -68.002 -11.267 1.00 59.46 117 LEU B CA 1
ATOM 12925 C C . LEU B 1 117 ? -24.744 -68.256 -11.346 1.00 62.87 117 LEU B C 1
ATOM 12926 O O . LEU B 1 117 ? -24.306 -69.339 -11.754 1.00 66.00 117 LEU B O 1
ATOM 12942 N N . PRO B 1 118 ? -23.928 -67.269 -10.981 1.00 62.53 118 PRO B N 1
ATOM 12943 C CA . PRO B 1 118 ? -22.474 -67.483 -10.959 1.00 63.54 118 PRO B CA 1
ATOM 12944 C C . PRO B 1 118 ? -22.097 -68.715 -10.148 1.00 64.72 118 PRO B C 1
ATOM 12945 O O . PRO B 1 118 ? -22.562 -68.907 -9.022 1.00 65.50 118 PRO B O 1
ATOM 12956 N N . GLY B 1 119 ? -21.219 -69.543 -10.722 1.00 62.20 119 GLY B N 1
ATOM 12957 C CA . GLY B 1 119 ? -20.893 -70.813 -10.099 1.00 58.52 119 GLY B CA 1
ATOM 12958 C C . GLY B 1 119 ? -20.151 -70.676 -8.788 1.00 56.87 119 GLY B C 1
ATOM 12959 O O . GLY B 1 119 ? -20.302 -71.519 -7.899 1.00 55.87 119 GLY B O 1
ATOM 12963 N N . GLY B 1 120 ? -19.338 -69.634 -8.650 1.00 57.32 120 GLY B N 1
ATOM 12964 C CA . GLY B 1 120 ? -18.551 -69.413 -7.459 1.00 58.91 120 GLY B CA 1
ATOM 12965 C C . GLY B 1 120 ? -19.238 -68.675 -6.338 1.00 61.12 120 GLY B C 1
ATOM 12966 O O . GLY B 1 120 ? -18.610 -68.401 -5.310 1.00 61.37 120 GLY B O 1
ATOM 12970 N N . LEU B 1 121 ? -20.514 -68.340 -6.508 1.00 59.08 121 LEU B N 1
ATOM 12971 C CA . LEU B 1 121 ? -21.241 -67.588 -5.497 1.00 55.33 121 LEU B CA 1
ATOM 12972 C C . LEU B 1 121 ? -21.257 -68.330 -4.168 1.00 57.11 121 LEU B C 1
ATOM 12973 O O . LEU B 1 121 ? -21.363 -69.558 -4.123 1.00 59.14 121 LEU B O 1
ATOM 12989 N N . THR B 1 122 ? -21.145 -67.572 -3.079 1.00 56.83 122 THR B N 1
ATOM 12990 C CA . THR B 1 122 ? -21.222 -68.126 -1.735 1.00 57.81 122 THR B CA 1
ATOM 12991 C C . THR B 1 122 ? -22.388 -67.588 -0.918 1.00 53.72 122 THR B C 1
ATOM 12992 O O . THR B 1 122 ? -22.853 -68.278 -0.008 1.00 50.99 122 THR B O 1
ATOM 13003 N N . HIS B 1 123 ? -22.876 -66.385 -1.219 1.00 53.56 123 HIS B N 1
ATOM 13004 C CA . HIS B 1 123 ? -23.924 -65.736 -0.436 1.00 54.64 123 HIS B CA 1
ATOM 13005 C C . HIS B 1 123 ? -25.041 -65.342 -1.393 1.00 52.26 123 HIS B C 1
ATOM 13006 O O . HIS B 1 123 ? -24.842 -64.490 -2.264 1.00 53.89 123 HIS B O 1
ATOM 13020 N N . LEU B 1 124 ? -26.212 -65.950 -1.234 1.00 50.71 124 LEU B N 1
ATOM 13021 C CA . LEU B 1 124 ? -27.356 -65.659 -2.084 1.00 53.11 124 LEU B CA 1
ATOM 13022 C C . LEU B 1 124 ? -28.540 -65.237 -1.229 1.00 51.22 124 LEU B C 1
ATOM 13023 O O . LEU B 1 124 ? -28.887 -65.921 -0.260 1.00 51.90 124 LEU B O 1
ATOM 13039 N N . THR B 1 125 ? -29.165 -64.123 -1.602 1.00 50.07 125 THR B N 1
ATOM 13040 C CA . THR B 1 125 ? -30.385 -63.647 -0.965 1.00 47.95 125 THR B CA 1
ATOM 13041 C C . THR B 1 125 ? -31.395 -63.352 -2.062 1.00 47.04 125 THR B C 1
ATOM 13042 O O . THR B 1 125 ? -31.103 -62.578 -2.980 1.00 47.37 125 THR B O 1
ATOM 13053 N N . PHE B 1 126 ? -32.570 -63.968 -1.973 1.00 47.65 126 PHE B N 1
ATOM 13054 C CA . PHE B 1 126 ? -33.612 -63.719 -2.955 1.00 46.29 126 PHE B CA 1
ATOM 13055 C C . PHE B 1 126 ? -34.387 -62.461 -2.594 1.00 48.19 126 PHE B C 1
ATOM 13056 O O . PHE B 1 126 ? -34.497 -62.083 -1.422 1.00 48.40 126 PHE B O 1
ATOM 13073 N N . GLY B 1 127 ? -34.936 -61.817 -3.614 1.00 48.84 127 GLY B N 1
ATOM 13074 C CA . GLY B 1 127 ? -35.741 -60.641 -3.394 1.00 49.57 127 GLY B CA 1
ATOM 13075 C C . GLY B 1 127 ? -37.084 -60.988 -2.786 1.00 47.73 127 GLY B C 1
ATOM 13076 O O . GLY B 1 127 ? -37.495 -62.145 -2.702 1.00 44.07 127 GLY B O 1
ATOM 13080 N N . GLU B 1 128 ? -37.786 -59.934 -2.374 1.00 48.39 128 GLU B N 1
ATOM 13081 C CA . GLU B 1 128 ? -39.056 -60.093 -1.676 1.00 49.36 128 GLU B CA 1
ATOM 13082 C C . GLU B 1 128 ? -40.038 -60.938 -2.472 1.00 45.53 128 GLU B C 1
ATOM 13083 O O . GLU B 1 128 ? -40.696 -61.820 -1.912 1.00 42.08 128 GLU B O 1
ATOM 13095 N N . GLU B 1 129 ? -40.159 -60.683 -3.775 1.00 43.65 129 GLU B N 1
ATOM 13096 C CA . GLU B 1 129 ? -41.236 -61.262 -4.562 1.00 44.39 129 GLU B CA 1
ATOM 13097 C C . GLU B 1 129 ? -40.897 -62.615 -5.182 1.00 43.29 129 GLU B C 1
ATOM 13098 O O . GLU B 1 129 ? -41.790 -63.252 -5.756 1.00 40.92 129 GLU B O 1
ATOM 13110 N N . PHE B 1 130 ? -39.647 -63.067 -5.099 1.00 43.54 130 PHE B N 1
ATOM 13111 C CA . PHE B 1 130 ? -39.293 -64.335 -5.721 1.00 44.51 130 PHE B CA 1
ATOM 13112 C C . PHE B 1 130 ? -40.076 -65.485 -5.099 1.00 44.05 130 PHE B C 1
ATOM 13113 O O . PHE B 1 130 ? -40.139 -65.622 -3.873 1.00 45.34 130 PHE B O 1
ATOM 13130 N N . ASN B 1 131 ? -40.667 -66.316 -5.952 1.00 45.29 131 ASN B N 1
ATOM 13131 C CA . ASN B 1 131 ? -41.438 -67.472 -5.513 1.00 44.03 131 ASN B CA 1
ATOM 13132 C C . ASN B 1 131 ? -41.551 -68.469 -6.664 1.00 44.84 131 ASN B C 1
ATOM 13133 O O . ASN B 1 131 ? -42.656 -68.814 -7.093 1.00 41.36 131 ASN B O 1
ATOM 13144 N N . GLN B 1 132 ? -40.411 -68.928 -7.173 1.00 43.36 132 GLN B N 1
ATOM 13145 C CA . GLN B 1 132 ? -40.353 -69.872 -8.278 1.00 46.18 132 GLN B CA 1
ATOM 13146 C C . GLN B 1 132 ? -39.619 -71.132 -7.833 1.00 46.10 132 GLN B C 1
ATOM 13147 O O . GLN B 1 132 ? -38.821 -71.123 -6.894 1.00 40.82 132 GLN B O 1
ATOM 13161 N N . LYS B 1 133 ? -39.903 -72.229 -8.528 1.00 46.28 133 LYS B N 1
ATOM 13162 C CA . LYS B 1 133 ? -39.367 -73.528 -8.146 1.00 46.10 133 LYS B CA 1
ATOM 13163 C C . LYS B 1 133 ? -37.865 -73.601 -8.393 1.00 44.37 133 LYS B C 1
ATOM 13164 O O . LYS B 1 133 ? -37.327 -72.973 -9.309 1.00 44.58 133 LYS B O 1
ATOM 13183 N N . ILE B 1 134 ? -37.188 -74.379 -7.550 1.00 46.81 134 ILE B N 1
ATOM 13184 C CA . ILE B 1 134 ? -35.744 -74.584 -7.631 1.00 48.72 134 ILE B CA 1
ATOM 13185 C C . ILE B 1 134 ? -35.481 -76.084 -7.665 1.00 47.19 134 ILE B C 1
ATOM 13186 O O . ILE B 1 134 ? -35.892 -76.810 -6.753 1.00 44.73 134 ILE B O 1
ATOM 13202 N N . VAL B 1 135 ? -34.785 -76.548 -8.702 1.00 51.98 135 VAL B N 1
ATOM 13203 C CA . VAL B 1 135 ? -34.485 -77.971 -8.853 1.00 55.50 135 VAL B CA 1
ATOM 13204 C C . VAL B 1 135 ? -33.008 -78.213 -8.535 1.00 60.55 135 VAL B C 1
ATOM 13205 O O . VAL B 1 135 ? -32.360 -77.377 -7.899 1.00 58.61 135 VAL B O 1
ATOM 13218 N N . GLU B 1 136 ? -32.454 -79.330 -9.027 1.00 63.75 136 GLU B N 1
ATOM 13219 C CA . GLU B 1 136 ? -31.294 -79.952 -8.382 1.00 67.01 136 GLU B CA 1
ATOM 13220 C C . GLU B 1 136 ? -30.054 -79.057 -8.482 1.00 68.60 136 GLU B C 1
ATOM 13221 O O . GLU B 1 136 ? -29.468 -78.661 -7.466 1.00 71.87 136 GLU B O 1
ATOM 13233 N N . ASN B 1 137 ? -29.533 -78.872 -9.691 1.00 65.45 137 ASN B N 1
ATOM 13234 C CA . ASN B 1 137 ? -28.262 -78.149 -9.873 1.00 64.72 137 ASN B CA 1
ATOM 13235 C C . ASN B 1 137 ? -28.465 -76.696 -10.282 1.00 62.35 137 ASN B C 1
ATOM 13236 O O . ASN B 1 137 ? -27.804 -76.189 -11.194 1.00 63.85 137 ASN B O 1
ATOM 13247 N N . VAL B 1 138 ? -29.365 -76.005 -9.595 1.00 59.32 138 VAL B N 1
ATOM 13248 C CA . VAL B 1 138 ? -29.602 -74.593 -9.865 1.00 56.21 138 VAL B CA 1
ATOM 13249 C C . VAL B 1 138 ? -28.757 -73.702 -8.969 1.00 53.16 138 VAL B C 1
ATOM 13250 O O . VAL B 1 138 ? -28.111 -72.763 -9.440 1.00 52.92 138 VAL B O 1
ATOM 13263 N N . LEU B 1 139 ? -28.747 -73.976 -7.670 1.00 55.87 139 LEU B N 1
ATOM 13264 C CA . 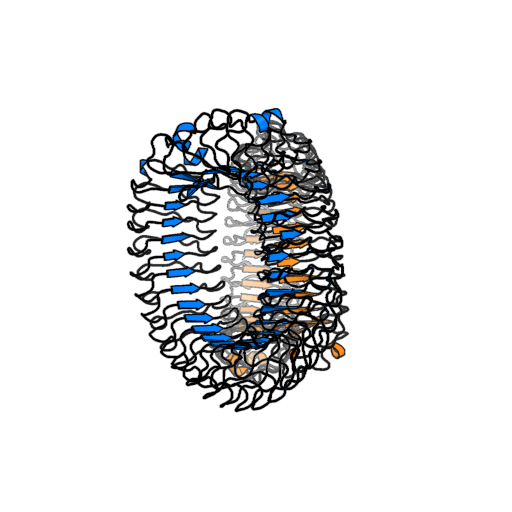LEU B 1 139 ? -27.972 -73.157 -6.749 1.00 53.97 139 LEU B CA 1
ATOM 13265 C C . LEU B 1 139 ? -26.485 -73.455 -6.906 1.00 55.48 139 LEU B C 1
ATOM 13266 O O . LEU B 1 139 ? -26.097 -74.620 -7.057 1.00 55.30 139 LEU B O 1
ATOM 13282 N N . PRO B 1 140 ? -25.633 -72.428 -6.891 1.00 53.72 140 PRO B N 1
ATOM 13283 C CA . PRO B 1 140 ? -24.187 -72.665 -6.999 1.00 54.60 140 PRO B CA 1
ATOM 13284 C C . PRO B 1 140 ? -23.723 -73.734 -6.021 1.00 56.26 140 PRO B C 1
ATOM 13285 O O . PRO B 1 140 ? -24.166 -73.788 -4.872 1.00 56.93 140 PRO B O 1
ATOM 13296 N N . GLY B 1 141 ? -22.807 -74.585 -6.487 1.00 55.96 141 GLY B N 1
ATOM 13297 C CA . GLY B 1 141 ? -22.430 -75.762 -5.727 1.00 55.71 141 GLY B CA 1
ATOM 13298 C C . GLY B 1 141 ? -21.691 -75.472 -4.441 1.00 58.43 141 GLY B C 1
ATOM 13299 O O . GLY B 1 141 ? -21.694 -76.315 -3.538 1.00 57.58 141 GLY B O 1
ATOM 13303 N N . GLY B 1 142 ? -21.066 -74.303 -4.334 1.00 61.54 142 GLY B N 1
ATOM 13304 C CA . GLY B 1 142 ? -20.350 -73.943 -3.128 1.00 63.29 142 GLY B CA 1
ATOM 13305 C C . GLY B 1 142 ? -21.011 -72.844 -2.323 1.00 63.82 142 GLY B C 1
ATOM 13306 O O . GLY B 1 142 ? -20.346 -72.144 -1.552 1.00 64.26 142 GLY B O 1
ATOM 13310 N N . LEU B 1 143 ? -22.322 -72.683 -2.493 1.00 62.40 143 LEU B N 1
ATOM 13311 C CA . LEU B 1 143 ? -23.060 -71.694 -1.720 1.00 58.35 143 LEU B CA 1
ATOM 13312 C C . LEU B 1 143 ? -23.000 -72.037 -0.236 1.00 58.10 143 LEU B C 1
ATOM 13313 O O . LEU B 1 143 ? -23.149 -73.199 0.159 1.00 60.88 143 LEU B O 1
ATOM 13329 N N . THR B 1 144 ? -22.788 -71.016 0.590 1.00 53.93 144 THR B N 1
ATOM 13330 C CA . THR B 1 144 ? -22.767 -71.186 2.040 1.00 53.90 144 THR B CA 1
ATOM 13331 C C . THR B 1 144 ? -23.946 -70.536 2.746 1.00 51.67 144 THR B C 1
ATOM 13332 O O . THR B 1 144 ? -24.444 -71.087 3.730 1.00 50.99 144 THR B O 1
ATOM 13343 N N . HIS B 1 145 ? -24.413 -69.384 2.267 1.00 52.13 145 HIS B N 1
ATOM 13344 C CA . HIS B 1 145 ? -25.482 -68.625 2.905 1.00 51.28 145 HIS B CA 1
ATOM 13345 C C . HIS B 1 145 ? -26.631 -68.464 1.918 1.00 48.83 145 HIS B C 1
ATOM 13346 O O . HIS B 1 145 ? -26.436 -67.941 0.816 1.00 45.30 145 HIS B O 1
ATOM 13360 N N . LEU B 1 146 ? -27.823 -68.909 2.312 1.00 48.69 146 LEU B N 1
ATOM 13361 C CA . LEU B 1 146 ? -29.018 -68.778 1.484 1.00 49.86 146 LEU B CA 1
ATOM 13362 C C . LEU B 1 146 ? -30.148 -68.184 2.312 1.00 46.37 146 LEU B C 1
ATOM 13363 O O . LEU B 1 146 ? -30.519 -68.739 3.351 1.00 42.03 146 LEU B O 1
ATOM 13379 N N . THR B 1 147 ? -30.703 -67.072 1.833 1.00 48.34 147 THR B N 1
ATOM 13380 C CA . THR B 1 147 ? -31.796 -66.368 2.488 1.00 45.81 147 THR B CA 1
ATOM 13381 C C . THR B 1 147 ? -32.923 -66.174 1.485 1.00 44.03 147 THR B C 1
ATOM 13382 O O . THR B 1 147 ? -32.698 -65.639 0.396 1.00 46.80 147 THR B O 1
ATOM 13393 N N . PHE B 1 148 ? -34.124 -66.611 1.843 1.00 42.27 148 PHE B N 1
ATOM 13394 C CA . PHE B 1 148 ? -35.285 -66.389 0.997 1.00 44.55 148 PHE B CA 1
ATOM 13395 C C . PHE B 1 148 ? -35.994 -65.096 1.397 1.00 42.00 148 PHE B C 1
ATOM 13396 O O . PHE B 1 148 ? -35.871 -64.601 2.519 1.00 46.09 148 PHE B O 1
ATOM 13413 N N . GLY B 1 149 ? -36.732 -64.541 0.437 1.00 39.48 149 GLY B N 1
ATOM 13414 C CA . GLY B 1 149 ? -37.532 -63.356 0.660 1.00 39.26 149 GLY B CA 1
ATOM 13415 C C . GLY B 1 149 ? -38.899 -63.698 1.216 1.00 40.04 149 GLY B C 1
ATOM 13416 O O . GLY B 1 149 ? -39.199 -64.844 1.552 1.00 40.04 149 GLY B O 1
ATOM 13420 N N . GLU B 1 150 ? -39.756 -62.676 1.280 1.00 41.09 150 GLU B N 1
ATOM 13421 C CA . GLU B 1 150 ? -41.036 -62.831 1.957 1.00 45.68 150 GLU B CA 1
ATOM 13422 C C . GLU B 1 150 ? -41.906 -63.887 1.287 1.00 44.37 150 GLU B C 1
ATOM 13423 O O . GLU B 1 150 ? -42.554 -64.690 1.967 1.00 39.28 150 GLU B O 1
ATOM 13435 N N . GLU B 1 151 ? -41.944 -63.894 -0.045 1.00 43.78 151 GLU B N 1
ATOM 13436 C CA . GLU B 1 151 ? -42.976 -64.613 -0.781 1.00 46.06 151 GLU B CA 1
ATOM 13437 C C . GLU B 1 151 ? -42.616 -66.051 -1.131 1.00 45.93 151 GLU B C 1
ATOM 13438 O O . GLU B 1 151 ? -43.499 -66.795 -1.576 1.00 43.16 151 GLU B O 1
ATOM 13450 N N . PHE B 1 152 ? -41.368 -66.473 -0.939 1.00 45.16 152 PHE B N 1
ATOM 13451 C CA . PHE B 1 152 ? -40.981 -67.804 -1.389 1.00 44.55 152 PHE B CA 1
ATOM 13452 C C . PHE B 1 152 ? -41.751 -68.885 -0.638 1.00 45.14 152 PHE B C 1
ATOM 13453 O O . PHE B 1 152 ? -41.718 -68.944 0.596 1.00 46.94 152 PHE B O 1
ATOM 13470 N N . ASN B 1 153 ? -42.428 -69.750 -1.385 1.00 41.94 153 ASN B N 1
ATOM 13471 C CA . ASN B 1 153 ? -43.123 -70.887 -0.798 1.00 46.00 153 ASN B CA 1
ATOM 13472 C C . ASN B 1 153 ? -43.154 -72.040 -1.802 1.00 46.39 153 ASN B C 1
ATOM 13473 O O . ASN B 1 153 ? -44.204 -72.477 -2.270 1.00 45.82 153 ASN B O 1
ATOM 13484 N N . GLN B 1 154 ? -41.980 -72.562 -2.144 1.00 43.90 154 GLN B N 1
ATOM 13485 C CA . GLN B 1 154 ? -41.866 -73.699 -3.046 1.00 46.42 154 GLN B CA 1
ATOM 13486 C C . GLN B 1 154 ? -41.155 -74.847 -2.343 1.00 45.70 154 GLN B C 1
ATOM 13487 O O . GLN B 1 154 ? -40.357 -74.637 -1.424 1.00 49.81 154 GLN B O 1
ATOM 13501 N N . LYS B 1 155 ? -41.461 -76.065 -2.783 1.00 45.13 155 LYS B N 1
ATOM 13502 C CA . LYS B 1 155 ? -40.924 -77.265 -2.156 1.00 48.16 155 LYS B CA 1
ATOM 13503 C C . LYS B 1 155 ? -39.407 -77.326 -2.289 1.00 50.45 155 LYS B C 1
ATOM 13504 O O . LYS B 1 155 ? -38.820 -76.835 -3.259 1.00 47.35 155 LYS B O 1
ATOM 13523 N N . ILE B 1 156 ? -38.775 -77.935 -1.289 1.00 51.30 156 ILE B N 1
ATOM 13524 C CA . ILE B 1 156 ? -37.340 -78.188 -1.290 1.00 52.44 156 ILE B CA 1
ATOM 13525 C C . ILE B 1 156 ? -37.154 -79.698 -1.241 1.00 51.25 156 ILE B C 1
ATOM 13526 O O . ILE B 1 156 ? -37.517 -80.337 -0.243 1.00 49.25 156 ILE B O 1
ATOM 13542 N N . VAL B 1 157 ? -36.584 -80.273 -2.301 1.00 50.77 157 VAL B N 1
ATOM 13543 C CA . VAL B 1 157 ? -36.357 -81.716 -2.333 1.00 52.69 157 VAL B CA 1
ATOM 13544 C C . VAL B 1 157 ? -34.862 -82.010 -2.269 1.00 54.32 157 VAL B C 1
ATOM 13545 O O . VAL B 1 157 ? -34.042 -81.094 -2.147 1.00 52.22 157 VAL B O 1
ATOM 13558 N N . GLU B 1 158 ? -34.502 -83.290 -2.347 1.00 57.05 158 GLU B N 1
ATOM 13559 C CA . GLU B 1 158 ? -33.120 -83.694 -2.140 1.00 59.78 158 GLU B CA 1
ATOM 13560 C C . GLU B 1 158 ? -32.206 -83.115 -3.212 1.00 58.60 158 GLU B C 1
ATOM 13561 O O . GLU B 1 158 ? -32.587 -82.978 -4.379 1.00 60.00 158 GLU B O 1
ATOM 13573 N N . ASN B 1 159 ? -30.991 -82.765 -2.797 1.00 58.26 159 ASN B N 1
ATOM 13574 C CA . ASN B 1 159 ? -29.909 -82.361 -3.685 1.00 60.48 159 ASN B CA 1
ATOM 13575 C C . ASN B 1 159 ? -30.175 -81.041 -4.397 1.00 56.80 159 ASN B C 1
ATOM 13576 O O . ASN B 1 159 ? -29.518 -80.738 -5.401 1.00 55.19 159 ASN B O 1
ATOM 13587 N N . VAL B 1 160 ? -31.124 -80.245 -3.914 1.00 55.85 160 VAL B N 1
ATOM 13588 C CA . VAL B 1 160 ? -31.261 -78.881 -4.414 1.00 56.03 160 VAL B CA 1
ATOM 13589 C C . VAL B 1 160 ? -30.421 -77.922 -3.577 1.00 52.50 160 VAL B C 1
ATOM 13590 O O . VAL B 1 160 ? -29.828 -76.979 -4.105 1.00 54.80 160 VAL B O 1
ATOM 13603 N N . LEU B 1 161 ? -30.350 -78.149 -2.271 1.00 48.30 161 LEU B N 1
ATOM 13604 C CA . LEU B 1 161 ? -29.482 -77.347 -1.420 1.00 48.65 161 LEU B CA 1
ATOM 13605 C C . LEU B 1 161 ? -28.055 -77.868 -1.536 1.00 50.06 161 LEU B C 1
ATOM 13606 O O . LEU B 1 161 ? -27.821 -79.066 -1.333 1.00 50.24 161 LEU B O 1
ATOM 13622 N N . PRO B 1 162 ? -27.085 -77.016 -1.866 1.00 51.06 162 PRO B N 1
ATOM 13623 C CA . PRO B 1 162 ? -25.703 -77.503 -1.986 1.00 54.16 162 PRO B CA 1
ATOM 13624 C C . PRO B 1 162 ? -25.215 -78.105 -0.677 1.00 59.64 162 PRO B C 1
ATOM 13625 O O . PRO B 1 162 ? -25.578 -77.660 0.416 1.00 57.12 162 PRO B O 1
ATOM 13636 N N . ASN B 1 163 ? -24.370 -79.127 -0.798 1.00 64.88 163 ASN B N 1
ATOM 13637 C CA . ASN B 1 163 ? -23.817 -79.793 0.378 1.00 70.13 163 ASN B CA 1
ATOM 13638 C C . ASN B 1 163 ? -22.811 -78.941 1.129 1.00 68.33 163 ASN B C 1
ATOM 13639 O O . ASN B 1 163 ? -22.176 -79.458 2.060 1.00 72.04 163 ASN B O 1
ATOM 13650 N N . SER B 1 164 ? -22.671 -77.666 0.765 1.00 61.64 164 SER B N 1
ATOM 13651 C CA . SER B 1 164 ? -21.772 -76.744 1.446 1.00 58.19 164 SER B CA 1
ATOM 13652 C C . SER B 1 164 ? -22.498 -75.707 2.293 1.00 56.61 164 SER B C 1
ATOM 13653 O O . SER B 1 164 ? -21.838 -74.888 2.943 1.00 56.34 164 SER B O 1
ATOM 13661 N N . LEU B 1 165 ? -23.828 -75.714 2.301 1.00 54.90 165 LEU B N 1
ATOM 13662 C CA . LEU B 1 165 ? -24.586 -74.655 2.954 1.00 52.25 165 LEU B CA 1
ATOM 13663 C C . LEU B 1 165 ? -24.445 -74.735 4.469 1.00 50.12 165 LEU B C 1
ATOM 13664 O O . LEU B 1 165 ? -24.577 -75.810 5.063 1.00 50.48 165 LEU B O 1
ATOM 13680 N N . THR B 1 166 ? -24.175 -73.589 5.094 1.00 48.13 166 THR B N 1
ATOM 13681 C CA . THR B 1 166 ? -24.111 -73.502 6.545 1.00 53.59 166 THR B CA 1
ATOM 13682 C C . THR B 1 166 ? -25.254 -72.706 7.155 1.00 54.04 166 THR B C 1
ATOM 13683 O O . THR B 1 166 ? -25.618 -72.953 8.308 1.00 52.79 166 THR B O 1
ATOM 13694 N N . HIS B 1 167 ? -25.824 -71.761 6.410 1.00 51.68 167 HIS B N 1
ATOM 13695 C CA . HIS B 1 167 ? -26.828 -70.840 6.924 1.00 48.79 167 HIS B CA 1
ATOM 13696 C C . HIS B 1 167 ? -28.022 -70.856 5.985 1.00 48.01 167 HIS B C 1
ATOM 13697 O O . HIS B 1 167 ? -27.876 -70.579 4.789 1.00 48.64 167 HIS B O 1
ATOM 13711 N N . LEU B 1 168 ? -29.198 -71.170 6.524 1.00 45.91 168 LEU B N 1
ATOM 13712 C CA . LEU B 1 168 ? -30.430 -71.211 5.745 1.00 46.06 168 LEU B CA 1
ATOM 13713 C C . LEU B 1 168 ? -31.516 -70.472 6.509 1.00 42.47 168 LEU B C 1
ATOM 13714 O O . LEU B 1 168 ? -31.803 -70.803 7.665 1.00 40.92 168 LEU B O 1
ATOM 13730 N N . SER B 1 169 ? -32.126 -69.485 5.855 1.00 45.30 169 SER B N 1
ATOM 13731 C CA . SER B 1 169 ? -33.161 -68.660 6.461 1.00 44.89 169 SER B CA 1
ATOM 13732 C C . SER B 1 169 ? -34.336 -68.562 5.503 1.00 43.94 169 SER B C 1
ATOM 13733 O O . SER B 1 169 ? -34.182 -68.066 4.381 1.00 44.93 169 SER B O 1
ATOM 13741 N N . PHE B 1 170 ? -35.501 -69.018 5.948 1.00 42.86 170 PHE B N 1
ATOM 13742 C CA . PHE B 1 170 ? -36.727 -68.884 5.180 1.00 44.33 170 PHE B CA 1
ATOM 13743 C C . PHE B 1 170 ? -37.440 -67.589 5.541 1.00 44.97 170 PHE B C 1
ATOM 13744 O O . PHE B 1 170 ? -37.294 -67.060 6.645 1.00 48.72 170 PHE B O 1
ATOM 13761 N N . GLY B 1 171 ? -38.229 -67.088 4.594 1.00 47.61 171 GLY B N 1
ATOM 13762 C CA . GLY B 1 171 ? -38.987 -65.872 4.782 1.00 45.81 171 GLY B CA 1
ATOM 13763 C C . GLY B 1 171 ? -40.380 -66.142 5.315 1.00 43.22 171 GLY B C 1
ATOM 13764 O O . GLY B 1 171 ? -40.710 -67.242 5.765 1.00 43.38 171 GLY B O 1
ATOM 13768 N N . ASP B 1 172 ? -41.220 -65.110 5.237 1.00 42.03 172 ASP B N 1
ATOM 13769 C CA . ASP B 1 172 ? -42.502 -65.153 5.926 1.00 43.49 172 ASP B CA 1
ATOM 13770 C C . ASP B 1 172 ? -43.389 -66.276 5.398 1.00 43.48 172 ASP B C 1
ATOM 13771 O O . ASP B 1 172 ? -44.056 -66.966 6.178 1.00 43.29 172 ASP B O 1
ATOM 13780 N N . CYS B 1 173 ? -43.398 -66.488 4.080 1.00 40.98 173 CYS B N 1
ATOM 13781 C CA . CYS B 1 173 ? -44.419 -67.324 3.466 1.00 43.31 173 CYS B CA 1
ATOM 13782 C C . CYS B 1 173 ? -44.028 -68.788 3.322 1.00 40.44 173 CYS B C 1
ATOM 13783 O O . CYS B 1 173 ? -44.914 -69.622 3.100 1.00 39.16 173 CYS B O 1
ATOM 13791 N N . PHE B 1 174 ? -42.750 -69.137 3.448 1.00 38.75 174 PHE B N 1
ATOM 13792 C CA . PHE B 1 174 ? -42.383 -70.529 3.259 1.00 40.88 174 PHE B CA 1
ATOM 13793 C C . PHE B 1 174 ? -43.140 -71.425 4.236 1.00 47.55 174 PHE B C 1
ATOM 13794 O O . PHE B 1 174 ? -43.095 -71.228 5.454 1.00 44.72 174 PHE B O 1
ATOM 13811 N N . ASN B 1 175 ? -43.825 -72.432 3.698 1.00 48.72 175 ASN B N 1
ATOM 13812 C CA . ASN B 1 175 ? -44.556 -73.376 4.534 1.00 47.98 175 ASN B CA 1
ATOM 13813 C C . ASN B 1 175 ? -44.727 -74.702 3.796 1.00 42.60 175 ASN B C 1
ATOM 13814 O O . ASN B 1 175 ? -45.847 -75.091 3.452 1.00 40.42 175 ASN B O 1
ATOM 13825 N N . GLN B 1 176 ? -43.611 -75.384 3.535 1.00 43.87 176 GLN B N 1
ATOM 13826 C CA . GLN B 1 176 ? -43.598 -76.705 2.924 1.00 45.02 176 GLN B CA 1
ATOM 13827 C C . GLN B 1 176 ? -42.879 -77.684 3.846 1.00 45.72 176 GLN B C 1
ATOM 13828 O O . GLN B 1 176 ? -42.009 -77.296 4.634 1.00 44.78 176 GLN B O 1
ATOM 13842 N N . LYS B 1 177 ? -43.248 -78.958 3.741 1.00 47.42 177 LYS B N 1
ATOM 13843 C CA . LYS B 1 177 ? -42.624 -79.985 4.563 1.00 51.07 177 LYS B CA 1
ATOM 13844 C C . LYS B 1 177 ? -41.123 -80.055 4.292 1.00 51.68 177 LYS B C 1
ATOM 13845 O O . LYS B 1 177 ? -40.658 -79.827 3.171 1.00 53.89 177 LYS B O 1
ATOM 13864 N N . ILE B 1 178 ? -40.362 -80.365 5.338 1.00 48.84 178 ILE B N 1
ATOM 13865 C CA . ILE B 1 178 ? -38.933 -80.638 5.227 1.00 51.25 178 ILE B CA 1
ATOM 13866 C C . ILE B 1 178 ? -38.718 -82.089 5.644 1.00 54.79 178 ILE B C 1
ATOM 13867 O O . ILE B 1 178 ? -38.956 -82.446 6.806 1.00 56.54 178 ILE B O 1
ATOM 13883 N N . THR B 1 179 ? -38.272 -82.920 4.700 1.00 53.19 179 THR B N 1
ATOM 13884 C CA . THR B 1 179 ? -38.139 -84.350 4.932 1.00 54.18 179 THR B CA 1
ATOM 13885 C C . THR B 1 179 ? -36.674 -84.782 5.018 1.00 55.21 179 THR B C 1
ATOM 13886 O O . THR B 1 179 ? -35.751 -83.959 5.000 1.00 56.03 179 THR B O 1
ATOM 13897 N N . GLU B 1 180 ? -36.471 -86.099 5.085 1.00 54.78 180 GLU B N 1
ATOM 13898 C CA . GLU B 1 180 ? -35.147 -86.668 5.294 1.00 57.33 180 GLU B CA 1
ATOM 13899 C C . GLU B 1 180 ? -34.213 -86.370 4.130 1.00 58.77 180 GLU B C 1
ATOM 13900 O O . GLU B 1 180 ? -34.599 -86.443 2.961 1.00 58.60 180 GLU B O 1
ATOM 13912 N N . ASN B 1 181 ? -32.965 -86.045 4.467 1.00 60.19 181 ASN B N 1
ATOM 13913 C CA . ASN B 1 181 ? -31.887 -85.842 3.504 1.00 60.49 181 ASN B CA 1
ATOM 13914 C C . ASN B 1 181 ? -32.087 -84.610 2.634 1.00 60.58 181 ASN B C 1
ATOM 13915 O O . ASN B 1 181 ? -31.484 -84.505 1.558 1.00 61.88 181 ASN B O 1
ATOM 13926 N N . VAL B 1 182 ? -32.916 -83.669 3.076 1.00 56.80 182 VAL B N 1
ATOM 13927 C CA . VAL B 1 182 ? -33.078 -82.408 2.361 1.00 54.34 182 VAL B CA 1
ATOM 13928 C C . VAL B 1 182 ? -32.122 -81.344 2.891 1.00 52.66 182 VAL B C 1
ATOM 13929 O O . VAL B 1 182 ? -31.503 -80.613 2.113 1.00 50.72 182 VAL B O 1
ATOM 13942 N N . LEU B 1 183 ? -31.999 -81.235 4.212 1.00 51.01 183 LEU B N 1
ATOM 13943 C CA . LEU B 1 183 ? -31.080 -80.278 4.815 1.00 50.68 183 LEU B CA 1
ATOM 13944 C C . LEU B 1 183 ? -29.666 -80.846 4.780 1.00 50.40 183 LEU B C 1
ATOM 13945 O O . LEU B 1 183 ? -29.452 -81.984 5.213 1.00 48.92 183 LEU B O 1
ATOM 13961 N N . PRO B 1 184 ? -28.689 -80.099 4.273 1.00 53.92 184 PRO B N 1
ATOM 13962 C CA . PRO B 1 184 ? -27.333 -80.652 4.162 1.00 55.00 184 PRO B CA 1
ATOM 13963 C C . PRO B 1 184 ? -26.720 -80.919 5.526 1.00 54.07 184 PRO B C 1
ATOM 13964 O O . PRO B 1 184 ? -27.041 -80.259 6.516 1.00 50.91 184 PRO B O 1
ATOM 13975 N N . ASN B 1 185 ? -25.823 -81.910 5.569 1.00 58.93 185 ASN B N 1
ATOM 13976 C CA . ASN B 1 185 ? -25.091 -82.220 6.794 1.00 63.78 185 ASN B CA 1
ATOM 13977 C C . ASN B 1 185 ? -24.105 -81.126 7.183 1.00 62.81 185 ASN B C 1
ATOM 13978 O O . ASN B 1 185 ? -23.498 -81.219 8.255 1.00 64.15 185 ASN B O 1
ATOM 13989 N N . SER B 1 186 ? -23.925 -80.107 6.343 1.00 58.21 186 SER B N 1
ATOM 13990 C CA . SER B 1 186 ? -23.055 -78.987 6.662 1.00 56.31 186 SER B CA 1
ATOM 13991 C C . SER B 1 186 ? -23.802 -77.841 7.336 1.00 57.25 186 SER B C 1
ATOM 13992 O O . SER B 1 186 ? -23.165 -76.872 7.761 1.00 59.87 186 SER B O 1
ATOM 14000 N N . LEU B 1 187 ? -25.127 -77.934 7.443 1.00 56.75 187 LEU B N 1
ATOM 14001 C CA . LEU B 1 187 ? -25.933 -76.814 7.911 1.00 54.34 187 LEU B CA 1
ATOM 14002 C C . LEU B 1 187 ? -25.719 -76.556 9.397 1.00 53.04 187 LEU B C 1
ATOM 14003 O O . LEU B 1 187 ? -25.712 -77.482 10.212 1.00 55.27 187 LEU B O 1
ATOM 14019 N N . THR B 1 188 ? -25.559 -75.280 9.747 1.00 50.54 188 THR B N 1
ATOM 14020 C CA . THR B 1 188 ? -25.345 -74.878 11.132 1.00 54.92 188 THR B CA 1
ATOM 14021 C C . THR B 1 188 ? -26.359 -73.869 11.648 1.00 55.10 188 THR B C 1
ATOM 14022 O O . THR B 1 188 ? -26.674 -73.896 12.840 1.00 56.19 188 THR B O 1
ATOM 14033 N N . TYR B 1 189 ? -26.877 -72.987 10.796 1.00 54.30 189 TYR B N 1
ATOM 14034 C CA . TYR B 1 189 ? -27.911 -72.032 11.175 1.00 53.51 189 TYR B CA 1
ATOM 14035 C C . TYR B 1 189 ? -29.151 -72.310 10.338 1.00 51.04 189 TYR B C 1
ATOM 14036 O O . TYR B 1 189 ? -29.096 -72.250 9.104 1.00 52.43 189 TYR B O 1
ATOM 14054 N N . LEU B 1 190 ? -30.265 -72.601 11.004 1.00 49.62 190 LEU B N 1
ATOM 14055 C CA . LEU B 1 190 ? -31.549 -72.796 10.340 1.00 49.03 190 LEU B CA 1
ATOM 14056 C C . LEU B 1 190 ? -32.569 -71.869 10.978 1.00 47.85 190 LEU B C 1
ATOM 14057 O O . LEU B 1 190 ? -32.773 -71.915 12.196 1.00 49.14 190 LEU B O 1
ATOM 14073 N N . GLU B 1 191 ? -33.203 -71.029 10.165 1.00 47.43 191 GLU B N 1
ATOM 14074 C CA . GLU B 1 191 ? -34.253 -70.141 10.644 1.00 50.09 191 GLU B CA 1
ATOM 14075 C C . GLU B 1 191 ? -35.489 -70.316 9.775 1.00 49.39 191 GLU B C 1
ATOM 14076 O O . GLU B 1 191 ? -35.439 -70.081 8.563 1.00 46.89 191 GLU B O 1
ATOM 14088 N N . PHE B 1 192 ? -36.592 -70.720 10.394 1.00 46.39 192 PHE B N 1
ATOM 14089 C CA . PHE B 1 192 ? -37.883 -70.731 9.727 1.00 48.15 192 PHE B CA 1
ATOM 14090 C C . PHE B 1 192 ? -38.573 -69.390 9.931 1.00 45.09 192 PHE B C 1
ATOM 14091 O O . PHE B 1 192 ? -38.312 -68.675 10.900 1.00 48.78 192 PHE B O 1
ATOM 14108 N N . GLY B 1 193 ? -39.458 -69.054 8.996 1.00 47.15 193 GLY B N 1
ATOM 14109 C CA . GLY B 1 193 ? -40.127 -67.775 8.989 1.00 45.33 193 GLY B CA 1
ATOM 14110 C C . GLY B 1 193 ? -41.539 -67.833 9.543 1.00 42.56 193 GLY B C 1
ATOM 14111 O O . GLY B 1 193 ? -41.969 -68.812 10.155 1.00 45.85 193 GLY B O 1
ATOM 14115 N N . ARG B 1 194 ? -42.268 -66.744 9.300 1.00 44.05 194 ARG B N 1
ATOM 14116 C CA . ARG B 1 194 ? -43.585 -66.540 9.893 1.00 44.51 194 ARG B CA 1
ATOM 14117 C C . ARG B 1 194 ? -44.490 -67.755 9.718 1.00 42.84 194 ARG B C 1
ATOM 14118 O O . ARG B 1 194 ? -45.037 -68.272 10.697 1.00 40.52 194 ARG B O 1
ATOM 14139 N N . ASN B 1 195 ? -44.670 -68.223 8.484 1.00 42.47 195 ASN B N 1
ATOM 14140 C CA . ASN B 1 195 ? -45.762 -69.141 8.191 1.00 44.28 195 ASN B CA 1
ATOM 14141 C C . ASN B 1 195 ? -45.391 -70.617 8.287 1.00 43.72 195 ASN B C 1
ATOM 14142 O O . ASN B 1 195 ? -46.276 -71.465 8.127 1.00 43.90 195 ASN B O 1
ATOM 14153 N N . PHE B 1 196 ? -44.134 -70.956 8.556 1.00 44.02 196 PHE B N 1
ATOM 14154 C CA . PHE B 1 196 ? -43.753 -72.362 8.600 1.00 45.74 196 PHE B CA 1
ATOM 14155 C C . PHE B 1 196 ? -44.437 -73.056 9.772 1.00 48.19 196 PHE B C 1
ATOM 14156 O O . PHE B 1 196 ? -44.190 -72.718 10.936 1.00 47.55 196 PHE B O 1
ATOM 14173 N N . ASN B 1 197 ? -45.294 -74.036 9.467 1.00 48.37 197 ASN B N 1
ATOM 14174 C CA . ASN B 1 197 ? -45.994 -74.795 10.497 1.00 48.67 197 ASN B CA 1
ATOM 14175 C C . ASN B 1 197 ? -46.176 -76.234 10.005 1.00 50.21 197 ASN B C 1
ATOM 14176 O O . ASN B 1 197 ? -47.284 -76.708 9.758 1.00 48.64 197 ASN B O 1
ATOM 14187 N N . GLN B 1 198 ? -45.056 -76.941 9.861 1.00 52.28 198 GLN B N 1
ATOM 14188 C CA . GLN B 1 198 ? -45.040 -78.303 9.345 1.00 52.25 198 GLN B CA 1
ATOM 14189 C C . GLN B 1 198 ? -44.339 -79.219 10.340 1.00 51.15 198 GLN B C 1
ATOM 14190 O O . GLN B 1 198 ? -43.383 -78.817 11.008 1.00 48.99 198 GLN B O 1
ATOM 14204 N N . LYS B 1 199 ? -44.821 -80.457 10.431 1.00 53.80 199 LYS B N 1
ATOM 14205 C CA . LYS B 1 199 ? -44.223 -81.424 11.345 1.00 53.64 199 LYS B CA 1
ATOM 14206 C C . LYS B 1 199 ? -42.754 -81.627 10.994 1.00 51.05 199 LYS B C 1
ATOM 14207 O O . LYS B 1 199 ? -42.376 -81.615 9.819 1.00 50.96 199 LYS B O 1
ATOM 14226 N N . ILE B 1 200 ? -41.929 -81.833 12.017 1.00 50.20 200 ILE B N 1
ATOM 14227 C CA . ILE B 1 200 ? -40.517 -82.160 11.843 1.00 54.31 200 ILE B CA 1
ATOM 14228 C C . ILE B 1 200 ? -40.257 -83.482 12.549 1.00 56.40 200 ILE B C 1
ATOM 14229 O O . ILE B 1 200 ? -40.429 -83.584 13.769 1.00 54.42 200 ILE B O 1
ATOM 14245 N N . THR B 1 201 ? -39.845 -84.488 11.782 1.00 58.88 201 THR B N 1
ATOM 14246 C CA . THR B 1 201 ? -39.642 -85.833 12.289 1.00 62.43 201 THR B CA 1
ATOM 14247 C C . THR B 1 201 ? -38.155 -86.130 12.464 1.00 64.62 201 THR B C 1
ATOM 14248 O O . THR B 1 201 ? -37.289 -85.276 12.261 1.00 62.10 201 THR B O 1
ATOM 14259 N N . GLU B 1 202 ? -37.863 -87.374 12.842 1.00 67.35 202 GLU B N 1
ATOM 14260 C CA . GLU B 1 202 ? -36.495 -87.788 13.100 1.00 68.66 202 GLU B CA 1
ATOM 14261 C C . GLU B 1 202 ? -35.656 -87.778 11.828 1.00 65.82 202 GLU B C 1
ATOM 14262 O O . GLU B 1 202 ? -36.168 -87.921 10.715 1.00 64.22 202 GLU B O 1
ATOM 14274 N N . ASN B 1 203 ? -34.347 -87.606 12.010 1.00 66.38 203 ASN B N 1
ATOM 14275 C CA . ASN B 1 203 ? -33.371 -87.679 10.926 1.00 69.34 203 ASN B CA 1
ATOM 14276 C C . ASN B 1 203 ? -33.628 -86.650 9.835 1.00 65.93 203 ASN B C 1
ATOM 14277 O O . ASN B 1 203 ? -33.212 -86.840 8.687 1.00 66.33 203 ASN B O 1
ATOM 14288 N N . VAL B 1 204 ? -34.305 -85.559 10.171 1.00 63.69 204 VAL B N 1
ATOM 14289 C CA . VAL B 1 204 ? -34.501 -84.448 9.249 1.00 62.80 204 VAL B CA 1
ATOM 14290 C C . VAL B 1 204 ? -33.510 -83.323 9.523 1.00 62.45 204 VAL B C 1
ATOM 14291 O O . VAL B 1 204 ? -32.902 -82.776 8.602 1.00 58.94 204 VAL B O 1
ATOM 14304 N N . LEU B 1 205 ? -33.331 -82.976 10.788 1.00 61.91 205 LEU B N 1
ATOM 14305 C CA . LEU B 1 205 ? -32.367 -81.954 11.179 1.00 57.85 205 LEU B CA 1
ATOM 14306 C C . LEU B 1 205 ? -30.974 -82.566 11.225 1.00 57.37 205 LEU B C 1
ATOM 14307 O O . LEU B 1 205 ? -30.780 -83.598 11.877 1.00 54.68 205 LEU B O 1
ATOM 14323 N N . PRO B 1 206 ? -29.990 -81.967 10.559 1.00 60.98 206 PRO B N 1
ATOM 14324 C CA . PRO B 1 206 ? -28.675 -82.611 10.469 1.00 62.02 206 PRO B CA 1
ATOM 14325 C C . PRO B 1 206 ? -27.941 -82.576 11.800 1.00 60.47 206 PRO B C 1
ATOM 14326 O O . PRO B 1 206 ? -28.249 -81.791 12.699 1.00 54.42 206 PRO B O 1
ATOM 14337 N N . ASN B 1 207 ? -26.954 -83.464 11.913 1.00 66.27 207 ASN B N 1
ATOM 14338 C CA . ASN B 1 207 ? -26.180 -83.627 13.139 1.00 70.48 207 ASN B CA 1
ATOM 14339 C C . ASN B 1 207 ? -25.174 -82.508 13.370 1.00 68.90 207 ASN B C 1
ATOM 14340 O O . ASN B 1 207 ? -24.408 -82.580 14.337 1.00 72.93 207 ASN B O 1
ATOM 14351 N N . SER B 1 208 ? -25.154 -81.488 12.515 1.00 65.75 208 SER B N 1
ATOM 14352 C CA . SER B 1 208 ? -24.194 -80.398 12.613 1.00 67.23 208 SER B CA 1
ATOM 14353 C C . SER B 1 208 ? -24.852 -79.075 12.981 1.00 63.70 208 SER B C 1
ATOM 14354 O O . SER B 1 208 ? -24.159 -78.057 13.088 1.00 63.97 208 SER B O 1
ATOM 14362 N N . LEU B 1 209 ? -26.169 -79.069 13.164 1.00 59.07 209 LEU B N 1
ATOM 14363 C CA . LEU B 1 209 ? -26.917 -77.842 13.408 1.00 54.70 209 LEU B CA 1
ATOM 14364 C C . LEU B 1 209 ? -26.685 -77.315 14.817 1.00 52.45 209 LEU B C 1
ATOM 14365 O O . LEU B 1 209 ? -26.790 -78.058 15.798 1.00 50.26 209 LEU B O 1
ATOM 14381 N N . THR B 1 210 ? -26.405 -76.016 14.918 1.00 50.07 210 THR B N 1
ATOM 14382 C CA . THR B 1 210 ? -26.182 -75.379 16.206 1.00 50.88 210 THR B CA 1
ATOM 14383 C C . THR B 1 210 ? -27.280 -74.404 16.607 1.00 50.28 210 THR B C 1
ATOM 14384 O O . THR B 1 210 ? -27.545 -74.253 17.802 1.00 51.35 210 THR B O 1
ATOM 14395 N N . HIS B 1 211 ? -27.924 -73.743 15.644 1.00 45.93 211 HIS B N 1
ATOM 14396 C CA . HIS B 1 211 ? -28.891 -72.684 15.916 1.00 47.13 211 HIS B CA 1
ATOM 14397 C C . HIS B 1 211 ? -30.180 -72.968 15.157 1.00 47.48 211 HIS B C 1
ATOM 14398 O O . HIS B 1 211 ? -30.158 -73.107 13.930 1.00 46.81 211 HIS B O 1
ATOM 14412 N N . LEU B 1 212 ? -31.298 -73.046 15.880 1.00 46.09 212 LEU B N 1
ATOM 14413 C CA . LEU B 1 212 ? -32.603 -73.314 15.280 1.00 46.82 212 LEU B CA 1
ATOM 14414 C C . LEU B 1 212 ? -33.615 -72.286 15.763 1.00 44.47 212 LEU B C 1
ATOM 14415 O O . LEU B 1 212 ? -33.854 -72.167 16.969 1.00 43.30 212 LEU B O 1
ATOM 14431 N N . THR B 1 213 ? -34.219 -71.556 14.828 1.00 43.87 213 THR B N 1
ATOM 14432 C CA . THR B 1 213 ? -35.212 -70.537 15.147 1.00 46.78 213 THR B CA 1
ATOM 14433 C C . THR B 1 213 ? -36.505 -70.790 14.381 1.00 45.57 213 THR B C 1
ATOM 14434 O O . THR B 1 213 ? -36.493 -70.904 13.150 1.00 46.37 213 THR B O 1
ATOM 14445 N N . PHE B 1 214 ? -37.618 -70.854 15.113 1.00 43.14 214 PHE B N 1
ATOM 14446 C CA . PHE B 1 214 ? -38.945 -70.949 14.523 1.00 43.83 214 PHE B CA 1
ATOM 14447 C C . PHE B 1 214 ? -39.616 -69.578 14.468 1.00 43.59 214 PHE B C 1
ATOM 14448 O O . PHE B 1 214 ? -39.182 -68.617 15.104 1.00 47.67 214 PHE B O 1
ATOM 14465 N N . GLY B 1 215 ? -40.704 -69.512 13.706 1.00 44.17 215 GLY B N 1
ATOM 14466 C CA . GLY B 1 215 ? -41.423 -68.275 13.527 1.00 41.55 215 GLY B CA 1
ATOM 14467 C C . GLY B 1 215 ? -42.830 -68.265 14.085 1.00 42.35 215 GLY B C 1
ATOM 14468 O O . GLY B 1 215 ? -43.235 -69.174 14.815 1.00 40.08 215 GLY B O 1
ATOM 14472 N N . TRP B 1 216 ? -43.591 -67.231 13.712 1.00 45.14 216 TRP B N 1
ATOM 14473 C CA . TRP B 1 216 ? -44.885 -66.922 14.307 1.00 43.47 216 TRP B CA 1
ATOM 14474 C C . TRP B 1 216 ? -45.783 -68.135 14.491 1.00 46.99 216 TRP B C 1
ATOM 14475 O O . TRP B 1 216 ? -46.244 -68.415 15.605 1.00 44.63 216 TRP B O 1
ATOM 14496 N N . TYR B 1 217 ? -46.045 -68.862 13.408 1.00 46.18 217 TYR B N 1
ATOM 14497 C CA . TYR B 1 217 ? -47.117 -69.844 13.392 1.00 46.80 217 TYR B CA 1
ATOM 14498 C C . TYR B 1 217 ? -46.682 -71.260 13.748 1.00 48.54 217 TYR B C 1
ATOM 14499 O O . TYR B 1 217 ? -47.550 -72.137 13.865 1.00 50.93 217 TYR B O 1
ATOM 14517 N N . PHE B 1 218 ? -45.387 -71.520 13.920 1.00 45.26 218 PHE B N 1
ATOM 14518 C CA . PHE B 1 218 ? -44.958 -72.882 14.206 1.00 44.62 218 PHE B CA 1
ATOM 14519 C C . PHE B 1 218 ? -45.554 -73.360 15.528 1.00 46.21 218 PHE B C 1
ATOM 14520 O O . PHE B 1 218 ? -45.390 -72.715 16.569 1.00 42.40 218 PHE B O 1
ATOM 14537 N N . ASN B 1 219 ? -46.252 -74.500 15.476 1.00 50.89 219 ASN B N 1
ATOM 14538 C CA . ASN B 1 219 ? -46.877 -75.086 16.658 1.00 50.80 219 ASN B CA 1
ATOM 14539 C C . ASN B 1 219 ? -47.034 -76.589 16.461 1.00 51.56 219 ASN B C 1
ATOM 14540 O O . ASN B 1 219 ? -48.175 -77.089 16.454 1.00 50.56 219 ASN B O 1
ATOM 14551 N N . GLN B 1 220 ? -45.918 -77.286 16.276 1.00 51.02 220 GLN B N 1
ATOM 14552 C CA . GLN B 1 220 ? -45.914 -78.734 16.154 1.00 53.53 220 GLN B CA 1
ATOM 14553 C C . GLN B 1 220 ? -45.080 -79.341 17.276 1.00 55.05 220 GLN B C 1
ATOM 14554 O O . GLN B 1 220 ? -44.152 -78.713 17.793 1.00 56.05 220 GLN B O 1
ATOM 14568 N N . GLN B 1 221 ? -45.420 -80.572 17.643 1.00 57.99 221 GLN B N 1
ATOM 14569 C CA . GLN B 1 221 ? -44.718 -81.276 18.706 1.00 59.66 221 GLN B CA 1
ATOM 14570 C C . GLN B 1 221 ? -43.262 -81.500 18.312 1.00 57.97 221 GLN B C 1
ATOM 14571 O O . GLN B 1 221 ? -42.935 -81.684 17.137 1.00 59.16 221 GLN B O 1
ATOM 14585 N N . ILE B 1 222 ? -42.378 -81.477 19.302 1.00 56.47 222 ILE B N 1
ATOM 14586 C CA . ILE B 1 222 ? -40.991 -81.893 19.119 1.00 59.93 222 ILE B CA 1
ATOM 14587 C C . ILE B 1 222 ? -40.791 -83.139 19.973 1.00 62.05 222 ILE B C 1
ATOM 14588 O O . ILE B 1 222 ? -40.813 -83.068 21.209 1.00 61.40 222 ILE B O 1
ATOM 14604 N N . THR B 1 223 ? -40.617 -84.283 19.318 1.00 65.18 223 THR B N 1
ATOM 14605 C CA . THR B 1 223 ? -40.500 -85.568 19.990 1.00 65.33 223 THR B CA 1
ATOM 14606 C C . THR B 1 223 ? -39.033 -85.984 20.106 1.00 68.37 223 THR B C 1
ATOM 14607 O O . THR B 1 223 ? -38.120 -85.314 19.618 1.00 69.56 223 THR B O 1
ATOM 14618 N N . GLU B 1 224 ? -38.818 -87.107 20.788 1.00 70.39 224 GLU B N 1
ATOM 14619 C CA . GLU B 1 224 ? -37.482 -87.641 21.009 1.00 70.40 224 GLU B CA 1
ATOM 14620 C C . GLU B 1 224 ? -36.707 -87.795 19.707 1.00 67.13 224 GLU B C 1
ATOM 14621 O O . GLU B 1 224 ? -37.270 -88.112 18.656 1.00 70.35 224 GLU B O 1
ATOM 14633 N N . ASN B 1 225 ? -35.400 -87.543 19.794 1.00 69.31 225 ASN B N 1
ATOM 14634 C CA . ASN B 1 225 ? -34.444 -87.798 18.719 1.00 69.84 225 ASN B CA 1
ATOM 14635 C C . ASN B 1 225 ? -34.740 -86.986 17.465 1.00 67.92 225 ASN B C 1
ATOM 14636 O O . ASN B 1 225 ? -34.316 -87.361 16.364 1.00 68.20 225 ASN B O 1
ATOM 14647 N N . VAL B 1 226 ? -35.451 -85.872 17.611 1.00 67.16 226 VAL B N 1
ATOM 14648 C CA . VAL B 1 226 ? -35.644 -84.946 16.501 1.00 65.40 226 VAL B CA 1
ATOM 14649 C C . VAL B 1 226 ? -34.597 -83.840 16.512 1.00 63.93 226 VAL B C 1
ATOM 14650 O O . VAL B 1 226 ? -34.088 -83.451 15.459 1.00 65.18 226 VAL B O 1
ATOM 14663 N N . LEU B 1 227 ? -34.262 -83.314 17.689 1.00 61.77 227 LEU B N 1
ATOM 14664 C CA . LEU B 1 227 ? -33.283 -82.231 17.790 1.00 59.53 227 LEU B CA 1
ATOM 14665 C C . LEU B 1 227 ? -31.877 -82.809 17.886 1.00 58.44 227 LEU B C 1
ATOM 14666 O O . LEU B 1 227 ? -31.622 -83.664 18.744 1.00 58.60 227 LEU B O 1
ATOM 14682 N N . PRO B 1 228 ? -30.948 -82.374 17.037 1.00 58.79 228 PRO B N 1
ATOM 14683 C CA . PRO B 1 228 ? -29.617 -82.996 17.019 1.00 61.88 228 PRO B CA 1
ATOM 14684 C C . PRO B 1 228 ? -28.809 -82.654 18.263 1.00 64.54 228 PRO B C 1
ATOM 14685 O O . PRO B 1 228 ? -29.006 -81.633 18.924 1.00 62.99 228 PRO B O 1
ATOM 14696 N N . ASN B 1 229 ? -27.865 -83.548 18.571 1.00 69.52 229 ASN B N 1
ATOM 14697 C CA . ASN B 1 229 ? -27.001 -83.399 19.735 1.00 73.46 229 ASN B CA 1
ATOM 14698 C C . ASN B 1 229 ? -25.988 -82.273 19.588 1.00 71.94 229 ASN B C 1
ATOM 14699 O O . ASN B 1 229 ? -25.179 -82.070 20.502 1.00 77.77 229 ASN B O 1
ATOM 14710 N N . SER B 1 230 ? -26.013 -81.541 18.477 1.00 67.20 230 SER B N 1
ATOM 14711 C CA . SER B 1 230 ? -25.141 -80.392 18.279 1.00 65.16 230 SER B CA 1
ATOM 14712 C C . SER B 1 230 ? -25.809 -79.069 18.628 1.00 60.22 230 SER B C 1
ATOM 14713 O O . SER B 1 230 ? -25.114 -78.051 18.719 1.00 62.51 230 SER B O 1
ATOM 14721 N N . LEU B 1 231 ? -27.127 -79.059 18.820 1.00 57.38 231 LEU B N 1
ATOM 14722 C CA . LEU B 1 231 ? -27.845 -77.812 19.047 1.00 55.34 231 LEU B CA 1
ATOM 14723 C C . LEU B 1 231 ? -27.361 -77.116 20.315 1.00 53.23 231 LEU B C 1
ATOM 14724 O O . LEU B 1 231 ? -27.290 -77.722 21.389 1.00 53.12 231 LEU B O 1
ATOM 14740 N N . THR B 1 232 ? -27.047 -75.827 20.188 1.00 50.63 232 THR B N 1
ATOM 14741 C CA . THR B 1 232 ? -26.781 -74.983 21.342 1.00 50.91 232 THR B CA 1
ATOM 14742 C C . THR B 1 232 ? -27.828 -73.892 21.529 1.00 49.91 232 THR B C 1
ATOM 14743 O O . THR B 1 232 ? -28.019 -73.432 22.659 1.00 47.18 232 THR B O 1
ATOM 14754 N N . TYR B 1 233 ? -28.517 -73.482 20.462 1.00 48.90 233 TYR B N 1
ATOM 14755 C CA . TYR B 1 233 ? -29.451 -72.358 20.503 1.00 49.15 233 TYR B CA 1
ATOM 14756 C C . TYR B 1 233 ? -30.799 -72.810 19.958 1.00 47.69 233 TYR B C 1
ATOM 14757 O O . TYR B 1 233 ? -30.883 -73.291 18.823 1.00 47.86 233 TYR B O 1
ATOM 14775 N N . LEU B 1 234 ? -31.853 -72.619 20.746 1.00 44.74 234 LEU B N 1
ATOM 14776 C CA . LEU B 1 234 ? -33.204 -72.975 20.326 1.00 44.13 234 LEU B CA 1
ATOM 14777 C C . LEU B 1 234 ? -34.152 -71.853 20.706 1.00 43.88 234 LEU B C 1
ATOM 14778 O O . LEU B 1 234 ? -34.314 -71.546 21.892 1.00 44.53 234 LEU B O 1
ATOM 14794 N N . GLU B 1 235 ? -34.788 -71.256 19.702 1.00 42.41 235 GLU B N 1
ATOM 14795 C CA . GLU B 1 235 ? -35.736 -70.169 19.901 1.00 42.13 235 GLU B CA 1
ATOM 14796 C C . GLU B 1 235 ? -37.050 -70.517 19.222 1.00 42.58 235 GLU B C 1
ATOM 14797 O O . GLU B 1 235 ? -37.103 -70.660 17.996 1.00 41.57 235 GLU B O 1
ATOM 14809 N N . PHE B 1 236 ? -38.109 -70.629 20.010 1.00 42.13 236 PHE B N 1
ATOM 14810 C CA . PHE B 1 236 ? -39.440 -70.854 19.475 1.00 42.59 236 PHE B CA 1
ATOM 14811 C C . PHE B 1 236 ? -40.103 -69.523 19.133 1.00 43.72 236 PHE B C 1
ATOM 14812 O O . PHE B 1 236 ? -39.658 -68.450 19.548 1.00 42.69 236 PHE B O 1
ATOM 14829 N N . GLY B 1 237 ? -41.173 -69.610 18.344 1.00 43.88 237 GLY B N 1
ATOM 14830 C CA . GLY B 1 237 ? -41.923 -68.450 17.921 1.00 41.14 237 GLY B CA 1
ATOM 14831 C C . GLY B 1 237 ? -43.190 -68.249 18.733 1.00 41.39 237 GLY B C 1
ATOM 14832 O O . GLY B 1 237 ? -43.462 -68.948 19.712 1.00 41.14 237 GLY B O 1
ATOM 14836 N N . ARG B 1 238 ? -43.994 -67.283 18.280 1.00 39.34 238 ARG B N 1
ATOM 14837 C CA . ARG B 1 238 ? -45.164 -66.855 19.039 1.00 41.27 238 ARG B CA 1
ATOM 14838 C C . ARG B 1 238 ? -46.062 -68.017 19.445 1.00 42.65 238 ARG B C 1
ATOM 14839 O O . ARG B 1 238 ? -46.407 -68.165 20.625 1.00 46.77 238 ARG B O 1
ATOM 14860 N N . ASN B 1 239 ? -46.464 -68.844 18.484 1.00 40.63 239 ASN B N 1
ATOM 14861 C CA . ASN B 1 239 ? -47.580 -69.751 18.709 1.00 45.42 239 ASN B CA 1
ATOM 14862 C C . ASN B 1 239 ? -47.182 -71.109 19.272 1.00 42.61 239 ASN B C 1
ATOM 14863 O O . ASN B 1 239 ? -48.069 -71.889 19.641 1.00 43.05 239 ASN B O 1
ATOM 14874 N N . PHE B 1 240 ? -45.895 -71.424 19.347 1.00 40.68 240 PHE B N 1
ATOM 14875 C CA . PHE B 1 240 ? -45.505 -72.738 19.833 1.00 45.05 240 PHE B CA 1
ATOM 14876 C C . PHE B 1 240 ? -45.996 -72.933 21.264 1.00 48.49 240 PHE B C 1
ATOM 14877 O O . PHE B 1 240 ? -45.665 -72.147 22.157 1.00 47.37 240 PHE B O 1
ATOM 14894 N N . ASN B 1 241 ? -46.777 -73.986 21.480 1.00 49.93 241 ASN B N 1
ATOM 14895 C CA . ASN B 1 241 ? -47.366 -74.283 22.780 1.00 49.34 241 ASN B CA 1
ATOM 14896 C C . ASN B 1 241 ? -47.601 -75.790 22.877 1.00 50.43 241 ASN B C 1
ATOM 14897 O O . ASN B 1 241 ? -48.721 -76.273 23.046 1.00 51.14 241 ASN B O 1
ATOM 14908 N N . GLN B 1 242 ? -46.522 -76.563 22.765 1.00 50.27 242 GLN B N 1
ATOM 14909 C CA . GLN B 1 242 ? -46.585 -78.012 22.866 1.00 53.33 242 GLN B CA 1
ATOM 14910 C C . GLN B 1 242 ? -45.783 -78.490 24.070 1.00 55.54 242 GLN B C 1
ATOM 14911 O O . GLN B 1 242 ? -44.807 -77.855 24.481 1.00 54.59 242 GLN B O 1
ATOM 14925 N N . GLN B 1 243 ? -46.196 -79.630 24.618 1.00 60.73 243 GLN B N 1
ATOM 14926 C CA . GLN B 1 243 ? -45.517 -80.209 25.768 1.00 65.03 243 GLN B CA 1
ATOM 14927 C C . GLN B 1 243 ? -44.114 -80.657 25.369 1.00 62.43 243 GLN B C 1
ATOM 14928 O O . GLN B 1 243 ? -43.909 -81.224 24.293 1.00 66.96 243 GLN B O 1
ATOM 14942 N N . ILE B 1 244 ? -43.144 -80.394 26.239 1.00 56.65 244 ILE B N 1
ATOM 14943 C CA . ILE B 1 244 ? -41.768 -80.848 26.050 1.00 57.03 244 ILE B CA 1
ATOM 14944 C C . ILE B 1 244 ? -41.454 -81.843 27.157 1.00 58.99 244 ILE B C 1
ATOM 14945 O O . ILE B 1 244 ? -41.334 -81.469 28.330 1.00 60.11 244 ILE B O 1
ATOM 14961 N N . THR B 1 245 ? -41.316 -83.109 26.779 1.00 61.80 245 THR B N 1
ATOM 14962 C CA . THR B 1 245 ? -41.086 -84.191 27.718 1.00 64.32 245 THR B CA 1
ATOM 14963 C C . THR B 1 245 ? -39.593 -84.513 27.796 1.00 66.15 245 THR B C 1
ATOM 14964 O O . THR B 1 245 ? -38.749 -83.809 27.233 1.00 64.95 245 THR B O 1
ATOM 14975 N N . GLU B 1 246 ? -39.261 -85.602 28.486 1.00 69.27 246 GLU B N 1
ATOM 14976 C CA . GLU B 1 246 ? -37.867 -85.969 28.679 1.00 70.96 246 GLU B CA 1
ATOM 14977 C C . GLU B 1 246 ? -37.204 -86.328 27.355 1.00 67.80 246 GLU B C 1
ATOM 14978 O O . GLU B 1 246 ? -37.828 -86.882 26.446 1.00 64.07 246 GLU B O 1
ATOM 14990 N N . ASN B 1 247 ? -35.918 -85.992 27.258 1.00 70.82 247 ASN B N 1
ATOM 14991 C CA . ASN B 1 247 ? -35.032 -86.484 26.207 1.00 75.51 247 ASN B CA 1
ATOM 14992 C C . ASN B 1 247 ? -35.413 -85.981 24.819 1.00 73.33 247 ASN B C 1
ATOM 14993 O O . ASN B 1 247 ? -35.143 -86.648 23.817 1.00 73.47 247 ASN B O 1
ATOM 15004 N N . VAL B 1 248 ? -36.010 -84.799 24.736 1.00 71.14 248 VAL B N 1
ATOM 15005 C CA . VAL B 1 248 ? -36.239 -84.148 23.455 1.00 68.56 248 VAL B CA 1
ATOM 15006 C C . VAL B 1 248 ? -35.264 -82.996 23.240 1.00 65.32 248 VAL B C 1
ATOM 15007 O O . VAL B 1 248 ? -34.800 -82.772 22.123 1.00 63.33 248 VAL B O 1
ATOM 15020 N N . LEU B 1 249 ? -34.936 -82.267 24.300 1.00 63.36 249 LEU B N 1
ATOM 15021 C CA . LEU B 1 249 ? -33.902 -81.241 24.225 1.00 59.56 249 LEU B CA 1
ATOM 15022 C C . LEU B 1 249 ? -32.529 -81.890 24.359 1.00 59.61 249 LEU B C 1
ATOM 15023 O O . LEU B 1 249 ? -32.290 -82.627 25.322 1.00 58.83 249 LEU B O 1
ATOM 15039 N N . PRO B 1 250 ? -31.611 -81.649 23.426 1.00 61.68 250 PRO B N 1
ATOM 15040 C CA . PRO B 1 250 ? -30.304 -82.318 23.493 1.00 62.87 250 PRO B CA 1
ATOM 15041 C C . PRO B 1 250 ? -29.464 -81.794 24.647 1.00 64.21 250 PRO B C 1
ATOM 15042 O O . PRO B 1 250 ? -29.674 -80.693 25.162 1.00 62.65 250 PRO B O 1
ATOM 15053 N N . ASN B 1 251 ? -28.487 -82.610 25.049 1.00 67.70 251 ASN B N 1
ATOM 15054 C CA . ASN B 1 251 ? -27.651 -82.283 26.199 1.00 70.17 251 ASN B CA 1
ATOM 15055 C C . ASN B 1 251 ? -26.610 -81.211 25.893 1.00 66.91 251 ASN B C 1
ATOM 15056 O O . ASN B 1 251 ? -25.740 -80.957 26.733 1.00 68.43 251 ASN B O 1
ATOM 15067 N N . SER B 1 252 ? -26.687 -80.577 24.726 1.00 64.55 252 SER B N 1
ATOM 15068 C CA . SER B 1 252 ? -25.757 -79.526 24.342 1.00 63.59 252 SER B CA 1
ATOM 15069 C C . SER B 1 252 ? -26.372 -78.135 24.406 1.00 59.53 252 SER B C 1
ATOM 15070 O O . SER B 1 252 ? -25.665 -77.148 24.174 1.00 58.41 252 SER B O 1
ATOM 15078 N N . LEU B 1 253 ? -27.661 -78.031 24.718 1.00 58.41 253 LEU B N 1
ATOM 15079 C CA . LEU B 1 253 ? -28.352 -76.751 24.648 1.00 55.96 253 LEU B CA 1
ATOM 15080 C C . LEU B 1 253 ? -27.831 -75.792 25.712 1.00 54.08 253 LEU B C 1
ATOM 15081 O O . LEU B 1 253 ? -27.753 -76.138 26.895 1.00 52.12 253 LEU B O 1
ATOM 15097 N N . THR B 1 254 ? -27.492 -74.577 25.286 1.00 53.56 254 THR B N 1
ATOM 15098 C CA . THR B 1 254 ? -27.087 -73.511 26.191 1.00 52.05 254 THR B CA 1
ATOM 15099 C C . THR B 1 254 ? -28.071 -72.354 26.228 1.00 47.18 254 THR B C 1
ATOM 15100 O O . THR B 1 254 ? -28.178 -71.686 27.260 1.00 44.71 254 THR B O 1
ATOM 15111 N N A TYR B 1 255 ? -28.783 -72.100 25.131 0.50 45.26 255 TYR B N 1
ATOM 15112 N N B TYR B 1 255 ? -28.782 -72.097 25.132 0.50 45.18 255 TYR B N 1
ATOM 15113 C CA A TYR B 1 255 ? -29.754 -71.016 25.043 0.50 42.50 255 TYR B CA 1
ATOM 15114 C CA B TYR B 1 255 ? -29.755 -71.017 25.054 0.50 45.66 255 TYR B CA 1
ATOM 15115 C C A TYR B 1 255 ? -31.109 -71.586 24.649 0.50 44.45 255 TYR B C 1
ATOM 15116 C C B TYR B 1 255 ? -31.106 -71.596 24.660 0.50 45.19 255 TYR B C 1
ATOM 15117 O O A TYR B 1 255 ? -31.212 -72.334 23.671 0.50 44.52 255 TYR B O 1
ATOM 15118 O O B TYR B 1 255 ? -31.202 -72.358 23.691 0.50 44.51 255 TYR B O 1
ATOM 15153 N N . LEU B 1 256 ? -32.143 -71.232 25.408 1.00 42.59 256 LEU B N 1
ATOM 15154 C CA . LEU B 1 256 ? -33.503 -71.675 25.126 1.00 44.28 256 LEU B CA 1
ATOM 15155 C C . LEU B 1 256 ? -34.448 -70.508 25.350 1.00 42.08 256 LEU B C 1
ATOM 15156 O O . LEU B 1 256 ? -34.520 -69.970 26.458 1.00 44.04 256 LEU B O 1
ATOM 15173 N N . GLU B 1 257 ? -35.178 -70.128 24.308 1.00 44.83 257 GLU B N 1
ATOM 15174 C CA . GLU B 1 257 ? -36.148 -69.047 24.398 1.00 45.61 257 GLU B CA 1
ATOM 15175 C C . GLU B 1 257 ? -37.498 -69.529 23.891 1.00 45.81 257 GLU B C 1
ATOM 15176 O O . GLU B 1 257 ? -37.599 -70.058 22.778 1.00 44.12 257 GLU B O 1
ATOM 15188 N N . PHE B 1 258 ? -38.526 -69.351 24.712 1.00 43.90 258 PHE B N 1
ATOM 15189 C CA . PHE B 1 258 ? -39.897 -69.610 24.308 1.00 45.37 258 PHE B CA 1
ATOM 15190 C C . PHE B 1 258 ? -40.538 -68.327 23.783 1.00 43.60 258 PHE B C 1
ATOM 15191 O O . PHE B 1 258 ? -40.095 -67.213 24.076 1.00 43.52 258 PHE B O 1
ATOM 15208 N N . GLY B 1 259 ? -41.588 -68.509 22.983 1.00 44.37 259 GLY B N 1
ATOM 15209 C CA . GLY B 1 259 ? -42.360 -67.408 22.452 1.00 43.51 259 GLY B CA 1
ATOM 15210 C C . GLY B 1 259 ? -43.587 -67.101 23.293 1.00 42.08 259 GLY B C 1
ATOM 15211 O O . GLY B 1 259 ? -43.777 -67.613 24.398 1.00 38.83 259 GLY B O 1
ATOM 15215 N N . ARG B 1 260 ? -44.453 -66.258 22.725 1.00 45.01 260 ARG B N 1
ATOM 15216 C CA . ARG B 1 260 ? -45.582 -65.715 23.468 1.00 44.09 260 ARG B CA 1
ATOM 15217 C C . ARG B 1 260 ? -46.413 -66.805 24.131 1.00 43.60 260 ARG B C 1
ATOM 15218 O O . ARG B 1 260 ? -46.697 -66.741 25.332 1.00 43.90 260 ARG B O 1
ATOM 15239 N N . ASN B 1 261 ? -46.833 -67.802 23.358 1.00 43.94 261 ASN B N 1
ATOM 15240 C CA . ASN B 1 261 ? -47.944 -68.655 23.762 1.00 45.89 261 ASN B CA 1
ATOM 15241 C C . ASN B 1 261 ? -47.535 -69.903 24.531 1.00 45.28 261 ASN B C 1
ATOM 15242 O O . ASN B 1 261 ? -48.417 -70.600 25.050 1.00 44.46 261 ASN B O 1
ATOM 15253 N N . PHE B 1 262 ? -46.246 -70.213 24.628 1.00 43.68 262 PHE B N 1
ATOM 15254 C CA . PHE B 1 262 ? -45.865 -71.420 25.345 1.00 44.10 262 PHE B CA 1
ATOM 15255 C C . PHE B 1 262 ? -46.301 -71.319 26.802 1.00 49.03 262 PHE B C 1
ATOM 15256 O O . PHE B 1 262 ? -45.913 -70.384 27.512 1.00 47.40 262 PHE B O 1
ATOM 15273 N N . ASN B 1 263 ? -47.104 -72.281 27.247 1.00 51.72 263 ASN B N 1
ATOM 15274 C CA . ASN B 1 263 ? -47.639 -72.289 28.605 1.00 52.49 263 ASN B CA 1
ATOM 15275 C C . ASN B 1 263 ? -47.908 -73.731 29.036 1.00 52.63 263 ASN B C 1
ATOM 15276 O O . ASN B 1 263 ? -49.012 -74.100 29.427 1.00 55.38 263 ASN B O 1
ATOM 15287 N N . GLN B 1 264 ? -46.875 -74.568 28.968 1.00 50.51 264 GLN B N 1
ATOM 15288 C CA . GLN B 1 264 ? -46.970 -75.973 29.334 1.00 54.94 264 GLN B CA 1
ATOM 15289 C C . GLN B 1 264 ? -46.168 -76.244 30.601 1.00 57.63 264 GLN B C 1
ATOM 15290 O O . GLN B 1 264 ? -45.175 -75.566 30.883 1.00 59.23 264 GLN B O 1
ATOM 15304 N N . GLN B 1 265 ? -46.604 -77.249 31.364 1.00 59.40 265 GLN B N 1
ATOM 15305 C CA . GLN B 1 265 ? -45.871 -77.640 32.561 1.00 59.51 265 GLN B CA 1
ATOM 15306 C C . GLN B 1 265 ? -44.487 -78.153 32.180 1.00 55.65 265 GLN B C 1
ATOM 15307 O O . GLN B 1 265 ? -44.309 -78.796 31.141 1.00 54.81 265 GLN B O 1
ATOM 15321 N N . ILE B 1 266 ? -43.501 -77.868 33.023 1.00 55.94 266 ILE B N 1
ATOM 15322 C CA . ILE B 1 266 ? -42.141 -78.360 32.829 1.00 56.87 266 ILE B CA 1
ATOM 15323 C C . ILE B 1 266 ? -41.809 -79.256 34.015 1.00 57.91 266 ILE B C 1
ATOM 15324 O O . ILE B 1 266 ? -41.722 -78.784 35.158 1.00 60.78 266 ILE B O 1
ATOM 15340 N N . THR B 1 267 ? -41.603 -80.543 33.748 1.00 57.26 267 THR B N 1
ATOM 15341 C CA . THR B 1 267 ? -41.263 -81.515 34.770 1.00 60.00 267 THR B CA 1
ATOM 15342 C C . THR B 1 267 ? -39.746 -81.717 34.811 1.00 62.64 267 THR B C 1
ATOM 15343 O O . THR B 1 267 ? -38.982 -81.008 34.149 1.00 61.18 267 THR B O 1
ATOM 15354 N N . GLU B 1 268 ? -39.303 -82.712 35.576 1.00 66.95 268 GLU B N 1
ATOM 15355 C CA . GLU B 1 268 ? -37.883 -82.919 35.797 1.00 68.66 268 GLU B CA 1
ATOM 15356 C C . GLU B 1 268 ? -37.231 -83.648 34.625 1.00 68.37 268 GLU B C 1
ATOM 15357 O O . GLU B 1 268 ? -37.876 -84.382 33.873 1.00 69.11 268 GLU B O 1
ATOM 15369 N N . ASN B 1 269 ? -35.923 -83.430 34.486 1.00 68.34 269 ASN B N 1
ATOM 15370 C CA . ASN B 1 269 ? -35.096 -84.110 33.490 1.00 69.56 269 ASN B CA 1
ATOM 15371 C C . ASN B 1 269 ? -35.523 -83.792 32.061 1.00 66.63 269 ASN B C 1
ATOM 15372 O O . ASN B 1 269 ? -35.280 -84.578 31.140 1.00 68.85 269 ASN B O 1
ATOM 15383 N N . VAL B 1 270 ? -36.153 -82.640 31.860 1.00 63.47 270 VAL B N 1
ATOM 15384 C CA . VAL B 1 270 ? -36.483 -82.162 30.525 1.00 60.26 270 VAL B CA 1
ATOM 15385 C C . VAL B 1 270 ? -35.537 -81.052 30.087 1.00 56.77 270 VAL B C 1
ATOM 15386 O O . VAL B 1 270 ? -35.085 -81.034 28.943 1.00 57.84 270 VAL B O 1
ATOM 15399 N N . LEU B 1 271 ? -35.227 -80.125 30.990 1.00 55.69 271 LEU B N 1
ATOM 15400 C CA . LEU B 1 271 ? -34.302 -79.035 30.720 1.00 53.55 271 LEU B CA 1
ATOM 15401 C C . LEU B 1 271 ? -32.885 -79.551 30.914 1.00 53.84 271 LEU B C 1
ATOM 15402 O O . LEU B 1 271 ? -32.480 -79.834 32.048 1.00 57.61 271 LEU B O 1
ATOM 15418 N N . PRO B 1 272 ? -32.097 -79.682 29.847 1.00 55.31 272 PRO B N 1
ATOM 15419 C CA . PRO B 1 272 ? -30.744 -80.232 30.014 1.00 58.07 272 PRO B CA 1
ATOM 15420 C C . PRO B 1 272 ? -29.883 -79.339 30.894 1.00 61.32 272 PRO B C 1
ATOM 15421 O O . PRO B 1 272 ? -29.989 -78.110 30.868 1.00 59.70 272 PRO B O 1
ATOM 15432 N N . ASN B 1 273 ? -29.028 -79.982 31.695 1.00 63.56 273 ASN B N 1
ATOM 15433 C CA . ASN B 1 273 ? -28.187 -79.256 32.638 1.00 64.68 273 ASN B CA 1
ATOM 15434 C C . ASN B 1 273 ? -27.196 -78.326 31.953 1.00 62.91 273 ASN B C 1
ATOM 15435 O O . ASN B 1 273 ? -26.581 -77.495 32.632 1.00 64.37 273 ASN B O 1
ATOM 15446 N N . SER B 1 274 ? -27.029 -78.432 30.634 1.00 58.85 274 SER B N 1
ATOM 15447 C CA . SER B 1 274 ? -26.111 -77.555 29.918 1.00 57.18 274 SER B CA 1
ATOM 15448 C C . SER B 1 274 ? -26.660 -76.143 29.739 1.00 57.06 274 SER B C 1
ATOM 15449 O O . SER B 1 274 ? -25.888 -75.231 29.425 1.00 58.16 274 SER B O 1
ATOM 15457 N N . LEU B 1 275 ? -27.962 -75.940 29.920 1.00 55.04 275 LEU B N 1
ATOM 15458 C CA . LEU B 1 275 ? -28.560 -74.638 29.648 1.00 53.75 275 LEU B CA 1
ATOM 15459 C C . LEU B 1 275 ? -28.016 -73.568 30.588 1.00 51.22 275 LEU B C 1
ATOM 15460 O O . LEU B 1 275 ? -28.002 -73.743 31.811 1.00 51.44 275 LEU B O 1
ATOM 15476 N N . THR B 1 276 ? -27.578 -72.449 30.011 1.00 47.24 276 THR B N 1
ATOM 15477 C CA . THR B 1 276 ? -27.175 -71.281 30.783 1.00 47.87 276 THR B CA 1
ATOM 15478 C C . THR B 1 276 ? -28.202 -70.158 30.741 1.00 46.92 276 THR B C 1
ATOM 15479 O O . THR B 1 276 ? -28.356 -69.435 31.732 1.00 45.03 276 THR B O 1
ATOM 15490 N N . HIS B 1 277 ? -28.913 -70.009 29.625 1.00 45.75 277 HIS B N 1
ATOM 15491 C CA . HIS B 1 277 ? -29.896 -68.949 29.447 1.00 45.84 277 HIS B CA 1
ATOM 15492 C C . HIS B 1 277 ? -31.246 -69.572 29.118 1.00 47.30 277 HIS B C 1
ATOM 15493 O O . HIS B 1 277 ? -31.359 -70.340 28.156 1.00 44.63 277 HIS B O 1
ATOM 15507 N N . ILE B 1 278 ? -32.262 -69.236 29.907 1.00 44.95 278 ILE B N 1
ATOM 15508 C CA . ILE B 1 278 ? -33.643 -69.613 29.638 1.00 42.88 278 ILE B CA 1
ATOM 15509 C C . ILE B 1 278 ? -34.471 -68.336 29.647 1.00 39.30 278 ILE B C 1
ATOM 15510 O O . ILE B 1 278 ? -34.398 -67.553 30.600 1.00 38.80 278 ILE B O 1
ATOM 15526 N N . THR B 1 279 ? -35.251 -68.124 28.592 1.00 36.34 279 THR B N 1
ATOM 15527 C CA . THR B 1 279 ? -36.201 -67.021 28.537 1.00 40.35 279 THR B CA 1
ATOM 15528 C C . THR B 1 279 ? -37.595 -67.571 28.262 1.00 38.74 279 THR B C 1
ATOM 15529 O O . THR B 1 279 ? -37.785 -68.358 27.330 1.00 39.37 279 THR B O 1
ATOM 15540 N N . PHE B 1 280 ? -38.561 -67.160 29.075 1.00 42.31 280 PHE B N 1
ATOM 15541 C CA . PHE B 1 280 ? -39.956 -67.516 28.870 1.00 39.53 280 PHE B CA 1
ATOM 15542 C C . PHE B 1 280 ? -40.688 -66.389 28.159 1.00 38.60 280 PHE B C 1
ATOM 15543 O O . PHE B 1 280 ? -40.291 -65.222 28.209 1.00 41.12 280 PHE B O 1
ATOM 15560 N N . GLY B 1 281 ? -41.775 -66.763 27.484 1.00 42.17 281 GLY B N 1
ATOM 15561 C CA . GLY B 1 281 ? -42.608 -65.811 26.786 1.00 42.77 281 GLY B CA 1
ATOM 15562 C C . GLY B 1 281 ? -43.719 -65.258 27.656 1.00 39.83 281 GLY B C 1
ATOM 15563 O O . GLY B 1 281 ? -43.865 -65.593 28.830 1.00 40.04 281 GLY B O 1
ATOM 15567 N N . ASN B 1 282 ? -44.550 -64.427 27.024 1.00 38.49 282 ASN B N 1
ATOM 15568 C CA . ASN B 1 282 ? -45.545 -63.654 27.756 1.00 43.17 282 ASN B CA 1
ATOM 15569 C C . ASN B 1 282 ? -46.472 -64.546 28.570 1.00 46.11 282 ASN B C 1
ATOM 15570 O O . ASN B 1 282 ? -46.802 -64.222 29.717 1.00 47.94 282 ASN B O 1
ATOM 15581 N N . ASN B 1 283 ? -46.911 -65.667 27.998 1.00 45.46 283 ASN B N 1
ATOM 15582 C CA . ASN B 1 283 ? -48.015 -66.414 28.583 1.00 47.79 283 ASN B CA 1
ATOM 15583 C C . ASN B 1 283 ? -47.589 -67.517 29.539 1.00 44.77 283 ASN B C 1
ATOM 15584 O O . ASN B 1 283 ? -48.453 -68.076 30.225 1.00 43.05 283 ASN B O 1
ATOM 15595 N N . PHE B 1 284 ? -46.304 -67.850 29.607 1.00 42.12 284 PHE B N 1
ATOM 15596 C CA . PHE B 1 284 ? -45.887 -68.937 30.480 1.00 44.29 284 PHE B CA 1
ATOM 15597 C C . PHE B 1 284 ? -46.262 -68.617 31.922 1.00 46.64 284 PHE B C 1
ATOM 15598 O O . PHE B 1 284 ? -45.915 -67.553 32.444 1.00 44.51 284 PHE B O 1
ATOM 15615 N N . ASN B 1 285 ? -46.984 -69.529 32.559 1.00 49.64 285 ASN B N 1
ATOM 15616 C CA . ASN B 1 285 ? -47.450 -69.317 33.924 1.00 49.23 285 ASN B CA 1
ATOM 15617 C C . ASN B 1 285 ? -47.667 -70.667 34.606 1.00 46.89 285 ASN B C 1
ATOM 15618 O O . ASN B 1 285 ? -48.701 -70.917 35.224 1.00 46.79 285 ASN B O 1
ATOM 15629 N N . GLN B 1 286 ? -46.685 -71.554 34.506 1.00 48.91 286 GLN B N 1
ATOM 15630 C CA . GLN B 1 286 ? -46.744 -72.852 35.158 1.00 51.70 286 GLN B CA 1
ATOM 15631 C C . GLN B 1 286 ? -45.745 -72.882 36.310 1.00 54.13 286 GLN B C 1
ATOM 15632 O O . GLN B 1 286 ? -44.672 -72.274 36.243 1.00 56.96 286 GLN B O 1
ATOM 15646 N N . ILE B 1 287 ? -46.101 -73.614 37.367 1.00 54.24 287 ILE B N 1
ATOM 15647 C CA . ILE B 1 287 ? -45.242 -73.706 38.537 1.00 53.77 287 ILE B CA 1
ATOM 15648 C C . ILE B 1 287 ? -43.936 -74.399 38.175 1.00 50.53 287 ILE B C 1
ATOM 15649 O O . ILE B 1 287 ? -43.915 -75.399 37.444 1.00 50.25 287 ILE B O 1
ATOM 15665 N N . ILE B 1 288 ? -42.834 -73.862 38.693 1.00 50.53 288 ILE B N 1
ATOM 15666 C CA . ILE B 1 288 ? -41.513 -74.468 38.571 1.00 50.02 288 ILE B CA 1
ATOM 15667 C C . ILE B 1 288 ? -41.165 -75.047 39.937 1.00 53.32 288 ILE B C 1
ATOM 15668 O O . ILE B 1 288 ? -41.114 -74.311 40.931 1.00 49.78 288 ILE B O 1
ATOM 15684 N N . THR B 1 289 ? -40.921 -76.357 39.995 1.00 58.33 289 THR B N 1
ATOM 15685 C CA . THR B 1 289 ? -40.684 -77.020 41.268 1.00 58.54 289 THR B CA 1
ATOM 15686 C C . THR B 1 289 ? -39.197 -77.360 41.435 1.00 61.38 289 THR B C 1
ATOM 15687 O O . THR B 1 289 ? -38.334 -76.773 40.767 1.00 60.61 289 THR B O 1
ATOM 15698 N N . GLU B 1 290 ? -38.906 -78.332 42.303 1.00 65.05 290 GLU B N 1
ATOM 15699 C CA . GLU B 1 290 ? -37.623 -78.361 43.006 1.00 69.04 290 GLU B CA 1
ATOM 15700 C C . GLU B 1 290 ? -36.459 -78.683 42.073 1.00 69.69 290 GLU B C 1
ATOM 15701 O O . GLU B 1 290 ? -35.488 -77.919 41.994 1.00 74.62 290 GLU B O 1
ATOM 15713 N N . ASN B 1 291 ? -36.504 -79.830 41.400 1.00 65.55 291 ASN B N 1
ATOM 15714 C CA . ASN B 1 291 ? -35.354 -80.259 40.613 1.00 66.35 291 ASN B CA 1
ATOM 15715 C C . ASN B 1 291 ? -35.635 -80.137 39.121 1.00 66.98 291 ASN B C 1
ATOM 15716 O O . ASN B 1 291 ? -35.363 -81.066 38.352 1.00 70.47 291 ASN B O 1
ATOM 15727 N N . VAL B 1 292 ? -36.156 -78.989 38.705 1.00 63.67 292 VAL B N 1
ATOM 15728 C CA . VAL B 1 292 ? -36.550 -78.764 37.320 1.00 61.04 292 VAL B CA 1
ATOM 15729 C C . VAL B 1 292 ? -35.523 -77.923 36.570 1.00 57.56 292 VAL B C 1
ATOM 15730 O O . VAL B 1 292 ? -35.130 -78.268 35.455 1.00 55.61 292 VAL B O 1
ATOM 15743 N N . LEU B 1 293 ? -35.071 -76.832 37.174 1.00 55.65 293 LEU B N 1
ATOM 15744 C CA . LEU B 1 293 ? -34.166 -75.921 36.487 1.00 53.24 293 LEU B CA 1
ATOM 15745 C C . LEU B 1 293 ? -32.764 -76.522 36.390 1.00 54.62 293 LEU B C 1
ATOM 15746 O O . LEU B 1 293 ? -32.290 -77.157 37.337 1.00 53.78 293 LEU B O 1
ATOM 15762 N N . PRO B 1 294 ? -32.076 -76.329 35.265 1.00 58.23 294 PRO B N 1
ATOM 15763 C CA . PRO B 1 294 ? -30.731 -76.903 35.121 1.00 61.38 294 PRO B CA 1
ATOM 15764 C C . PRO B 1 294 ? -29.747 -76.296 36.109 1.00 60.75 294 PRO B C 1
ATOM 15765 O O . PRO B 1 294 ? -29.922 -75.180 36.606 1.00 59.86 294 PRO B O 1
ATOM 15776 N N . ASN B 1 295 ? -28.690 -77.055 36.393 1.00 61.10 295 ASN B N 1
ATOM 15777 C CA . ASN B 1 295 ? -27.704 -76.642 37.382 1.00 64.73 295 ASN B CA 1
ATOM 15778 C C . ASN B 1 295 ? -26.615 -75.742 36.812 1.00 60.03 295 ASN B C 1
ATOM 15779 O O . ASN B 1 295 ? -25.798 -75.227 37.583 1.00 57.83 295 ASN B O 1
ATOM 15790 N N . SER B 1 296 ? -26.579 -75.549 35.494 1.00 60.64 296 SER B N 1
ATOM 15791 C CA . SER B 1 296 ? -25.667 -74.595 34.880 1.00 62.22 296 SER B CA 1
ATOM 15792 C C . SER B 1 296 ? -26.297 -73.222 34.680 1.00 55.23 296 SER B C 1
ATOM 15793 O O . SER B 1 296 ? -25.582 -72.273 34.338 1.00 52.01 296 SER B O 1
ATOM 15801 N N . LEU B 1 297 ? -27.607 -73.101 34.884 1.00 51.19 297 LEU B N 1
ATOM 15802 C CA . LEU B 1 297 ? -28.334 -71.887 34.534 1.00 48.34 297 LEU B CA 1
ATOM 15803 C C . LEU B 1 297 ? -27.717 -70.660 35.190 1.00 44.29 297 LEU B C 1
ATOM 15804 O O . LEU B 1 297 ? -27.521 -70.620 36.407 1.00 47.00 297 LEU B O 1
ATOM 15820 N N . THR B 1 298 ? -27.414 -69.658 34.368 1.00 44.53 298 THR B N 1
ATOM 15821 C CA . THR B 1 298 ? -26.952 -68.369 34.859 1.00 45.15 298 THR B CA 1
ATOM 15822 C C . THR B 1 298 ? -27.950 -67.241 34.642 1.00 44.65 298 THR B C 1
ATOM 15823 O O . THR B 1 298 ? -28.015 -66.330 35.471 1.00 45.35 298 THR B O 1
ATOM 15834 N N . HIS B 1 299 ? -28.740 -67.283 33.570 1.00 43.45 299 HIS B N 1
ATOM 15835 C CA . HIS B 1 299 ? -29.658 -66.201 33.243 1.00 44.08 299 HIS B CA 1
ATOM 15836 C C . HIS B 1 299 ? -31.064 -66.764 33.106 1.00 45.32 299 HIS B C 1
ATOM 15837 O O . HIS B 1 299 ? -31.289 -67.698 32.328 1.00 46.00 299 HIS B O 1
ATOM 15851 N N . LEU B 1 300 ? -32.011 -66.180 33.840 1.00 43.49 300 LEU B N 1
ATOM 15852 C CA . LEU B 1 300 ? -33.398 -66.636 33.844 1.00 41.52 300 LEU B CA 1
ATOM 15853 C C . LEU B 1 300 ? -34.312 -65.428 33.725 1.00 40.51 300 LEU B C 1
ATOM 15854 O O . LEU B 1 300 ? -34.282 -64.535 34.579 1.00 40.99 300 LEU B O 1
ATOM 15870 N N . THR B 1 301 ? -35.117 -65.398 32.664 1.00 40.99 301 THR B N 1
ATOM 15871 C CA . THR B 1 301 ? -36.049 -64.304 32.413 1.00 40.39 301 THR B CA 1
ATOM 15872 C C . THR B 1 301 ? -37.451 -64.870 32.248 1.00 39.98 301 THR B C 1
ATOM 15873 O O . THR B 1 301 ? -37.690 -65.688 31.354 1.00 40.10 301 THR B O 1
ATOM 15884 N N . PHE B 1 302 ? -38.370 -64.430 33.102 1.00 38.84 302 PHE B N 1
ATOM 15885 C CA . PHE B 1 302 ? -39.770 -64.807 32.990 1.00 38.58 302 PHE B CA 1
ATOM 15886 C C . PHE B 1 302 ? -40.528 -63.799 32.125 1.00 38.55 302 PHE B C 1
ATOM 15887 O O . PHE B 1 302 ? -40.114 -62.647 31.949 1.00 37.29 302 PHE B O 1
ATOM 15904 N N . GLY B 1 303 ? -41.661 -64.257 31.586 1.00 37.48 303 GLY B N 1
ATOM 15905 C CA . GLY B 1 303 ? -42.558 -63.404 30.839 1.00 36.17 303 GLY B CA 1
ATOM 15906 C C . GLY B 1 303 ? -43.543 -62.683 31.736 1.00 37.08 303 GLY B C 1
ATOM 15907 O O . GLY B 1 303 ? -43.589 -62.879 32.948 1.00 39.52 303 GLY B O 1
ATOM 15911 N N . ASN B 1 304 ? -44.362 -61.837 31.105 1.00 41.06 304 ASN B N 1
ATOM 15912 C CA . ASN B 1 304 ? -45.199 -60.900 31.847 1.00 41.85 304 ASN B CA 1
ATOM 15913 C C . ASN B 1 304 ? -46.272 -61.590 32.681 1.00 44.72 304 ASN B C 1
ATOM 15914 O O . ASN B 1 304 ? -46.675 -61.051 33.719 1.00 49.08 304 ASN B O 1
ATOM 15925 N N . ASN B 1 305 ? -46.747 -62.762 32.265 1.00 41.36 305 ASN B N 1
ATOM 15926 C CA . ASN B 1 305 ? -47.839 -63.416 32.972 1.00 43.39 305 ASN B CA 1
ATOM 15927 C C . ASN B 1 305 ? -47.373 -64.346 34.084 1.00 44.08 305 ASN B C 1
ATOM 15928 O O . ASN B 1 305 ? -48.200 -64.759 34.906 1.00 44.00 305 ASN B O 1
ATOM 15939 N N . PHE B 1 306 ? -46.087 -64.688 34.135 1.00 43.03 306 PHE B N 1
ATOM 15940 C CA . PHE B 1 306 ? -45.623 -65.625 35.146 1.00 46.02 306 PHE B CA 1
ATOM 15941 C C . PHE B 1 306 ? -45.877 -65.068 36.543 1.00 49.01 306 PHE B C 1
ATOM 15942 O O . PHE B 1 306 ? -45.486 -63.940 36.857 1.00 46.38 306 PHE B O 1
ATOM 15959 N N . ASN B 1 307 ? -46.538 -65.863 37.385 1.00 49.97 307 ASN B N 1
ATOM 15960 C CA . ASN B 1 307 ? -46.861 -65.431 38.738 1.00 48.80 307 ASN B CA 1
ATOM 15961 C C . ASN B 1 307 ? -47.108 -66.631 39.646 1.00 49.49 307 ASN B C 1
ATOM 15962 O O . ASN B 1 307 ? -48.084 -66.658 40.405 1.00 44.67 307 ASN B O 1
ATOM 15973 N N . GLN B 1 308 ? -46.226 -67.623 39.569 1.00 50.01 308 GLN B N 1
ATOM 15974 C CA . GLN B 1 308 ? -46.287 -68.820 40.395 1.00 47.89 308 GLN B CA 1
ATOM 15975 C C . GLN B 1 308 ? -45.209 -68.742 41.467 1.00 49.59 308 GLN B C 1
ATOM 15976 O O . GLN B 1 308 ? -44.095 -68.273 41.209 1.00 51.09 308 GLN B O 1
ATOM 15990 N N . ILE B 1 309 ? -45.539 -69.225 42.666 1.00 48.52 309 ILE B N 1
ATOM 15991 C CA . ILE B 1 309 ? -44.636 -69.082 43.795 1.00 50.03 309 ILE B CA 1
ATOM 15992 C C . ILE B 1 309 ? -43.337 -69.836 43.535 1.00 50.07 309 ILE B C 1
ATOM 15993 O O . ILE B 1 309 ? -43.315 -70.884 42.876 1.00 48.16 309 ILE B O 1
ATOM 16009 N N . ILE B 1 310 ? -42.237 -69.276 44.037 1.00 52.12 310 ILE B N 1
ATOM 16010 C CA . ILE B 1 310 ? -40.918 -69.899 43.953 1.00 50.75 310 ILE B CA 1
ATOM 16011 C C . ILE B 1 310 ? -40.438 -70.160 45.374 1.00 48.08 310 ILE B C 1
ATOM 16012 O O . ILE B 1 310 ? -40.238 -69.217 46.150 1.00 44.20 310 ILE B O 1
ATOM 16028 N N . THR B 1 311 ? -40.243 -71.431 45.708 1.00 51.88 311 THR B N 1
ATOM 16029 C CA . THR B 1 311 ? -39.875 -71.837 47.052 1.00 54.21 311 THR B CA 1
ATOM 16030 C C . THR B 1 311 ? -38.398 -72.231 47.136 1.00 53.71 311 THR B C 1
ATOM 16031 O O . THR B 1 311 ? -37.611 -72.006 46.212 1.00 52.13 311 THR B O 1
ATOM 16042 N N . GLU B 1 312 ? -38.025 -72.825 48.270 1.00 57.37 312 GLU B N 1
ATOM 16043 C CA . GLU B 1 312 ? -36.647 -73.213 48.537 1.00 62.41 312 GLU B CA 1
ATOM 16044 C C . GLU B 1 312 ? -36.163 -74.252 47.533 1.00 61.44 312 GLU B C 1
ATOM 16045 O O . GLU B 1 312 ? -36.919 -75.122 47.097 1.00 62.05 312 GLU B O 1
ATOM 16057 N N . ASN B 1 313 ? -34.888 -74.142 47.162 1.00 62.77 313 ASN B N 1
ATOM 16058 C CA . ASN B 1 313 ? -34.214 -75.134 46.323 1.00 65.87 313 ASN B CA 1
ATOM 16059 C C . ASN B 1 313 ? -34.914 -75.323 44.979 1.00 64.50 313 ASN B C 1
ATOM 16060 O O . ASN B 1 313 ? -34.962 -76.428 44.434 1.00 64.54 313 ASN B O 1
ATOM 16071 N N . VAL B 1 314 ? -35.448 -74.237 44.436 1.00 59.69 314 VAL B N 1
ATOM 16072 C CA . VAL B 1 314 ? -35.955 -74.222 43.070 1.00 54.80 314 VAL B CA 1
ATOM 16073 C C . VAL B 1 314 ? -34.992 -73.501 42.138 1.00 54.67 314 VAL B C 1
ATOM 16074 O O . VAL B 1 314 ? -34.669 -74.001 41.060 1.00 57.91 314 VAL B O 1
ATOM 16087 N N . LEU B 1 315 ? -34.519 -72.329 42.543 1.00 51.18 315 LEU B N 1
ATOM 16088 C CA . LEU B 1 315 ? -33.511 -71.601 41.782 1.00 49.28 315 LEU B CA 1
ATOM 16089 C C . LEU B 1 315 ? -32.138 -72.205 42.049 1.00 51.07 315 LEU B C 1
ATOM 16090 O O . LEU B 1 315 ? -31.742 -72.334 43.212 1.00 51.42 315 LEU B O 1
ATOM 16106 N N . PRO B 1 316 ? -31.388 -72.582 41.015 1.00 54.38 316 PRO B N 1
ATOM 16107 C CA . PRO B 1 316 ? -30.079 -73.198 41.257 1.00 55.73 316 PRO B CA 1
ATOM 16108 C C . PRO B 1 316 ? -29.068 -72.174 41.749 1.00 57.77 316 PRO B C 1
ATOM 16109 O O . PRO B 1 316 ? -29.227 -70.963 41.577 1.00 57.37 316 PRO B O 1
ATOM 16120 N N . ASN B 1 317 ? -28.010 -72.685 42.379 1.00 59.27 317 ASN B N 1
ATOM 16121 C CA . ASN B 1 317 ? -26.976 -71.827 42.947 1.00 62.38 317 ASN B CA 1
ATOM 16122 C C . ASN B 1 317 ? -26.008 -71.298 41.899 1.00 59.38 317 ASN B C 1
ATOM 16123 O O . ASN B 1 317 ? -25.091 -70.547 42.251 1.00 62.05 317 ASN B O 1
ATOM 16134 N N . SER B 1 318 ? -26.192 -71.668 40.632 1.00 56.90 318 SER B N 1
ATOM 16135 C CA . SER B 1 318 ? -25.412 -71.098 39.544 1.00 56.02 318 SER B CA 1
ATOM 16136 C C . SER B 1 318 ? -25.999 -69.790 39.033 1.00 55.05 318 SER B C 1
ATOM 16137 O O . SER B 1 318 ? -25.319 -69.062 38.301 1.00 56.89 318 SER B O 1
ATOM 16145 N N . LEU B 1 319 ? -27.242 -69.485 39.394 1.00 52.02 319 LEU B N 1
ATOM 16146 C CA . LEU B 1 319 ? -27.969 -68.380 38.783 1.00 52.33 319 LEU B CA 1
ATOM 16147 C C . LEU B 1 319 ? -27.354 -67.038 39.153 1.00 49.24 319 LEU B C 1
ATOM 16148 O O . LEU B 1 319 ? -27.155 -66.737 40.334 1.00 50.25 319 LEU B O 1
ATOM 16164 N N . THR B 1 320 ? -27.073 -66.219 38.140 1.00 45.90 320 THR B N 1
ATOM 16165 C CA . THR B 1 320 ? -26.547 -64.879 38.362 1.00 45.92 320 THR B CA 1
ATOM 16166 C C . THR B 1 320 ? -27.522 -63.770 37.994 1.00 45.38 320 THR B C 1
ATOM 16167 O O . THR B 1 320 ? -27.484 -62.703 38.612 1.00 43.46 320 THR B O 1
ATOM 16178 N N . HIS B 1 321 ? -28.392 -63.993 37.012 1.00 43.41 321 HIS B N 1
ATOM 16179 C CA . HIS B 1 321 ? -29.318 -62.972 36.534 1.00 42.93 321 HIS B CA 1
ATOM 16180 C C . HIS B 1 321 ? -30.734 -63.526 36.568 1.00 42.26 321 HIS B C 1
ATOM 16181 O O . HIS B 1 321 ? -31.017 -64.554 35.943 1.00 40.47 321 HIS B O 1
ATOM 16195 N N . LEU B 1 322 ? -31.620 -62.830 37.282 1.00 40.83 322 LEU B N 1
ATOM 16196 C CA . LEU B 1 322 ? -33.028 -63.192 37.396 1.00 43.06 322 LEU B CA 1
ATOM 16197 C C . LEU B 1 322 ? -33.861 -61.963 37.065 1.00 42.59 322 LEU B C 1
ATOM 16198 O O . LEU B 1 322 ? -33.638 -60.888 37.632 1.00 44.59 322 LEU B O 1
ATOM 16214 N N . THR B 1 323 ? -34.807 -62.113 36.142 1.00 40.13 323 THR B N 1
ATOM 16215 C CA . THR B 1 323 ? -35.650 -61.001 35.719 1.00 39.84 323 THR B CA 1
ATOM 16216 C C . THR B 1 323 ? -37.104 -61.449 35.711 1.00 41.86 323 THR B C 1
ATOM 16217 O O . THR B 1 323 ? -37.454 -62.427 35.041 1.00 42.39 323 THR B O 1
ATOM 16228 N N . PHE B 1 324 ? -37.943 -60.743 36.460 1.00 41.90 324 PHE B N 1
ATOM 16229 C CA . PHE B 1 324 ? -39.364 -61.042 36.526 1.00 41.10 324 PHE B CA 1
ATOM 16230 C C . PHE B 1 324 ? -40.132 -60.151 35.558 1.00 39.82 324 PHE B C 1
ATOM 16231 O O . PHE B 1 324 ? -39.670 -59.078 35.160 1.00 42.56 324 PHE B O 1
ATOM 16248 N N . GLY B 1 325 ? -41.316 -60.623 35.172 1.00 40.43 325 GLY B N 1
ATOM 16249 C CA . GLY B 1 325 ? -42.205 -59.876 34.310 1.00 41.78 325 GLY B CA 1
ATOM 16250 C C . GLY B 1 325 ? -43.232 -59.076 35.087 1.00 39.82 325 GLY B C 1
ATOM 16251 O O . GLY B 1 325 ? -43.188 -58.968 36.313 1.00 45.55 325 GLY B O 1
ATOM 16255 N N . ASP B 1 326 ? -44.204 -58.541 34.344 1.00 41.45 326 ASP B N 1
ATOM 16256 C CA . ASP B 1 326 ? -45.163 -57.602 34.921 1.00 44.69 326 ASP B CA 1
ATOM 16257 C C . ASP B 1 326 ? -45.894 -58.194 36.123 1.00 44.43 326 ASP B C 1
ATOM 16258 O O . ASP B 1 326 ? -46.012 -57.544 37.167 1.00 42.84 326 ASP B O 1
ATOM 16267 N N . ASP B 1 327 ? -46.379 -59.429 36.006 1.00 44.02 327 ASP B N 1
ATOM 16268 C CA . ASP B 1 327 ? -47.380 -59.922 36.940 1.00 45.97 327 ASP B CA 1
ATOM 16269 C C . ASP B 1 327 ? -46.808 -60.521 38.218 1.00 44.71 327 ASP B C 1
ATOM 16270 O O . ASP B 1 327 ? -47.573 -60.745 39.163 1.00 42.69 327 ASP B O 1
ATOM 16279 N N . PHE B 1 328 ? -45.510 -60.797 38.280 1.00 44.02 328 PHE B N 1
ATOM 16280 C CA . PHE B 1 328 ? -44.994 -61.559 39.405 1.00 43.79 328 PHE B CA 1
ATOM 16281 C C . PHE B 1 328 ? -45.197 -60.799 40.710 1.00 44.81 328 PHE B C 1
ATOM 16282 O O . PHE B 1 328 ? -44.794 -59.640 40.841 1.00 42.35 328 PHE B O 1
ATOM 16299 N N . ASN B 1 329 ? -45.815 -61.465 41.684 1.00 44.72 329 ASN B N 1
ATOM 16300 C CA . ASN B 1 329 ? -46.103 -60.842 42.970 1.00 45.44 329 ASN B CA 1
ATOM 16301 C C . ASN B 1 329 ? -46.255 -61.905 44.050 1.00 45.98 329 ASN B C 1
ATOM 16302 O O . ASN B 1 329 ? -47.179 -61.843 44.867 1.00 49.52 329 ASN B O 1
ATOM 16313 N N . GLN B 1 330 ? -45.353 -62.884 44.065 1.00 45.71 330 GLN B N 1
ATOM 16314 C CA . GLN B 1 330 ? -45.386 -63.945 45.059 1.00 47.01 330 GLN B CA 1
ATOM 16315 C C . GLN B 1 330 ? -44.391 -63.651 46.178 1.00 47.19 330 GLN B C 1
ATOM 16316 O O . GLN B 1 330 ? -43.359 -63.005 45.968 1.00 43.52 330 GLN B O 1
ATOM 16330 N N . ILE B 1 331 ? -44.717 -64.144 47.377 1.00 51.83 331 ILE B N 1
ATOM 16331 C CA . ILE B 1 331 ? -43.834 -63.981 48.523 1.00 54.05 331 ILE B CA 1
ATOM 16332 C C . ILE B 1 331 ? -42.505 -64.679 48.269 1.00 50.82 331 ILE B C 1
ATOM 16333 O O . ILE B 1 331 ? -42.448 -65.761 47.669 1.00 51.28 331 ILE B O 1
ATOM 16349 N N . ILE B 1 332 ? -41.424 -64.046 48.721 1.00 49.70 332 ILE B N 1
ATOM 16350 C CA . ILE B 1 332 ? -40.076 -64.607 48.655 1.00 51.43 332 ILE B CA 1
ATOM 16351 C C . ILE B 1 332 ? -39.543 -64.685 50.080 1.00 53.95 332 ILE B C 1
ATOM 16352 O O . ILE B 1 332 ? -39.326 -63.651 50.725 1.00 55.65 332 ILE B O 1
ATOM 16368 N N . THR B 1 333 ? -39.324 -65.901 50.569 1.00 52.18 333 THR B N 1
ATOM 16369 C CA . THR B 1 333 ? -38.822 -66.107 51.918 1.00 54.63 333 THR B CA 1
ATOM 16370 C C . THR B 1 333 ? -37.301 -66.306 51.878 1.00 55.08 333 THR B C 1
ATOM 16371 O O . THR B 1 333 ? -36.642 -65.938 50.899 1.00 52.43 333 THR B O 1
ATOM 16382 N N . GLU B 1 334 ? -36.740 -66.925 52.922 1.00 58.57 334 GLU B N 1
ATOM 16383 C CA . GLU B 1 334 ? -35.319 -66.756 53.214 1.00 65.11 334 GLU B CA 1
ATOM 16384 C C . GLU B 1 334 ? -34.430 -67.410 52.163 1.00 68.69 334 GLU B C 1
ATOM 16385 O O . GLU B 1 334 ? -33.645 -66.732 51.490 1.00 73.95 334 GLU B O 1
ATOM 16397 N N . ASN B 1 335 ? -34.504 -68.728 52.034 1.00 64.62 335 ASN B N 1
ATOM 16398 C CA . ASN B 1 335 ? -33.532 -69.472 51.228 1.00 66.43 335 ASN B CA 1
ATOM 16399 C C . ASN B 1 335 ? -34.063 -69.791 49.836 1.00 65.08 335 ASN B C 1
ATOM 16400 O O . ASN B 1 335 ? -33.996 -70.926 49.366 1.00 67.96 335 ASN B O 1
ATOM 16411 N N . VAL B 1 336 ? -34.566 -68.775 49.146 1.00 58.08 336 VAL B N 1
ATOM 16412 C CA . VAL B 1 336 ? -35.092 -68.931 47.799 1.00 54.08 336 VAL B CA 1
ATOM 16413 C C . VAL B 1 336 ? -34.122 -68.387 46.760 1.00 51.11 336 VAL B C 1
ATOM 16414 O O . VAL B 1 336 ? -33.797 -69.067 45.786 1.00 49.12 336 VAL B O 1
ATOM 16427 N N . LEU B 1 337 ? -33.657 -67.160 46.947 1.00 49.61 337 LEU B N 1
ATOM 16428 C CA . LEU B 1 337 ? -32.716 -66.549 46.006 1.00 48.45 337 LEU B CA 1
ATOM 16429 C C . LEU B 1 337 ? -31.338 -67.169 46.197 1.00 50.01 337 LEU B C 1
ATOM 16430 O O . LEU B 1 337 ? -30.809 -67.147 47.318 1.00 55.24 337 LEU B O 1
ATOM 16446 N N . PRO B 1 338 ? -30.736 -67.742 45.158 1.00 52.14 338 PRO B N 1
ATOM 16447 C CA . PRO B 1 338 ? -29.470 -68.464 45.346 1.00 52.84 338 PRO B CA 1
ATOM 16448 C C . PRO B 1 338 ? -28.313 -67.537 45.683 1.00 53.90 338 PRO B C 1
ATOM 16449 O O . PRO B 1 338 ? -28.365 -66.319 45.496 1.00 49.74 338 PRO B O 1
ATOM 16460 N N . ASN B 1 339 ? -27.243 -68.157 46.186 1.00 60.51 339 ASN B N 1
ATOM 16461 C CA . ASN B 1 339 ? -26.092 -67.449 46.727 1.00 63.77 339 ASN B CA 1
ATOM 16462 C C . ASN B 1 339 ? -25.174 -66.851 45.673 1.00 61.74 339 ASN B C 1
ATOM 16463 O O . ASN B 1 339 ? -24.220 -66.154 46.035 1.00 63.21 339 ASN B O 1
ATOM 16474 N N . SER B 1 340 ? -25.435 -67.094 44.396 1.00 62.55 340 SER B N 1
ATOM 16475 C CA . SER B 1 340 ? -24.648 -66.520 43.314 1.00 65.69 340 SER B CA 1
ATOM 16476 C C . SER B 1 340 ? -25.278 -65.281 42.692 1.00 58.72 340 SER B C 1
ATOM 16477 O O . SER B 1 340 ? -24.613 -64.598 41.904 1.00 58.22 340 SER B O 1
ATOM 16485 N N . LEU B 1 341 ? -26.528 -64.976 43.024 1.00 53.78 341 LEU B N 1
ATOM 16486 C CA . LEU B 1 341 ? -27.289 -63.998 42.262 1.00 51.51 341 LEU B CA 1
ATOM 16487 C C . LEU B 1 341 ? -26.687 -62.605 42.394 1.00 47.97 341 LEU B C 1
ATOM 16488 O O . LEU B 1 341 ? -26.438 -62.118 43.501 1.00 45.59 341 LEU B O 1
ATOM 16504 N N . THR B 1 342 ? -26.427 -61.975 41.246 1.00 44.15 342 THR B N 1
ATOM 16505 C CA . THR B 1 342 ? -25.912 -60.613 41.200 1.00 44.55 342 THR B CA 1
ATOM 16506 C C . THR B 1 342 ? -26.910 -59.602 40.654 1.00 45.11 342 THR B C 1
ATOM 16507 O O . THR B 1 342 ? -26.834 -58.426 41.017 1.00 44.83 342 THR B O 1
ATOM 16518 N N . HIS B 1 343 ? -27.838 -60.022 39.793 1.00 41.55 343 HIS B N 1
ATOM 16519 C CA . HIS B 1 343 ? -28.795 -59.115 39.168 1.00 40.98 343 HIS B CA 1
ATOM 16520 C C . HIS B 1 343 ? -30.212 -59.618 39.394 1.00 42.71 343 HIS B C 1
ATOM 16521 O O . HIS B 1 343 ? -30.535 -60.757 39.039 1.00 44.36 343 HIS B O 1
ATOM 16535 N N . LEU B 1 344 ? -31.051 -58.765 39.979 1.00 41.65 344 LEU B N 1
ATOM 16536 C CA . LEU B 1 344 ? -32.450 -59.070 40.248 1.00 42.53 344 LEU B CA 1
ATOM 16537 C C . LEU B 1 344 ? -33.308 -57.912 39.762 1.00 39.94 344 LEU B C 1
ATOM 16538 O O . LEU B 1 344 ? -33.056 -56.757 40.120 1.00 42.11 344 LEU B O 1
ATOM 16554 N N . THR B 1 345 ? -34.284 -58.213 38.913 1.00 38.62 345 THR B N 1
ATOM 16555 C CA . THR B 1 345 ? -35.179 -57.201 38.369 1.00 40.02 345 THR B CA 1
ATOM 16556 C C . THR B 1 345 ? -36.622 -57.643 38.565 1.00 40.15 345 THR B C 1
ATOM 16557 O O . THR B 1 345 ? -37.001 -58.745 38.154 1.00 43.24 345 THR B O 1
ATOM 16568 N N . PHE B 1 346 ? -37.418 -56.788 39.194 1.00 37.22 346 PHE B N 1
ATOM 16569 C CA . PHE B 1 346 ? -38.838 -57.039 39.381 1.00 39.16 346 PHE B CA 1
ATOM 16570 C C . PHE B 1 346 ? -39.659 -56.309 38.325 1.00 42.36 346 PHE B C 1
ATOM 16571 O O . PHE B 1 346 ? -39.182 -55.394 37.648 1.00 43.38 346 PHE B O 1
ATOM 16588 N N . GLY B 1 347 ? -40.909 -56.748 38.180 1.00 42.87 347 GLY B N 1
ATOM 16589 C CA . GLY B 1 347 ? -41.842 -56.140 37.262 1.00 38.22 347 GLY B CA 1
ATOM 16590 C C . GLY B 1 347 ? -42.841 -55.234 37.962 1.00 38.82 347 GLY B C 1
ATOM 16591 O O . GLY B 1 347 ? -42.715 -54.901 39.142 1.00 34.67 347 GLY B O 1
ATOM 16595 N N . ASP B 1 348 ? -43.876 -54.856 37.206 1.00 44.48 348 ASP B N 1
ATOM 16596 C CA . ASP B 1 348 ? -44.795 -53.818 37.656 1.00 42.00 348 ASP B CA 1
ATOM 16597 C C . ASP B 1 348 ? -45.502 -54.202 38.947 1.00 41.24 348 ASP B C 1
ATOM 16598 O O . ASP B 1 348 ? -45.670 -53.365 39.841 1.00 41.62 348 ASP B O 1
ATOM 16607 N N . ASP B 1 349 ? -45.951 -55.446 39.056 1.00 40.09 349 ASP B N 1
ATOM 16608 C CA . ASP B 1 349 ? -46.862 -55.812 40.129 1.00 42.36 349 ASP B CA 1
ATOM 16609 C C . ASP B 1 349 ? -46.164 -56.184 41.429 1.00 41.29 349 ASP B C 1
ATOM 16610 O O . ASP B 1 349 ? -46.799 -56.123 42.490 1.00 38.09 349 ASP B O 1
ATOM 16619 N N . PHE B 1 350 ? -44.883 -56.553 41.389 1.00 39.37 350 PHE B N 1
ATOM 16620 C CA . PHE B 1 350 ? -44.258 -57.081 42.590 1.00 41.02 350 PHE B CA 1
ATOM 16621 C C . PHE B 1 350 ? -44.372 -56.088 43.741 1.00 45.21 350 PHE B C 1
ATOM 16622 O O . PHE B 1 350 ? -43.940 -54.935 43.625 1.00 41.99 350 PHE B O 1
ATOM 16639 N N . ASN B 1 351 ? -44.936 -56.544 44.858 1.00 48.11 351 ASN B N 1
ATOM 16640 C CA . ASN B 1 351 ? -45.118 -55.684 46.018 1.00 49.34 351 ASN B CA 1
ATOM 16641 C C . ASN B 1 351 ? -45.301 -56.511 47.286 1.00 48.48 351 ASN B C 1
ATOM 16642 O O . ASN B 1 351 ? -46.265 -56.313 48.030 1.00 50.64 351 ASN B O 1
ATOM 16653 N N . GLN B 1 352 ? -44.373 -57.429 47.545 1.00 47.45 352 GLN B N 1
ATOM 16654 C CA . GLN B 1 352 ? -44.347 -58.195 48.785 1.00 46.09 352 GLN B CA 1
ATOM 16655 C C . GLN B 1 352 ? -43.177 -57.719 49.638 1.00 45.55 352 GLN B C 1
ATOM 16656 O O . GLN B 1 352 ? -42.114 -57.365 49.118 1.00 46.16 352 GLN B O 1
ATOM 16670 N N . ILE B 1 353 ? -43.378 -57.715 50.958 1.00 47.39 353 ILE B N 1
ATOM 16671 C CA . ILE B 1 353 ? -42.309 -57.307 51.855 1.00 47.44 353 ILE B CA 1
ATOM 16672 C C . ILE B 1 353 ? -41.097 -58.219 51.665 1.00 45.98 353 ILE B C 1
ATOM 16673 O O . ILE B 1 353 ? -41.226 -59.417 51.380 1.00 42.97 353 ILE B O 1
ATOM 16689 N N . ILE B 1 354 ? -39.910 -57.640 51.825 1.00 47.65 354 ILE B N 1
ATOM 16690 C CA . ILE B 1 354 ? -38.645 -58.365 51.740 1.00 48.42 354 ILE B CA 1
ATOM 16691 C C . ILE B 1 354 ? -37.910 -58.174 53.058 1.00 48.91 354 ILE B C 1
ATOM 16692 O O . ILE B 1 354 ? -37.542 -57.047 53.411 1.00 48.64 354 ILE B O 1
ATOM 16708 N N . THR B 1 355 ? -37.682 -59.271 53.772 1.00 49.77 355 THR B N 1
ATOM 16709 C CA . THR B 1 355 ? -37.159 -59.224 55.126 1.00 53.39 355 THR B CA 1
ATOM 16710 C C . THR B 1 355 ? -35.646 -59.472 55.121 1.00 54.06 355 THR B C 1
ATOM 16711 O O . THR B 1 355 ? -34.986 -59.366 54.080 1.00 53.05 355 THR B O 1
ATOM 16722 N N . GLU B 1 356 ? -35.097 -59.844 56.279 1.00 57.41 356 GLU B N 1
ATOM 16723 C CA . GLU B 1 356 ? -33.677 -59.681 56.547 1.00 63.63 356 GLU B CA 1
ATOM 16724 C C . GLU B 1 356 ? -32.763 -60.449 55.610 1.00 67.68 356 GLU B C 1
ATOM 16725 O O . GLU B 1 356 ? -31.990 -59.839 54.859 1.00 73.65 356 GLU B O 1
ATOM 16737 N N . ASN B 1 357 ? -32.816 -61.776 55.665 1.00 63.86 357 ASN B N 1
ATOM 16738 C CA . ASN B 1 357 ? -31.870 -62.579 54.904 1.00 64.43 357 ASN B CA 1
ATOM 16739 C C . ASN B 1 357 ? -32.548 -63.226 53.705 1.00 59.73 357 ASN B C 1
ATOM 16740 O O . ASN B 1 357 ? -32.393 -64.428 53.462 1.00 60.93 357 ASN B O 1
ATOM 16751 N N . VAL B 1 358 ? -33.303 -62.427 52.959 1.00 56.51 358 VAL B N 1
ATOM 16752 C CA . VAL B 1 358 ? -33.910 -62.885 51.715 1.00 53.85 358 VAL B CA 1
ATOM 16753 C C . VAL B 1 358 ? -32.998 -62.604 50.533 1.00 48.83 358 VAL B C 1
ATOM 16754 O O . VAL B 1 358 ? -32.726 -63.488 49.718 1.00 46.78 358 VAL B O 1
ATOM 16767 N N . LEU B 1 359 ? -32.508 -61.374 50.439 1.00 50.22 359 LEU B N 1
ATOM 16768 C CA . LEU B 1 359 ? -31.613 -60.983 49.357 1.00 49.74 359 LEU B CA 1
ATOM 16769 C C . LEU B 1 359 ? -30.227 -61.558 49.610 1.00 53.16 359 LEU B C 1
ATOM 16770 O O . LEU B 1 359 ? -29.650 -61.311 50.677 1.00 55.49 359 LEU B O 1
ATOM 16786 N N . PRO B 1 360 ? -29.659 -62.319 48.678 1.00 54.56 360 PRO B N 1
ATOM 16787 C CA . PRO B 1 360 ? -28.360 -62.951 48.939 1.00 55.59 360 PRO B CA 1
ATOM 16788 C C . PRO B 1 360 ? -27.253 -61.910 48.991 1.00 56.62 360 PRO B C 1
ATOM 16789 O O . PRO B 1 360 ? -27.360 -60.812 48.441 1.00 57.58 360 PRO B O 1
ATOM 16800 N N . ASN B 1 361 ? -26.174 -62.274 49.664 1.00 58.30 361 ASN B N 1
ATOM 16801 C CA . ASN B 1 361 ? -25.061 -61.362 49.890 1.00 59.10 361 ASN B CA 1
ATOM 16802 C C . ASN B 1 361 ? -24.165 -61.196 48.672 1.00 54.06 361 ASN B C 1
ATOM 16803 O O . ASN B 1 361 ? -23.134 -60.525 48.770 1.00 57.24 361 ASN B O 1
ATOM 16814 N N . SER B 1 362 ? -24.526 -61.790 47.537 1.00 51.01 362 SER B N 1
ATOM 16815 C CA . SER B 1 362 ? -23.811 -61.577 46.286 1.00 51.28 362 SER B CA 1
ATOM 16816 C C . SER B 1 362 ? -24.464 -60.533 45.389 1.00 51.09 362 SER B C 1
ATOM 16817 O O . SER B 1 362 ? -23.885 -60.173 44.355 1.00 49.84 362 SER B O 1
ATOM 16825 N N . LEU B 1 363 ? -25.648 -60.048 45.757 1.00 48.07 363 LEU B N 1
ATOM 16826 C CA . LEU B 1 363 ? -26.409 -59.169 44.886 1.00 44.11 363 LEU B CA 1
ATOM 16827 C C . LEU B 1 363 ? -25.705 -57.828 44.724 1.00 44.23 363 LEU B C 1
ATOM 16828 O O . LEU B 1 363 ? -25.346 -57.173 45.707 1.00 43.60 363 LEU B O 1
ATOM 16844 N N . THR B 1 364 ? -25.495 -57.431 43.470 1.00 45.71 364 THR B N 1
ATOM 16845 C CA . THR B 1 364 ? -24.948 -56.124 43.142 1.00 43.11 364 THR B CA 1
ATOM 16846 C C . THR B 1 364 ? -25.968 -55.175 42.546 1.00 40.31 364 THR B C 1
ATOM 16847 O O . THR B 1 364 ? -25.801 -53.964 42.667 1.00 41.29 364 THR B O 1
ATOM 16858 N N . HIS B 1 365 ? -27.020 -55.696 41.922 1.00 38.97 365 HIS B N 1
ATOM 16859 C CA . HIS B 1 365 ? -27.974 -54.876 41.187 1.00 42.35 365 HIS B CA 1
ATOM 16860 C C . HIS B 1 365 ? -29.396 -55.274 41.549 1.00 40.59 365 HIS B C 1
ATOM 16861 O O . HIS B 1 365 ? -29.790 -56.427 41.351 1.00 42.27 365 HIS B O 1
ATOM 16875 N N . LEU B 1 366 ? -30.166 -54.320 42.066 1.00 39.87 366 LEU B N 1
ATOM 16876 C CA . LEU B 1 366 ? -31.555 -54.553 42.435 1.00 40.74 366 LEU B CA 1
ATOM 16877 C C . LEU B 1 366 ? -32.416 -53.466 41.815 1.00 37.71 366 LEU B C 1
ATOM 16878 O O . LEU B 1 366 ? -32.267 -52.287 42.153 1.00 36.34 366 LEU B O 1
ATOM 16894 N N . THR B 1 367 ? -33.309 -53.864 40.912 1.00 37.97 367 THR B N 1
ATOM 16895 C CA . THR B 1 367 ? -34.212 -52.940 40.237 1.00 38.94 367 THR B CA 1
ATOM 16896 C C . THR B 1 367 ? -35.648 -53.347 40.539 1.00 38.98 367 THR B C 1
ATOM 16897 O O . THR B 1 367 ? -36.050 -54.479 40.248 1.00 35.08 367 THR B O 1
ATOM 16908 N N . PHE B 1 368 ? -36.409 -52.427 41.123 1.00 41.54 368 PHE B N 1
ATOM 16909 C CA . PHE B 1 368 ? -37.818 -52.632 41.411 1.00 40.65 368 PHE B CA 1
ATOM 16910 C C . PHE B 1 368 ? -38.693 -52.105 40.277 1.00 42.39 368 PHE B C 1
ATOM 16911 O O . PHE B 1 368 ? -38.260 -51.314 39.435 1.00 40.54 368 PHE B O 1
ATOM 16928 N N . GLY B 1 369 ? -39.949 -52.556 40.273 1.00 44.51 369 GLY B N 1
ATOM 16929 C CA . GLY B 1 369 ? -40.942 -52.085 39.334 1.00 35.29 369 GLY B CA 1
ATOM 16930 C C . GLY B 1 369 ? -41.877 -51.057 39.949 1.00 35.63 369 GLY B C 1
ATOM 16931 O O . GLY B 1 369 ? -41.663 -50.550 41.051 1.00 35.18 369 GLY B O 1
ATOM 16935 N N . ASP B 1 370 ? -42.966 -50.784 39.221 1.00 42.66 370 ASP B N 1
ATOM 16936 C CA . ASP B 1 370 ? -43.903 -49.730 39.598 1.00 40.80 370 ASP B CA 1
ATOM 16937 C C . ASP B 1 370 ? -44.353 -49.834 41.051 1.00 41.05 370 ASP B C 1
ATOM 16938 O O . ASP B 1 370 ? -44.317 -48.848 41.796 1.00 38.18 370 ASP B O 1
ATOM 16947 N N . ASP B 1 371 ? -44.809 -51.017 41.467 1.00 40.23 371 ASP B N 1
ATOM 16948 C CA . ASP B 1 371 ? -45.664 -51.101 42.640 1.00 43.20 371 ASP B CA 1
ATOM 16949 C C . ASP B 1 371 ? -44.928 -51.312 43.954 1.00 41.85 371 ASP B C 1
ATOM 16950 O O . ASP B 1 371 ? -45.525 -51.076 45.014 1.00 41.03 371 ASP B O 1
ATOM 16959 N N . PHE B 1 372 ? -43.666 -51.736 43.931 1.00 40.57 372 PHE B N 1
ATOM 16960 C CA . PHE B 1 372 ? -42.999 -52.039 45.188 1.00 40.74 372 PHE B CA 1
ATOM 16961 C C . PHE B 1 372 ? -43.084 -50.849 46.136 1.00 42.33 372 PHE B C 1
ATOM 16962 O O . PHE B 1 372 ? -42.769 -49.716 45.760 1.00 42.45 372 PHE B O 1
ATOM 16979 N N . ASN B 1 373 ? -43.532 -51.107 47.366 1.00 45.65 373 ASN B N 1
ATOM 16980 C CA . ASN B 1 373 ? -43.719 -50.043 48.346 1.00 46.54 373 ASN B CA 1
ATOM 16981 C C . ASN B 1 373 ? -43.806 -50.629 49.750 1.00 44.63 373 ASN B C 1
ATOM 16982 O O . ASN B 1 373 ? -44.805 -50.435 50.448 1.00 45.31 373 ASN B O 1
ATOM 16993 N N . GLN B 1 374 ? -42.766 -51.352 50.161 1.00 43.80 374 GLN B N 1
ATOM 16994 C CA . GLN B 1 374 ? -42.671 -51.950 51.486 1.00 46.77 374 GLN B CA 1
ATOM 16995 C C . GLN B 1 374 ? -41.527 -51.308 52.263 1.00 49.94 374 GLN B C 1
ATOM 16996 O O . GLN B 1 374 ? -40.559 -50.818 51.675 1.00 52.43 374 GLN B O 1
ATOM 17010 N N . ILE B 1 375 ? -41.641 -51.315 53.596 1.00 46.04 375 ILE B N 1
ATOM 17011 C CA . ILE B 1 375 ? -40.587 -50.744 54.425 1.00 45.19 375 ILE B CA 1
ATOM 17012 C C . ILE B 1 375 ? -39.305 -51.550 54.252 1.00 45.98 375 ILE B C 1
ATOM 17013 O O . ILE B 1 375 ? -39.334 -52.774 54.059 1.00 45.93 375 ILE B O 1
ATOM 17029 N N . ILE B 1 376 ? -38.168 -50.858 54.296 1.00 46.40 376 ILE B N 1
ATOM 17030 C CA . ILE B 1 376 ? -36.856 -51.495 54.266 1.00 47.68 376 ILE B CA 1
ATOM 17031 C C . ILE B 1 376 ? -36.091 -51.093 55.520 1.00 50.58 376 ILE B C 1
ATOM 17032 O O . ILE B 1 376 ? -35.758 -49.913 55.700 1.00 48.57 376 ILE B O 1
ATOM 17048 N N . THR B 1 377 ? -35.796 -52.075 56.368 1.00 53.31 377 THR B N 1
ATOM 17049 C CA . THR B 1 377 ? -35.096 -51.837 57.617 1.00 56.24 377 THR B CA 1
ATOM 17050 C C . THR B 1 377 ? -33.609 -52.176 57.472 1.00 57.25 377 THR B C 1
ATOM 17051 O O . THR B 1 377 ? -33.093 -52.375 56.368 1.00 54.84 377 THR B O 1
ATOM 17062 N N . GLU B 1 378 ? -32.916 -52.249 58.606 1.00 58.92 378 GLU B N 1
ATOM 17063 C CA . GLU B 1 378 ? -31.493 -52.556 58.630 1.00 61.78 378 GLU B CA 1
ATOM 17064 C C . GLU B 1 378 ? -31.248 -54.020 58.284 1.00 61.78 378 GLU B C 1
ATOM 17065 O O . GLU B 1 378 ? -32.040 -54.905 58.616 1.00 58.48 378 GLU B O 1
ATOM 17077 N N . ASN B 1 379 ? -30.124 -54.263 57.607 1.00 64.95 379 ASN B N 1
ATOM 17078 C CA . ASN B 1 379 ? -29.660 -55.602 57.256 1.00 68.39 379 ASN B CA 1
ATOM 17079 C C . ASN B 1 379 ? -30.584 -56.318 56.279 1.00 62.38 379 ASN B C 1
ATOM 17080 O O . ASN B 1 379 ? -30.581 -57.552 56.212 1.00 62.64 379 ASN B O 1
ATOM 17091 N N . VAL B 1 380 ? -31.366 -55.571 55.503 1.00 57.71 380 VAL B N 1
ATOM 17092 C CA . VAL B 1 380 ? -32.227 -56.154 54.479 1.00 53.68 380 VAL B CA 1
ATOM 17093 C C . VAL B 1 380 ? -31.475 -56.129 53.155 1.00 50.42 380 VAL B C 1
ATOM 17094 O O . VAL B 1 380 ? -31.289 -57.166 52.510 1.00 50.89 380 VAL B O 1
ATOM 17107 N N . LEU B 1 381 ? -31.052 -54.943 52.742 1.00 50.81 381 LEU B N 1
ATOM 17108 C CA . LEU B 1 381 ? -30.253 -54.800 51.535 1.00 50.21 381 LEU B CA 1
ATOM 17109 C C . LEU B 1 381 ? -28.857 -55.350 51.803 1.00 50.95 381 LEU B C 1
ATOM 17110 O O . LEU B 1 381 ? -28.237 -54.983 52.808 1.00 54.12 381 LEU B O 1
ATOM 17126 N N . PRO B 1 382 ? -28.326 -56.219 50.948 1.00 50.13 382 PRO B N 1
ATOM 17127 C CA . PRO B 1 382 ? -27.012 -56.803 51.240 1.00 52.63 382 PRO B CA 1
ATOM 17128 C C . PRO B 1 382 ? -25.904 -55.794 50.992 1.00 55.22 382 PRO B C 1
ATOM 17129 O O . PRO B 1 382 ? -26.058 -54.821 50.250 1.00 53.23 382 PRO B O 1
ATOM 17140 N N . ASN B 1 383 ? -24.764 -56.042 51.633 1.00 62.01 383 ASN B N 1
ATOM 17141 C CA . ASN B 1 383 ? -23.653 -55.098 51.601 1.00 63.93 383 ASN B CA 1
ATOM 17142 C C . ASN B 1 383 ? -22.815 -55.207 50.335 1.00 61.44 383 ASN B C 1
ATOM 17143 O O . ASN B 1 383 ? -21.819 -54.488 50.211 1.00 64.35 383 ASN B O 1
ATOM 17154 N N . SER B 1 384 ? -23.198 -56.069 49.398 1.00 57.55 384 SER B N 1
ATOM 17155 C CA . SER B 1 384 ? -22.563 -56.136 48.089 1.00 57.85 384 SER B CA 1
ATOM 17156 C C . SER B 1 384 ? -23.260 -55.263 47.052 1.00 53.39 384 SER B C 1
ATOM 17157 O O . SER B 1 384 ? -22.737 -55.107 45.943 1.00 51.38 384 SER B O 1
ATOM 17165 N N . LEU B 1 385 ? -24.404 -54.678 47.399 1.00 49.66 385 LEU B N 1
ATOM 17166 C CA . LEU B 1 385 ? -25.239 -53.976 46.434 1.00 47.31 385 LEU B CA 1
ATOM 17167 C C . LEU B 1 385 ? -24.590 -52.673 45.996 1.00 49.53 385 LEU B C 1
ATOM 17168 O O . LEU B 1 385 ? -24.181 -51.856 46.825 1.00 48.00 385 LEU B O 1
ATOM 17184 N N . VAL B 1 386 ? -24.488 -52.483 44.684 1.00 47.95 386 VAL B N 1
ATOM 17185 C CA . VAL B 1 386 ? -23.979 -51.240 44.127 1.00 47.65 386 VAL B CA 1
ATOM 17186 C C . VAL B 1 386 ? -25.055 -50.418 43.426 1.00 49.92 386 VAL B C 1
ATOM 17187 O O . VAL B 1 386 ? -24.912 -49.188 43.343 1.00 49.67 386 VAL B O 1
ATOM 17200 N N . HIS B 1 387 ? -26.134 -51.050 42.952 1.00 45.10 387 HIS B N 1
ATOM 17201 C CA . HIS B 1 387 ? -27.085 -50.416 42.049 1.00 41.68 387 HIS B CA 1
ATOM 17202 C C . HIS B 1 387 ? -28.499 -50.709 42.522 1.00 41.51 387 HIS B C 1
ATOM 17203 O O . HIS B 1 387 ? -28.936 -51.865 42.513 1.00 37.50 387 HIS B O 1
ATOM 17217 N N . LEU B 1 388 ? -29.219 -49.658 42.902 1.00 41.56 388 LEU B N 1
ATOM 17218 C CA . LEU B 1 388 ? -30.560 -49.787 43.458 1.00 41.23 388 LEU B CA 1
ATOM 17219 C C . LEU B 1 388 ? -31.485 -48.809 42.754 1.00 40.72 388 LEU B C 1
ATOM 17220 O O . LEU B 1 388 ? -31.261 -47.594 42.798 1.00 38.78 388 LEU B O 1
ATOM 17236 N N . SER B 1 389 ? -32.524 -49.340 42.117 1.00 40.37 389 SER B N 1
ATOM 17237 C CA . SER B 1 389 ? -33.511 -48.540 41.406 1.00 43.80 389 SER B CA 1
ATOM 17238 C C . SER B 1 389 ? -34.878 -48.820 42.009 1.00 39.43 389 SER B C 1
ATOM 17239 O O . SER B 1 389 ? -35.324 -49.972 42.043 1.00 36.25 389 SER B O 1
ATOM 17247 N N . PHE B 1 390 ? -35.538 -47.776 42.477 1.00 40.08 390 PHE B N 1
ATOM 17248 C CA . PHE B 1 390 ? -36.909 -47.887 42.939 1.00 39.93 390 PHE B CA 1
ATOM 17249 C C . PHE B 1 390 ? -37.852 -47.421 41.840 1.00 40.24 390 PHE B C 1
ATOM 17250 O O . PHE B 1 390 ? -37.504 -46.566 41.020 1.00 39.05 390 PHE B O 1
ATOM 17267 N N . GLY B 1 391 ? -39.054 -48.000 41.830 1.00 41.65 391 GLY B N 1
ATOM 17268 C CA . GLY B 1 391 ? -40.076 -47.638 40.875 1.00 39.08 391 GLY B CA 1
ATOM 17269 C C . GLY B 1 391 ? -40.909 -46.473 41.372 1.00 41.23 391 GLY B C 1
ATOM 17270 O O . GLY B 1 391 ? -40.616 -45.852 42.394 1.00 42.75 391 GLY B O 1
ATOM 17274 N N . CYS B 1 392 ? -42.005 -46.207 40.656 1.00 42.71 392 CYS B N 1
ATOM 17275 C CA . CYS B 1 392 ? -42.710 -44.949 40.879 1.00 45.61 392 CYS B CA 1
ATOM 17276 C C . CYS B 1 392 ? -43.367 -44.884 42.252 1.00 43.25 392 CYS B C 1
ATOM 17277 O O . CYS B 1 392 ? -43.445 -43.800 42.836 1.00 43.86 392 CYS B O 1
ATOM 17285 N N . GLU B 1 393 ? -43.854 -46.003 42.782 1.00 41.34 393 GLU B N 1
ATOM 17286 C CA . GLU B 1 393 ? -44.733 -45.957 43.945 1.00 45.32 393 GLU B CA 1
ATOM 17287 C C . GLU B 1 393 ? -44.021 -46.214 45.272 1.00 45.29 393 GLU B C 1
ATOM 17288 O O . GLU B 1 393 ? -44.659 -46.112 46.328 1.00 45.15 393 GLU B O 1
ATOM 17300 N N . PHE B 1 394 ? -42.729 -46.539 45.257 1.00 40.99 394 PHE B N 1
ATOM 17301 C CA . PHE B 1 394 ? -41.990 -46.662 46.507 1.00 38.41 394 PHE B CA 1
ATOM 17302 C C . PHE B 1 394 ? -41.937 -45.316 47.229 1.00 44.09 394 PHE B C 1
ATOM 17303 O O . PHE B 1 394 ? -41.534 -44.301 46.652 1.00 42.75 394 PHE B O 1
ATOM 17320 N N . ASN B 1 395 ? -42.335 -45.311 48.502 1.00 44.87 395 ASN B N 1
ATOM 17321 C CA . ASN B 1 395 ? -42.365 -44.084 49.289 1.00 43.05 395 ASN B CA 1
ATOM 17322 C C . ASN B 1 395 ? -42.269 -44.400 50.777 1.00 44.56 395 ASN B C 1
ATOM 17323 O O . ASN B 1 395 ? -43.120 -43.971 51.564 1.00 46.51 395 ASN B O 1
ATOM 17334 N N . GLN B 1 396 ? -41.249 -45.162 51.165 1.00 46.49 396 GLN B N 1
ATOM 17335 C CA . GLN B 1 396 ? -41.023 -45.523 52.557 1.00 48.79 396 GLN B CA 1
ATOM 17336 C C . GLN B 1 396 ? -39.772 -44.832 53.090 1.00 50.28 396 GLN B C 1
ATOM 17337 O O . GLN B 1 396 ? -38.862 -44.469 52.338 1.00 50.68 396 GLN B O 1
ATOM 17351 N N . GLU B 1 397 ? -39.731 -44.664 54.411 1.00 50.75 397 GLU B N 1
ATOM 17352 C CA . GLU B 1 397 ? -38.605 -44.000 55.053 1.00 52.06 397 GLU B CA 1
ATOM 17353 C C . GLU B 1 397 ? -37.324 -44.809 54.880 1.00 48.28 397 GLU B C 1
ATOM 17354 O O . GLU B 1 397 ? -37.342 -46.044 54.889 1.00 48.02 397 GLU B O 1
ATOM 17366 N N . ILE B 1 398 ? -36.206 -44.104 54.722 1.00 45.77 398 ILE B N 1
ATOM 17367 C CA . ILE B 1 398 ? -34.884 -44.719 54.606 1.00 47.23 398 ILE B CA 1
ATOM 17368 C C . ILE B 1 398 ? -34.054 -44.240 55.791 1.00 50.20 398 ILE B C 1
ATOM 17369 O O . ILE B 1 398 ? -33.634 -43.076 55.829 1.00 54.18 398 ILE B O 1
ATOM 17385 N N . ALA B 1 399 ? -33.812 -45.131 56.753 1.00 48.92 399 ALA B N 1
ATOM 17386 C CA . ALA B 1 399 ? -33.118 -44.781 57.980 1.00 48.22 399 ALA B CA 1
ATOM 17387 C C . ALA B 1 399 ? -31.606 -44.939 57.806 1.00 51.57 399 ALA B C 1
ATOM 17388 O O . ALA B 1 399 ? -31.105 -45.242 56.723 1.00 52.73 399 ALA B O 1
ATOM 17395 N N . GLU B 1 400 ? -30.871 -44.753 58.904 1.00 54.19 400 GLU B N 1
ATOM 17396 C CA . GLU B 1 400 ? -29.419 -44.628 58.836 1.00 62.56 400 GLU B CA 1
ATOM 17397 C C . GLU B 1 400 ? -28.739 -45.852 58.243 1.00 66.60 400 GLU B C 1
ATOM 17398 O O . GLU B 1 400 ? -28.122 -45.763 57.177 1.00 76.06 400 GLU B O 1
ATOM 17410 N N . LYS B 1 401 ? -28.818 -46.994 58.926 1.00 62.41 401 LYS B N 1
ATOM 17411 C CA . LYS B 1 401 ? -28.058 -48.172 58.528 1.00 64.56 401 LYS B CA 1
ATOM 17412 C C . LYS B 1 401 ? -28.801 -49.039 57.520 1.00 60.20 401 LYS B C 1
ATOM 17413 O O . LYS B 1 401 ? -28.666 -50.273 57.541 1.00 59.39 401 LYS B O 1
ATOM 17432 N N . VAL B 1 402 ? -29.577 -48.423 56.633 1.00 57.16 402 VAL B N 1
ATOM 17433 C CA . VAL B 1 402 ? -30.361 -49.161 55.648 1.00 53.98 402 VAL B CA 1
ATOM 17434 C C . VAL B 1 402 ? -29.594 -49.345 54.346 1.00 51.40 402 VAL B C 1
ATOM 17435 O O . VAL B 1 402 ? -29.475 -50.459 53.831 1.00 49.28 402 VAL B O 1
ATOM 17448 N N . LEU B 1 403 ? -29.078 -48.260 53.788 1.00 50.80 403 LEU B N 1
ATOM 17449 C CA . LEU B 1 403 ? -28.400 -48.321 52.500 1.00 49.37 403 LEU B CA 1
ATOM 17450 C C . LEU B 1 403 ? -27.002 -48.910 52.668 1.00 50.84 403 LEU B C 1
ATOM 17451 O O . LEU B 1 403 ? -26.278 -48.538 53.596 1.00 48.21 403 LEU B O 1
ATOM 17467 N N . PRO B 1 404 ? -26.604 -49.823 51.786 1.00 50.68 404 PRO B N 1
ATOM 17468 C CA . PRO B 1 404 ? -25.290 -50.457 51.944 1.00 52.57 404 PRO B CA 1
ATOM 17469 C C . PRO B 1 404 ? -24.161 -49.465 51.729 1.00 56.02 404 PRO B C 1
ATOM 17470 O O . PRO B 1 404 ? -24.270 -48.516 50.948 1.00 55.59 404 PRO B O 1
ATOM 17481 N N . ASN B 1 405 ? -23.052 -49.708 52.431 1.00 57.95 405 ASN B N 1
ATOM 17482 C CA . ASN B 1 405 ? -21.860 -48.887 52.255 1.00 60.32 405 ASN B CA 1
ATOM 17483 C C . ASN B 1 405 ? -21.319 -48.984 50.835 1.00 57.47 405 ASN B C 1
ATOM 17484 O O . ASN B 1 405 ? -20.631 -48.065 50.376 1.00 59.74 405 ASN B O 1
ATOM 17495 N N . SER B 1 406 ? -21.615 -50.079 50.132 1.00 52.38 406 SER B N 1
ATOM 17496 C CA . SER B 1 406 ? -21.129 -50.311 48.779 1.00 46.33 406 SER B CA 1
ATOM 17497 C C . SER B 1 406 ? -21.925 -49.570 47.710 1.00 47.18 406 SER B C 1
ATOM 17498 O O . SER B 1 406 ? -21.526 -49.599 46.540 1.00 46.05 406 SER B O 1
ATOM 17506 N N . LEU B 1 407 ? -23.024 -48.912 48.071 1.00 45.77 407 LEU B N 1
ATOM 17507 C CA . LEU B 1 407 ? -23.915 -48.324 47.079 1.00 46.13 407 LEU B CA 1
ATOM 17508 C C . LEU B 1 407 ? -23.239 -47.185 46.325 1.00 46.67 407 LEU B C 1
ATOM 17509 O O . LEU B 1 407 ? -22.710 -46.247 46.930 1.00 49.09 407 LEU B O 1
ATOM 17525 N N . THR B 1 408 ? -23.257 -47.275 44.990 1.00 46.93 408 THR B N 1
ATOM 17526 C CA . THR B 1 408 ? -22.786 -46.201 44.128 1.00 47.10 408 THR B CA 1
ATOM 17527 C C . THR B 1 408 ? -23.888 -45.540 43.304 1.00 47.68 408 THR B C 1
ATOM 17528 O O . THR B 1 408 ? -23.697 -44.409 42.851 1.00 48.32 408 THR B O 1
ATOM 17539 N N . TYR B 1 409 ? -25.022 -46.204 43.097 1.00 45.70 409 TYR B N 1
ATOM 17540 C CA . TYR B 1 409 ? -26.087 -45.701 42.238 1.00 44.82 409 TYR B CA 1
ATOM 17541 C C . TYR B 1 409 ? -27.415 -45.876 42.952 1.00 44.05 409 TYR B C 1
ATOM 17542 O O . TYR B 1 409 ? -27.820 -47.007 43.243 1.00 41.90 409 TYR B O 1
ATOM 17560 N N . LEU B 1 410 ? -28.078 -44.759 43.248 1.00 40.40 410 LEU B N 1
ATOM 17561 C CA . LEU B 1 410 ? -29.400 -44.773 43.861 1.00 43.19 410 LEU B CA 1
ATOM 17562 C C . LEU B 1 410 ? -30.349 -43.974 42.981 1.00 43.75 410 LEU B C 1
ATOM 17563 O O . LEU B 1 410 ? -30.128 -42.781 42.741 1.00 41.72 410 LEU B O 1
ATOM 17579 N N . GLU B 1 411 ? -31.410 -44.626 42.516 1.00 44.66 411 GLU B N 1
ATOM 17580 C CA . GLU B 1 411 ? -32.464 -43.979 41.745 1.00 45.08 411 GLU B CA 1
ATOM 17581 C C . GLU B 1 411 ? -33.762 -44.094 42.531 1.00 42.61 411 GLU B C 1
ATOM 17582 O O . GLU B 1 411 ? -34.236 -45.205 42.795 1.00 38.68 411 GLU B O 1
ATOM 17594 N N . LEU B 1 412 ? -34.308 -42.952 42.935 1.00 40.52 412 LEU B N 1
ATOM 17595 C CA . LEU B 1 412 ? -35.582 -42.887 43.640 1.00 42.85 412 LEU B CA 1
ATOM 17596 C C . LEU B 1 412 ? -36.685 -42.490 42.663 1.00 42.29 412 LEU B C 1
ATOM 17597 O O . LEU B 1 412 ? -36.467 -41.669 41.767 1.00 41.80 412 LEU B O 1
ATOM 17613 N N . GLY B 1 413 ? -37.875 -43.056 42.862 1.00 42.42 413 GLY B N 1
ATOM 17614 C CA . GLY B 1 413 ? -38.933 -43.000 41.874 1.00 41.00 413 GLY B CA 1
ATOM 17615 C C . GLY B 1 413 ? -39.920 -41.860 42.060 1.00 41.62 413 GLY B C 1
ATOM 17616 O O . GLY B 1 413 ? -39.783 -40.998 42.931 1.00 40.25 413 GLY B O 1
ATOM 17620 N N . HIS B 1 414 ? -40.966 -41.904 41.225 1.00 45.59 414 HIS B N 1
ATOM 17621 C CA . HIS B 1 414 ? -41.936 -40.817 41.108 1.00 44.44 414 HIS B CA 1
ATOM 17622 C C . HIS B 1 414 ? -42.430 -40.342 42.467 1.00 42.09 414 HIS B C 1
ATOM 17623 O O . HIS B 1 414 ? -42.411 -39.140 42.761 1.00 41.62 414 HIS B O 1
ATOM 17637 N N . ASN B 1 415 ? -42.885 -41.266 43.308 1.00 40.73 415 ASN B N 1
ATOM 17638 C CA . ASN B 1 415 ? -43.629 -40.888 44.498 1.00 40.08 415 ASN B CA 1
ATOM 17639 C C . ASN B 1 415 ? -42.772 -40.706 45.745 1.00 44.20 415 ASN B C 1
ATOM 17640 O O . ASN B 1 415 ? -43.302 -40.272 46.773 1.00 48.93 415 ASN B O 1
ATOM 17651 N N . PHE B 1 416 ? -41.483 -41.026 45.704 1.00 44.01 416 PHE B N 1
ATOM 17652 C CA . PHE B 1 416 ? -40.679 -40.940 46.914 1.00 44.14 416 PHE B CA 1
ATOM 17653 C C . PHE B 1 416 ? -40.593 -39.496 47.399 1.00 47.41 416 PHE B C 1
ATOM 17654 O O . PHE B 1 416 ? -40.184 -38.600 46.652 1.00 46.36 416 PHE B O 1
ATOM 17671 N N . ASN B 1 417 ? -40.965 -39.273 48.656 1.00 47.50 417 ASN B N 1
ATOM 17672 C CA . ASN B 1 417 ? -40.899 -37.943 49.250 1.00 48.14 417 ASN B CA 1
ATOM 17673 C C . ASN B 1 417 ? -40.734 -38.065 50.765 1.00 49.80 417 ASN B C 1
ATOM 17674 O O . ASN B 1 417 ? -41.499 -37.496 51.546 1.00 50.72 417 ASN B O 1
ATOM 17685 N N . GLN B 1 418 ? -39.742 -38.835 51.196 1.00 49.07 418 GLN B N 1
ATOM 17686 C CA . GLN B 1 418 ? -39.385 -38.952 52.602 1.00 52.31 418 GLN B CA 1
ATOM 17687 C C . GLN B 1 418 ? -38.106 -38.166 52.866 1.00 51.49 418 GLN B C 1
ATOM 17688 O O . GLN B 1 418 ? -37.336 -37.864 51.950 1.00 49.06 418 GLN B O 1
ATOM 17702 N N . LYS B 1 419 ? -37.885 -37.834 54.135 1.00 53.09 419 LYS B N 1
ATOM 17703 C CA . LYS B 1 419 ? -36.720 -37.045 54.506 1.00 53.73 419 LYS B CA 1
ATOM 17704 C C . LYS B 1 419 ? -35.427 -37.839 54.368 1.00 51.22 419 LYS B C 1
ATOM 17705 O O . LYS B 1 419 ? -35.395 -39.061 54.527 1.00 51.11 419 LYS B O 1
ATOM 17724 N N . ILE B 1 420 ? -34.350 -37.116 54.066 1.00 51.70 420 ILE B N 1
ATOM 17725 C CA . ILE B 1 420 ? -33.010 -37.679 53.952 1.00 52.02 420 ILE B CA 1
ATOM 17726 C C . ILE B 1 420 ? -32.116 -36.900 54.908 1.00 54.24 420 ILE B C 1
ATOM 17727 O O . ILE B 1 420 ? -31.884 -35.700 54.712 1.00 54.62 420 ILE B O 1
ATOM 17743 N N . ILE B 1 421 ? -31.621 -37.570 55.946 1.00 55.13 421 ILE B N 1
ATOM 17744 C CA . ILE B 1 421 ? -30.811 -36.913 56.967 1.00 57.10 421 ILE B CA 1
ATOM 17745 C C . ILE B 1 421 ? -29.368 -37.395 56.879 1.00 60.37 421 ILE B C 1
ATOM 17746 O O . ILE B 1 421 ? -28.945 -37.938 55.852 1.00 58.32 421 ILE B O 1
ATOM 17762 N N . GLU B 1 422 ? -28.603 -37.196 57.951 1.00 63.45 422 GLU B N 1
ATOM 17763 C CA . GLU B 1 422 ? -27.153 -37.264 57.865 1.00 68.10 422 GLU B CA 1
ATOM 17764 C C . GLU B 1 422 ? -26.578 -38.588 57.385 1.00 71.69 422 GLU B C 1
ATOM 17765 O O . GLU B 1 422 ? -26.078 -38.666 56.259 1.00 76.78 422 GLU B O 1
ATOM 17777 N N . ASN B 1 423 ? -26.616 -39.618 58.217 1.00 68.11 423 ASN B N 1
ATOM 17778 C CA . ASN B 1 423 ? -25.951 -40.885 57.907 1.00 68.93 423 ASN B CA 1
ATOM 17779 C C . ASN B 1 423 ? -26.852 -41.868 57.180 1.00 64.25 423 ASN B C 1
ATOM 17780 O O . ASN B 1 423 ? -26.814 -43.073 57.453 1.00 63.27 423 ASN B O 1
ATOM 17791 N N . VAL B 1 424 ? -27.661 -41.393 56.238 1.00 60.76 424 VAL B N 1
ATOM 17792 C CA . VAL B 1 424 ? -28.463 -42.285 55.408 1.00 58.80 424 VAL B CA 1
ATOM 17793 C C . VAL B 1 424 ? -27.738 -42.667 54.122 1.00 54.78 424 VAL B C 1
ATOM 17794 O O . VAL B 1 424 ? -27.585 -43.852 53.814 1.00 54.58 424 VAL B O 1
ATOM 17807 N N . LEU B 1 425 ? -27.280 -41.689 53.360 1.00 50.95 425 LEU B N 1
ATOM 17808 C CA . LEU B 1 425 ? -26.623 -41.972 52.087 1.00 52.24 425 LEU B CA 1
ATOM 17809 C C . LEU B 1 425 ? -25.177 -42.392 52.322 1.00 55.62 425 LEU B C 1
ATOM 17810 O O . LEU B 1 425 ? -24.442 -41.697 53.034 1.00 55.96 425 LEU B O 1
ATOM 17826 N N . PRO B 1 426 ? -24.738 -43.518 51.756 1.00 55.95 426 PRO B N 1
ATOM 17827 C CA . PRO B 1 426 ? -23.383 -43.998 52.056 1.00 57.17 426 PRO B CA 1
ATOM 17828 C C . PRO B 1 426 ? -22.313 -43.157 51.378 1.00 57.89 426 PRO B C 1
ATOM 17829 O O . PRO B 1 426 ? -22.433 -42.787 50.208 1.00 55.56 426 PRO B O 1
ATOM 17840 N N . ASN B 1 427 ? -21.249 -42.876 52.125 1.00 58.23 427 ASN B N 1
ATOM 17841 C CA . ASN B 1 427 ? -20.042 -42.322 51.529 1.00 62.55 427 ASN B CA 1
ATOM 17842 C C . ASN B 1 427 ? -19.510 -43.303 50.494 1.00 61.29 427 ASN B C 1
ATOM 17843 O O . ASN B 1 427 ? -19.235 -44.466 50.808 1.00 66.63 427 ASN B O 1
ATOM 17854 N N . GLY B 1 428 ? -19.374 -42.830 49.259 1.00 54.64 428 GLY B N 1
ATOM 17855 C CA . GLY B 1 428 ? -19.106 -43.674 48.110 1.00 51.26 428 GLY B CA 1
ATOM 17856 C C . GLY B 1 428 ? -20.171 -43.602 47.038 1.00 52.14 428 GLY B C 1
ATOM 17857 O O . GLY B 1 428 ? -19.918 -44.013 45.896 1.00 50.29 428 GLY B O 1
ATOM 17861 N N . LEU B 1 429 ? -21.361 -43.104 47.374 1.00 48.90 429 LEU B N 1
ATOM 17862 C CA . LEU B 1 429 ? -22.419 -42.916 46.390 1.00 47.73 429 LEU B CA 1
ATOM 17863 C C . LEU B 1 429 ? -21.972 -41.939 45.309 1.00 49.26 429 LEU B C 1
ATOM 17864 O O . LEU B 1 429 ? -21.497 -40.839 45.604 1.00 49.84 429 LEU B O 1
ATOM 17880 N N . VAL B 1 430 ? -22.146 -42.336 44.049 1.00 48.17 430 VAL B N 1
ATOM 17881 C CA . VAL B 1 430 ? -21.702 -41.545 42.913 1.00 46.07 430 VAL B CA 1
ATOM 17882 C C . VAL B 1 430 ? -22.891 -40.904 42.166 1.00 46.91 430 VAL B C 1
ATOM 17883 O O . VAL B 1 430 ? -22.812 -39.734 41.805 1.00 44.20 430 VAL B O 1
ATOM 17896 N N A HIS B 1 431 ? -23.941 -41.670 41.928 0.50 48.29 431 HIS B N 1
ATOM 17897 N N B HIS B 1 431 ? -23.958 -41.657 41.973 0.50 48.18 431 HIS B N 1
ATOM 17898 C CA A HIS B 1 431 ? -25.111 -41.188 41.198 0.50 45.31 431 HIS B CA 1
ATOM 17899 C CA B HIS B 1 431 ? -25.119 -41.202 41.207 0.50 47.30 431 HIS B CA 1
ATOM 17900 C C A HIS B 1 431 ? -26.316 -41.187 42.130 0.50 46.47 431 HIS B C 1
ATOM 17901 C C B HIS B 1 431 ? -26.332 -41.195 42.124 0.50 46.92 431 HIS B C 1
ATOM 17902 O O A HIS B 1 431 ? -26.630 -42.213 42.744 0.50 46.46 431 HIS B O 1
ATOM 17903 O O B HIS B 1 431 ? -26.661 -42.221 42.730 0.50 46.42 431 HIS B O 1
ATOM 17930 N N . LEU B 1 432 ? -26.990 -40.042 42.229 1.00 45.18 432 LEU B N 1
ATOM 17931 C CA . LEU B 1 432 ? -28.199 -39.904 43.035 1.00 48.80 432 LEU B CA 1
ATOM 17932 C C . LEU B 1 432 ? -29.256 -39.172 42.223 1.00 49.36 432 LEU B C 1
ATOM 17933 O O . LEU B 1 432 ? -28.998 -38.083 41.701 1.00 47.62 432 LEU B O 1
ATOM 17950 N N . SER B 1 433 ? -30.446 -39.764 42.133 1.00 49.03 433 SER B N 1
ATOM 17951 C CA . SER B 1 433 ? -31.518 -39.260 41.285 1.00 46.77 433 SER B CA 1
ATOM 17952 C C . SER B 1 433 ? -32.829 -39.266 42.053 1.00 43.27 433 SER B C 1
ATOM 17953 O O . SER B 1 433 ? -33.282 -40.324 42.503 1.00 41.51 433 SER B O 1
ATOM 17961 N N . PHE B 1 434 ? -33.441 -38.091 42.187 1.00 41.80 434 PHE B N 1
ATOM 17962 C CA . PHE B 1 434 ? -34.738 -37.950 42.832 1.00 44.05 434 PHE B CA 1
ATOM 17963 C C . PHE B 1 434 ? -35.836 -37.824 41.782 1.00 42.77 434 PHE B C 1
ATOM 17964 O O . PHE B 1 434 ? -35.646 -37.190 40.740 1.00 45.56 434 PHE B O 1
ATOM 17981 N N . GLY B 1 435 ? -36.992 -38.426 42.076 1.00 39.27 435 GLY B N 1
ATOM 17982 C CA . GLY B 1 435 ? -38.114 -38.429 41.166 1.00 38.72 435 GLY B CA 1
ATOM 17983 C C . GLY B 1 435 ? -38.997 -37.199 41.311 1.00 39.41 435 GLY B C 1
ATOM 17984 O O . GLY B 1 435 ? -38.638 -36.189 41.926 1.00 39.86 435 GLY B O 1
ATOM 17988 N N . CYS B 1 436 ? -40.199 -37.310 40.739 1.00 37.15 436 CYS B N 1
ATOM 17989 C CA . CYS B 1 436 ? -41.120 -36.181 40.647 1.00 37.55 436 CYS B CA 1
ATOM 17990 C C . CYS B 1 436 ? -41.370 -35.533 42.005 1.00 43.32 436 CYS B C 1
ATOM 17991 O O . CYS B 1 436 ? -41.180 -34.323 42.172 1.00 43.33 436 CYS B O 1
ATOM 17999 N N . LYS B 1 437 ? -41.776 -36.327 42.995 1.00 42.59 437 LYS B N 1
ATOM 18000 C CA . LYS B 1 437 ? -42.418 -35.800 44.192 1.00 43.70 437 LYS B CA 1
ATOM 18001 C C . LYS B 1 437 ? -41.450 -35.369 45.286 1.00 41.78 437 LYS B C 1
ATOM 18002 O O . LYS B 1 437 ? -41.887 -34.730 46.249 1.00 39.50 437 LYS B O 1
ATOM 18021 N N . PHE B 1 438 ? -40.165 -35.696 45.181 1.00 44.02 438 PHE B N 1
ATOM 18022 C CA . PHE B 1 438 ? -39.247 -35.380 46.268 1.00 44.64 438 PHE B CA 1
ATOM 18023 C C . PHE B 1 438 ? -39.106 -33.872 46.462 1.00 42.28 438 PHE B C 1
ATOM 18024 O O . PHE B 1 438 ? -38.800 -33.135 45.518 1.00 38.18 438 PHE B O 1
ATOM 18041 N N . ASN B 1 439 ? -39.289 -33.422 47.706 1.00 44.75 439 ASN B N 1
ATOM 18042 C CA . ASN B 1 439 ? -39.233 -32.002 48.036 1.00 47.06 439 ASN B CA 1
ATOM 18043 C C . ASN B 1 439 ? -38.991 -31.816 49.531 1.00 50.34 439 ASN B C 1
ATOM 18044 O O . ASN B 1 439 ? -39.769 -31.145 50.215 1.00 52.00 439 ASN B O 1
ATOM 18055 N N . GLN B 1 440 ? -37.918 -32.414 50.040 1.00 52.53 440 GLN B N 1
ATOM 18056 C CA . GLN B 1 440 ? -37.508 -32.281 51.429 1.00 50.06 440 GLN B CA 1
ATOM 18057 C C . GLN B 1 440 ? -36.189 -31.520 51.506 1.00 50.75 440 GLN B C 1
ATOM 18058 O O . GLN B 1 440 ? -35.405 -31.492 50.554 1.00 47.71 440 GLN B O 1
ATOM 18072 N N . GLU B 1 441 ? -35.947 -30.900 52.658 1.00 53.14 441 GLU B N 1
ATOM 18073 C CA . GLU B 1 441 ? -34.735 -30.113 52.834 1.00 54.12 441 GLU B CA 1
ATOM 18074 C C . GLU B 1 441 ? -33.498 -30.991 52.707 1.00 54.71 441 GLU B C 1
ATOM 18075 O O . GLU B 1 441 ? -33.488 -32.149 53.134 1.00 54.48 441 GLU B O 1
ATOM 18087 N N . ILE B 1 442 ? -32.450 -30.428 52.113 1.00 53.45 442 ILE B N 1
ATOM 18088 C CA . ILE B 1 442 ? -31.144 -31.072 52.047 1.00 52.35 442 ILE B CA 1
ATOM 18089 C C . ILE B 1 442 ? -30.178 -30.162 52.796 1.00 52.54 442 ILE B C 1
ATOM 18090 O O . ILE B 1 442 ? -29.714 -29.153 52.252 1.00 51.88 442 ILE B O 1
ATOM 18106 N N . VAL B 1 443 ? -29.873 -30.508 54.046 1.00 54.44 443 VAL B N 1
ATOM 18107 C CA . VAL B 1 443 ? -28.914 -29.752 54.848 1.00 57.10 443 VAL B CA 1
ATOM 18108 C C . VAL B 1 443 ? -27.522 -30.320 54.595 1.00 59.64 443 VAL B C 1
ATOM 18109 O O . VAL B 1 443 ? -27.350 -31.212 53.756 1.00 60.44 443 VAL B O 1
ATOM 18122 N N . GLU B 1 444 ? -26.518 -29.816 55.307 1.00 61.60 444 GLU B N 1
ATOM 18123 C CA . GLU B 1 444 ? -25.153 -30.222 55.015 1.00 64.00 444 GLU B CA 1
ATOM 18124 C C . GLU B 1 444 ? -24.802 -31.530 55.719 1.00 61.76 444 GLU B C 1
ATOM 18125 O O . GLU B 1 444 ? -25.492 -31.988 56.635 1.00 59.12 444 GLU B O 1
ATOM 18137 N N . ASN B 1 445 ? -23.703 -32.132 55.266 1.00 63.96 445 ASN B N 1
ATOM 18138 C CA . ASN B 1 445 ? -23.258 -33.449 55.714 1.00 67.30 445 ASN B CA 1
ATOM 18139 C C . ASN B 1 445 ? -24.295 -34.531 55.436 1.00 66.12 445 ASN B C 1
ATOM 18140 O O . ASN B 1 445 ? -24.266 -35.600 56.058 1.00 68.51 445 ASN B O 1
ATOM 18151 N N . VAL B 1 446 ? -25.210 -34.273 54.509 1.00 60.27 446 VAL B N 1
ATOM 18152 C CA . VAL B 1 446 ? -26.171 -35.271 54.059 1.00 57.51 446 VAL B CA 1
ATOM 18153 C C . VAL B 1 446 ? -25.715 -35.934 52.766 1.00 56.07 446 VAL B C 1
ATOM 18154 O O . VAL B 1 446 ? -25.644 -37.159 52.674 1.00 57.42 446 VAL B O 1
ATOM 18167 N N . LEU B 1 447 ? -25.395 -35.135 51.759 1.00 52.82 447 LEU B N 1
ATOM 18168 C CA . LEU B 1 447 ? -24.925 -35.666 50.488 1.00 51.96 447 LEU B CA 1
ATOM 18169 C C . LEU B 1 447 ? -23.454 -36.041 50.604 1.00 54.53 447 LEU B C 1
ATOM 18170 O O . LEU B 1 447 ? -22.635 -35.187 50.962 1.00 54.65 447 LEU B O 1
ATOM 18186 N N . PRO B 1 448 ? -23.080 -37.289 50.326 1.00 55.1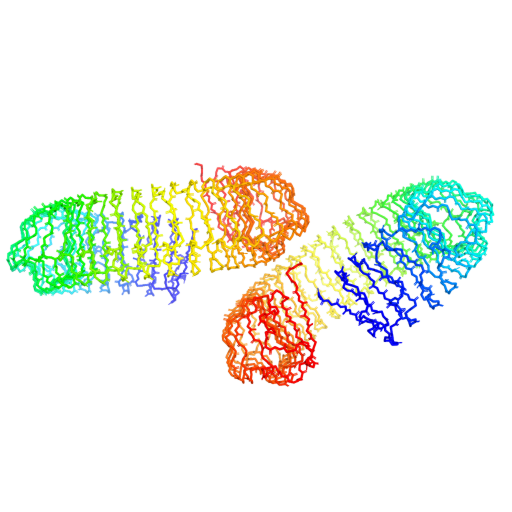4 448 PRO B N 1
ATOM 18187 C CA . PRO B 1 448 ? -21.666 -37.673 50.444 1.00 57.32 448 PRO B CA 1
ATOM 18188 C C . PRO B 1 448 ? -20.794 -36.963 49.419 1.00 57.56 448 PRO B C 1
ATOM 18189 O O . PRO B 1 448 ? -21.174 -36.796 48.257 1.00 58.28 448 PRO B O 1
ATOM 18200 N N . ASP B 1 449 ? -19.603 -36.554 49.862 1.00 57.87 449 ASP B N 1
ATOM 18201 C CA . ASP B 1 449 ? -18.688 -35.829 48.989 1.00 59.82 449 ASP B CA 1
ATOM 18202 C C . ASP B 1 449 ? -18.264 -36.650 47.777 1.00 60.17 449 ASP B C 1
ATOM 18203 O O . ASP B 1 449 ? -17.765 -36.077 46.802 1.00 63.77 449 ASP B O 1
ATOM 18212 N N . SER B 1 450 ? -18.451 -37.970 47.805 1.00 54.21 450 SER B N 1
ATOM 18213 C CA . SER B 1 450 ? -18.117 -38.796 46.655 1.00 50.01 450 SER B CA 1
ATOM 18214 C C . SER B 1 450 ? -19.041 -38.562 45.469 1.00 45.16 450 SER B C 1
ATOM 18215 O O . SER B 1 450 ? -18.628 -38.808 44.333 1.00 44.89 450 SER B O 1
ATOM 18223 N N . LEU B 1 451 ? -20.251 -38.069 45.708 1.00 46.70 451 LEU B N 1
ATOM 18224 C CA . LEU B 1 451 ? -21.254 -37.945 44.662 1.00 47.26 451 LEU B CA 1
ATOM 18225 C C . LEU B 1 451 ? -20.789 -37.031 43.539 1.00 49.37 451 LEU B C 1
ATOM 18226 O O . LEU B 1 451 ? -20.271 -35.937 43.782 1.00 50.85 451 LEU B O 1
ATOM 18242 N N . THR B 1 452 ? -21.002 -37.476 42.299 1.00 49.94 452 THR B N 1
ATOM 18243 C CA . THR B 1 452 ? -20.716 -36.658 41.125 1.00 47.54 452 THR B CA 1
ATOM 18244 C C . THR B 1 452 ? -21.957 -36.253 40.339 1.00 46.63 452 THR B C 1
ATOM 18245 O O . THR B 1 452 ? -21.979 -35.159 39.769 1.00 50.65 452 THR B O 1
ATOM 18256 N N A HIS B 1 453 ? -22.987 -37.094 40.293 0.50 42.84 453 HIS B N 1
ATOM 18257 N N B HIS B 1 453 ? -22.982 -37.101 40.294 0.50 42.81 453 HIS B N 1
ATOM 18258 C CA A HIS B 1 453 ? -24.188 -36.813 39.518 0.50 41.97 453 HIS B CA 1
ATOM 18259 C CA B HIS B 1 453 ? -24.197 -36.841 39.532 0.50 43.20 453 HIS B CA 1
ATOM 18260 C C A HIS B 1 453 ? -25.385 -36.681 40.447 0.50 41.53 453 HIS B C 1
ATOM 18261 C C B HIS B 1 453 ? -25.370 -36.665 40.485 0.50 41.77 453 HIS B C 1
ATOM 18262 O O A HIS B 1 453 ? -25.667 -37.583 41.242 0.50 40.07 453 HIS B O 1
ATOM 18263 O O B HIS B 1 453 ? -25.619 -37.524 41.338 0.50 40.12 453 HIS B O 1
ATOM 18290 N N . LEU B 1 454 ? -26.085 -35.555 40.340 1.00 37.91 454 LEU B N 1
ATOM 18291 C CA . LEU B 1 454 ? -27.239 -35.259 41.176 1.00 41.93 454 LEU B CA 1
ATOM 18292 C C . LEU B 1 454 ? -28.321 -34.648 40.302 1.00 40.85 454 LEU B C 1
ATOM 18293 O O . LEU B 1 454 ? -28.056 -33.689 39.569 1.00 39.46 454 LEU B O 1
ATOM 18310 N N . SER B 1 455 ? -29.534 -35.195 40.380 1.00 42.34 455 SER B N 1
ATOM 18311 C CA . SER B 1 455 ? -30.656 -34.679 39.608 1.00 44.56 455 SER B CA 1
ATOM 18312 C C . SER B 1 455 ? -31.918 -34.681 40.454 1.00 41.72 455 SER B C 1
ATOM 18313 O O . SER B 1 455 ? -32.146 -35.597 41.246 1.00 39.86 455 SER B O 1
ATOM 18321 N N . PHE B 1 456 ? -32.728 -33.645 40.288 1.00 45.37 456 PHE B N 1
ATOM 18322 C CA . PHE B 1 456 ? -33.985 -33.511 41.002 1.00 45.41 456 PHE B CA 1
ATOM 18323 C C . PHE B 1 456 ? -35.159 -33.549 40.031 1.00 42.02 456 PHE B C 1
ATOM 18324 O O . PHE B 1 456 ? -35.041 -33.229 38.847 1.00 41.39 456 PHE B O 1
ATOM 18341 N N . GLY B 1 457 ? -36.312 -33.931 40.567 1.00 45.20 457 GLY B N 1
ATOM 18342 C CA . GLY B 1 457 ? -37.533 -34.056 39.798 1.00 41.69 457 GLY B CA 1
ATOM 18343 C C . GLY B 1 457 ? -38.376 -32.798 39.809 1.00 38.01 457 GLY B C 1
ATOM 18344 O O . GLY B 1 457 ? -37.919 -31.708 40.156 1.00 41.61 457 GLY B O 1
ATOM 18348 N N . HIS B 1 458 ? -39.645 -32.971 39.436 1.00 37.87 458 HIS B N 1
ATOM 18349 C CA . HIS B 1 458 ? -40.525 -31.834 39.192 1.00 38.55 458 HIS B CA 1
ATOM 18350 C C . HIS B 1 458 ? -40.671 -30.950 40.427 1.00 37.54 458 HIS B C 1
ATOM 18351 O O . HIS B 1 458 ? -40.704 -29.718 40.313 1.00 37.95 458 HIS B O 1
ATOM 18365 N N . CYS B 1 459 ? -40.771 -31.555 41.612 1.00 37.84 459 CYS B N 1
ATOM 18366 C CA . CYS B 1 459 ? -41.273 -30.848 42.782 1.00 39.91 459 CYS B CA 1
ATOM 18367 C C . CYS B 1 459 ? -40.205 -30.207 43.665 1.00 42.39 459 CYS B C 1
ATOM 18368 O O . CYS B 1 459 ? -40.534 -29.291 44.434 1.00 45.21 459 CYS B O 1
ATOM 18376 N N . PHE B 1 460 ? -38.959 -30.667 43.610 1.00 39.78 460 PHE B N 1
ATOM 18377 C CA . PHE B 1 460 ? -37.952 -30.157 44.533 1.00 41.42 460 PHE B CA 1
ATOM 18378 C C . PHE B 1 460 ? -37.821 -28.640 44.433 1.00 44.23 460 PHE B C 1
ATOM 18379 O O . PHE B 1 460 ? -37.557 -28.099 43.355 1.00 44.10 460 PHE B O 1
ATOM 18396 N N . ASN B 1 461 ? -37.973 -27.957 45.563 1.00 47.73 461 ASN B N 1
ATOM 18397 C CA . ASN B 1 461 ? -37.910 -26.499 45.587 1.00 47.86 461 ASN B CA 1
ATOM 18398 C C . ASN B 1 461 ? -37.465 -26.011 46.967 1.00 48.38 461 ASN B C 1
ATOM 18399 O O . ASN B 1 461 ? -38.097 -25.149 47.581 1.00 48.81 461 ASN B O 1
ATOM 18410 N N . GLN B 1 462 ? -36.364 -26.562 47.471 1.00 48.45 462 GLN B N 1
ATOM 18411 C CA . GLN B 1 462 ? -35.808 -26.158 48.755 1.00 53.71 462 GLN B CA 1
ATOM 18412 C C . GLN B 1 462 ? -34.523 -25.362 48.555 1.00 53.72 462 GLN B C 1
ATOM 18413 O O . GLN B 1 462 ? -33.817 -25.529 47.557 1.00 50.47 462 GLN B O 1
ATOM 18427 N N . LYS B 1 463 ? -34.226 -24.492 49.521 1.00 56.10 463 LYS B N 1
ATOM 18428 C CA . LYS B 1 463 ? -33.011 -23.693 49.460 1.00 57.20 463 LYS B CA 1
ATOM 18429 C C . LYS B 1 463 ? -31.780 -24.592 49.509 1.00 56.64 463 LYS B C 1
ATOM 18430 O O . LYS B 1 463 ? -31.782 -25.655 50.137 1.00 57.75 463 LYS B O 1
ATOM 18449 N N . ILE B 1 464 ? -30.716 -24.148 48.847 1.00 55.77 464 ILE B N 1
ATOM 18450 C CA . ILE B 1 464 ? -29.426 -24.832 48.865 1.00 55.70 464 ILE B CA 1
ATOM 18451 C C . ILE B 1 464 ? -28.390 -23.837 49.371 1.00 57.93 464 ILE B C 1
ATOM 18452 O O . ILE B 1 464 ? -28.055 -22.869 48.675 1.00 57.83 464 ILE B O 1
ATOM 18468 N N . THR B 1 465 ? -27.891 -24.067 50.584 1.00 59.33 465 THR B N 1
ATOM 18469 C CA . THR B 1 465 ? -26.935 -23.176 51.218 1.00 58.66 465 THR B CA 1
ATOM 18470 C C . THR B 1 465 ? -25.516 -23.727 51.074 1.00 60.29 465 THR B C 1
ATOM 18471 O O . THR B 1 465 ? -25.256 -24.643 50.287 1.00 60.64 465 THR B O 1
ATOM 18482 N N . GLU B 1 466 ? -24.584 -23.172 51.848 1.00 62.76 466 GLU B N 1
ATOM 18483 C CA . GLU B 1 466 ? -23.175 -23.482 51.669 1.00 66.18 466 GLU B CA 1
ATOM 18484 C C . GLU B 1 466 ? -22.848 -24.898 52.142 1.00 65.44 466 GLU B C 1
ATOM 18485 O O . GLU B 1 466 ? -23.525 -25.476 52.995 1.00 66.80 466 GLU B O 1
ATOM 18497 N N . ASN B 1 467 ? -21.777 -25.448 51.568 1.00 67.16 467 ASN B N 1
ATOM 18498 C CA . ASN B 1 467 ? -21.251 -26.765 51.933 1.00 69.30 467 ASN B CA 1
ATOM 18499 C C . ASN B 1 467 ? -22.342 -27.827 52.013 1.00 65.09 467 ASN B C 1
ATOM 18500 O O . ASN B 1 467 ? -22.222 -28.812 52.750 1.00 66.05 467 ASN B O 1
ATOM 18511 N N . VAL B 1 468 ? -23.416 -27.639 51.259 1.00 60.49 468 VAL B N 1
ATOM 18512 C CA . VAL B 1 468 ? -24.416 -28.687 51.115 1.00 56.93 468 VAL B CA 1
ATOM 18513 C C . VAL B 1 468 ? -24.069 -29.614 49.959 1.00 54.74 468 VAL B C 1
ATOM 18514 O O . VAL B 1 468 ? -24.085 -30.839 50.103 1.00 57.49 468 VAL B O 1
ATOM 18527 N N . LEU B 1 469 ? -23.717 -29.050 48.806 1.00 49.84 469 LEU B N 1
ATOM 18528 C CA . LEU B 1 469 ? -23.427 -29.858 47.627 1.00 48.85 469 LEU B CA 1
ATOM 18529 C C . LEU B 1 469 ? -22.046 -30.500 47.747 1.00 50.10 469 LEU B C 1
ATOM 18530 O O . LEU B 1 469 ? -21.090 -29.848 48.180 1.00 51.26 469 LEU B O 1
ATOM 18546 N N . PRO B 1 470 ? -21.917 -31.766 47.358 1.00 51.05 470 PRO B N 1
ATOM 18547 C CA . PRO B 1 470 ? -20.646 -32.474 47.564 1.00 53.54 470 PRO B CA 1
ATOM 18548 C C . PRO B 1 470 ? -19.502 -31.918 46.726 1.00 53.24 470 PRO B C 1
ATOM 18549 O O . PRO B 1 470 ? -19.691 -31.279 45.689 1.00 50.44 470 PRO B O 1
ATOM 18560 N N . ASN B 1 471 ? -18.284 -32.201 47.203 1.00 58.14 471 ASN B N 1
ATOM 18561 C CA . ASN B 1 471 ? -17.084 -31.645 46.592 1.00 59.76 471 ASN B CA 1
ATOM 18562 C C . ASN B 1 471 ? -16.860 -32.186 45.186 1.00 55.86 471 ASN B C 1
ATOM 18563 O O . ASN B 1 471 ? -16.345 -31.468 44.322 1.00 55.01 471 ASN B O 1
ATOM 18574 N N . SER B 1 472 ? -17.232 -33.438 44.939 1.00 54.06 472 SER B N 1
ATOM 18575 C CA . SER B 1 472 ? -16.936 -34.100 43.676 1.00 54.45 472 SER B CA 1
ATOM 18576 C C . SER B 1 472 ? -17.986 -33.856 42.602 1.00 52.17 472 SER B C 1
ATOM 18577 O O . SER B 1 472 ? -17.863 -34.405 41.502 1.00 51.35 472 SER B O 1
ATOM 18585 N N . LEU B 1 473 ? -19.002 -33.048 42.883 1.00 49.87 473 LEU B N 1
ATOM 18586 C CA . LEU B 1 473 ? -20.118 -32.897 41.959 1.00 49.05 473 LEU B CA 1
ATOM 18587 C C . LEU B 1 473 ? -19.677 -32.292 40.633 1.00 44.18 473 LEU B C 1
ATOM 18588 O O . LEU B 1 473 ? -19.127 -31.187 40.591 1.00 43.62 473 LEU B O 1
ATOM 18604 N N . THR B 1 474 ? -19.947 -33.014 39.546 1.00 42.61 474 THR B N 1
ATOM 18605 C CA . THR B 1 474 ? -19.736 -32.502 38.201 1.00 43.33 474 THR B CA 1
ATOM 18606 C C . THR B 1 474 ? -21.030 -32.180 37.465 1.00 42.04 474 THR B C 1
ATOM 18607 O O . THR B 1 474 ? -20.994 -31.424 36.490 1.00 42.56 474 THR B O 1
ATOM 18618 N N . TYR B 1 475 ? -22.165 -32.720 37.910 1.00 42.44 475 TYR B N 1
ATOM 18619 C CA . TYR B 1 475 ? -23.415 -32.647 37.160 1.00 43.31 475 TYR B CA 1
ATOM 18620 C C . TYR B 1 475 ? -24.543 -32.324 38.126 1.00 41.97 475 TYR B C 1
ATOM 18621 O O . TYR B 1 475 ? -24.761 -33.058 39.095 1.00 44.09 475 TYR B O 1
ATOM 18639 N N . LEU B 1 476 ? -25.259 -31.233 37.867 1.00 39.05 476 LEU B N 1
ATOM 18640 C CA . LEU B 1 476 ? -26.395 -30.828 38.690 1.00 38.16 476 LEU B CA 1
ATOM 18641 C C . LEU B 1 476 ? -27.558 -30.477 37.778 1.00 36.51 476 LEU B C 1
ATOM 18642 O O . LEU B 1 476 ? -27.463 -29.538 36.979 1.00 39.49 476 LEU B O 1
ATOM 18658 N N . GLU B 1 477 ? -28.653 -31.225 37.899 1.00 41.83 477 GLU B N 1
ATOM 18659 C CA . GLU B 1 477 ? -29.874 -30.967 37.147 1.00 41.06 477 GLU B CA 1
ATOM 18660 C C . GLU B 1 477 ? -30.999 -30.661 38.125 1.00 41.00 477 GLU B C 1
ATOM 18661 O O . GLU B 1 477 ? -31.327 -31.492 38.978 1.00 41.87 477 GLU B O 1
ATOM 18673 N N . LEU B 1 478 ? -31.575 -29.471 38.005 1.00 38.94 478 LEU B N 1
ATOM 18674 C CA . LEU B 1 478 ? -32.707 -29.047 38.817 1.00 44.08 478 LEU B CA 1
ATOM 18675 C C . LEU B 1 478 ? -33.991 -29.126 37.998 1.00 41.27 478 LEU B C 1
ATOM 18676 O O . LEU B 1 478 ? -33.974 -29.025 36.769 1.00 43.22 478 LEU B O 1
ATOM 18692 N N . GLY B 1 479 ? -35.109 -29.321 38.696 1.00 42.11 479 GLY B N 1
ATOM 18693 C CA . GLY B 1 479 ? -36.357 -29.699 38.071 1.00 42.69 479 GLY B CA 1
ATOM 18694 C C . GLY B 1 479 ? -37.313 -28.538 37.860 1.00 36.12 479 GLY B C 1
ATOM 18695 O O . GLY B 1 479 ? -36.986 -27.369 38.063 1.00 39.56 479 GLY B O 1
ATOM 18699 N N . HIS B 1 480 ? -38.538 -28.893 37.463 1.00 35.67 480 HIS B N 1
ATOM 18700 C CA . HIS B 1 480 ? -39.518 -27.901 37.033 1.00 37.99 480 HIS B CA 1
ATOM 18701 C C . HIS B 1 480 ? -39.685 -26.788 38.058 1.00 39.45 480 HIS B C 1
ATOM 18702 O O . HIS B 1 480 ? -39.643 -25.601 37.716 1.00 38.58 480 HIS B O 1
ATOM 18716 N N . ASN B 1 481 ? -39.868 -27.152 39.323 1.00 43.31 481 ASN B N 1
ATOM 18717 C CA . ASN B 1 481 ? -40.322 -26.203 40.327 1.00 41.12 481 ASN B CA 1
ATOM 18718 C C . ASN B 1 481 ? -39.198 -25.499 41.074 1.00 42.64 481 ASN B C 1
ATOM 18719 O O . ASN B 1 481 ? -39.480 -24.596 41.873 1.00 44.69 481 ASN B O 1
ATOM 18730 N N . PHE B 1 482 ? -37.943 -25.879 40.856 1.00 40.78 482 PHE B N 1
ATOM 18731 C CA . PHE B 1 482 ? -36.874 -25.252 41.616 1.00 41.94 482 PHE B CA 1
ATOM 18732 C C . PHE B 1 482 ? -36.788 -23.768 41.284 1.00 43.39 482 PHE B C 1
ATOM 18733 O O . PHE B 1 482 ? -36.629 -23.393 40.116 1.00 44.63 482 PHE B O 1
ATOM 18750 N N . ASN B 1 483 ? -36.888 -22.925 42.306 1.00 42.69 483 ASN B N 1
ATOM 18751 C CA . ASN B 1 483 ? -36.807 -21.481 42.117 1.00 46.63 483 ASN B CA 1
ATOM 18752 C C . ASN B 1 483 ? -36.313 -20.828 43.408 1.00 49.20 483 ASN B C 1
ATOM 18753 O O . ASN B 1 483 ? -36.963 -19.969 43.999 1.00 53.84 483 ASN B O 1
ATOM 18764 N N . GLN B 1 484 ? -35.135 -21.240 43.865 1.00 48.89 484 GLN B N 1
ATOM 18765 C CA . GLN B 1 484 ? -34.498 -20.652 45.033 1.00 50.63 484 GLN B CA 1
ATOM 18766 C C . GLN B 1 484 ? -33.220 -19.940 44.609 1.00 47.39 484 GLN B C 1
ATOM 18767 O O . GLN B 1 484 ? -32.552 -20.346 43.654 1.00 46.37 484 GLN B O 1
ATOM 18781 N N . LYS B 1 485 ? -32.884 -18.876 45.334 1.00 50.01 485 LYS B N 1
ATOM 18782 C CA . LYS B 1 485 ? -31.662 -18.140 45.048 1.00 51.40 485 LYS B CA 1
ATOM 18783 C C . LYS B 1 485 ? -30.443 -19.048 45.151 1.00 50.22 485 LYS B C 1
ATOM 18784 O O . LYS B 1 485 ? -30.314 -19.844 46.084 1.00 50.56 485 LYS B O 1
ATOM 18803 N N . ILE B 1 48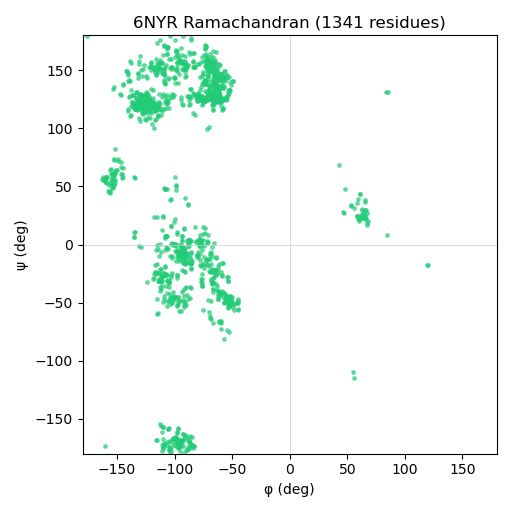6 ? -29.528 -18.900 44.199 1.00 51.21 486 ILE B N 1
ATOM 18804 C CA . ILE B 1 486 ? -28.231 -19.563 44.247 1.00 53.14 486 ILE B CA 1
ATOM 18805 C C . ILE B 1 486 ? -27.206 -18.506 44.634 1.00 53.83 486 ILE B C 1
ATOM 18806 O O . ILE B 1 486 ? -26.992 -17.538 43.894 1.00 53.07 486 ILE B O 1
ATOM 18822 N N . ILE B 1 487 ? -26.560 -18.692 45.780 1.00 57.78 487 ILE B N 1
ATOM 18823 C CA . ILE B 1 487 ? -25.747 -17.656 46.400 1.00 62.80 487 ILE B CA 1
ATOM 18824 C C . ILE B 1 487 ? -24.280 -18.058 46.279 1.00 61.98 487 ILE B C 1
ATOM 18825 O O . ILE B 1 487 ? -23.945 -19.155 45.840 1.00 62.13 487 ILE B O 1
ATOM 18841 N N . GLU B 1 488 ? -23.400 -17.131 46.643 1.00 64.53 488 GLU B N 1
ATOM 18842 C CA . GLU B 1 488 ? -21.967 -17.394 46.683 1.00 64.74 488 GLU B CA 1
ATOM 18843 C C . GLU B 1 488 ? -21.663 -18.655 47.482 1.00 63.29 488 GLU B C 1
ATOM 18844 O O . GLU B 1 488 ? -22.246 -18.900 48.540 1.00 64.17 488 GLU B O 1
ATOM 18856 N N . ASN B 1 489 ? -20.754 -19.467 46.943 1.00 62.92 489 ASN B N 1
ATOM 18857 C CA . ASN B 1 489 ? -20.189 -20.615 47.653 1.00 65.11 489 ASN B CA 1
ATOM 18858 C C . ASN B 1 489 ? -21.224 -21.699 47.958 1.00 63.82 489 ASN B C 1
ATOM 18859 O O . ASN B 1 489 ? -21.194 -22.318 49.027 1.00 64.52 489 ASN B O 1
ATOM 18870 N N . VAL B 1 490 ? -22.139 -21.942 47.022 1.00 62.46 490 VAL B N 1
ATOM 18871 C CA . VAL B 1 490 ? -23.025 -23.092 47.089 1.00 59.74 490 VAL B CA 1
ATOM 18872 C C . VAL B 1 490 ? -22.673 -24.131 46.033 1.00 55.32 490 VAL B C 1
ATOM 18873 O O . VAL B 1 490 ? -22.628 -25.326 46.333 1.00 56.49 490 VAL B O 1
ATOM 18886 N N . LEU B 1 491 ? -22.421 -23.702 44.810 1.00 52.48 491 LEU B N 1
ATOM 18887 C CA . LEU B 1 491 ? -22.028 -24.603 43.735 1.00 50.40 491 LEU B CA 1
ATOM 18888 C C . LEU B 1 491 ? -20.565 -25.002 43.906 1.00 52.89 491 LEU B C 1
ATOM 18889 O O . LEU B 1 491 ? -19.699 -24.128 44.018 1.00 53.89 491 LEU B O 1
ATOM 18905 N N . PRO B 1 492 ? -20.253 -26.298 43.930 1.00 53.91 492 PRO B N 1
ATOM 18906 C CA . PRO B 1 492 ? -18.870 -26.716 44.196 1.00 52.44 492 PRO B CA 1
ATOM 18907 C C . PRO B 1 492 ? -17.956 -26.457 43.006 1.00 54.64 492 PRO B C 1
ATOM 18908 O O . PRO B 1 492 ? -18.388 -26.176 41.886 1.00 54.57 492 PRO B O 1
ATOM 18919 N N . ASP B 1 493 ? -16.655 -26.599 43.273 1.00 56.20 493 ASP B N 1
ATOM 18920 C CA . ASP B 1 493 ? -15.602 -26.124 42.386 1.00 56.71 493 ASP B CA 1
ATOM 18921 C C . ASP B 1 493 ? -15.302 -27.054 41.219 1.00 55.03 493 ASP B C 1
ATOM 18922 O O . ASP B 1 493 ? -14.549 -26.661 40.321 1.00 55.45 493 ASP B O 1
ATOM 18931 N N . ARG B 1 494 ? -15.863 -28.259 41.200 1.00 54.85 494 ARG B N 1
ATOM 18932 C CA . ARG B 1 494 ? -15.667 -29.194 40.099 1.00 54.47 494 ARG B CA 1
ATOM 18933 C C . ARG B 1 494 ? -16.907 -29.317 39.224 1.00 48.79 494 ARG B C 1
ATOM 18934 O O . ARG B 1 494 ? -16.947 -30.167 38.329 1.00 43.82 494 ARG B O 1
ATOM 18955 N N . LEU B 1 495 ? -17.914 -28.479 39.458 1.00 48.25 495 LEU B N 1
ATOM 18956 C CA . LEU B 1 495 ? -19.146 -28.523 38.682 1.00 48.61 495 LEU B CA 1
ATOM 18957 C C . LEU B 1 495 ? -18.886 -28.098 37.243 1.00 45.09 495 LEU B C 1
ATOM 18958 O O . LEU B 1 495 ? -18.447 -26.972 36.991 1.00 44.20 495 LEU B O 1
ATOM 18974 N N . THR B 1 496 ? -19.172 -28.994 36.299 1.00 44.51 496 THR B N 1
ATOM 18975 C CA . THR B 1 496 ? -19.060 -28.686 34.881 1.00 42.72 496 THR B CA 1
ATOM 18976 C C . THR B 1 496 ? -20.401 -28.522 34.184 1.00 40.88 496 THR B C 1
ATOM 18977 O O . THR B 1 496 ? -20.471 -27.827 33.170 1.00 42.73 496 THR B O 1
ATOM 18988 N N . TYR B 1 497 ? -21.461 -29.144 34.691 1.00 43.73 497 TYR B N 1
ATOM 18989 C CA . TYR B 1 497 ? -22.765 -29.134 34.035 1.00 43.36 497 TYR B CA 1
ATOM 18990 C C . TYR B 1 497 ? -23.818 -28.672 35.030 1.00 42.66 497 TYR B C 1
ATOM 18991 O O . TYR B 1 497 ? -23.956 -29.256 36.110 1.00 44.32 497 TYR B O 1
ATOM 19009 N N . LEU B 1 498 ? -24.556 -27.626 34.667 1.00 42.52 498 LEU B N 1
ATOM 19010 C CA . LEU B 1 498 ? -25.630 -27.097 35.501 1.00 45.26 498 LEU B CA 1
ATOM 19011 C C . LEU B 1 498 ? -26.829 -26.823 34.612 1.00 46.14 498 LEU B C 1
ATOM 19012 O O . LEU B 1 498 ? -26.736 -26.025 33.674 1.00 47.48 498 LEU B O 1
ATOM 19028 N N . GLU B 1 499 ? -27.940 -27.498 34.883 1.00 46.15 499 GLU B N 1
ATOM 19029 C CA . GLU B 1 499 ? -29.178 -27.294 34.143 1.00 46.03 499 GLU B CA 1
ATOM 19030 C C . GLU B 1 499 ? -30.249 -26.774 35.089 1.00 43.79 499 GLU B C 1
ATOM 19031 O O . GLU B 1 499 ? -30.576 -27.432 36.081 1.00 44.25 499 GLU B O 1
ATOM 19043 N N . LEU B 1 500 ? -30.784 -25.598 34.787 1.00 44.69 500 LEU B N 1
ATOM 19044 C CA . LEU B 1 500 ? -31.894 -25.056 35.552 1.00 45.05 500 LEU B CA 1
ATOM 19045 C C . LEU B 1 500 ? -33.219 -25.454 34.905 1.00 47.89 500 LEU B C 1
ATOM 19046 O O . LEU B 1 500 ? -33.311 -25.641 33.687 1.00 48.67 500 LEU B O 1
ATOM 19062 N N . GLY B 1 501 ? -34.250 -25.575 35.741 1.00 47.70 501 GLY B N 1
ATOM 19063 C CA . GLY B 1 501 ? -35.534 -26.089 35.324 1.00 44.98 501 GLY B CA 1
ATOM 19064 C C . GLY B 1 501 ? -36.515 -24.992 34.947 1.00 40.98 501 GLY B C 1
ATOM 19065 O O . GLY B 1 501 ? -36.186 -23.808 34.880 1.00 38.04 501 GLY B O 1
ATOM 19069 N N . HIS B 1 502 ? -37.761 -25.414 34.728 1.00 42.49 502 HIS B N 1
ATOM 19070 C CA . HIS B 1 502 ? -38.775 -24.523 34.177 1.00 39.83 502 HIS B CA 1
ATOM 19071 C C . HIS B 1 502 ? -38.893 -23.227 34.967 1.00 38.11 502 HIS B C 1
ATOM 19072 O O . HIS B 1 502 ? -38.869 -22.132 34.390 1.00 35.51 502 HIS B O 1
ATOM 19086 N N . ASP B 1 503 ? -39.027 -23.329 36.292 1.00 39.98 503 ASP B N 1
ATOM 19087 C CA . ASP B 1 503 ? -39.428 -22.183 37.094 1.00 41.43 503 ASP B CA 1
ATOM 19088 C C . ASP B 1 503 ? -38.283 -21.275 37.527 1.00 43.04 503 ASP B C 1
ATOM 19089 O O . ASP B 1 503 ? -38.545 -20.151 37.970 1.00 41.54 503 ASP B O 1
ATOM 19098 N N . PHE B 1 504 ? -37.034 -21.723 37.441 1.00 43.07 504 PHE B N 1
ATOM 19099 C CA . PHE B 1 504 ? -35.954 -20.914 37.983 1.00 42.02 504 PHE B CA 1
ATOM 19100 C C . PHE B 1 504 ? -35.904 -19.549 37.303 1.00 43.99 504 PHE B C 1
ATOM 19101 O O . PHE B 1 504 ? -35.819 -19.448 36.075 1.00 45.61 504 PHE B O 1
ATOM 19118 N N . ASN B 1 505 ? -35.953 -18.491 38.109 1.00 43.79 505 ASN B N 1
ATOM 19119 C CA . ASN B 1 505 ? -35.930 -17.127 37.589 1.00 45.59 505 ASN B CA 1
ATOM 19120 C C . ASN B 1 505 ? -35.381 -16.177 38.648 1.00 46.65 505 ASN B C 1
ATOM 19121 O O . ASN B 1 505 ? -36.034 -15.192 39.015 1.00 47.66 505 ASN B O 1
ATOM 19132 N N . GLN B 1 506 ? -34.181 -16.475 39.148 1.00 49.87 506 GLN B N 1
ATOM 19133 C CA . GLN B 1 506 ? -33.516 -15.670 40.162 1.00 51.50 506 GLN B CA 1
ATOM 19134 C C . GLN B 1 506 ? -32.265 -15.029 39.573 1.00 52.65 506 GLN B C 1
ATOM 19135 O O . GLN B 1 506 ? -31.651 -15.564 38.645 1.00 50.43 506 GLN B O 1
ATOM 19149 N N . LYS B 1 507 ? -31.883 -13.883 40.133 1.00 56.50 507 LYS B N 1
ATOM 19150 C CA . LYS B 1 507 ? -30.671 -13.210 39.693 1.00 54.37 507 LYS B CA 1
ATOM 19151 C C . LYS B 1 507 ? -29.454 -14.077 39.995 1.00 51.41 507 LYS B C 1
ATOM 19152 O O . LYS B 1 507 ? -29.399 -14.770 41.017 1.00 46.81 507 LYS B O 1
ATOM 19171 N N . ILE B 1 508 ? -28.478 -14.038 39.093 1.00 53.92 508 ILE B N 1
ATOM 19172 C CA . ILE B 1 508 ? -27.199 -14.713 39.283 1.00 54.84 508 ILE B CA 1
ATOM 19173 C C . ILE B 1 508 ? -26.150 -13.614 39.385 1.00 58.16 508 ILE B C 1
ATOM 19174 O O . ILE B 1 508 ? -25.867 -12.919 38.401 1.00 60.06 508 ILE B O 1
ATOM 19190 N N . MET B 1 509 ? -25.574 -13.446 40.565 1.00 59.39 509 MET B N 1
ATOM 19191 C CA . MET B 1 509 ? -24.569 -12.424 40.796 1.00 65.43 509 MET B CA 1
ATOM 19192 C C . MET B 1 509 ? -23.170 -13.018 40.680 1.00 65.22 509 MET B C 1
ATOM 19193 O O . MET B 1 509 ? -22.980 -14.131 40.181 1.00 65.83 509 MET B O 1
ATOM 19207 N N . GLU B 1 510 ? -22.175 -12.256 41.119 1.00 65.96 510 GLU B N 1
ATOM 19208 C CA . GLU B 1 510 ? -20.790 -12.587 40.853 1.00 66.21 510 GLU B CA 1
ATOM 19209 C C . GLU B 1 510 ? -20.320 -13.714 41.769 1.00 63.97 510 GLU B C 1
ATOM 19210 O O . GLU B 1 510 ? -20.861 -13.940 42.855 1.00 62.91 510 GLU B O 1
ATOM 19222 N N . ASN B 1 511 ? -19.284 -14.410 41.316 1.00 63.57 511 ASN B N 1
ATOM 19223 C CA . ASN B 1 511 ? -18.673 -15.496 42.068 1.00 65.27 511 ASN B CA 1
ATOM 19224 C C . ASN B 1 511 ? -19.719 -16.462 42.609 1.00 61.74 511 ASN B C 1
ATOM 19225 O O . ASN B 1 511 ? -19.702 -16.855 43.776 1.00 64.53 511 ASN B O 1
ATOM 19236 N N . VAL B 1 512 ? -20.628 -16.865 41.729 1.00 56.39 512 VAL B N 1
ATOM 19237 C CA . VAL B 1 512 ? -21.617 -17.893 42.022 1.00 52.21 512 VAL B CA 1
ATOM 19238 C C . VAL B 1 512 ? -21.399 -19.124 41.150 1.00 48.94 512 VAL B C 1
ATOM 19239 O O . VAL B 1 512 ? -21.405 -20.258 41.640 1.00 50.43 512 VAL B O 1
ATOM 19252 N N . LEU B 1 513 ? -21.203 -18.919 39.852 1.00 48.55 513 LEU B N 1
ATOM 19253 C CA . LEU B 1 513 ? -20.989 -20.015 38.918 1.00 47.14 513 LEU B CA 1
ATOM 19254 C C . LEU B 1 513 ? -19.504 -20.349 38.884 1.00 52.34 513 LEU B C 1
ATOM 19255 O O . LEU B 1 513 ? -18.692 -19.478 38.536 1.00 49.94 513 LEU B O 1
ATOM 19271 N N . PRO B 1 514 ? -19.105 -21.569 39.231 1.00 54.44 514 PRO B N 1
ATOM 19272 C CA . PRO B 1 514 ? -17.676 -21.847 39.411 1.00 54.71 514 PRO B CA 1
ATOM 19273 C C . PRO B 1 514 ? -16.913 -21.814 38.095 1.00 54.30 514 PRO B C 1
ATOM 19274 O O . PRO B 1 514 ? -17.459 -22.081 37.021 1.00 48.56 514 PRO B O 1
ATOM 19285 N N . ASN B 1 515 ? -15.607 -21.511 38.199 1.00 58.02 515 ASN B N 1
ATOM 19286 C CA . ASN B 1 515 ? -14.731 -21.452 37.031 1.00 55.20 515 ASN B CA 1
ATOM 19287 C C . ASN B 1 515 ? -14.398 -22.827 36.471 1.00 51.36 515 ASN B C 1
ATOM 19288 O O . ASN B 1 515 ? -13.475 -22.951 35.655 1.00 51.65 515 ASN B O 1
ATOM 19299 N N . SER B 1 516 ? -15.131 -23.856 36.892 1.00 50.84 516 SER B N 1
ATOM 19300 C CA . SER B 1 516 ? -15.041 -25.179 36.293 1.00 50.20 516 SER B CA 1
ATOM 19301 C C . SER B 1 516 ? -16.207 -25.463 35.359 1.00 45.29 516 SER B C 1
ATOM 19302 O O . SER B 1 516 ? -16.171 -26.457 34.626 1.00 42.05 516 SER B O 1
ATOM 19310 N N . LEU B 1 517 ? -17.221 -24.601 35.363 1.00 46.90 517 LEU B N 1
ATOM 19311 C CA . LEU B 1 517 ? -18.451 -24.837 34.621 1.00 43.48 517 LEU B CA 1
ATOM 19312 C C . LEU B 1 517 ? -18.227 -24.642 33.128 1.00 41.34 517 LEU B C 1
ATOM 19313 O O . LEU B 1 517 ? -17.775 -23.579 32.691 1.00 40.19 517 LEU B O 1
ATOM 19329 N N . THR B 1 518 ? -18.540 -25.674 32.348 1.00 38.53 518 THR B N 1
ATOM 19330 C CA . THR B 1 518 ? -18.462 -25.590 30.898 1.00 39.85 518 THR B CA 1
ATOM 19331 C C . THR B 1 518 ? -19.831 -25.480 30.241 1.00 41.62 518 THR B C 1
ATOM 19332 O O . THR B 1 518 ? -19.961 -24.799 29.218 1.00 39.54 518 THR B O 1
ATOM 19343 N N . HIS B 1 519 ? -20.858 -26.098 30.824 1.00 41.25 519 HIS B N 1
ATOM 19344 C CA . HIS B 1 519 ? -22.181 -26.183 30.215 1.00 40.27 519 HIS B CA 1
ATOM 19345 C C . HIS B 1 519 ? -23.214 -25.560 31.144 1.00 40.63 519 HIS B C 1
ATOM 19346 O O . HIS B 1 519 ? -23.326 -25.954 32.309 1.00 41.90 519 HIS B O 1
ATOM 19360 N N . LEU B 1 520 ? -23.971 -24.593 30.626 1.00 41.28 520 LEU B N 1
ATOM 19361 C CA . LEU B 1 520 ? -25.043 -23.949 31.375 1.00 43.38 520 LEU B CA 1
ATOM 19362 C C . LEU B 1 520 ? -26.301 -23.939 30.521 1.00 43.06 520 LEU B C 1
ATOM 19363 O O . LEU B 1 520 ? -26.260 -23.541 29.351 1.00 43.62 520 LEU B O 1
ATOM 19379 N N . ILE B 1 521 ? -27.410 -24.393 31.103 1.00 41.21 521 ILE B N 1
ATOM 19380 C CA . ILE B 1 521 ? -28.693 -24.480 30.416 1.00 40.95 521 ILE B CA 1
ATOM 19381 C C . ILE B 1 521 ? -29.740 -23.811 31.289 1.00 38.24 521 ILE B C 1
ATOM 19382 O O . ILE B 1 521 ? -29.997 -24.266 32.410 1.00 39.16 521 ILE B O 1
ATOM 19398 N N . PHE B 1 522 ? -30.341 -22.741 30.780 1.00 37.86 522 PHE B N 1
ATOM 19399 C CA . PHE B 1 522 ? -31.431 -22.073 31.472 1.00 39.78 522 PHE B CA 1
ATOM 19400 C C . PHE B 1 522 ? -32.763 -22.681 31.057 1.00 41.65 522 PHE B C 1
ATOM 19401 O O . PHE B 1 522 ? -32.951 -23.064 29.898 1.00 46.64 522 PHE B O 1
ATOM 19418 N N . GLY B 1 523 ? -33.690 -22.752 32.006 1.00 42.18 523 GLY B N 1
ATOM 19419 C CA . GLY B 1 523 ? -35.017 -23.260 31.741 1.00 40.74 523 GLY B CA 1
ATOM 19420 C C . GLY B 1 523 ? -35.941 -22.208 31.156 1.00 42.42 523 GLY B C 1
ATOM 19421 O O . GLY B 1 523 ? -35.554 -21.080 30.848 1.00 39.96 523 GLY B O 1
ATOM 19425 N N . THR B 1 524 ? -37.210 -22.602 31.027 1.00 43.60 524 THR B N 1
ATOM 19426 C CA . THR B 1 524 ? -38.219 -21.781 30.365 1.00 42.48 524 THR B CA 1
ATOM 19427 C C . THR B 1 524 ? -38.260 -20.359 30.909 1.00 40.26 524 THR B C 1
ATOM 19428 O O . THR B 1 524 ? -38.304 -19.390 30.144 1.00 35.90 524 THR B O 1
ATOM 19439 N N . SER B 1 525 ? -38.271 -20.212 32.229 1.00 42.97 525 SER B N 1
ATOM 19440 C CA . SER B 1 525 ? -38.693 -18.955 32.830 1.00 42.05 525 SER B CA 1
ATOM 19441 C C . SER B 1 525 ? -37.569 -17.954 33.052 1.00 41.77 525 SER B C 1
ATOM 19442 O O . SER B 1 525 ? -37.859 -16.771 33.266 1.00 45.13 525 SER B O 1
ATOM 19450 N N . PHE B 1 526 ? -36.309 -18.373 33.010 1.00 39.29 526 PHE B N 1
ATOM 19451 C CA . PHE B 1 526 ? -35.238 -17.451 33.355 1.00 40.60 526 PHE B CA 1
ATOM 19452 C C . PHE B 1 526 ? -35.252 -16.226 32.447 1.00 42.94 526 PHE B C 1
ATOM 19453 O O . PHE B 1 526 ? -35.180 -16.352 31.219 1.00 42.37 526 PHE B O 1
ATOM 19470 N N . ASN B 1 527 ? -35.327 -15.044 33.050 1.00 42.58 527 ASN B N 1
ATOM 19471 C CA . ASN B 1 527 ? -35.295 -13.804 32.282 1.00 47.16 527 ASN B CA 1
ATOM 19472 C C . ASN B 1 527 ? -34.709 -12.674 33.130 1.00 46.11 527 ASN B C 1
ATOM 19473 O O . ASN B 1 527 ? -35.306 -11.606 33.282 1.00 48.51 527 ASN B O 1
ATOM 19484 N N . GLN B 1 528 ? -33.530 -12.901 33.700 1.00 45.79 528 GLN B N 1
ATOM 19485 C CA . GLN B 1 528 ? -32.833 -11.893 34.486 1.00 48.26 528 GLN B CA 1
ATOM 19486 C C . GLN B 1 528 ? -31.614 -11.406 33.714 1.00 50.15 528 GLN B C 1
ATOM 19487 O O . GLN B 1 528 ? -30.915 -12.200 33.076 1.00 49.69 528 GLN B O 1
ATOM 19501 N N . ASN B 1 529 ? -31.360 -10.099 33.778 1.00 53.58 529 ASN B N 1
ATOM 19502 C CA . ASN B 1 529 ? -30.239 -9.523 33.048 1.00 55.27 529 ASN B CA 1
ATOM 19503 C C . ASN B 1 529 ? -28.917 -10.069 33.574 1.00 50.03 529 ASN B C 1
ATOM 19504 O O . ASN B 1 529 ? -28.720 -10.216 34.783 1.00 52.82 529 ASN B O 1
ATOM 19515 N N . LEU B 1 530 ? -28.018 -10.388 32.649 1.00 48.00 530 LEU B N 1
ATOM 19516 C CA . LEU B 1 530 ? -26.690 -10.887 32.975 1.00 49.54 530 LEU B CA 1
ATOM 19517 C C . LEU B 1 530 ? -25.673 -9.763 32.842 1.00 50.04 530 LEU B C 1
ATOM 19518 O O . LEU B 1 530 ? -25.595 -9.113 31.795 1.00 56.12 530 LEU B O 1
ATOM 19534 N N . THR B 1 531 ? -24.896 -9.540 33.898 1.00 50.92 531 THR B N 1
ATOM 19535 C CA . THR B 1 531 ? -23.909 -8.472 33.922 1.00 54.53 531 THR B CA 1
ATOM 19536 C C . THR B 1 531 ? -22.497 -9.062 33.860 1.00 55.98 531 THR B C 1
ATOM 19537 O O . THR B 1 531 ? -22.311 -10.265 33.646 1.00 54.59 531 THR B O 1
ATOM 19548 N N . GLU B 1 532 ? -21.499 -8.206 34.074 1.00 59.93 532 GLU B N 1
ATOM 19549 C CA . GLU B 1 532 ? -20.116 -8.575 33.812 1.00 62.36 532 GLU B CA 1
ATOM 19550 C C . GLU B 1 532 ? -19.565 -9.508 34.884 1.00 61.19 532 GLU B C 1
ATOM 19551 O O . GLU B 1 532 ? -19.939 -9.443 36.057 1.00 60.84 532 GLU B O 1
ATOM 19563 N N . ASN B 1 533 ? -18.653 -10.380 34.456 1.00 63.59 533 ASN B N 1
ATOM 19564 C CA . ASN B 1 533 ? -17.975 -11.327 35.342 1.00 66.93 533 ASN B CA 1
ATOM 19565 C C . ASN B 1 533 ? -18.968 -12.158 36.149 1.00 63.19 533 ASN B C 1
ATOM 19566 O O . ASN B 1 533 ? -18.710 -12.521 37.300 1.00 66.25 533 ASN B O 1
ATOM 19577 N N . VAL B 1 534 ? -20.115 -12.457 35.552 1.00 56.66 534 VAL B N 1
ATOM 19578 C CA . VAL B 1 534 ? -21.057 -13.415 36.112 1.00 52.91 534 VAL B CA 1
ATOM 19579 C C . VAL B 1 534 ? -20.857 -14.795 35.501 1.00 48.24 534 VAL B C 1
ATOM 19580 O O . VAL B 1 534 ? -20.751 -15.791 36.214 1.00 43.52 534 VAL B O 1
ATOM 19593 N N . LEU B 1 535 ? -20.785 -14.863 34.176 1.00 49.29 535 LEU B N 1
ATOM 19594 C CA . LEU B 1 535 ? -20.569 -16.127 33.482 1.00 49.52 535 LEU B CA 1
ATOM 19595 C C . LEU B 1 535 ? -19.091 -16.491 33.531 1.00 50.85 535 LEU B C 1
ATOM 19596 O O . LEU B 1 535 ? -18.247 -15.694 33.105 1.00 51.47 535 LEU B O 1
ATOM 19612 N N . PRO B 1 536 ? -18.741 -17.684 34.000 1.00 52.56 536 PRO B N 1
ATOM 19613 C CA . PRO B 1 536 ? -17.328 -17.980 34.258 1.00 53.30 536 PRO B CA 1
ATOM 19614 C C . PRO B 1 536 ? -16.527 -18.170 32.979 1.00 51.58 536 PRO B C 1
ATOM 19615 O O . PRO B 1 536 ? -17.058 -18.473 31.908 1.00 49.50 536 PRO B O 1
ATOM 19626 N N . ASN B 1 537 ? -15.212 -17.982 33.116 1.00 54.26 537 ASN B N 1
ATOM 19627 C CA . ASN B 1 537 ? -14.299 -18.013 31.980 1.00 55.18 537 ASN B CA 1
ATOM 19628 C C . ASN B 1 537 ? -13.966 -19.425 31.525 1.00 53.70 537 ASN B C 1
ATOM 19629 O O . ASN B 1 537 ? -13.137 -19.586 30.624 1.00 53.64 537 ASN B O 1
ATOM 19640 N N . SER B 1 538 ? -14.588 -20.440 32.116 1.00 51.54 538 SER B N 1
ATOM 19641 C CA . SER B 1 538 ? -14.464 -21.813 31.662 1.00 51.26 538 SER B CA 1
ATOM 19642 C C . SER B 1 538 ? -15.624 -22.241 30.779 1.00 46.82 538 SER B C 1
ATOM 19643 O O . SER B 1 538 ? -15.577 -23.335 30.207 1.00 45.96 538 SER B O 1
ATOM 19651 N N . LEU B 1 539 ? -16.647 -21.400 30.649 1.00 44.82 539 LEU B N 1
ATOM 19652 C CA . LEU B 1 539 ? -17.900 -21.805 30.036 1.00 45.79 539 LEU B CA 1
ATOM 19653 C C . LEU B 1 539 ? -17.787 -21.840 28.521 1.00 44.14 539 LEU B C 1
ATOM 19654 O O . LEU B 1 539 ? -17.403 -20.851 27.892 1.00 40.53 539 LEU B O 1
ATOM 19670 N N . THR B 1 540 ? -18.118 -22.993 27.938 1.00 43.08 540 THR B N 1
ATOM 19671 C CA . THR B 1 540 ? -18.095 -23.163 26.493 1.00 42.97 540 THR B CA 1
ATOM 19672 C C . THR B 1 540 ? -19.477 -23.257 25.868 1.00 41.06 540 THR B C 1
ATOM 19673 O O . THR B 1 540 ? -19.630 -22.929 24.689 1.00 40.93 540 THR B O 1
ATOM 19684 N N . HIS B 1 541 ? -20.481 -23.694 26.626 1.00 36.84 541 HIS B N 1
ATOM 19685 C CA . HIS B 1 541 ? -21.813 -23.957 26.096 1.00 36.90 541 HIS B CA 1
ATOM 19686 C C . HIS B 1 541 ? -22.843 -23.213 26.930 1.00 37.73 541 HIS B C 1
ATOM 19687 O O . HIS B 1 541 ? -22.923 -23.416 28.146 1.00 37.07 541 HIS B O 1
ATOM 19701 N N . LEU B 1 542 ? -23.634 -22.361 26.277 1.00 37.96 542 LEU B N 1
ATOM 19702 C CA . LEU B 1 542 ? -24.675 -21.587 26.945 1.00 40.14 542 LEU B CA 1
ATOM 19703 C C . LEU B 1 542 ? -25.969 -21.713 26.157 1.00 38.94 542 LEU B C 1
ATOM 19704 O O . LEU B 1 542 ? -26.013 -21.373 24.970 1.00 38.94 542 LEU B O 1
ATOM 19720 N N . THR B 1 543 ? -27.019 -22.197 26.816 1.00 35.03 543 THR B N 1
ATOM 19721 C CA . THR B 1 543 ? -28.325 -22.373 26.196 1.00 36.62 543 THR B CA 1
ATOM 19722 C C . THR B 1 543 ? -29.353 -21.591 27.000 1.00 38.13 543 THR B C 1
ATOM 19723 O O . THR B 1 543 ? -29.522 -21.829 28.200 1.00 39.08 543 THR B O 1
ATOM 19734 N N . PHE B 1 544 ? -30.028 -20.658 26.342 1.00 39.18 544 PHE B N 1
ATOM 19735 C CA . PHE B 1 544 ? -31.092 -19.892 26.969 1.00 39.94 544 PHE B CA 1
ATOM 19736 C C . PHE B 1 544 ? -32.439 -20.565 26.761 1.00 37.95 544 PHE B C 1
ATOM 19737 O O . PHE B 1 544 ? -32.664 -21.263 25.769 1.00 38.53 544 PHE B O 1
ATOM 19754 N N . GLY B 1 545 ? -33.334 -20.353 27.720 1.00 38.49 545 GLY B N 1
ATOM 19755 C CA . GLY B 1 545 ? -34.655 -20.937 27.680 1.00 43.33 545 GLY B CA 1
ATOM 19756 C C . GLY B 1 545 ? -35.654 -20.085 26.920 1.00 40.33 545 GLY B C 1
ATOM 19757 O O . GLY B 1 545 ? -35.311 -19.119 26.237 1.00 35.98 545 GLY B O 1
ATOM 19761 N N . THR B 1 546 ? -36.925 -20.467 27.056 1.00 39.44 546 THR B N 1
ATOM 19762 C CA . THR B 1 546 ? -38.003 -19.818 26.321 1.00 38.61 546 THR B CA 1
ATOM 19763 C C . THR B 1 546 ? -37.994 -18.304 26.509 1.00 41.96 546 THR B C 1
ATOM 19764 O O . THR B 1 546 ? -38.040 -17.545 25.535 1.00 40.22 546 THR B O 1
ATOM 19775 N N . CYS B 1 547 ? -37.949 -17.844 27.758 1.00 42.13 547 CYS B N 1
ATOM 19776 C CA . CYS B 1 547 ? -38.321 -16.470 28.060 1.00 42.58 547 CYS B CA 1
ATOM 19777 C C . CYS B 1 547 ? -37.168 -15.473 28.051 1.00 42.43 547 CYS B C 1
ATOM 19778 O O . CYS B 1 547 ? -37.433 -14.267 28.029 1.00 43.79 547 CYS B O 1
ATOM 19786 N N . PHE B 1 548 ? -35.915 -15.911 28.072 1.00 41.38 548 PHE B N 1
ATOM 19787 C CA . PHE B 1 548 ? -34.822 -14.962 28.234 1.00 40.62 548 PHE B CA 1
ATOM 19788 C C . PHE B 1 548 ? -34.861 -13.923 27.119 1.00 45.02 548 PHE B C 1
ATOM 19789 O O . PHE B 1 548 ? -34.681 -14.253 25.941 1.00 45.52 548 PHE B O 1
ATOM 19806 N N . ASN B 1 549 ? -35.076 -12.663 27.500 1.00 46.96 549 ASN B N 1
ATOM 19807 C CA . ASN B 1 549 ? -35.106 -11.566 26.540 1.00 48.28 549 ASN B CA 1
ATOM 19808 C C . ASN B 1 549 ? -34.530 -10.292 27.162 1.00 48.20 549 ASN B C 1
ATOM 19809 O O . ASN B 1 549 ? -35.170 -9.248 27.226 1.00 50.75 549 ASN B O 1
ATOM 19820 N N . GLN B 1 550 ? -33.286 -10.384 27.621 1.00 48.99 550 GLN B N 1
ATOM 19821 C CA . GLN B 1 550 ? -32.547 -9.253 28.160 1.00 51.09 550 GLN B CA 1
ATOM 19822 C C . GLN B 1 550 ? -31.433 -8.864 27.196 1.00 50.89 550 GLN B C 1
ATOM 19823 O O . GLN B 1 550 ? -30.901 -9.707 26.469 1.00 52.59 550 GLN B O 1
ATOM 19837 N N . LYS B 1 551 ? -31.076 -7.583 27.188 1.00 53.57 551 LYS B N 1
ATOM 19838 C CA . LYS B 1 551 ? -29.976 -7.160 26.334 1.00 57.22 551 LYS B CA 1
ATOM 19839 C C . LYS B 1 551 ? -28.644 -7.630 26.911 1.00 49.71 551 LYS B C 1
ATOM 19840 O O . LYS B 1 551 ? -28.423 -7.595 28.124 1.00 48.49 551 LYS B O 1
ATOM 19859 N N . ILE B 1 552 ? -27.763 -8.091 26.028 1.00 47.45 552 ILE B N 1
ATOM 19860 C CA . ILE B 1 552 ? -26.407 -8.494 26.388 1.00 49.96 552 ILE B CA 1
ATOM 19861 C C . ILE B 1 552 ? -25.453 -7.425 25.878 1.00 48.80 552 ILE B C 1
ATOM 19862 O O . ILE B 1 552 ? -25.433 -7.122 24.679 1.00 47.78 552 ILE B O 1
ATOM 19878 N N . ILE B 1 553 ? -24.675 -6.846 26.789 1.00 50.75 553 ILE B N 1
ATOM 19879 C CA . ILE B 1 553 ? -23.699 -5.822 26.436 1.00 54.28 553 ILE B CA 1
ATOM 19880 C C . ILE B 1 553 ? -22.300 -6.425 26.475 1.00 55.97 553 ILE B C 1
ATOM 19881 O O . ILE B 1 553 ? -22.135 -7.636 26.669 1.00 54.07 553 ILE B O 1
ATOM 19897 N N . GLU B 1 554 ? -21.286 -5.580 26.298 1.00 58.88 554 GLU B N 1
ATOM 19898 C CA . GLU B 1 554 ? -19.915 -6.053 26.194 1.00 57.35 554 GLU B CA 1
ATOM 19899 C C . GLU B 1 554 ? -19.436 -6.686 27.495 1.00 55.18 554 GLU B C 1
ATOM 19900 O O . GLU B 1 554 ? -19.849 -6.305 28.593 1.00 54.47 554 GLU B O 1
ATOM 19912 N N . ASN B 1 555 ? -18.542 -7.666 27.351 1.00 56.20 555 ASN B N 1
ATOM 19913 C CA . ASN B 1 555 ? -17.849 -8.284 28.481 1.00 57.17 555 ASN B CA 1
ATOM 19914 C C . ASN B 1 555 ? -18.813 -8.992 29.424 1.00 54.32 555 ASN B C 1
ATOM 19915 O O . ASN B 1 555 ? -18.569 -9.084 30.632 1.00 54.57 555 ASN B O 1
ATOM 19926 N N . VAL B 1 556 ? -19.910 -9.492 28.872 1.00 51.36 556 VAL B N 1
ATOM 19927 C CA . VAL B 1 556 ? -20.836 -10.354 29.595 1.00 49.44 556 VAL B CA 1
ATOM 19928 C C . VAL B 1 556 ? -20.644 -11.813 29.204 1.00 46.41 556 VAL B C 1
ATOM 19929 O O . VAL B 1 556 ? -20.544 -12.687 30.065 1.00 43.06 556 VAL B O 1
ATOM 19942 N N . LEU B 1 557 ? -20.604 -12.090 27.900 1.00 46.82 557 LEU B N 1
ATOM 19943 C CA . LEU B 1 557 ? -20.349 -13.436 27.397 1.00 46.79 557 LEU B CA 1
ATOM 19944 C C . LEU B 1 557 ? -18.864 -13.756 27.515 1.00 46.64 557 LEU B C 1
ATOM 19945 O O . LEU B 1 557 ? -18.028 -12.980 27.033 1.00 45.17 557 LEU B O 1
ATOM 19961 N N . PRO B 1 558 ? -18.500 -14.880 28.128 1.00 49.45 558 PRO B N 1
ATOM 19962 C CA . PRO B 1 558 ? -17.082 -15.128 28.419 1.00 50.31 558 PRO B CA 1
ATOM 19963 C C . PRO B 1 558 ? -16.288 -15.449 27.162 1.00 50.92 558 PRO B C 1
ATOM 19964 O O . PRO B 1 558 ? -16.823 -15.865 26.132 1.00 52.49 558 PRO B O 1
ATOM 19975 N N . ASN B 1 559 ? -14.976 -15.249 27.268 1.00 54.11 559 ASN B N 1
ATOM 19976 C CA . ASN B 1 559 ? -14.067 -15.421 26.142 1.00 57.22 559 ASN B CA 1
ATOM 19977 C C . ASN B 1 559 ? -13.748 -16.877 25.841 1.00 51.54 559 ASN B C 1
ATOM 19978 O O . ASN B 1 559 ? -13.004 -17.142 24.891 1.00 53.04 559 ASN B O 1
ATOM 19989 N N . SER B 1 560 ? -14.307 -17.813 26.601 1.00 47.07 560 SER B N 1
ATOM 19990 C CA . SER B 1 560 ? -14.173 -19.235 26.329 1.00 45.55 560 SER B CA 1
ATOM 19991 C C . SER B 1 560 ? -15.346 -19.793 25.539 1.00 46.14 560 SER B C 1
ATOM 19992 O O . SER B 1 560 ? -15.279 -20.936 25.075 1.00 48.38 560 SER B O 1
ATOM 20000 N N . LEU B 1 561 ? -16.409 -19.015 25.366 1.00 45.43 561 LEU B N 1
ATOM 20001 C CA . LEU B 1 561 ? -17.664 -19.554 24.865 1.00 42.40 561 LEU B CA 1
ATOM 20002 C C . LEU B 1 561 ? -17.561 -19.935 23.395 1.00 40.00 561 LEU B C 1
ATOM 20003 O O . LEU B 1 561 ? -17.118 -19.140 22.561 1.00 39.39 561 LEU B O 1
ATOM 20019 N N . THR B 1 562 ? -18.000 -21.153 23.080 1.00 39.17 562 THR B N 1
ATOM 20020 C CA . THR B 1 562 ? -18.017 -21.659 21.717 1.00 38.37 562 THR B CA 1
ATOM 20021 C C . THR B 1 562 ? -19.417 -21.892 21.172 1.00 40.22 562 THR B C 1
ATOM 20022 O O . THR B 1 562 ? -19.628 -21.733 19.967 1.00 46.39 562 THR B O 1
ATOM 20033 N N . HIS B 1 563 ? -20.378 -22.254 22.022 1.00 35.88 563 HIS B N 1
ATOM 20034 C CA . HIS B 1 563 ? -21.721 -22.621 21.581 1.00 36.51 563 HIS B CA 1
ATOM 20035 C C . HIS B 1 563 ? -22.741 -21.762 22.313 1.00 36.90 563 HIS B C 1
ATOM 20036 O O . HIS B 1 563 ? -22.852 -21.837 23.542 1.00 37.84 563 HIS B O 1
ATOM 20050 N N . LEU B 1 564 ? -23.481 -20.950 21.558 1.00 35.31 564 LEU B N 1
ATOM 20051 C CA . LEU B 1 564 ? -24.496 -20.069 22.120 1.00 39.53 564 LEU B CA 1
ATOM 20052 C C . LEU B 1 564 ? -25.825 -20.320 21.426 1.00 37.65 564 LEU B C 1
ATOM 20053 O O . LEU B 1 564 ? -25.908 -20.259 20.195 1.00 35.20 564 LEU B O 1
ATOM 20069 N N . GLU B 1 565 ? -26.860 -20.604 22.213 1.00 40.87 565 GLU B N 1
ATOM 20070 C CA . GLU B 1 565 ? -28.201 -20.842 21.684 1.00 43.41 565 GLU B CA 1
ATOM 20071 C C . GLU B 1 565 ? -29.177 -19.929 22.415 1.00 40.83 565 GLU B C 1
ATOM 20072 O O . GLU B 1 565 ? -29.413 -20.102 23.616 1.00 40.98 565 GLU B O 1
ATOM 20084 N N . PHE B 1 566 ? -29.755 -18.975 21.690 1.00 39.64 566 PHE B N 1
ATOM 20085 C CA . PHE B 1 566 ? -30.837 -18.166 22.229 1.00 39.12 566 PHE B CA 1
ATOM 20086 C C . PHE B 1 566 ? -32.160 -18.907 22.103 1.00 41.38 566 PHE B C 1
ATOM 20087 O O . PHE B 1 566 ? -32.354 -19.728 21.201 1.00 43.96 566 PHE B O 1
ATOM 20104 N N . GLY B 1 567 ? -33.082 -18.591 23.005 1.00 41.26 567 GLY B N 1
ATOM 20105 C CA . GLY B 1 567 ? -34.363 -19.248 23.043 1.00 42.76 567 GLY B CA 1
ATOM 20106 C C . GLY B 1 567 ? -35.420 -18.532 22.230 1.00 45.85 567 GLY B C 1
ATOM 20107 O O . GLY B 1 567 ? -35.167 -17.499 21.600 1.00 47.16 567 GLY B O 1
ATOM 20111 N N . PRO B 1 568 ? -36.633 -19.084 22.225 1.00 42.84 568 PRO B N 1
ATOM 20112 C CA . PRO B 1 568 ? -37.716 -18.498 21.423 1.00 43.47 568 PRO B CA 1
ATOM 20113 C C . PRO B 1 568 ? -37.869 -16.987 21.490 1.00 40.41 568 PRO B C 1
ATOM 20114 O O . PRO B 1 568 ? -37.928 -16.336 20.440 1.00 39.20 568 PRO B O 1
ATOM 20125 N N . LYS B 1 569 ? -37.925 -16.408 22.685 1.00 40.03 569 LYS B N 1
ATOM 20126 C CA . LYS B 1 569 ? -38.355 -15.022 22.804 1.00 42.03 569 LYS B CA 1
ATOM 20127 C C . LYS B 1 569 ? -37.221 -14.002 22.754 1.00 43.73 569 LYS B C 1
ATOM 20128 O O . LYS B 1 569 ? -37.499 -12.798 22.777 1.00 47.47 569 LYS B O 1
ATOM 20147 N N . PHE B 1 570 ? -35.962 -14.425 22.689 1.00 41.68 570 PHE B N 1
ATOM 20148 C CA . PHE B 1 570 ? -34.876 -13.453 22.686 1.00 41.33 570 PHE B CA 1
ATOM 20149 C C . PHE B 1 570 ? -34.912 -12.627 21.405 1.00 43.70 570 PHE B C 1
ATOM 20150 O O . PHE B 1 570 ? -34.815 -13.176 20.301 1.00 44.18 570 PHE B O 1
ATOM 20167 N N . ASN B 1 571 ? -35.004 -11.309 21.547 1.00 45.99 571 ASN B N 1
ATOM 20168 C CA . ASN B 1 571 ? -35.068 -10.425 20.387 1.00 50.52 571 ASN B CA 1
ATOM 20169 C C . ASN B 1 571 ? -34.489 -9.057 20.751 1.00 53.96 571 ASN B C 1
ATOM 20170 O O . ASN B 1 571 ? -35.163 -8.029 20.731 1.00 54.98 571 ASN B O 1
ATOM 20181 N N . GLN B 1 572 ? -33.202 -9.032 21.087 1.00 53.34 572 GLN B N 1
ATOM 20182 C CA . GLN B 1 572 ? -32.504 -7.807 21.447 1.00 52.25 572 GLN B CA 1
ATOM 20183 C C . GLN B 1 572 ? -31.401 -7.535 20.433 1.00 52.33 572 GLN B C 1
ATOM 20184 O O . GLN B 1 572 ? -30.821 -8.464 19.856 1.00 49.47 572 GLN B O 1
ATOM 20198 N N . LYS B 1 573 ? -31.121 -6.252 20.210 1.00 55.28 573 LYS B N 1
ATOM 20199 C CA . LYS B 1 573 ? -30.024 -5.876 19.329 1.00 59.38 573 LYS B CA 1
ATOM 20200 C C . LYS B 1 573 ? -28.692 -6.393 19.860 1.00 52.97 573 LYS B C 1
ATOM 20201 O O . LYS B 1 573 ? -28.435 -6.395 21.068 1.00 51.91 573 LYS B O 1
ATOM 20220 N N . ILE B 1 574 ? -27.847 -6.840 18.936 1.00 49.95 574 ILE B N 1
ATOM 20221 C CA . ILE B 1 574 ? -26.486 -7.275 19.228 1.00 49.56 574 ILE B CA 1
ATOM 20222 C C . ILE B 1 574 ? -25.543 -6.369 18.449 1.00 48.90 574 ILE B C 1
ATOM 20223 O O . ILE B 1 574 ? -25.626 -6.285 17.215 1.00 46.40 574 ILE B O 1
ATOM 20239 N N . THR B 1 575 ? -24.653 -5.692 19.168 1.00 51.07 575 THR B N 1
ATOM 20240 C CA . THR B 1 575 ? -23.741 -4.712 18.601 1.00 51.43 575 THR B CA 1
ATOM 20241 C C . THR B 1 575 ? -22.314 -5.255 18.620 1.00 51.59 575 THR B C 1
ATOM 20242 O O . THR B 1 575 ? -22.082 -6.440 18.875 1.00 49.67 575 THR B O 1
ATOM 20253 N N . GLU B 1 576 ? -21.356 -4.390 18.295 1.00 56.13 576 GLU B N 1
ATOM 20254 C CA . GLU B 1 576 ? -19.965 -4.808 18.225 1.00 58.22 576 GLU B CA 1
ATOM 20255 C C . GLU B 1 576 ? -19.466 -5.308 19.580 1.00 57.69 576 GLU B C 1
ATOM 20256 O O . GLU B 1 576 ? -19.859 -4.820 20.643 1.00 57.68 576 GLU B O 1
ATOM 20268 N N . ASN B 1 577 ? -18.574 -6.296 19.523 1.00 55.95 577 ASN B N 1
ATOM 20269 C CA . ASN B 1 577 ? -17.735 -6.707 20.648 1.00 58.41 577 ASN B CA 1
ATOM 20270 C C . ASN B 1 577 ? -18.527 -7.246 21.833 1.00 55.74 577 ASN B C 1
ATOM 20271 O O . ASN B 1 577 ? -18.034 -7.232 22.968 1.00 55.65 577 ASN B O 1
ATOM 20282 N N . VAL B 1 578 ? -19.739 -7.737 21.602 1.00 53.44 578 VAL B N 1
ATOM 20283 C CA . VAL B 1 578 ? -20.495 -8.433 22.631 1.00 53.49 578 VAL B CA 1
ATOM 20284 C C . VAL B 1 578 ? -20.423 -9.943 22.440 1.00 50.02 578 VAL B C 1
ATOM 20285 O O . VAL B 1 578 ? -20.307 -10.689 23.414 1.00 46.86 578 VAL B O 1
ATOM 20298 N N . LEU B 1 579 ? -20.502 -10.402 21.196 1.00 45.73 579 LEU B N 1
ATOM 20299 C CA . LEU B 1 579 ? -20.289 -11.811 20.895 1.00 47.26 579 LEU B CA 1
ATOM 20300 C C . LEU B 1 579 ? -18.800 -12.124 21.004 1.00 47.81 579 LEU B C 1
ATOM 20301 O O . LEU B 1 579 ? -17.980 -11.439 20.379 1.00 49.97 579 LEU B O 1
ATOM 20317 N N . PRO B 1 580 ? -18.409 -13.129 21.786 1.00 44.87 580 PRO B N 1
ATOM 20318 C CA . PRO B 1 580 ? -16.977 -13.408 21.956 1.00 44.92 580 PRO B CA 1
ATOM 20319 C C . PRO B 1 580 ? -16.344 -13.990 20.702 1.00 45.98 580 PRO B C 1
ATOM 20320 O O . PRO B 1 580 ? -16.990 -14.672 19.903 1.00 43.11 580 PRO B O 1
ATOM 20331 N N . ASN B 1 581 ? -15.046 -13.714 20.540 1.00 49.20 581 ASN B N 1
ATOM 20332 C CA . ASN B 1 581 ? -14.329 -14.182 19.361 1.00 50.01 581 ASN B CA 1
ATOM 20333 C C . ASN B 1 581 ? -14.128 -15.690 19.357 1.00 47.99 581 ASN B C 1
ATOM 20334 O O . ASN B 1 581 ? -13.871 -16.260 18.291 1.00 51.68 581 ASN B O 1
ATOM 20345 N N . SER B 1 582 ? -14.250 -16.347 20.513 1.00 43.95 582 SER B N 1
ATOM 20346 C CA . SER B 1 582 ? -14.119 -17.797 20.576 1.00 43.85 582 SER B CA 1
ATOM 20347 C C . SER B 1 582 ? -15.302 -18.524 19.951 1.00 48.12 582 SER B C 1
ATOM 20348 O O . SER B 1 582 ? -15.186 -19.712 19.632 1.00 50.86 582 SER B O 1
ATOM 20356 N N . LEU B 1 583 ? -16.426 -17.838 19.754 1.00 46.33 583 LEU B N 1
ATOM 20357 C CA . LEU B 1 583 ? -17.662 -18.502 19.361 1.00 43.60 583 LEU B CA 1
ATOM 20358 C C . LEU B 1 583 ? -17.500 -19.213 18.023 1.00 42.91 583 LEU B C 1
ATOM 20359 O O . LEU B 1 583 ? -16.926 -18.670 17.074 1.00 44.14 583 LEU B O 1
ATOM 20375 N N . THR B 1 584 ? -17.991 -20.453 17.967 1.00 38.90 584 THR B N 1
ATOM 20376 C CA . THR B 1 584 ? -17.998 -21.230 16.735 1.00 38.94 584 THR B CA 1
ATOM 20377 C C . THR B 1 584 ? -19.394 -21.613 16.265 1.00 40.49 584 THR B C 1
ATOM 20378 O O . THR B 1 584 ? -19.598 -21.778 15.056 1.00 42.23 584 THR B O 1
ATOM 20389 N N . HIS B 1 585 ? -20.348 -21.777 17.185 1.00 36.78 585 HIS B N 1
ATOM 20390 C CA . HIS B 1 585 ? -21.715 -22.172 16.859 1.00 39.91 585 HIS B CA 1
ATOM 20391 C C . HIS B 1 585 ? -22.682 -21.183 17.498 1.00 36.93 585 HIS B C 1
ATOM 20392 O O . HIS B 1 585 ? -22.686 -21.013 18.723 1.00 36.47 585 HIS B O 1
ATOM 20406 N N . LEU B 1 586 ? -23.503 -20.540 16.673 1.00 36.07 586 LEU B N 1
ATOM 20407 C CA . LEU B 1 586 ? -24.482 -19.571 17.147 1.00 38.47 586 LEU B CA 1
ATOM 20408 C C . LEU B 1 586 ? -25.847 -19.927 16.579 1.00 37.33 586 LEU B C 1
ATOM 20409 O O . LEU B 1 586 ? -25.988 -20.127 15.367 1.00 40.87 586 LEU B O 1
ATOM 20425 N N . THR B 1 587 ? -26.844 -20.009 17.455 1.00 37.85 587 THR B N 1
ATOM 20426 C CA . THR B 1 587 ? -28.210 -20.330 17.061 1.00 35.62 587 THR B CA 1
ATOM 20427 C C . THR B 1 587 ? -29.155 -19.310 17.671 1.00 35.77 587 THR B C 1
ATOM 20428 O O . THR B 1 587 ? -29.179 -19.139 18.894 1.00 35.57 587 THR B O 1
ATOM 20439 N N . PHE B 1 588 ? -29.923 -18.632 16.824 1.00 38.53 588 PHE B N 1
ATOM 20440 C CA . PHE B 1 588 ? -30.981 -17.751 17.294 1.00 42.56 588 PHE B CA 1
ATOM 20441 C C . PHE B 1 588 ? -32.301 -18.504 17.406 1.00 38.40 588 PHE B C 1
ATOM 20442 O O . PHE B 1 588 ? -32.565 -19.457 16.670 1.00 39.19 588 PHE B O 1
ATOM 20459 N N . GLY B 1 589 ? -33.137 -18.042 18.331 1.00 40.12 589 GLY B N 1
ATOM 20460 C CA . GLY B 1 589 ? -34.440 -18.622 18.566 1.00 39.32 589 GLY B CA 1
ATOM 20461 C C . GLY B 1 589 ? -35.508 -18.069 17.642 1.00 43.94 589 GLY B C 1
ATOM 20462 O O . GLY B 1 589 ? -35.249 -17.276 16.734 1.00 45.12 589 GLY B O 1
ATOM 20466 N N . THR B 1 590 ? -36.749 -18.469 17.928 1.00 45.73 590 THR B N 1
ATOM 20467 C CA . THR B 1 590 ? -37.860 -18.231 17.014 1.00 43.77 590 THR B CA 1
ATOM 20468 C C . THR B 1 590 ? -38.013 -16.759 16.651 1.00 43.06 590 THR B C 1
ATOM 20469 O O . THR B 1 590 ? -38.214 -16.415 15.482 1.00 39.32 590 THR B O 1
ATOM 20480 N N . SER B 1 591 ? -37.924 -15.873 17.634 1.00 41.84 591 SER B N 1
ATOM 20481 C CA . SER B 1 591 ? -38.391 -14.507 17.447 1.00 46.37 591 SER B CA 1
ATOM 20482 C C . SER B 1 591 ? -37.289 -13.488 17.182 1.00 47.18 591 SER B C 1
ATOM 20483 O O . SER B 1 591 ? -37.602 -12.310 16.986 1.00 49.76 591 SER B O 1
ATOM 20491 N N . PHE B 1 592 ? -36.022 -13.892 17.146 1.00 45.02 592 PHE B N 1
ATOM 20492 C CA . PHE B 1 592 ? -34.968 -12.924 16.873 1.00 43.88 592 PHE B CA 1
ATOM 20493 C C . PHE B 1 592 ? -35.130 -12.354 15.467 1.00 44.23 592 PHE B C 1
ATOM 20494 O O . PHE B 1 592 ? -35.166 -13.103 14.485 1.00 43.79 592 PHE B O 1
ATOM 20511 N N . ASN B 1 593 ? -35.215 -11.031 15.368 1.00 46.05 593 ASN B N 1
ATOM 20512 C CA . ASN B 1 593 ? -35.396 -10.365 14.079 1.00 48.07 593 ASN B CA 1
ATOM 20513 C C . ASN B 1 593 ? -34.805 -8.955 14.140 1.00 48.52 593 ASN B C 1
ATOM 20514 O O . ASN B 1 593 ? -35.483 -7.955 13.925 1.00 46.75 593 ASN B O 1
ATOM 20525 N N . GLN B 1 594 ? -33.504 -8.874 14.410 1.00 49.49 594 GLN B N 1
ATOM 20526 C CA . GLN B 1 594 ? -32.789 -7.609 14.508 1.00 54.14 594 GLN B CA 1
ATOM 20527 C C . GLN B 1 594 ? -31.756 -7.506 13.393 1.00 57.70 594 GLN B C 1
ATOM 20528 O O . GLN B 1 594 ? -31.217 -8.517 12.934 1.00 59.85 594 GLN B O 1
ATOM 20542 N N . LYS B 1 595 ? -31.477 -6.277 12.962 1.00 59.12 595 LYS B N 1
ATOM 20543 C CA . LYS B 1 595 ? -30.489 -6.074 11.909 1.00 59.24 595 LYS B CA 1
ATOM 20544 C C . LYS B 1 595 ? -29.086 -6.346 12.445 1.00 58.62 595 LYS B C 1
ATOM 20545 O O . LYS B 1 595 ? -28.755 -5.991 13.581 1.00 59.03 595 LYS B O 1
ATOM 20564 N N . ILE B 1 596 ? -28.265 -6.996 11.623 1.00 55.39 596 ILE B N 1
ATOM 20565 C CA . ILE B 1 596 ? -26.899 -7.361 11.988 1.00 55.68 596 ILE B CA 1
ATOM 20566 C C . ILE B 1 596 ? -25.938 -6.589 11.095 1.00 51.40 596 ILE B C 1
ATOM 20567 O O . ILE B 1 596 ? -25.928 -6.773 9.871 1.00 50.01 596 ILE B O 1
ATOM 20583 N N . THR B 1 597 ? -25.130 -5.730 11.714 1.00 51.92 597 THR B N 1
ATOM 20584 C CA . THR B 1 597 ? -24.162 -4.900 11.020 1.00 51.71 597 THR B CA 1
ATOM 20585 C C . THR B 1 597 ? -22.775 -5.544 11.056 1.00 53.30 597 THR B C 1
ATOM 20586 O O . THR B 1 597 ? -22.596 -6.674 11.524 1.00 52.67 597 THR B O 1
ATOM 20597 N N . GLU B 1 598 ? -21.778 -4.817 10.553 1.00 56.67 598 GLU B N 1
ATOM 20598 C CA . GLU B 1 598 ? -20.432 -5.355 10.428 1.00 57.68 598 GLU B CA 1
ATOM 20599 C C . GLU B 1 598 ? -19.745 -5.481 11.783 1.00 57.45 598 GLU B C 1
ATOM 20600 O O . GLU B 1 598 ? -20.027 -4.732 12.722 1.00 59.31 598 GLU B O 1
ATOM 20612 N N . ASN B 1 599 ? -18.818 -6.438 11.866 1.00 55.00 599 ASN B N 1
ATOM 20613 C CA . ASN B 1 599 ? -17.981 -6.632 13.051 1.00 57.52 599 ASN B CA 1
ATOM 20614 C C . ASN B 1 599 ? -18.804 -7.038 14.265 1.00 52.03 599 ASN B C 1
ATOM 20615 O O . ASN B 1 599 ? -18.416 -6.781 15.406 1.00 51.81 599 ASN B O 1
ATOM 20626 N N . VAL B 1 600 ? -19.935 -7.687 14.030 1.00 49.46 600 VAL B N 1
ATOM 20627 C CA . VAL B 1 600 ? -20.788 -8.178 15.100 1.00 49.10 600 VAL B CA 1
ATOM 20628 C C . VAL B 1 600 ? -20.657 -9.685 15.258 1.00 47.11 600 VAL B C 1
ATOM 20629 O O . VAL B 1 600 ? -20.467 -10.187 16.365 1.00 46.73 600 VAL B O 1
ATOM 20642 N N . LEU B 1 601 ? -20.745 -10.417 14.157 1.00 45.58 601 LEU B N 1
ATOM 20643 C CA . LEU B 1 601 ? -20.588 -11.864 14.201 1.00 47.77 601 LEU B CA 1
ATOM 20644 C C . LEU B 1 601 ? -19.106 -12.210 14.247 1.00 44.57 601 LEU B C 1
ATOM 20645 O O . LEU B 1 601 ? -18.356 -11.783 13.361 1.00 43.84 601 LEU B O 1
ATOM 20661 N N . PRO B 1 602 ? -18.641 -12.952 15.251 1.00 44.97 602 PRO B N 1
ATOM 20662 C CA . PRO B 1 602 ? -17.220 -13.329 15.287 1.00 47.41 602 PRO B CA 1
ATOM 20663 C C . PRO B 1 602 ? -16.790 -14.003 13.991 1.00 45.94 602 PRO B C 1
ATOM 20664 O O . PRO B 1 602 ? -17.436 -14.936 13.513 1.00 45.03 602 PRO B O 1
ATOM 20675 N N . ASN B 1 603 ? -15.668 -13.542 13.435 1.00 46.89 603 ASN B N 1
ATOM 20676 C CA . ASN B 1 603 ? -15.227 -14.043 12.135 1.00 47.31 603 ASN B CA 1
ATOM 20677 C C . ASN B 1 603 ? -14.876 -15.527 12.179 1.00 44.62 603 ASN B C 1
ATOM 20678 O O . ASN B 1 603 ? -14.929 -16.211 11.150 1.00 42.27 603 ASN B O 1
ATOM 20689 N N . GLY B 1 604 ? -14.496 -16.045 13.347 1.00 43.82 604 GLY B N 1
ATOM 20690 C CA . GLY B 1 604 ? -14.174 -17.457 13.472 1.00 45.28 604 GLY B CA 1
ATOM 20691 C C . GLY B 1 604 ? -15.364 -18.386 13.569 1.00 45.04 604 GLY B C 1
ATOM 20692 O O . GLY B 1 604 ? -15.201 -19.605 13.691 1.00 40.84 604 GLY B O 1
ATOM 20696 N N . LEU B 1 605 ? -16.571 -17.829 13.524 1.00 46.71 605 LEU B N 1
ATOM 20697 C CA . LEU B 1 605 ? -17.790 -18.624 13.585 1.00 42.35 605 LEU B CA 1
ATOM 20698 C C . LEU B 1 605 ? -17.894 -19.536 12.373 1.00 40.93 605 LEU B C 1
ATOM 20699 O O . LEU B 1 605 ? -17.671 -19.105 11.239 1.00 44.97 605 LEU B O 1
ATOM 20715 N N . THR B 1 606 ? -18.217 -20.805 12.614 1.00 41.26 606 THR B N 1
ATOM 20716 C CA . THR B 1 606 ? -18.410 -21.757 11.530 1.00 41.71 606 THR B CA 1
ATOM 20717 C C . THR B 1 606 ? -19.868 -22.116 11.294 1.00 43.20 606 THR B C 1
ATOM 20718 O O . THR B 1 606 ? -20.238 -22.413 10.154 1.00 42.20 606 THR B O 1
ATOM 20729 N N . TYR B 1 607 ? -20.704 -22.102 12.332 1.00 42.28 607 TYR B N 1
ATOM 20730 C CA . TYR B 1 607 ? -22.103 -22.489 12.205 1.00 42.94 607 TYR B CA 1
ATOM 20731 C C . TYR B 1 607 ? -22.997 -21.354 12.681 1.00 41.77 607 TYR B C 1
ATOM 20732 O O . TYR B 1 607 ? -22.917 -20.936 13.842 1.00 38.27 607 TYR B O 1
ATOM 20750 N N . LEU B 1 608 ? -23.859 -20.873 11.789 1.00 42.70 608 LEU B N 1
ATOM 20751 C CA . LEU B 1 608 ? -24.798 -19.798 12.092 1.00 41.08 608 LEU B CA 1
ATOM 20752 C C . LEU B 1 608 ? -26.184 -20.259 11.675 1.00 40.53 608 LEU B C 1
ATOM 20753 O O . LEU B 1 608 ? -26.389 -20.646 10.519 1.00 41.08 608 LEU B O 1
ATOM 20769 N N . THR B 1 609 ? -27.130 -20.211 12.607 1.00 42.78 609 THR B N 1
ATOM 20770 C CA . THR B 1 609 ? -28.508 -20.604 12.340 1.00 41.69 609 THR B CA 1
ATOM 20771 C C . THR B 1 609 ? -29.438 -19.497 12.810 1.00 39.62 609 THR B C 1
ATOM 20772 O O . THR B 1 609 ? -29.478 -19.181 14.003 1.00 37.63 609 THR B O 1
ATOM 20783 N N . PHE B 1 610 ? -30.175 -18.914 11.875 1.00 42.24 610 PHE B N 1
ATOM 20784 C CA . PHE B 1 610 ? -31.251 -17.993 12.210 1.00 46.48 610 PHE B CA 1
ATOM 20785 C C . PHE B 1 610 ? -32.558 -18.749 12.397 1.00 43.43 610 PHE B C 1
ATOM 20786 O O . PHE B 1 610 ? -32.772 -19.821 11.823 1.00 41.55 610 PHE B O 1
ATOM 20803 N N . GLY B 1 611 ? -33.424 -18.175 13.221 1.00 44.58 611 GLY B N 1
ATOM 20804 C CA . GLY B 1 611 ? -34.689 -18.781 13.573 1.00 45.31 611 GLY B CA 1
ATOM 20805 C C . GLY B 1 611 ? -35.817 -18.375 12.653 1.00 43.39 611 GLY B C 1
ATOM 20806 O O . GLY B 1 611 ? -35.613 -17.818 11.574 1.00 41.34 611 GLY B O 1
ATOM 20810 N N . LEU B 1 612 ? -37.040 -18.627 13.119 1.00 51.13 612 LEU B N 1
ATOM 20811 C CA . LEU B 1 612 ? -38.207 -18.555 12.246 1.00 51.33 612 LEU B CA 1
ATOM 20812 C C . LEU B 1 612 ? -38.414 -17.154 11.688 1.00 48.90 612 LEU B C 1
ATOM 20813 O O . LEU B 1 612 ? -38.642 -16.982 10.485 1.00 45.34 612 LEU B O 1
ATOM 20829 N N . ARG B 1 613 ? -38.342 -16.139 12.542 1.00 47.52 613 ARG B N 1
ATOM 20830 C CA . ARG B 1 613 ? -38.817 -14.814 12.175 1.00 46.40 613 ARG B CA 1
ATOM 20831 C C . ARG B 1 613 ? -37.737 -13.890 11.625 1.00 45.18 613 ARG B C 1
ATOM 20832 O O . ARG B 1 613 ? -38.060 -12.766 11.228 1.00 44.53 613 ARG B O 1
ATOM 20853 N N . PHE B 1 614 ? -36.477 -14.314 11.581 1.00 45.01 614 PHE B N 1
ATOM 20854 C CA . PHE B 1 614 ? -35.430 -13.421 11.099 1.00 46.82 614 PHE B CA 1
ATOM 20855 C C . PHE B 1 614 ? -35.635 -13.134 9.614 1.00 51.83 614 PHE B C 1
ATOM 20856 O O . PHE B 1 614 ? -35.825 -14.053 8.812 1.00 48.99 614 PHE B O 1
ATOM 20873 N N . ASN B 1 615 ? -35.576 -11.856 9.245 1.00 55.66 615 ASN B N 1
ATOM 20874 C CA . ASN B 1 615 ? -35.865 -11.442 7.876 1.00 55.00 615 ASN B CA 1
ATOM 20875 C C . ASN B 1 615 ? -35.296 -10.047 7.646 1.00 52.27 615 ASN B C 1
ATOM 20876 O O . ASN B 1 615 ? -36.022 -9.123 7.265 1.00 53.28 615 ASN B O 1
ATOM 20887 N N . GLN B 1 616 ? -33.998 -9.890 7.896 1.00 55.47 616 GLN B N 1
ATOM 20888 C CA . GLN B 1 616 ? -33.288 -8.637 7.699 1.00 55.35 616 GLN B CA 1
ATOM 20889 C C . GLN B 1 616 ? -32.235 -8.828 6.616 1.00 56.61 616 GLN B C 1
ATOM 20890 O O . GLN B 1 616 ? -31.663 -9.913 6.471 1.00 57.99 616 GLN B O 1
ATOM 20904 N N . LYS B 1 617 ? -31.988 -7.770 5.848 1.00 56.76 617 LYS B N 1
ATOM 20905 C CA . LYS B 1 617 ? -31.024 -7.856 4.760 1.00 58.55 617 LYS B CA 1
ATOM 20906 C C . LYS B 1 617 ? -29.631 -8.158 5.300 1.00 57.46 617 LYS B C 1
ATOM 20907 O O . LYS B 1 617 ? -29.253 -7.714 6.387 1.00 53.66 617 LYS B O 1
ATOM 20926 N N . ILE B 1 618 ? -28.870 -8.929 4.528 1.00 57.70 618 ILE B N 1
ATOM 20927 C CA . ILE B 1 618 ? -27.491 -9.270 4.852 1.00 55.48 618 ILE B CA 1
ATOM 20928 C C . ILE B 1 618 ? -26.596 -8.497 3.893 1.00 53.18 618 ILE B C 1
ATOM 20929 O O . ILE B 1 618 ? -26.670 -8.693 2.673 1.00 54.13 618 ILE B O 1
ATOM 20945 N N . THR B 1 619 ? -25.764 -7.612 4.431 1.00 52.31 619 THR B N 1
ATOM 20946 C CA . THR B 1 619 ? -24.871 -6.807 3.615 1.00 53.24 619 THR B CA 1
ATOM 20947 C C . THR B 1 619 ? -23.440 -7.341 3.708 1.00 54.19 619 THR B C 1
ATOM 20948 O O . THR B 1 619 ? -23.151 -8.311 4.415 1.00 50.42 619 THR B O 1
ATOM 20959 N N . GLU B 1 620 ? -22.532 -6.686 2.987 1.00 60.14 620 GLU B N 1
ATOM 20960 C CA . GLU B 1 620 ? -21.171 -7.185 2.859 1.00 62.67 620 GLU B CA 1
ATOM 20961 C C . GLU B 1 620 ? -20.411 -7.090 4.176 1.00 57.09 620 GLU B C 1
ATOM 20962 O O . GLU B 1 620 ? -20.660 -6.210 5.005 1.00 55.92 620 GLU B O 1
ATOM 20974 N N . ASN B 1 621 ? -19.453 -8.001 4.346 1.00 54.35 621 ASN B N 1
ATOM 20975 C CA . ASN B 1 621 ? -18.572 -8.034 5.510 1.00 53.61 621 ASN B CA 1
ATOM 20976 C C . ASN B 1 621 ? -19.338 -8.173 6.814 1.00 50.15 621 ASN B C 1
ATOM 20977 O O . ASN B 1 621 ? -18.840 -7.785 7.876 1.00 51.34 621 ASN B O 1
ATOM 20988 N N . VAL B 1 622 ? -20.538 -8.736 6.748 1.00 45.25 622 VAL B N 1
ATOM 20989 C CA . VAL B 1 622 ? -21.322 -9.046 7.932 1.00 45.68 622 VAL B CA 1
ATOM 20990 C C . VAL B 1 622 ? -21.148 -10.501 8.343 1.00 46.13 622 VAL B C 1
ATOM 20991 O O . VAL B 1 622 ? -20.954 -10.805 9.520 1.00 47.91 622 VAL B O 1
ATOM 21004 N N . LEU B 1 623 ? -21.202 -11.419 7.379 1.00 42.94 623 LEU B N 1
ATOM 21005 C CA . LEU B 1 623 ? -21.111 -12.839 7.715 1.00 43.72 623 LEU B CA 1
ATOM 21006 C C . LEU B 1 623 ? -19.668 -13.225 8.036 1.00 42.72 623 LEU B C 1
ATOM 21007 O O . LEU B 1 623 ? -18.731 -12.695 7.432 1.00 42.33 623 LEU B O 1
ATOM 21023 N N . PRO B 1 624 ? -19.469 -14.139 8.984 1.00 48.23 624 PRO B N 1
ATOM 21024 C CA . PRO B 1 624 ? -18.103 -14.489 9.398 1.00 49.56 624 PRO B CA 1
ATOM 21025 C C . PRO B 1 624 ? -17.277 -15.053 8.250 1.00 50.22 624 PRO B C 1
ATOM 21026 O O . PRO B 1 624 ? -17.772 -15.813 7.414 1.00 48.16 624 PRO B O 1
ATOM 21037 N N . CYS B 1 625 ? -15.993 -14.690 8.237 1.00 50.86 625 CYS B N 1
ATOM 21038 C CA . CYS B 1 625 ? -15.087 -15.129 7.186 1.00 51.03 625 CYS B CA 1
ATOM 21039 C C . CYS B 1 625 ? -14.738 -16.609 7.272 1.00 47.95 625 CYS B C 1
ATOM 21040 O O . CYS B 1 625 ? -14.157 -17.139 6.318 1.00 47.70 625 CYS B O 1
ATOM 21048 N N . SER B 1 626 ? -15.051 -17.279 8.381 1.00 42.98 626 SER B N 1
ATOM 21049 C CA . SER B 1 626 ? -14.796 -18.707 8.517 1.00 47.49 626 SER B CA 1
ATOM 21050 C C . SER B 1 626 ? -16.050 -19.555 8.363 1.00 46.95 626 SER B C 1
ATOM 21051 O O . SER B 1 626 ? -15.966 -20.782 8.463 1.00 46.02 626 SER B O 1
ATOM 21059 N N . LEU B 1 627 ? -17.200 -18.937 8.116 1.00 45.17 627 LEU B N 1
ATOM 21060 C CA . LEU B 1 627 ? -18.467 -19.648 8.202 1.00 45.08 627 LEU B CA 1
ATOM 21061 C C . LEU B 1 627 ? -18.602 -20.706 7.116 1.00 43.95 627 LEU B C 1
ATOM 21062 O O . LEU B 1 627 ? -18.296 -20.466 5.944 1.00 43.26 627 LEU B O 1
ATOM 21078 N N . THR B 1 628 ? -19.069 -21.890 7.521 1.00 43.18 628 THR B N 1
ATOM 21079 C CA . THR B 1 628 ? -19.257 -23.008 6.609 1.00 45.26 628 THR B CA 1
ATOM 21080 C C . THR B 1 628 ? -20.703 -23.464 6.461 1.00 47.02 628 THR B C 1
ATOM 21081 O O . THR B 1 628 ? -21.032 -24.080 5.441 1.00 46.23 628 THR B O 1
ATOM 21092 N N . HIS B 1 629 ? -21.566 -23.198 7.440 1.00 46.70 629 HIS B N 1
ATOM 21093 C CA . HIS B 1 629 ? -22.932 -23.717 7.432 1.00 46.28 629 HIS B CA 1
ATOM 21094 C C . HIS B 1 629 ? -23.870 -22.608 7.881 1.00 46.22 629 HIS B C 1
ATOM 21095 O O . HIS B 1 629 ? -23.846 -22.202 9.049 1.00 46.18 629 HIS B O 1
ATOM 21109 N N . LEU B 1 630 ? -24.688 -22.121 6.951 1.00 46.39 630 LEU B N 1
ATOM 21110 C CA . LEU B 1 630 ? -25.597 -21.007 7.186 1.00 45.04 630 LEU B CA 1
ATOM 21111 C C . LEU B 1 630 ? -27.024 -21.490 6.991 1.00 44.59 630 LEU B C 1
ATOM 21112 O O . LEU B 1 630 ? -27.380 -21.972 5.911 1.00 43.37 630 LEU B O 1
ATOM 21128 N N . THR B 1 631 ? -27.840 -21.343 8.027 1.00 45.33 631 THR B N 1
ATOM 21129 C CA . THR B 1 631 ? -29.219 -21.808 8.009 1.00 45.84 631 THR B CA 1
ATOM 21130 C C . THR B 1 631 ? -30.153 -20.644 8.298 1.00 48.42 631 THR B C 1
ATOM 21131 O O . THR B 1 631 ? -29.996 -19.949 9.309 1.00 48.85 631 THR B O 1
ATOM 21142 N N . PHE B 1 632 ? -31.112 -20.431 7.403 1.00 47.47 632 PHE B N 1
ATOM 21143 C CA . PHE B 1 632 ? -32.141 -19.422 7.583 1.00 48.98 632 PHE B CA 1
ATOM 21144 C C . PHE B 1 632 ? -33.474 -20.079 7.916 1.00 49.44 632 PHE B C 1
ATOM 21145 O O . PHE B 1 632 ? -33.676 -21.282 7.719 1.00 49.40 632 PHE B O 1
ATOM 21162 N N . GLY B 1 633 ? -34.392 -19.259 8.423 1.00 50.26 633 GLY B N 1
ATOM 21163 C CA . GLY B 1 633 ? -35.672 -19.733 8.890 1.00 48.76 633 GLY B CA 1
ATOM 21164 C C . GLY B 1 633 ? -36.780 -19.597 7.860 1.00 48.59 633 GLY B C 1
ATOM 21165 O O . GLY B 1 633 ? -36.571 -19.218 6.707 1.00 47.25 633 GLY B O 1
ATOM 21169 N N . TRP B 1 634 ? -37.992 -19.918 8.316 1.00 47.22 634 TRP B N 1
ATOM 21170 C CA . TRP B 1 634 ? -39.169 -19.926 7.456 1.00 50.23 634 TRP B CA 1
ATOM 21171 C C . TRP B 1 634 ? -39.370 -18.580 6.779 1.00 50.43 634 TRP B C 1
ATOM 21172 O O . TRP B 1 634 ? -39.556 -18.509 5.559 1.00 52.67 634 TRP B O 1
ATOM 21193 N N . TYR B 1 635 ? -39.325 -17.501 7.553 1.00 50.21 635 TYR B N 1
ATOM 21194 C CA . TYR B 1 635 ? -39.748 -16.194 7.074 1.00 52.11 635 TYR B CA 1
ATOM 21195 C C . TYR B 1 635 ? -38.646 -15.389 6.390 1.00 54.55 635 TYR B C 1
ATOM 21196 O O . TYR B 1 635 ? -38.901 -14.250 5.982 1.00 53.66 635 TYR B O 1
ATOM 21214 N N . PHE B 1 636 ? -37.432 -15.924 6.260 1.00 56.59 636 PHE B N 1
ATOM 21215 C CA . PHE B 1 636 ? -36.358 -15.154 5.641 1.00 54.05 636 PHE B CA 1
ATOM 21216 C C . PHE B 1 636 ? -36.609 -15.019 4.142 1.00 55.88 636 PHE B C 1
ATOM 21217 O O . PHE B 1 636 ? -36.732 -16.025 3.435 1.00 51.64 636 PHE B O 1
ATOM 21234 N N . ASN B 1 637 ? -36.643 -13.779 3.655 1.00 61.74 637 ASN B N 1
ATOM 21235 C CA . ASN B 1 637 ? -37.096 -13.462 2.301 1.00 61.29 637 ASN B CA 1
ATOM 21236 C C . ASN B 1 637 ? -36.309 -12.270 1.757 1.00 59.75 637 ASN B C 1
ATOM 21237 O O . ASN B 1 637 ? -36.860 -11.230 1.407 1.00 61.19 637 ASN B O 1
ATOM 21248 N N . GLN B 1 638 ? -34.988 -12.419 1.661 1.00 58.29 638 GLN B N 1
ATOM 21249 C CA . GLN B 1 638 ? -34.116 -11.346 1.209 1.00 58.72 638 GLN B CA 1
ATOM 21250 C C . GLN B 1 638 ? -33.155 -11.860 0.146 1.00 63.10 638 GLN B C 1
ATOM 21251 O O . GLN B 1 638 ? -32.730 -13.018 0.176 1.00 63.66 638 GLN B O 1
ATOM 21265 N N . GLU B 1 639 ? -32.807 -10.977 -0.788 1.00 67.00 639 GLU B N 1
ATOM 21266 C CA . GLU B 1 639 ? -31.878 -11.335 -1.849 1.00 68.06 639 GLU B CA 1
ATOM 21267 C C . GLU B 1 639 ? -30.473 -11.534 -1.292 1.00 62.13 639 GLU B C 1
ATOM 21268 O O . GLU B 1 639 ? -29.932 -10.661 -0.608 1.00 61.70 639 GLU B O 1
ATOM 21280 N N . LEU B 1 640 ? -29.893 -12.698 -1.571 1.00 59.81 640 LEU B N 1
ATOM 21281 C CA . LEU B 1 640 ? -28.484 -12.956 -1.305 1.00 61.63 640 LEU B CA 1
ATOM 21282 C C . LEU B 1 640 ? -27.666 -12.791 -2.582 1.00 69.21 640 LEU B C 1
ATOM 21283 O O . LEU B 1 640 ? -28.091 -13.212 -3.663 1.00 70.62 640 LEU B O 1
ATOM 21299 N N . THR B 1 641 ? -26.496 -12.167 -2.451 1.00 72.26 641 THR B N 1
ATOM 21300 C CA . THR B 1 641 ? -25.535 -12.028 -3.537 1.00 72.00 641 THR B CA 1
ATOM 21301 C C . THR B 1 641 ? -24.259 -12.785 -3.184 1.00 70.59 641 THR B C 1
ATOM 21302 O O . THR B 1 641 ? -23.996 -13.079 -2.014 1.00 70.01 641 THR B O 1
ATOM 21313 N N . GLU B 1 642 ? -23.462 -13.111 -4.209 1.00 70.95 642 GLU B N 1
ATOM 21314 C CA . GLU B 1 642 ? -22.249 -13.884 -3.959 1.00 70.63 642 GLU B CA 1
ATOM 21315 C C . GLU B 1 642 ? -21.203 -13.082 -3.191 1.00 67.29 642 GLU B C 1
ATOM 21316 O O . GLU B 1 642 ? -20.424 -13.661 -2.427 1.00 65.60 642 GLU B O 1
ATOM 21328 N N . ASN B 1 643 ? -21.158 -11.763 -3.373 1.00 68.24 643 ASN B N 1
ATOM 21329 C CA . ASN B 1 643 ? -20.166 -10.952 -2.674 1.00 69.78 643 ASN B CA 1
ATOM 21330 C C . ASN B 1 643 ? -20.501 -10.755 -1.200 1.00 67.03 643 ASN B C 1
ATOM 21331 O O . ASN B 1 643 ? -19.726 -10.109 -0.485 1.00 68.13 643 ASN B O 1
ATOM 21342 N N . VAL B 1 644 ? -21.623 -11.304 -0.734 1.00 61.82 644 VAL B N 1
ATOM 21343 C CA . VAL B 1 644 ? -22.065 -11.162 0.649 1.00 55.94 644 VAL B CA 1
ATOM 21344 C C . VAL B 1 644 ? -21.764 -12.448 1.404 1.00 49.29 644 VAL B C 1
ATOM 21345 O O . VAL B 1 644 ? -21.545 -12.428 2.619 1.00 46.54 644 VAL B O 1
ATOM 21358 N N . LEU B 1 645 ? -21.736 -13.566 0.693 1.00 51.27 645 LEU B N 1
ATOM 21359 C CA . LEU B 1 645 ? -21.476 -14.868 1.303 1.00 53.38 645 LEU B CA 1
ATOM 21360 C C . LEU B 1 645 ? -19.974 -15.114 1.377 1.00 52.45 645 LEU B C 1
ATOM 21361 O O . LEU B 1 645 ? -19.268 -14.880 0.389 1.00 56.28 645 LEU B O 1
ATOM 21377 N N . PRO B 1 646 ? -19.452 -15.581 2.509 1.00 50.17 646 PRO B N 1
ATOM 21378 C CA . PRO B 1 646 ? -18.008 -15.846 2.592 1.00 50.57 646 PRO B CA 1
ATOM 21379 C C . PRO B 1 646 ? -17.594 -17.036 1.739 1.00 52.24 646 PRO B C 1
ATOM 21380 O O . PRO B 1 646 ? -18.367 -17.970 1.508 1.00 52.91 646 PRO B O 1
ATOM 21391 N N . ASP B 1 647 ? -16.341 -16.991 1.274 1.00 56.11 647 ASP B N 1
ATOM 21392 C CA . ASP B 1 647 ? -15.836 -18.025 0.377 1.00 57.95 647 ASP B CA 1
ATOM 21393 C C . ASP B 1 647 ? -15.765 -19.395 1.042 1.00 52.31 647 ASP B C 1
ATOM 21394 O O . ASP B 1 647 ? -15.754 -20.413 0.341 1.00 49.13 647 ASP B O 1
ATOM 21403 N N . THR B 1 648 ? -15.706 -19.448 2.373 1.00 49.79 648 THR B N 1
ATOM 21404 C CA . THR B 1 648 ? -15.629 -20.722 3.075 1.00 49.50 648 THR B CA 1
ATOM 21405 C C . THR B 1 648 ? -16.942 -21.494 3.060 1.00 48.94 648 THR B C 1
ATOM 21406 O O . THR B 1 648 ? -16.937 -22.686 3.385 1.00 44.52 648 THR B O 1
ATOM 21417 N N . LEU B 1 649 ? -18.049 -20.857 2.679 1.00 48.50 649 LEU B N 1
ATOM 21418 C CA . LEU B 1 649 ? -19.360 -21.473 2.838 1.00 46.44 649 LEU B CA 1
ATOM 21419 C C . LEU B 1 649 ? -19.432 -22.816 2.127 1.00 45.11 649 LEU B C 1
ATOM 21420 O O . LEU B 1 649 ? -18.973 -22.965 0.993 1.00 48.39 649 LEU B O 1
ATOM 21436 N N . LYS B 1 650 ? -20.014 -23.801 2.808 1.00 46.33 650 LYS B N 1
ATOM 21437 C CA . LYS B 1 650 ? -20.214 -25.120 2.226 1.00 50.24 650 LYS B CA 1
ATOM 21438 C C . LYS B 1 650 ? -21.682 -25.454 2.008 1.00 52.20 650 LYS B C 1
ATOM 21439 O O . LYS B 1 650 ? -22.032 -26.036 0.979 1.00 53.98 650 LYS B O 1
ATOM 21458 N N . VAL B 1 651 ? -22.556 -25.085 2.941 1.00 49.60 651 VAL B N 1
ATOM 21459 C CA . VAL B 1 651 ? -23.960 -25.478 2.890 1.00 50.56 651 VAL B CA 1
ATOM 21460 C C . VAL B 1 651 ? -24.832 -24.298 3.293 1.00 50.68 651 VAL B C 1
ATOM 21461 O O . VAL B 1 651 ? -24.623 -23.689 4.349 1.00 49.67 651 VAL B O 1
ATOM 21474 N N . LEU B 1 652 ? -25.809 -23.982 2.444 1.00 52.21 652 LEU B N 1
ATOM 21475 C CA . LEU B 1 652 ? -26.830 -22.975 2.712 1.00 51.57 652 LEU B CA 1
ATOM 21476 C C . LEU B 1 652 ? -28.183 -23.663 2.836 1.00 51.18 652 LEU B C 1
ATOM 21477 O O . LEU B 1 652 ? -28.613 -24.359 1.909 1.00 51.33 652 LEU B O 1
ATOM 21493 N N . LYS B 1 653 ? -28.846 -23.476 3.975 1.00 53.25 653 LYS B N 1
ATOM 21494 C CA . LYS B 1 653 ? -30.166 -24.051 4.224 1.00 53.98 653 LYS B CA 1
ATOM 21495 C C . LYS B 1 653 ? -31.219 -22.960 4.057 1.00 52.27 653 LYS B C 1
ATOM 21496 O O . LYS B 1 653 ? -31.118 -21.890 4.667 1.00 48.65 653 LYS B O 1
ATOM 21515 N N . ILE B 1 654 ? -32.232 -23.243 3.238 1.00 55.45 654 ILE B N 1
ATOM 21516 C CA . ILE B 1 654 ? -33.164 -22.236 2.743 1.00 56.86 654 ILE B CA 1
ATOM 21517 C C . ILE B 1 654 ? -34.566 -22.827 2.703 1.00 54.15 654 ILE B C 1
ATOM 21518 O O . ILE B 1 654 ? -34.749 -24.031 2.506 1.00 52.57 654 ILE B O 1
ATOM 21534 N N . TYR B 1 655 ? -35.565 -21.967 2.898 1.00 58.69 655 TYR B N 1
ATOM 21535 C CA . TYR B 1 655 ? -36.958 -22.356 2.707 1.00 58.17 655 TYR B CA 1
ATOM 21536 C C . TYR B 1 655 ? -37.259 -22.409 1.214 1.00 58.49 655 TYR B C 1
ATOM 21537 O O . TYR B 1 655 ? -37.079 -21.412 0.507 1.00 58.20 655 TYR B O 1
ATOM 21555 N N . TYR B 1 656 ? -37.721 -23.564 0.734 1.00 61.62 656 TYR B N 1
ATOM 21556 C CA . TYR B 1 656 ? -38.003 -23.708 -0.688 1.00 68.91 656 TYR B CA 1
ATOM 21557 C C . TYR B 1 656 ? -38.915 -22.594 -1.192 1.00 71.04 656 TYR B C 1
ATOM 21558 O O . TYR B 1 656 ? -38.667 -21.997 -2.247 1.00 73.59 656 TYR B O 1
ATOM 21576 N N . GLY B 1 657 ? -39.969 -22.288 -0.433 1.00 68.16 657 GLY B N 1
ATOM 21577 C CA . GLY B 1 657 ? -40.981 -21.365 -0.909 1.00 68.00 657 GLY B CA 1
ATOM 21578 C C . GLY B 1 657 ? -40.439 -20.029 -1.368 1.00 67.80 657 GLY B C 1
ATOM 21579 O O . GLY B 1 657 ? -41.043 -19.372 -2.220 1.00 68.37 657 GLY B O 1
ATOM 21583 N N . ASN B 1 658 ? -39.308 -19.601 -0.814 1.00 69.00 658 ASN B N 1
ATOM 21584 C CA . ASN B 1 658 ? -38.752 -18.292 -1.121 1.00 69.43 658 ASN B CA 1
ATOM 21585 C C . ASN B 1 658 ? -37.488 -18.354 -1.970 1.00 66.71 658 ASN B C 1
ATOM 21586 O O . ASN B 1 658 ? -36.862 -17.313 -2.196 1.00 65.03 658 ASN B O 1
ATOM 21597 N N . LYS B 1 659 ? -37.104 -19.533 -2.461 1.00 67.96 659 LYS B N 1
ATOM 21598 C CA . LYS B 1 659 ? -35.813 -19.664 -3.133 1.00 67.10 659 LYS B CA 1
ATOM 21599 C C . LYS B 1 659 ? -35.674 -18.657 -4.273 1.00 71.19 659 LYS B C 1
ATOM 21600 O O . LYS B 1 659 ? -34.648 -17.977 -4.402 1.00 70.35 659 LYS B O 1
ATOM 21619 N N . ASP B 1 660 ? -36.714 -18.532 -5.102 1.00 74.42 660 ASP B N 1
ATOM 21620 C CA . ASP B 1 660 ? -36.626 -17.665 -6.274 1.00 75.94 660 ASP B CA 1
ATOM 21621 C C . ASP B 1 660 ? -36.311 -16.225 -5.892 1.00 70.87 660 ASP B C 1
ATOM 21622 O O . ASP B 1 660 ? -35.732 -15.481 -6.693 1.00 68.51 660 ASP B O 1
ATOM 21631 N N . ILE B 1 661 ? -36.681 -15.814 -4.682 1.00 68.23 661 ILE B N 1
ATOM 21632 C CA . ILE B 1 661 ? -36.375 -14.467 -4.221 1.00 66.92 661 ILE B CA 1
ATOM 21633 C C . ILE B 1 661 ? -34.983 -14.401 -3.612 1.00 65.05 661 ILE B C 1
ATOM 21634 O O . ILE B 1 661 ? -34.269 -13.412 -3.788 1.00 64.23 661 ILE B O 1
ATOM 21650 N N . ILE B 1 662 ? -34.578 -15.448 -2.893 1.00 64.71 662 ILE B N 1
ATOM 21651 C CA . ILE B 1 662 ? -33.292 -15.420 -2.205 1.00 63.68 662 ILE B CA 1
ATOM 21652 C C . ILE B 1 662 ? -32.155 -15.621 -3.193 1.00 61.78 662 ILE B C 1
ATOM 21653 O O . ILE B 1 662 ? -31.075 -15.037 -3.044 1.00 61.30 662 ILE B O 1
ATOM 21669 N N . LEU B 1 663 ? -32.381 -16.447 -4.214 1.00 62.72 663 LEU B N 1
ATOM 21670 C CA . LEU B 1 663 ? -31.358 -16.815 -5.182 1.00 62.35 663 LEU B CA 1
ATOM 21671 C C . LEU B 1 663 ? -31.525 -16.076 -6.503 1.00 65.42 663 LEU B C 1
ATOM 21672 O O . LEU B 1 663 ? -30.942 -16.480 -7.516 1.00 66.67 663 LEU B O 1
ATOM 21688 N N . LYS B 1 664 ? -32.317 -15.003 -6.507 1.00 69.60 664 LYS B N 1
ATOM 21689 C CA . LYS B 1 664 ? -32.490 -14.195 -7.707 1.00 72.22 664 LYS B CA 1
ATOM 21690 C C . LYS B 1 664 ? -31.155 -13.892 -8.369 1.00 72.32 664 LYS B C 1
ATOM 21691 O O . LYS B 1 664 ? -30.979 -14.107 -9.574 1.00 77.85 664 LYS B O 1
ATOM 21710 N N . ASN B 1 665 ? -30.197 -13.403 -7.586 1.00 69.77 665 ASN B N 1
ATOM 21711 C CA . ASN B 1 665 ? -28.926 -12.901 -8.104 1.00 72.60 665 ASN B CA 1
ATOM 21712 C C . ASN B 1 665 ? -27.777 -13.872 -7.880 1.00 72.98 665 ASN B C 1
ATOM 21713 O O . ASN B 1 665 ? -26.650 -13.455 -7.593 1.00 71.86 665 ASN B O 1
ATOM 21724 N N . ILE B 1 666 ? -28.028 -15.173 -8.014 1.00 73.55 666 ILE B N 1
ATOM 21725 C CA . ILE B 1 666 ? -27.013 -16.194 -7.768 1.00 71.53 666 ILE B CA 1
ATOM 21726 C C . ILE B 1 666 ? -27.159 -17.280 -8.824 1.00 72.73 666 ILE B C 1
ATOM 21727 O O . ILE B 1 666 ? -28.187 -17.961 -8.881 1.00 72.09 666 ILE B O 1
ATOM 21743 N N . ASP B 1 667 ? -26.132 -17.444 -9.653 1.00 76.26 667 ASP B N 1
ATOM 21744 C CA . ASP B 1 667 ? -26.089 -18.530 -10.628 1.00 78.20 667 ASP B CA 1
ATOM 21745 C C . ASP B 1 667 ? -25.892 -19.839 -9.876 1.00 73.04 667 ASP B C 1
ATOM 21746 O O . ASP B 1 667 ? -24.780 -20.171 -9.459 1.00 70.19 667 ASP B O 1
ATOM 21755 N N . THR B 1 668 ? -26.980 -20.591 -9.694 1.00 74.28 668 THR B N 1
ATOM 21756 C CA . THR B 1 668 ? -26.895 -21.875 -9.013 1.00 76.59 668 THR B CA 1
ATOM 21757 C C . THR B 1 668 ? -25.928 -22.829 -9.700 1.00 78.20 668 THR B C 1
ATOM 21758 O O . THR B 1 668 ? -25.521 -23.827 -9.094 1.00 77.40 668 THR B O 1
ATOM 21769 N N . SER B 1 669 ? -25.554 -22.545 -10.946 1.00 81.58 669 SER B N 1
ATOM 21770 C CA . SER B 1 669 ? -24.692 -23.418 -11.726 1.00 84.26 669 SER B CA 1
ATOM 21771 C C . SER B 1 669 ? -23.218 -23.047 -11.630 1.00 84.86 669 SER B C 1
ATOM 21772 O O . SER B 1 669 ? -22.399 -23.627 -12.351 1.00 87.44 669 SER B O 1
ATOM 21780 N N . LYS B 1 670 ? -22.863 -22.096 -10.763 1.00 82.69 670 LYS B N 1
ATOM 21781 C CA . LYS B 1 670 ? -21.476 -21.669 -10.640 1.00 80.05 670 LYS B CA 1
ATOM 21782 C C . LYS B 1 670 ? -21.026 -21.522 -9.191 1.00 73.92 670 LYS B C 1
ATOM 21783 O O . LYS B 1 670 ? -19.905 -21.049 -8.956 1.00 74.46 670 LYS B O 1
ATOM 21802 N N . ILE B 1 671 ? -21.849 -21.906 -8.216 1.00 66.74 671 ILE B N 1
ATOM 21803 C CA . ILE B 1 671 ? -21.469 -21.748 -6.820 1.00 63.07 671 ILE B CA 1
ATOM 21804 C C . ILE B 1 671 ? -20.613 -22.931 -6.382 1.00 63.79 671 ILE B C 1
ATOM 21805 O O . ILE B 1 671 ? -20.647 -24.017 -6.969 1.00 63.62 671 ILE B O 1
ATOM 21821 N N . LYS B 1 672 ? -19.828 -22.709 -5.330 1.00 66.09 672 LYS B N 1
ATOM 21822 C CA . LYS B 1 672 ? -19.002 -23.758 -4.752 1.00 69.54 672 LYS B CA 1
ATOM 21823 C C . LYS B 1 672 ? -19.670 -24.451 -3.573 1.00 63.11 672 LYS B C 1
ATOM 21824 O O . LYS B 1 672 ? -19.162 -25.476 -3.106 1.00 62.87 672 LYS B O 1
ATOM 21843 N N . PHE B 1 673 ? -20.782 -23.920 -3.081 1.00 60.01 673 PHE B N 1
ATOM 21844 C CA . PHE B 1 673 ? -21.465 -24.468 -1.920 1.00 59.86 673 PHE B CA 1
ATOM 21845 C C . PHE B 1 673 ? -22.739 -25.188 -2.346 1.00 61.89 673 PHE B C 1
ATOM 21846 O O . PHE B 1 673 ? -23.200 -25.083 -3.486 1.00 64.71 673 PHE B O 1
ATOM 21863 N N . LYS B 1 674 ? -23.304 -25.927 -1.396 1.00 62.17 674 LYS B N 1
ATOM 21864 C CA . LYS B 1 674 ? -24.479 -26.762 -1.608 1.00 63.78 674 LYS B CA 1
ATOM 21865 C C . LYS B 1 674 ? -25.675 -26.125 -0.916 1.00 60.00 674 LYS B C 1
ATOM 21866 O O . LYS B 1 674 ? -25.551 -25.587 0.187 1.00 58.77 674 LYS B O 1
ATOM 21885 N N . ILE B 1 675 ? -26.826 -26.163 -1.579 1.00 58.91 675 ILE B N 1
ATOM 21886 C CA . ILE B 1 675 ? -28.043 -25.537 -1.076 1.00 58.50 675 ILE B CA 1
ATOM 21887 C C . ILE B 1 675 ? -28.988 -26.634 -0.606 1.00 57.10 675 ILE B C 1
ATOM 21888 O O . ILE B 1 675 ? -29.348 -27.530 -1.381 1.00 56.75 675 ILE B O 1
ATOM 21904 N N . GLU B 1 676 ? -29.388 -26.560 0.661 1.00 56.11 676 GLU B N 1
ATOM 21905 C CA . GLU B 1 676 ? -30.361 -27.474 1.246 1.00 55.89 676 GLU B CA 1
ATOM 21906 C C . GLU B 1 676 ? -31.683 -26.744 1.444 1.00 56.81 676 GLU B C 1
ATOM 21907 O O . GLU B 1 676 ? -31.718 -25.658 2.030 1.00 55.13 676 GLU B O 1
ATOM 21919 N N . TYR B 1 677 ? -32.761 -27.334 0.947 1.00 60.53 677 TYR B N 1
ATOM 21920 C CA . TYR B 1 677 ? -34.091 -26.760 1.074 1.00 62.88 677 TYR B CA 1
ATOM 21921 C C . TYR B 1 677 ? -34.900 -27.495 2.135 1.00 64.13 677 TYR B C 1
ATOM 21922 O O . TYR B 1 677 ? -34.676 -28.677 2.405 1.00 64.36 677 TYR B O 1
ATOM 21940 N N . PHE B 1 678 ? -35.833 -26.772 2.754 1.00 64.81 678 PHE B N 1
ATOM 21941 C CA . PHE B 1 678 ? -36.845 -27.383 3.606 1.00 64.63 678 PHE B CA 1
ATOM 21942 C C . PHE B 1 678 ? -38.220 -26.852 3.209 1.00 65.56 678 PHE B C 1
ATOM 21943 O O . PHE B 1 678 ? -38.347 -25.793 2.587 1.00 64.15 678 PHE B O 1
ATOM 21960 N N . ASN B 1 679 ? -39.251 -27.620 3.557 1.00 70.18 679 ASN B N 1
ATOM 21961 C CA . ASN B 1 679 ? -40.635 -27.285 3.244 1.00 74.44 679 ASN B CA 1
ATOM 21962 C C . ASN B 1 679 ? -41.427 -27.036 4.522 1.00 75.15 679 ASN B C 1
ATOM 21963 O O . ASN B 1 679 ? -40.934 -27.232 5.636 1.00 75.22 679 ASN B O 1
ATOM 21974 N N . LYS B 1 680 ? -42.669 -26.584 4.348 1.00 78.97 680 LYS B N 1
ATOM 21975 C CA . LYS B 1 680 ? -43.625 -26.514 5.449 1.00 80.25 680 LYS B CA 1
ATOM 21976 C C . LYS B 1 680 ? -44.514 -27.755 5.473 1.00 79.55 680 LYS B C 1
ATOM 21977 O O . LYS B 1 680 ? -44.582 -28.469 6.474 1.00 75.92 680 LYS B O 1
#

Solvent-accessible surface area: 61100 Å² total; per-residue (Å²): 134,50,70,61,71,80,142,137,46,62,0,49,6,31,80,110,22,62,75,80,1,108,166,46,113,148,50,0,42,59,124,157,2,51,16,0,44,7,11,60,82,1,44,48,85,1,30,134,39,15,7,69,41,0,82,25,0,89,0,23,196,50,1,58,2,75,60,110,1,34,125,18,26,112,46,0,29,37,0,62,5,2,51,127,4,54,5,57,53,118,7,0,107,65,4,6,120,32,0,74,63,3,44,0,0,13,61,0,63,77,78,3,76,103,125,9,11,0,50,45,0,37,50,1,40,5,0,52,73,1,45,51,123,10,83,95,100,8,12,8,59,37,0,35,58,1,50,8,11,78,60,0,48,31,149,10,87,92,96,8,13,13,132,35,0,38,52,2,30,13,12,51,30,0,50,43,82,3,73,95,99,6,10,11,121,35,0,36,94,3,84,4,10,108,40,0,51,52,127,9,67,87,106,5,15,11,119,30,0,37,53,0,25,6,12,118,99,0,50,36,105,10,75,88,116,5,11,15,126,33,0,42,56,1,47,5,8,76,28,0,47,44,85,9,78,90,102,4,10,8,122,34,0,44,96,3,65,4,11,108,32,0,52,43,106,11,84,98,107,6,11,10,87,33,0,36,48,2,45,7,10,56,35,1,49,42,73,8,70,99,109,5,16,0,94,40,0,36,61,1,49,8,8,56,52,1,46,57,76,9,72,88,103,6,11,19,122,32,0,35,56,1,49,8,7,50,50,0,45,48,98,8,80,97,103,6,12,10,112,34,0,35,58,1,46,7,10,54,53,0,48,47,106,8,74,94,104,2,11,8,110,30,0,34,60,0,43,8,9,56,50,1,48,43,102,12,67,94,109,4,10,8,107,31,0,48,48,0,14,10,12,52,73,2,50,46,134,15,64,88,131,6,11,7,117,38,0,53,65,1,62,4,10,50,28,0,47,44,154,8,101,96,93,4,12,10,121,28,0,47,67,3,34,8,15,18,57,0,38,42,124,11,85,88,102,5,9,8,78,43,0,33,63,0,23,12,14,28,15,1,50,47,141,13,80,106,91,5,7,1,84,29,0,44,52,1,51,4,10,40,11,1,52,37,136,10,74,73,104,8,12,15,122,162,0,51,54,1,46,3,9,63,41,0,50,41,156,14,97,100,102,6,11,14,117,29,0,37,61,0,45,5,11,45,27,0,48,40,76,4,69,85,111,2,9,8,103,30,0,36,54,1,33,5,10,49,35,0,47,53,98,8,82,75,112,4,10,10,118,29,0,33,59,4,82,4,3,55,117,0,52,42,132,14,67,75,123,5,10,10,128,38,0,39,62,2,49,5,9,64,31,1,53,36,154,12,78,90,107,6,8,6,84,35,0,36,91,0,43,4,10,51,105,0,40,41,140,9,56,89,112,4,9,0,87,45,0,23,48,1,35,2,9,27,15,0,62,53,88,0,46,88,100,15,16,22,143,61,7,123,25,0,63,0,26,96,54,30,52,102,88,1,17,142,74,10,68,78,93,157,34,198,28,84,30,38,41,34,56,70,121,96,125,63,78,72,155,144,57,65,0,44,6,45,84,89,2,57,56,73,1,103,154,24,117,157,52,0,42,46,127,150,2,43,14,0,41,8,15,62,86,1,46,45,81,1,29,126,42,14,6,75,43,0,92,26,0,89,0,22,194,48,2,68,2,76,62,106,2,37,119,17,32,97,43,0,24,38,0,64,4,2,52,124,2,55,6,54,59,121,4,1,117,62,12,4,133,37,0,78,63,2,46,0,0,12,60,0,62,74,75,4,79,96,119,12,8,2,40,39,0,37,51,2,39,4,0,54,73,1,46,50,124,10,85,92,93,6,12,8,57,37,0,35,60,1,52,8,12,79,66,0,49,33,148,8,88,88,99,3,11,13,130,32,0,37,53,1,30,11,12,58,33,0,48,43,143,6,75,88,100,6,10,12,124,35,0,35,94,3,84,3,10,94,49,0,51,36,148,7,83,94,106,5,11,8,127,37,0,37,51,0,24,6,11,98,91,0,50,36,117,8,74,93,109,4,12,8,129,31,0,44,56,1,46,5,9,83,33,0,50,42,118,15,77,95,102,5,10,9,129,33,0,42,94,3,69,6,10,105,34,1,51,41,121,13,80,92,119,5,11,11,86,34,0,36,48,2,43,6,9,57,34,0,48,43,69,4,68,97,110,4,18,0,96,43,0,35,61,1,47,8,9,56,51,0,46,55,78,7,72,90,100,6,10,20,98,35,0,32,55,1,45,8,8,53,52,0,49,48,98,8,73,87,102,6,13,8,106,33,0,36,56,2,46,9,10,56,56,0,48,49,84,9,61,89,102,2,9,16,117,32,0,35,56,0,43,11,10,60,51,1,52,47,98,13,76,90,93,7,9,8,99,33,0,45,47,0,10,10,12,45,77,1,49,44,134,12,62,87,138,8,10,3,116,38,0,53,65,1,64,4,9,87,46,0,52,44,145,5,92,88,102,3,10,9,127,30,0,49,68,3,36,7,15,32,94,0,49,35,119,9,78,82,101,3,8,7,77,39,0,32,65,0,24,13,14,83,29,0,49,46,148,9,83,105,94,4,9,1,84,36,0,43,53,0,53,5,10,67,43,0,52,35,135,8,96,81,73,8,12,16,49,90,0,33,47,4,44,5,10,70,42,0,51,40,132,12,130,96,48,10,11,14,53,9,0,39,64,2,51,6,11,45,28,0,49,38,78,4,70,86,114,4,8,10,103,29,0,37,56,1,39,6,9,47,36,0,50,50,97,9,84,81,108,3,10,9,114,30,0,34,59,3,81,4,4,59,114,0,50,43,94,11,64,81,118,5,11,8,125,38,1,32,62,1,46,6,9,60,27,0,50,33,132,10,81,76,91,5,6,6,43,11,0,39,90,0,44,4,12,57,117,0,51,40,153,11,78,82,32,4,8,0,10,9,0,20,50,1,38,3,8,104,95,1,60,32,92,0,46,90,102,14,14,22,138,48,8,120,28,0,62,0,29,106,54,29,55,104,90,0,17,140,74,11,71,86,92,156,35,203,26,74,32,60,92,57,116,200

Radius of gyration: 43.73 Å; Cα contacts (8 Å, |Δi|>4): 4123; chains: 2; bounding box: 67×130×88 Å

Sequence (1360 aa):
MEKYTIKETILTFNNEFNDPLDKYYKILSNPKIDTIEFGEKFNQEIDHLIPSNIKVIKFGWTSEFNKDVNFLTESLTEIYYGIYKNHSLEELQNLPKSLLKLKLGDVFNQEIVENVLPGGLTHLTFGEEFNQKIVENVLPGGLTHLTFGEEFNQKIVENVLPNSLTHLSFGDCFNQKITENVLPNSLTYYLEFGRNFNQKITENVLPNSLTHLTFGWYFNQQITENVLPNSLTYLEFGRNFNQQITENVLPNSLTYLEFGRNFNQQITENVLPNSLTHITFGNNFNQIITENVLPNSLTHLTFGNNFNQIITENNVLPNSLTHLTFGDDFNQIITENVLPNSLTHLTFGDDFNQIITENVLPNSLTHLTFGDDFNQIITENVLPNSLVHLSFGCEFNQEIAEKVLPNSLTYLELGHNFNQKIIENVLPNGLVHLSFGCKFNQEIVENVLPDSLTHLSFGHCFNQKITENVLPNSLTYLELGHNFNQKIIENVLPDRLTYLELGHDFNQKIMENVLPNSLTHLIFGTSFNQNLTENVLPNSLTHLTFGTCFNQKIIENVLPNSLTHLEFGPKFNQKITENVLPNSLTHLTFGTSFNQKITENVLPNGLTYLTFGLRFNQKITENVLPCSLTHLTFGWYFNQELTENVLPDTLKVLKIYYGNKDIILKNIDTSKIKFKIEYFNKNEKYTIKETILTFNNEFNDPLDKYYKILSNPKIDTIEFGEKFNQEIDHLIPSNIKVIKFGWTSEFNKDVNFLTESLTEIYYGIYKNHSLEELQNLPKSLLKLKLGDVFNQEIVENVLPGGLTHLTFGEEFNQKIVENVLPGGLTHLTFGEEFNQKIVENVLPNSLTHLSFGDCFNQKITENVLPNSLTYLEFGRNFNQKITENVLPNSLTHLTFGWYFNQQITENVLPNSLTYLEFGRNFNQQITENVLPNSLTYYLEFGRNFNQQITENVLPNSLTHITFGNNFNQIITENVLPNSLTHLTFGNNFNQIITENVLPNSLTHLTFGDDFNQIITENVLPNSLTHLTFGDDFNQIITENVLPNSLTHLTFGDDFNQIITENVLPNSLVHLSFGCEFNQEIAEKVLPNSLTYLELGHNFNQKIIENVLPNGLVHHLSFGCKFNQEIVENVLPDSLTHHLSFGHCFNQKITENVLPNSLTYLELGHNFNQKIIENVLPDRLTYLELGHDFNQKIMENVLPNSLTHLIFGTSFNQNLTENVLPNSLTHLTFGTCFNQKIIENVLPNSLTHLEFGPKFNQKITENVLPNSLTHLTFGTSFNQKITENVLPNGLTYLTFGLRFNQKITENVLPCSLTHLTFGWYFNQELTENVLPDTLKVLKIYYGNKDIILKNIDTSKIKFKIEYFNK

Nearest PDB structures (foldseek):
  6nys-assembly1_B  TM=9.926E-01  e=3.523E-97  Cafeteria roenbergensis virus
  7zal-assembly3_FFF  TM=5.967E-01  e=5.214E-11  Cafeteria roenbergensis virus
  6hlu-assembly1_A  TM=5.057E-01  e=2.714E-05  Chlorobaculum tepidum
  6hkw-assembly5_E  TM=5.949E-01  e=2.907E-02  Homo sapiens
  6mky-assembly1_A  TM=4.210E-01  e=6.119E-02  Homo sapiens

Secondary structure (DSSP, 8-state):
--S-EEETTEEE--TT----STT-HHHHT-TT--EEE--SS-----SS---TT--EEE--TT-----------TT--EEE--TT----HHHHHTS-TT--EEE--SS--S---TT-S-TT--EEE--TT------TT-S-TT--EEE--TT------TT-S-TT--EEE--TT------TT-S-TT--EEE--TT------TT-S-TT--EEE--TT------TT-S-TT--EEE--TT------TT-S-TT--EEE--TT------TT-S-TT--EEE--TT------TT-S-TT--EEE--TT------TT-S-TT--EEE--TT------TT-S-TT--EEE--SS------TT-S-TT--EEE--SS------TTTS-TT--EEE--SS------TT-S-TT--EEE--TT------TTSSPTT--EEE--TT------TT-S-TT--EEE--SS------TT-S-TT--EEE--TT------TT-S-TT--EEE--SS------TT-S-TT--EEE--TT------TT-S-TT--EEE--SS------TT-S-TT--EEE--TT------TT-S-TT--EEE--TT------TT-S-TT--EEE--TT------TT-S-TT--EEE--TT------TTTS-TT--EEEEEGGGHHHHTTT--TTS-SSEEEEE---/--EEEETTEEEE-TT-----TT-HHHHT-TT--EEE--SS-----SS---TT--EEE--TT-----------SS--EEE--TT----HHHHHTS-TT--EEE--SS------TT-S-TT--EEE--TT------TT-S-TT--EEE--TT------TTSS-TT--EEE--SS------TT-S-TT--EEE--TT------TT-S-TT--EEE--TT------TT-S-TT--EEE--TT------TT-S-TT--EEE--TT------TT-S-TT--EEE--TT------TT-S-TT--EEE--TT------TT-S-TT--EEE--TT------TT-S-TT--EEE--SS------TTTS-TT--EEE--SS------TT-S-TT--EEE--TT------TTTS-TT--EEE--TT------TTTSPTT--EEE--TT------TTSS-TT--EEE--SS------TT-S-TT--EEE--TT------TT-S-TT--EEE--TT------TT-S-TT--EEE--TT------TT-S-TT--EEE--SS------TT-S-TT--EEE--TT------TT-S-TT--EEE--TT------TT-S-TT--EEE--TT------TT-S-TT--EEE--TT------TTTS-TT--EEEEEGGGHHHHTTT--TTS-SSEEEEE--

Foldseek 3Di:
DQAWDDDQQETEGDQQDADEQQPCLVVQVPLRHAEYEAHANHAYDDAPRHDLSHQEYHYYANHPYADQHQHDHLNHAYYEEYANYEDDLNSQQSPHLNYAAYEHYQVYADDQDANRHRQNYAHYEYHAQHAYDFDARRDRQQHAEYEYHAHHAYDQDARRDHLNYAYYEYHAHHADDQDARRDHLNYAAYYYHAPHAYDQDANRDHQRYAEYEYEAPHADDQDARRDHLNYAYYEYYAPHADDQDARRDHLNHAEYEYHAPHADDFDANRAHLNYAEYAYHAAHAYDQDAHGHHQQHAYYHYHARHAYDFDANRDHQNYAEYEYHAHHAYDFDARGDHLNYAYYAYHAPHADDFDARRDHQNHAEYYYYAAHADDFDANRDHQNYAYYYYHAHHADDQDARRDHLNHAYYAYHAPHADDQDANRDHQNHAYYYEHAAHAYDQDANRDHLNYAEYEYHAHHAYDQDANRDHQNHAYYYYEAPHADDQDARRDHQQHAYYAYHAPHADDFDARRDHLNHAEYHYHAPHADDFDANRDHQNYAYEAYHAPHADDFDARRDHQNYAAYEYEAPHADDFDARRDHLNYAYYEYYAPHADDFDARGDRLNHAYYEYHAQHAYEQDANRHRQQYAYYYYHNNHAAADAPRRDHLNYAEYEEAPVRCCRHCVHPDPVPHPHYYHYDYPD/DAWDDDQAEIEGDQQHADEQQPCLVVQVPLRHAEYEAHAEHAYDPAPRHELSHAEYHDDANHLYADQHQHDNLNHAYYAEYANYEYDLNSQQSPRLNHAAYEHYQVYADDQDANRHRQNYAHYEYHANYAYDFDARRDRQQHAHYHYHAAHAYDQDARRDHLNYAAYEYHAHHADDQDARRDHLNYAHYEYHAPHAYDQDANRDHQRYAEYYYEAPHAYDQDARRDHLNYAYYEYYAAHADDQDARRDHLNYAYYEYHAHHADEFDARRAHLNYAEYEYHAPHAYDQDARGDHQQHAEYYYHANHAHDFDARRDHQNYAYYEYHAAHAYDQDARGDHQNYAYYYYHAHHADDQDARRDHQNYAEYAYHADHAYEFDANRDHQNYAYYHYEAHHAYDQDQRGDHLNYAYYHEHAAHAYDFDARRDHQNHAEYYEHAHHAYDQDANRDHLNYAYYEYHAPHAYDFDANRDHQNHAEYYYEAPHAYDQDAHRDHQQHAYYAYHAPHADDQDANRDHLNHAEYHYEAPHADDFDARRDHQNYAYYHYHAPHAYDFDARRDHQNYAYYAAEAPHADDFDARRDHLNYAAYYYYAPHADDFDANRDRLNHAYYEYHAQHAYEQDANRHRQQYAEYYYHNNHAAADEPRRDHLNYAEYEEEPVRCCRHCVHPDPVPHNHYYHYDYD

B-factor: mean 62.75, std 16.73, range [23.47, 153.43]